Protein 4B0N (pdb70)

Structure (mmCIF, N/CA/C/O backbone):
data_4B0N
#
_entry.id   4B0N
#
_cell.length_a   61.320
_cell.length_b   83.395
_cell.length_c   152.729
_cell.angle_alpha   90.00
_cell.angle_beta   90.00
_cell.angle_gamma   90.00
#
_symmetry.space_group_name_H-M   'P 21 21 21'
#
loop_
_entity.id
_entity.type
_entity.pdbx_description
1 polymer 'POLYKETIDE SYNTHASE III'
2 non-polymer 'MALONIC ACID'
3 non-polymer 'ARACHIDONIC ACID'
4 water water
#
loop_
_atom_site.group_PDB
_atom_site.id
_atom_site.type_symbol
_atom_site.label_atom_id
_atom_site.label_alt_id
_atom_site.label_comp_id
_atom_site.label_asym_id
_atom_site.label_entity_id
_atom_site.label_seq_id
_atom_site.pdbx_PDB_ins_code
_atom_site.Cartn_x
_atom_site.Cartn_y
_atom_site.Cartn_z
_atom_site.occupancy
_atom_site.B_iso_or_equiv
_atom_site.auth_seq_id
_atom_site.auth_comp_id
_atom_site.auth_asym_id
_atom_site.auth_atom_id
_atom_site.pdbx_PDB_model_num
ATOM 1 N N . LYS A 1 36 ? -4.989 13.964 46.236 0.50 84.65 36 LYS A N 1
ATOM 2 C CA . LYS A 1 36 ? -5.258 13.359 44.900 0.50 82.96 36 LYS A CA 1
ATOM 3 C C . LYS A 1 36 ? -6.683 13.678 44.447 0.50 81.69 36 LYS A C 1
ATOM 4 O O . LYS A 1 36 ? -7.560 13.937 45.274 0.50 81.71 36 LYS A O 1
ATOM 10 N N . ASP A 1 37 ? -6.898 13.668 43.132 1.00 80.93 37 ASP A N 1
ATOM 11 C CA . ASP A 1 37 ? -8.204 13.971 42.541 1.00 79.59 37 ASP A CA 1
ATOM 12 C C . ASP A 1 37 ? -9.230 12.851 42.774 1.00 77.54 37 ASP A C 1
ATOM 13 O O . ASP A 1 37 ? -9.345 11.911 41.977 1.00 75.72 37 ASP A O 1
ATOM 18 N N . GLU A 1 38 ? -9.967 12.959 43.878 1.00 77.45 38 GLU A N 1
ATOM 19 C CA . GLU A 1 38 ? -11.003 11.980 44.217 1.00 75.44 38 GLU A CA 1
ATOM 20 C C . GLU A 1 38 ? -12.375 12.369 43.666 1.00 72.94 38 GLU A C 1
ATOM 21 O O . GLU A 1 38 ? -13.323 12.619 44.414 1.00 72.69 38 GLU A O 1
ATOM 27 N N . GLN A 1 39 ? -12.447 12.431 42.339 1.00 70.69 39 GLN A N 1
ATOM 28 C CA . GLN A 1 39 ? -13.702 12.573 41.611 1.00 67.65 39 GLN A CA 1
ATOM 29 C C . GLN A 1 39 ? -13.722 11.552 40.474 1.00 64.92 39 GLN A C 1
ATOM 30 O O . GLN A 1 39 ? -14.361 11.763 39.439 1.00 63.90 39 GLN A O 1
ATOM 36 N N . THR A 1 40 ? -13.009 10.446 40.688 1.00 63.35 40 THR A N 1
ATOM 37 C CA . THR A 1 40 ? -12.925 9.346 39.732 1.00 60.80 40 THR A CA 1
ATOM 38 C C . THR A 1 40 ? -14.245 8.581 39.694 1.00 58.44 40 THR A C 1
ATOM 39 O O . THR A 1 40 ? -14.786 8.207 40.738 1.00 58.30 40 THR A O 1
ATOM 43 N N . VAL A 1 41 ? -14.756 8.365 38.485 1.00 56.12 41 VAL A N 1
ATOM 44 C CA . VAL A 1 41 ? -16.013 7.646 38.284 1.00 53.88 41 VAL A CA 1
ATOM 45 C C . VAL A 1 41 ? -15.775 6.286 37.615 1.00 52.51 41 VAL A C 1
ATOM 46 O O . VAL A 1 41 ? -15.300 6.203 36.480 1.00 51.83 41 VAL A O 1
ATOM 50 N N . TYR A 1 42 ? -16.103 5.225 38.347 1.00 42.37 42 TYR A N 1
ATOM 51 C CA . TYR A 1 42 ? -15.896 3.852 37.893 1.00 41.88 42 TYR A CA 1
ATOM 52 C C . TYR A 1 42 ? -17.197 3.209 37.416 1.00 40.66 42 TYR A C 1
ATOM 53 O O . TYR A 1 42 ? -18.251 3.441 38.008 1.00 40.80 42 TYR A O 1
ATOM 62 N N . PRO A 1 43 ? -17.129 2.399 36.342 1.00 39.56 43 PRO A N 1
ATOM 63 C CA . PRO A 1 43 ? -18.306 1.634 35.932 1.00 38.98 43 PRO A CA 1
ATOM 64 C C . PRO A 1 43 ? -18.518 0.395 36.799 1.00 38.64 43 PRO A C 1
ATOM 65 O O . PRO A 1 43 ? -17.574 -0.359 37.052 1.00 38.78 43 PRO A O 1
ATOM 69 N N . VAL A 1 44 ? -19.753 0.210 37.263 1.00 38.39 44 VAL A N 1
ATOM 70 C CA . VAL A 1 44 ? -20.114 -0.929 38.109 1.00 38.18 44 VAL A CA 1
ATOM 71 C C . VAL A 1 44 ? -21.353 -1.628 37.560 1.00 37.55 44 VAL A C 1
ATOM 72 O O . VAL A 1 44 ? -22.308 -0.973 37.132 1.00 37.41 44 VAL A O 1
ATOM 76 N N . ILE A 1 45 ? -21.330 -2.958 37.581 1.00 37.01 45 ILE A N 1
ATOM 77 C CA . ILE A 1 45 ? -22.511 -3.760 37.272 1.00 36.26 45 ILE A CA 1
ATOM 78 C C . ILE A 1 45 ? -23.473 -3.699 38.462 1.00 36.25 45 ILE A C 1
ATOM 79 O O . ILE A 1 45 ? -23.212 -4.282 39.519 1.00 36.36 45 ILE A O 1
ATOM 84 N N . ALA A 1 46 ? -24.572 -2.969 38.283 1.00 36.04 46 ALA A N 1
ATOM 85 C CA . ALA A 1 46 ? -25.570 -2.767 39.337 1.00 36.36 46 ALA A CA 1
ATOM 86 C C . ALA A 1 46 ? -26.597 -3.902 39.412 1.00 36.32 46 ALA A C 1
ATOM 87 O O . ALA A 1 46 ? -27.125 -4.205 40.484 1.00 36.65 46 ALA A O 1
ATOM 89 N N . GLY A 1 47 ? -26.875 -4.522 38.270 1.00 35.92 47 GLY A N 1
ATOM 90 C CA . GLY A 1 47 ? -27.790 -5.652 38.200 1.00 36.00 47 GLY A CA 1
ATOM 91 C C . GLY A 1 47 ? -27.417 -6.581 37.067 1.00 35.81 47 GLY A C 1
ATOM 92 O O . GLY A 1 47 ? -26.970 -6.137 36.009 1.00 35.44 47 GLY A O 1
ATOM 93 N N . MET A 1 48 ? -27.598 -7.876 37.295 1.00 36.25 48 MET A N 1
ATOM 94 C CA . MET A 1 48 ? -27.286 -8.887 36.293 1.00 36.40 48 MET A CA 1
ATOM 95 C C . MET A 1 48 ? -28.331 -9.999 36.315 1.00 36.68 48 MET A C 1
ATOM 96 O O . MET A 1 48 ? -28.783 -10.419 37.382 1.00 37.31 48 MET A O 1
ATOM 101 N N . ALA A 1 49 ? -28.719 -10.459 35.130 1.00 36.46 49 ALA A N 1
ATOM 102 C CA . ALA A 1 49 ? -29.636 -11.588 35.005 1.00 36.55 49 ALA A CA 1
ATOM 103 C C . ALA A 1 49 ? -29.223 -12.510 33.867 1.00 36.31 49 ALA A C 1
ATOM 104 O O . ALA A 1 49 ? -28.807 -12.051 32.800 1.00 35.91 49 ALA A O 1
ATOM 106 N N . ILE A 1 50 ? -29.325 -13.811 34.116 1.00 36.53 50 ILE A N 1
ATOM 107 C CA . ILE A 1 50 ? -29.122 -14.824 33.079 1.00 36.41 50 ILE A CA 1
ATOM 108 C C . ILE A 1 50 ? -30.469 -15.391 32.630 1.00 36.22 50 ILE A C 1
ATOM 109 O O . ILE A 1 50 ? -31.457 -15.328 33.365 1.00 36.11 50 ILE A O 1
ATOM 114 N N . GLY A 1 51 ? -30.498 -15.936 31.419 1.00 36.03 51 GLY A N 1
ATOM 115 C CA . GLY A 1 51 ? -31.726 -16.474 30.849 1.00 36.16 51 GLY A CA 1
ATOM 116 C C . GLY A 1 51 ? -31.472 -17.511 29.778 1.00 36.17 51 GLY A C 1
ATOM 117 O O . GLY A 1 51 ? -30.414 -17.529 29.145 1.00 35.92 51 GLY A O 1
ATOM 118 N N . ASN A 1 52 ? -32.455 -18.379 29.577 1.00 36.57 52 ASN A N 1
ATOM 119 C CA . ASN A 1 52 ? -32.352 -19.452 28.598 1.00 36.67 52 ASN A CA 1
ATOM 120 C C . ASN A 1 52 ? -33.659 -19.700 27.856 1.00 36.99 52 ASN A C 1
ATOM 121 O O . ASN A 1 52 ? -34.738 -19.413 28.385 1.00 37.39 52 ASN A O 1
ATOM 126 N N . PRO A 1 53 ? -33.570 -20.224 26.618 1.00 37.04 53 PRO A N 1
ATOM 127 C CA . PRO A 1 53 ? -34.780 -20.626 25.908 1.00 37.21 53 PRO A CA 1
ATOM 128 C C . PRO A 1 53 ? -35.459 -21.838 26.556 1.00 37.70 53 PRO A C 1
ATOM 129 O O . PRO A 1 53 ? -34.961 -22.384 27.547 1.00 37.66 53 PRO A O 1
ATOM 133 N N . GLN A 1 54 ? -36.581 -22.248 25.974 1.00 38.08 54 GLN A N 1
ATOM 134 C CA . GLN A 1 54 ? -37.496 -23.209 26.581 1.00 38.44 54 GLN A CA 1
ATOM 135 C C . GLN A 1 54 ? -36.928 -24.619 26.784 1.00 38.53 54 GLN A C 1
ATOM 136 O O . GLN A 1 54 ? -37.110 -25.217 27.846 1.00 38.57 54 GLN A O 1
ATOM 142 N N . TYR A 1 55 ? -36.235 -25.134 25.772 1.00 38.34 55 TYR A N 1
ATOM 143 C CA . TYR A 1 55 ? -35.912 -26.559 25.704 1.00 38.52 55 TYR A CA 1
ATOM 144 C C . TYR A 1 55 ? -34.506 -26.910 26.176 1.00 38.49 55 TYR A C 1
ATOM 145 O O . TYR A 1 55 ? -33.519 -26.565 25.533 1.00 38.24 55 TYR A O 1
ATOM 154 N N . ARG A 1 56 ? -34.432 -27.602 27.308 1.00 39.18 56 ARG A N 1
ATOM 155 C CA . ARG A 1 56 ? -33.177 -28.142 27.815 1.00 39.60 56 ARG A CA 1
ATOM 156 C C . ARG A 1 56 ? -32.941 -29.524 27.194 1.00 40.02 56 ARG A C 1
ATOM 157 O O . ARG A 1 56 ? -33.651 -30.486 27.499 1.00 40.56 56 ARG A O 1
ATOM 165 N N . CYS A 1 57 ? -31.951 -29.607 26.310 1.00 39.96 57 CYS A N 1
ATOM 166 C CA . CYS A 1 57 ? -31.644 -30.842 25.589 1.00 40.35 57 CYS A CA 1
ATOM 167 C C . CYS A 1 57 ? -30.318 -31.437 26.046 1.00 40.77 57 CYS A C 1
ATOM 168 O O . CYS A 1 57 ? -29.272 -30.795 25.928 1.00 40.62 57 CYS A O 1
ATOM 171 N N . THR A 1 58 ? -30.372 -32.665 26.563 1.00 41.70 58 THR A N 1
ATOM 172 C CA . THR A 1 58 ? -29.172 -33.389 26.993 1.00 42.43 58 THR A CA 1
ATOM 173 C C . THR A 1 58 ? -28.323 -33.803 25.790 1.00 42.69 58 THR A C 1
ATOM 174 O O . THR A 1 58 ? -28.804 -33.808 24.654 1.00 42.37 58 THR A O 1
ATOM 178 N N . GLN A 1 59 ? -27.064 -34.152 26.045 1.00 43.53 59 GLN A N 1
ATOM 179 C CA . GLN A 1 59 ? -26.127 -34.478 24.971 1.00 44.00 59 GLN A CA 1
ATOM 180 C C . GLN A 1 59 ? -26.347 -35.868 24.373 1.00 44.93 59 GLN A C 1
ATOM 181 O O . GLN A 1 59 ? -26.005 -36.107 23.212 1.00 45.10 59 GLN A O 1
ATOM 187 N N . ASN A 1 60 ? -26.918 -36.775 25.160 1.00 45.86 60 ASN A N 1
ATOM 188 C CA . ASN A 1 60 ? -27.343 -38.073 24.641 1.00 47.18 60 ASN A CA 1
ATOM 189 C C . ASN A 1 60 ? -28.531 -37.928 23.685 1.00 47.28 60 ASN A C 1
ATOM 190 O O . ASN A 1 60 ? -28.612 -38.633 22.676 1.00 47.60 60 ASN A O 1
ATOM 195 N N . GLU A 1 61 ? -29.439 -37.007 24.015 1.00 47.40 61 GLU A N 1
ATOM 196 C CA . GLU A 1 61 ? -30.575 -36.661 23.157 1.00 47.60 61 GLU A CA 1
ATOM 197 C C . GLU A 1 61 ? -30.104 -36.042 21.841 1.00 47.27 61 GLU A C 1
ATOM 198 O O . GLU A 1 61 ? -30.517 -36.475 20.762 1.00 47.31 61 GLU A O 1
ATOM 204 N N . ALA A 1 62 ? -29.231 -35.039 21.947 1.00 46.89 62 ALA A N 1
ATOM 205 C CA . ALA A 1 62 ? -28.676 -34.336 20.788 1.00 46.54 62 ALA A CA 1
ATOM 206 C C . ALA A 1 62 ? -27.933 -35.273 19.834 1.00 47.16 62 ALA A C 1
ATOM 207 O O . ALA A 1 62 ? -28.057 -35.143 18.613 1.00 47.24 62 ALA A O 1
ATOM 209 N N . LEU A 1 63 ? -27.175 -36.213 20.400 1.00 47.83 63 LEU A N 1
ATOM 210 C CA . LEU A 1 63 ? -26.431 -37.207 19.625 1.00 48.64 63 LEU A CA 1
ATOM 211 C C . LEU A 1 63 ? -27.360 -38.110 18.816 1.00 49.55 63 LEU A C 1
ATOM 212 O O . LEU A 1 63 ? -27.033 -38.500 17.689 1.00 49.78 63 LEU A O 1
ATOM 217 N N . ALA A 1 64 ? -28.511 -38.436 19.401 1.00 50.09 64 ALA A N 1
ATOM 218 C CA . ALA A 1 64 ? -29.491 -39.307 18.762 1.00 51.14 64 ALA A CA 1
ATOM 219 C C . ALA A 1 64 ? -30.146 -38.622 17.564 1.00 51.50 64 ALA A C 1
ATOM 220 O O . ALA A 1 64 ? -30.425 -39.267 16.551 1.00 51.76 64 ALA A O 1
ATOM 222 N N . VAL A 1 65 ? -30.376 -37.315 17.687 1.00 51.96 65 VAL A N 1
ATOM 223 C CA . VAL A 1 65 ? -30.972 -36.514 16.615 1.00 52.59 65 VAL A CA 1
ATOM 224 C C . VAL A 1 65 ? -29.957 -36.293 15.489 1.00 53.55 65 VAL A C 1
ATOM 225 O O . VAL A 1 65 ? -30.328 -36.205 14.315 1.00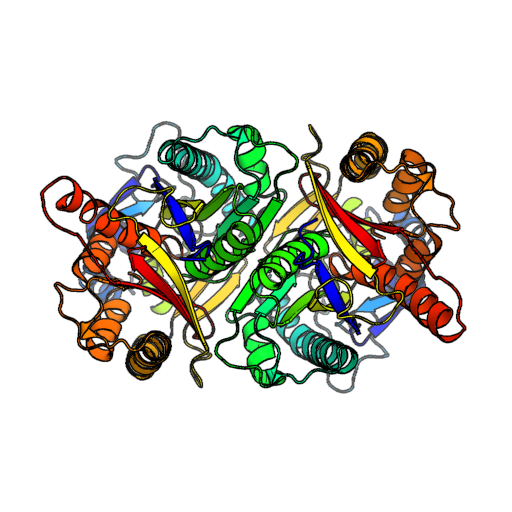 54.23 65 VAL A O 1
ATOM 229 N N . ALA A 1 66 ? -28.680 -36.221 15.857 1.00 54.24 66 ALA A N 1
ATOM 230 C CA . ALA A 1 66 ? -27.597 -36.028 14.896 1.00 55.28 66 ALA A CA 1
ATOM 231 C C . ALA A 1 66 ? -27.331 -37.282 14.063 1.00 56.63 66 ALA A C 1
ATOM 232 O O . ALA A 1 66 ? -27.092 -37.194 12.857 1.00 57.04 66 ALA A O 1
ATOM 234 N N . SER A 1 67 ? -27.381 -38.442 14.714 1.00 57.87 67 SER A N 1
ATOM 235 C CA . SER A 1 67 ? -27.071 -39.717 14.065 1.00 59.24 67 SER A CA 1
ATOM 236 C C . SER A 1 67 ? -28.193 -40.254 13.167 1.00 60.04 67 SER A C 1
ATOM 237 O O . SER A 1 67 ? -27.933 -41.053 12.265 1.00 60.64 67 SER A O 1
ATOM 240 N N . LYS A 1 68 ? -29.428 -39.817 13.412 1.00 74.18 68 LYS A N 1
ATOM 241 C CA . LYS A 1 68 ? -30.577 -40.254 12.612 1.00 75.60 68 LYS A CA 1
ATOM 242 C C . LYS A 1 68 ? -30.648 -39.526 11.265 1.00 76.47 68 LYS A C 1
ATOM 243 O O . LYS A 1 68 ? -31.175 -40.069 10.290 1.00 77.71 68 LYS A O 1
ATOM 249 N N . CYS A 1 69 ? -30.106 -38.306 11.224 1.00 76.04 69 CYS A N 1
ATOM 250 C CA . CYS A 1 69 ? -30.063 -37.472 10.013 1.00 76.80 69 CYS A CA 1
ATOM 251 C C . CYS A 1 69 ? -29.462 -38.210 8.803 1.00 79.06 69 CYS A C 1
ATOM 252 O O . CYS A 1 69 ? -28.403 -38.832 8.921 1.00 80.01 69 CYS A O 1
ATOM 255 N N . PRO A 1 70 ? -30.143 -38.146 7.638 1.00 79.97 70 PRO A N 1
ATOM 256 C CA . PRO A 1 70 ? -29.720 -38.884 6.442 1.00 81.74 70 PRO A CA 1
ATOM 257 C C . PRO A 1 70 ? -28.388 -38.431 5.838 1.00 81.90 70 PRO A C 1
ATOM 258 O O . PRO A 1 70 ? -27.465 -39.240 5.712 1.00 82.72 70 PRO A O 1
ATOM 262 N N . GLY A 1 71 ? -28.295 -37.151 5.481 1.00 80.71 71 GLY A N 1
ATOM 263 C CA . GLY A 1 71 ? -27.152 -36.626 4.735 1.00 80.45 71 GLY A CA 1
ATOM 264 C C . GLY A 1 71 ? -25.912 -36.302 5.547 1.00 79.27 71 GLY A C 1
ATOM 265 O O . GLY A 1 71 ? -25.293 -35.255 5.342 1.00 78.86 71 GLY A O 1
ATOM 266 N N . LEU A 1 72 ? -25.547 -37.199 6.463 1.00 78.87 72 LEU A N 1
ATOM 267 C CA . LEU A 1 72 ? -24.320 -37.068 7.255 1.00 77.56 72 LEU A CA 1
ATOM 268 C C . LEU A 1 72 ? -23.465 -38.334 7.183 1.00 78.69 72 LEU A C 1
ATOM 269 O O . LEU A 1 72 ? -22.583 -38.551 8.022 1.00 78.44 72 LEU A O 1
ATOM 274 N N . GLU A 1 73 ? -23.720 -39.159 6.170 1.00 80.19 73 GLU A N 1
ATOM 275 C CA . GLU A 1 73 ? -23.096 -40.480 6.077 1.00 82.09 73 GLU A CA 1
ATOM 276 C C . GLU A 1 73 ? -21.698 -40.454 5.441 1.00 82.67 73 GLU A C 1
ATOM 277 O O . GLU A 1 73 ? -21.449 -41.059 4.392 1.00 84.49 73 GLU A O 1
ATOM 283 N N . SER A 1 74 ? -20.801 -39.730 6.107 1.00 80.76 74 SER A N 1
ATOM 284 C CA . SER A 1 74 ? -19.375 -39.680 5.788 1.00 80.71 74 SER A CA 1
ATOM 285 C C . SER A 1 74 ? -18.618 -39.345 7.070 1.00 78.96 74 SER A C 1
ATOM 286 O O . SER A 1 74 ? -17.403 -39.539 7.162 1.00 79.69 74 SER A O 1
ATOM 289 N N . ILE A 1 75 ? -19.364 -38.844 8.054 1.00 76.54 75 ILE A N 1
ATOM 290 C CA . ILE A 1 75 ? -18.836 -38.454 9.362 1.00 74.39 75 ILE A CA 1
ATOM 291 C C . ILE A 1 75 ? -19.635 -39.107 10.498 1.00 73.37 75 ILE A C 1
ATOM 292 O O . ILE A 1 75 ? -19.496 -38.733 11.665 1.00 71.90 75 ILE A O 1
ATOM 297 N N . LYS A 1 76 ? -20.467 -40.083 10.138 1.00 74.10 76 LYS A N 1
ATOM 298 C CA . LYS A 1 76 ? -21.337 -40.793 11.081 1.00 73.49 76 LYS A CA 1
ATOM 299 C C . LYS A 1 76 ? -20.591 -41.532 12.212 1.00 73.35 76 LYS A C 1
ATOM 300 O O . LYS A 1 76 ? -20.997 -41.429 13.373 1.00 71.80 76 LYS A O 1
ATOM 306 N N . PRO A 1 77 ? -19.506 -42.273 11.884 1.00 74.58 77 PRO A N 1
ATOM 307 C CA . PRO A 1 77 ? -18.791 -43.014 12.934 1.00 74.86 77 PRO A CA 1
ATOM 308 C C . PRO A 1 77 ? -18.044 -42.121 13.929 1.00 73.39 77 PRO A C 1
ATOM 309 O O . PRO A 1 77 ? -17.636 -42.589 14.995 1.00 73.49 77 PRO A O 1
ATOM 313 N N . VAL A 1 78 ? -17.876 -40.851 13.573 1.00 72.14 78 VAL A N 1
ATOM 314 C CA . VAL A 1 78 ? -17.156 -39.883 14.396 1.00 70.62 78 VAL A CA 1
ATOM 315 C C . VAL A 1 78 ? -18.063 -39.274 15.472 1.00 68.62 78 VAL A C 1
ATOM 316 O O . VAL A 1 78 ? -17.601 -38.948 16.568 1.00 67.84 78 VAL A O 1
ATOM 320 N N . LEU A 1 79 ? -19.353 -39.151 15.155 1.00 54.70 79 LEU A N 1
ATOM 321 C CA . LEU A 1 79 ? -20.314 -38.385 15.962 1.00 53.96 79 LEU A CA 1
ATOM 322 C C . LEU A 1 79 ? -20.369 -38.728 17.451 1.00 54.05 79 LEU A C 1
ATOM 323 O O . LEU A 1 79 ? -20.478 -37.832 18.288 1.00 53.09 79 LEU A O 1
ATOM 328 N N . GLU A 1 80 ? -20.295 -40.019 17.771 1.00 55.32 80 GLU A N 1
ATOM 329 C CA . GLU A 1 80 ? -20.420 -40.487 19.154 1.00 55.96 80 GLU A CA 1
ATOM 330 C C . GLU A 1 80 ? -19.262 -40.045 20.047 1.00 55.77 80 GLU A C 1
ATOM 331 O O . GLU A 1 80 ? -19.440 -39.843 21.251 1.00 55.77 80 GLU A O 1
ATOM 337 N N . ARG A 1 81 ? -18.084 -39.892 19.451 1.00 55.51 81 ARG A N 1
ATOM 338 C CA . ARG A 1 81 ? -16.921 -39.397 20.173 1.00 55.24 81 ARG A CA 1
ATOM 339 C C . ARG A 1 81 ? -16.964 -37.874 20.359 1.00 53.56 81 ARG A C 1
ATOM 340 O O . ARG A 1 81 ? -16.574 -37.367 21.412 1.00 52.73 81 ARG A O 1
ATOM 348 N N . ILE A 1 82 ? -17.446 -37.156 19.344 1.00 52.41 82 ILE A N 1
ATOM 349 C CA . ILE A 1 82 ? -17.540 -35.690 19.399 1.00 51.22 82 ILE A CA 1
ATOM 350 C C . ILE A 1 82 ? -18.433 -35.225 20.553 1.00 50.53 82 ILE A C 1
ATOM 351 O O . ILE A 1 82 ? -18.067 -34.312 21.300 1.00 49.91 82 ILE A O 1
ATOM 356 N N . TYR A 1 83 ? -19.589 -35.874 20.694 1.00 50.34 83 TYR A N 1
ATOM 357 C CA . TYR A 1 83 ? -20.588 -35.522 21.707 1.00 49.42 83 TYR A CA 1
ATOM 358 C C . TYR A 1 83 ? -20.215 -35.995 23.115 1.00 50.03 83 TYR A C 1
ATOM 359 O O . TYR A 1 83 ? -20.550 -35.339 24.103 1.00 49.94 83 TYR A O 1
ATOM 368 N N . GLY A 1 84 ? -19.526 -37.132 23.199 1.00 50.91 84 GLY A N 1
ATOM 369 C CA . GLY A 1 84 ? -19.057 -37.666 24.478 1.00 51.51 84 GLY A CA 1
ATOM 370 C C . GLY A 1 84 ? -17.805 -36.975 24.995 1.00 51.57 84 GLY A C 1
ATOM 371 O O . GLY A 1 84 ? -17.626 -36.825 26.205 1.00 51.95 84 GLY A O 1
ATOM 372 N N . ASN A 1 85 ? -16.939 -36.561 24.072 1.00 51.32 85 ASN A N 1
ATOM 373 C CA . ASN A 1 85 ? -15.696 -35.870 24.406 1.00 51.12 85 ASN A CA 1
ATOM 374 C C . ASN A 1 85 ? -15.842 -34.349 24.257 1.00 49.51 85 ASN A C 1
ATOM 375 O O . ASN A 1 85 ? -14.978 -33.675 23.685 1.00 49.41 85 ASN A O 1
ATOM 380 N N . SER A 1 86 ? -16.945 -33.818 24.781 1.00 48.02 86 SER A N 1
ATOM 381 C CA . SER A 1 86 ? -17.274 -32.401 24.627 1.00 46.64 86 SER A CA 1
ATOM 382 C C . SER A 1 86 ? -17.321 -31.649 25.955 1.00 46.01 86 SER A C 1
ATOM 383 O O . SER A 1 86 ? -17.273 -30.414 25.971 1.00 45.13 86 SER A O 1
ATOM 386 N N . ARG A 1 87 ? -17.416 -32.401 27.054 1.00 46.23 87 ARG A N 1
ATOM 387 C CA . ARG A 1 87 ? -17.589 -31.853 28.409 1.00 45.90 87 ARG A CA 1
ATOM 388 C C . ARG A 1 87 ? -18.919 -31.106 28.569 1.00 44.30 87 ARG A C 1
ATOM 389 O O . ARG A 1 87 ? -19.118 -30.366 29.532 1.00 43.64 87 ARG A O 1
ATOM 397 N N . ILE A 1 88 ? -19.819 -31.315 27.614 1.00 43.43 88 ILE A N 1
ATOM 398 C CA . ILE A 1 88 ? -21.155 -30.728 27.644 1.00 42.59 88 ILE A CA 1
ATOM 399 C C . ILE A 1 88 ? -22.168 -31.819 27.989 1.00 42.84 88 ILE A C 1
ATOM 400 O O . ILE A 1 88 ? -22.244 -32.848 27.309 1.00 43.15 88 ILE A O 1
ATOM 405 N N . GLY A 1 89 ? -22.928 -31.591 29.058 1.00 42.36 89 GLY A N 1
ATOM 406 C CA . GLY A 1 89 ? -23.942 -32.540 29.503 1.00 42.28 89 GLY A CA 1
ATOM 407 C C . GLY A 1 89 ? -25.307 -32.204 28.943 1.00 41.73 89 GLY A C 1
ATOM 408 O O . GLY A 1 89 ? -26.126 -33.095 28.703 1.00 42.09 89 GLY A O 1
ATOM 409 N N . SER A 1 90 ? -25.540 -30.910 28.733 1.00 40.76 90 SER A N 1
ATOM 410 C CA . SER A 1 90 ? -26.820 -30.396 28.258 1.00 39.86 90 SER A CA 1
ATOM 411 C C . SER A 1 90 ? -26.659 -28.994 27.681 1.00 39.03 90 SER A C 1
ATOM 412 O O . SER A 1 90 ? -25.650 -28.327 27.924 1.00 39.00 90 SER A O 1
ATOM 415 N N . ARG A 1 91 ? -27.655 -28.561 26.909 1.00 38.36 91 ARG A N 1
ATOM 416 C CA . ARG A 1 91 ? -27.734 -27.183 26.411 1.00 37.50 91 ARG A CA 1
ATOM 417 C C . ARG A 1 91 ? -29.164 -26.815 26.007 1.00 37.19 91 ARG A C 1
ATOM 418 O O . ARG A 1 91 ? -29.996 -27.693 25.776 1.00 37.42 91 ARG A O 1
ATOM 426 N N . TYR A 1 92 ? -29.440 -25.515 25.937 1.00 36.76 92 TYR A N 1
ATOM 427 C CA . TYR A 1 92 ? -30.802 -25.011 25.745 1.00 36.40 92 TYR A CA 1
ATOM 428 C C . TYR A 1 92 ? -31.063 -24.539 24.315 1.00 35.93 92 TYR A C 1
ATOM 429 O O . TYR A 1 92 ? -30.214 -23.891 23.701 1.00 35.71 92 TYR A O 1
ATOM 438 N N . PHE A 1 93 ? -32.246 -24.867 23.799 1.00 35.80 93 PHE A N 1
ATOM 439 C CA . PHE A 1 93 ? -32.654 -24.472 22.451 1.00 35.41 93 PHE A CA 1
ATOM 440 C C . PHE A 1 93 ? -34.037 -23.816 22.434 1.00 35.36 93 PHE A C 1
ATOM 441 O O . PHE A 1 93 ? -34.910 -24.156 23.234 1.00 35.37 93 PHE A O 1
ATOM 449 N N . ALA A 1 94 ? -34.222 -22.876 21.510 1.00 35.23 94 ALA A N 1
ATOM 450 C CA . ALA A 1 94 ? -35.498 -22.171 21.342 1.00 35.13 94 ALA A CA 1
ATOM 451 C C . ALA A 1 94 ? -36.485 -22.947 20.469 1.00 35.26 94 ALA A C 1
ATOM 452 O O . ALA A 1 94 ? -37.683 -22.658 20.464 1.00 35.17 94 ALA A O 1
ATOM 454 N N . VAL A 1 95 ? -35.973 -23.931 19.737 1.00 35.44 95 VAL A N 1
ATOM 455 C CA . VAL A 1 95 ? -36.783 -24.715 18.812 1.00 35.94 95 VAL A CA 1
ATOM 456 C C . VAL A 1 95 ? -36.956 -26.143 19.339 1.00 36.43 95 VAL A C 1
ATOM 457 O O . VAL A 1 95 ? -36.001 -26.730 19.859 1.00 36.48 95 VAL A O 1
ATOM 461 N N . PRO A 1 96 ? -38.176 -26.706 19.214 1.00 36.94 96 PRO A N 1
ATOM 462 C CA . PRO A 1 96 ? -38.430 -28.068 19.702 1.00 37.58 96 PRO A CA 1
ATOM 463 C C . PRO A 1 96 ? -37.832 -29.189 18.843 1.00 38.10 96 PRO A C 1
ATOM 464 O O . PRO A 1 96 ? -37.876 -30.349 19.249 1.00 38.76 96 PRO A O 1
ATOM 468 N N . ASP A 1 97 ? -37.268 -28.844 17.686 1.00 38.18 97 ASP A N 1
ATOM 469 C CA . ASP A 1 97 ? -36.746 -29.831 16.729 1.00 38.74 97 ASP A CA 1
ATOM 470 C C . ASP A 1 97 ? -35.718 -30.820 17.296 1.00 39.66 97 ASP A C 1
ATOM 471 O O . ASP A 1 97 ? -35.394 -31.819 16.646 1.00 40.49 97 ASP A O 1
ATOM 476 N N . PHE A 1 98 ? -35.213 -30.546 18.496 1.00 40.02 98 PHE A N 1
ATOM 477 C CA . PHE A 1 98 ? -34.222 -31.417 19.129 1.00 40.71 98 PHE A CA 1
ATOM 478 C C . PHE A 1 98 ? -34.791 -32.176 20.327 1.00 41.11 98 PHE A C 1
ATOM 479 O O . PHE A 1 98 ? -34.164 -33.106 20.844 1.00 41.44 98 PHE A O 1
ATOM 487 N N . THR A 1 99 ? -35.982 -31.768 20.757 1.00 47.64 99 THR A N 1
ATOM 488 C CA . THR A 1 99 ? -36.732 -32.468 21.794 1.00 48.01 99 THR A CA 1
ATOM 489 C C . THR A 1 99 ? -38.202 -32.547 21.370 1.00 48.70 99 THR A C 1
ATOM 490 O O . THR A 1 99 ? -39.050 -31.849 21.935 1.00 48.33 99 THR A O 1
ATOM 494 N N . PRO A 1 100 ? -38.509 -33.397 20.366 1.00 49.85 100 PRO A N 1
ATOM 495 C CA . PRO A 1 100 ? -39.842 -33.428 19.749 1.00 50.62 100 PRO A CA 1
ATOM 496 C C . PRO A 1 100 ? -40.980 -33.710 20.734 1.00 51.14 100 PRO A C 1
ATOM 497 O O . PRO A 1 100 ? -42.025 -33.059 20.660 1.00 51.18 100 PRO A O 1
ATOM 501 N N . GLY A 1 101 ? -40.770 -34.660 21.644 1.00 51.54 101 GLY A N 1
ATOM 502 C CA . GLY A 1 101 ? -41.791 -35.055 22.614 1.00 52.16 101 GLY A CA 1
ATOM 503 C C . GLY A 1 101 ? -42.214 -33.937 23.550 1.00 51.14 101 GLY A C 1
ATOM 504 O O . GLY A 1 101 ? -43.402 -33.784 23.844 1.00 51.86 101 GLY A O 1
ATOM 505 N N . ARG A 1 102 ? -41.241 -33.144 23.996 1.00 49.60 102 ARG A N 1
ATOM 506 C CA . ARG A 1 102 ? -41.475 -32.087 24.985 1.00 48.23 102 ARG A CA 1
ATOM 507 C C . ARG A 1 102 ? -41.913 -30.750 24.380 1.00 47.11 102 ARG A C 1
ATOM 508 O O . ARG A 1 102 ? -41.945 -29.731 25.077 1.00 46.12 102 ARG A O 1
ATOM 516 N N . ALA A 1 103 ? -42.257 -30.758 23.093 1.00 47.13 103 ALA A N 1
ATOM 517 C CA . ALA A 1 103 ? -42.701 -29.550 22.400 1.00 46.39 103 ALA A CA 1
ATOM 518 C C . ALA A 1 103 ? -43.840 -28.858 23.144 1.00 46.35 103 ALA A C 1
ATOM 519 O O . ALA A 1 103 ? -44.749 -29.513 23.660 1.00 47.29 103 ALA A O 1
ATOM 521 N N . ALA A 1 104 ? -43.770 -27.530 23.203 1.00 45.34 104 ALA A N 1
ATOM 522 C CA . ALA A 1 104 ? -44.802 -26.721 23.842 1.00 44.93 104 ALA A CA 1
ATOM 523 C C . ALA A 1 104 ? -46.122 -26.835 23.090 1.00 45.80 104 ALA A C 1
ATOM 524 O O . ALA A 1 104 ? -46.136 -27.044 21.876 1.00 45.93 104 ALA A O 1
ATOM 526 N N . LYS A 1 105 ? -47.221 -26.697 23.828 1.00 46.46 105 LYS A N 1
ATOM 527 C CA . LYS A 1 105 ? -48.566 -26.858 23.287 1.00 47.74 105 LYS A CA 1
ATOM 528 C C . LYS A 1 105 ? -48.892 -25.734 22.300 1.00 47.47 105 LYS A C 1
ATOM 529 O O . LYS A 1 105 ? -49.464 -24.708 22.671 1.00 47.35 105 LYS A O 1
ATOM 535 N N . GLY A 1 106 ? -48.511 -25.938 21.042 1.00 47.61 106 GLY A N 1
ATOM 536 C CA . GLY A 1 106 ? -48.728 -24.944 19.994 1.00 47.57 106 GLY A CA 1
ATOM 537 C C . GLY A 1 106 ? -47.453 -24.311 19.468 1.00 46.52 106 GLY A C 1
ATOM 538 O O . GLY A 1 106 ? -47.465 -23.162 19.024 1.00 46.13 106 GLY A O 1
ATOM 539 N N . ASP A 1 107 ? -46.354 -25.062 19.523 1.00 40.43 107 ASP A N 1
ATOM 540 C CA . ASP A 1 107 ? -45.065 -24.614 19.002 1.00 39.92 107 ASP A CA 1
ATOM 541 C C . ASP A 1 107 ? -44.545 -25.614 17.968 1.00 39.81 107 ASP A C 1
ATOM 542 O O . ASP A 1 107 ? -44.177 -26.736 18.319 1.00 40.09 107 ASP A O 1
ATOM 547 N N . PRO A 1 108 ? -44.511 -25.208 16.687 1.00 39.61 108 PRO A N 1
ATOM 548 C CA . PRO A 1 108 ? -44.214 -26.133 15.595 1.00 39.63 108 PRO A CA 1
ATOM 549 C C . PRO A 1 108 ? -42.735 -26.502 15.453 1.00 39.27 108 PRO A C 1
ATOM 550 O O . PRO A 1 108 ? -41.862 -25.832 16.004 1.00 38.70 108 PRO A O 1
ATOM 554 N N . LEU A 1 109 ? -42.476 -27.573 14.713 1.00 39.59 109 LEU A N 1
ATOM 555 C CA . LEU A 1 109 ? -41.124 -27.957 14.336 1.00 39.30 109 LEU A CA 1
ATOM 556 C C . LEU A 1 109 ? -40.652 -27.057 13.198 1.00 39.07 109 LEU A C 1
ATOM 557 O O . LEU A 1 109 ? -41.281 -26.998 12.141 1.00 39.50 109 LEU A O 1
ATOM 562 N N . PHE A 1 110 ? -39.545 -26.358 13.429 1.00 38.51 110 PHE A N 1
ATOM 563 C CA . PHE A 1 110 ? -39.037 -25.358 12.493 1.00 38.25 110 PHE A CA 1
ATOM 564 C C . PHE A 1 110 ? -38.455 -25.962 11.215 1.00 38.38 110 PHE A C 1
ATOM 565 O O . PHE A 1 110 ? -38.826 -25.556 10.112 1.00 38.25 110 PHE A O 1
ATOM 573 N N . TYR A 1 111 ? -37.554 -26.929 11.373 1.00 38.66 111 TYR A N 1
ATOM 574 C CA . TYR A 1 111 ? -36.838 -27.525 10.244 1.00 39.21 111 TYR A CA 1
ATOM 575 C C . TYR A 1 111 ? -37.715 -28.498 9.460 1.00 40.04 111 TYR A C 1
ATOM 576 O O . TYR A 1 111 ? -38.569 -29.163 10.049 1.00 40.57 111 TYR A O 1
ATOM 585 N N . PRO A 1 112 ? -37.514 -28.576 8.126 1.00 51.51 112 PRO A N 1
ATOM 586 C CA . PRO A 1 112 ? -38.369 -29.398 7.263 1.00 53.25 112 PRO A CA 1
ATOM 587 C C . PRO A 1 112 ? -38.344 -30.880 7.628 1.00 54.36 112 PRO A C 1
ATOM 588 O O . PRO A 1 112 ? -37.300 -31.404 8.033 1.00 54.12 112 PRO A O 1
ATOM 592 N N . ALA A 1 113 ? -39.496 -31.537 7.479 1.00 55.60 113 ALA A N 1
ATOM 593 C CA . ALA A 1 113 ? -39.643 -32.971 7.750 1.00 56.94 113 ALA A CA 1
ATOM 594 C C . ALA A 1 113 ? -38.744 -33.804 6.838 1.00 58.20 113 ALA A C 1
ATOM 595 O O . ALA A 1 113 ? -38.562 -35.004 7.044 1.00 58.95 113 ALA A O 1
ATOM 597 N N . ASP A 1 114 ? -38.188 -33.133 5.835 1.00 58.78 114 ASP A N 1
ATOM 598 C CA . ASP A 1 114 ? -37.201 -33.688 4.922 1.00 60.35 114 ASP A CA 1
ATOM 599 C C . ASP A 1 114 ? -36.004 -34.291 5.664 1.00 60.15 114 ASP A C 1
ATOM 600 O O . ASP A 1 114 ? -35.479 -35.331 5.265 1.00 61.25 114 ASP A O 1
ATOM 605 N N . GLY A 1 115 ? -35.593 -33.637 6.749 1.00 58.89 115 GLY A N 1
ATOM 606 C CA . GLY A 1 115 ? -34.390 -34.021 7.486 1.00 58.89 115 GLY A CA 1
ATOM 607 C C . GLY A 1 115 ? -33.157 -33.495 6.779 1.00 59.21 115 GLY A C 1
ATOM 608 O O . GLY A 1 115 ? -32.056 -34.028 6.939 1.00 59.61 115 GLY A O 1
ATOM 609 N N . SER A 1 116 ? -33.358 -32.435 5.999 1.00 44.78 116 SER A N 1
ATOM 610 C CA . SER A 1 116 ? -32.325 -31.863 5.142 1.00 44.76 116 SER A CA 1
ATOM 611 C C . SER A 1 116 ? -31.745 -30.582 5.726 1.00 43.95 116 SER A C 1
ATOM 612 O O . SER A 1 116 ? -30.647 -30.163 5.348 1.00 43.44 116 SER A O 1
ATOM 615 N N . TYR A 1 117 ? -32.505 -29.963 6.630 1.00 43.66 117 TYR A N 1
ATOM 616 C CA . TYR A 1 117 ? -32.131 -28.698 7.276 1.00 42.99 117 TYR A CA 1
ATOM 617 C C . TYR A 1 117 ? -31.849 -27.583 6.257 1.00 42.19 117 TYR A C 1
ATOM 618 O O . TYR A 1 117 ? -30.798 -26.936 6.282 1.00 41.84 117 TYR A O 1
ATOM 627 N N . GLN A 1 118 ? -32.812 -27.383 5.359 1.00 41.68 118 GLN A N 1
ATOM 628 C CA . GLN A 1 118 ? -32.740 -26.354 4.326 1.00 40.80 118 GLN A CA 1
ATOM 629 C C . GLN A 1 118 ? -33.767 -25.274 4.638 1.00 39.67 118 GLN A C 1
ATOM 630 O O . GLN A 1 118 ? -34.958 -25.431 4.351 1.00 39.78 118 GLN A O 1
ATOM 636 N N . VAL A 1 119 ? -33.302 -24.191 5.255 1.00 38.17 119 VAL A N 1
ATOM 637 C CA . VAL A 1 119 ? -34.148 -23.041 5.566 1.00 37.07 119 VAL A CA 1
ATOM 638 C C . VAL A 1 119 ? -33.442 -21.757 5.123 1.00 36.36 119 VAL A C 1
ATOM 639 O O . VAL A 1 119 ? -32.274 -21.545 5.461 1.00 36.08 119 VAL A O 1
ATOM 643 N N . PRO A 1 120 ? -34.141 -20.905 4.349 1.00 35.96 120 PRO A N 1
ATOM 644 C CA . PRO A 1 120 ? -33.580 -19.625 3.915 1.00 35.60 120 PRO A CA 1
ATOM 645 C C . PRO A 1 120 ? -33.251 -18.711 5.098 1.00 34.93 120 PRO A C 1
ATOM 646 O O . PRO A 1 120 ? -33.953 -18.758 6.116 1.00 34.78 120 PRO A O 1
ATOM 650 N N . VAL A 1 121 ? -32.198 -17.898 4.956 1.00 34.12 121 VAL A N 1
ATOM 651 C CA . VAL A 1 121 ? -31.740 -16.995 6.024 1.00 33.36 121 VAL A CA 1
ATOM 652 C C . VAL A 1 121 ? -32.831 -16.103 6.591 1.00 33.07 121 VAL A C 1
ATOM 653 O O . VAL A 1 121 ? -32.901 -15.914 7.804 1.00 32.74 121 VAL A O 1
ATOM 657 N N . ASP A 1 122 ? -33.667 -15.548 5.719 1.00 33.27 122 ASP A N 1
ATOM 658 C CA . ASP A 1 122 ? -34.719 -14.637 6.163 1.00 33.45 122 ASP A CA 1
ATOM 659 C C . ASP A 1 122 ? -35.727 -15.324 7.083 1.00 33.50 122 ASP A C 1
ATOM 660 O O . ASP A 1 122 ? -36.140 -14.741 8.087 1.00 33.42 122 ASP A O 1
ATOM 665 N N . VAL A 1 123 ? -36.092 -16.564 6.754 1.00 33.66 123 VAL A N 1
ATOM 666 C CA . VAL A 1 123 ? -36.993 -17.367 7.592 1.00 33.71 123 VAL A CA 1
ATOM 667 C C . VAL A 1 123 ? -36.316 -17.730 8.920 1.00 33.31 123 VAL A C 1
ATOM 668 O O . VAL A 1 123 ? -36.955 -17.707 9.977 1.00 33.27 123 VAL A O 1
ATOM 672 N N . ARG A 1 124 ? -35.023 -18.050 8.856 1.00 33.04 124 ARG A N 1
ATOM 673 C CA . ARG A 1 124 ? -34.216 -18.316 10.051 1.00 32.65 124 ARG A CA 1
ATOM 674 C C . ARG A 1 124 ? -34.138 -17.096 10.972 1.00 32.23 124 ARG A C 1
ATOM 675 O O . ARG A 1 124 ? -34.235 -17.227 12.194 1.00 32.07 124 ARG A O 1
ATOM 683 N N . LEU A 1 125 ? -33.974 -15.914 10.380 1.00 32.01 125 LEU A N 1
ATOM 684 C CA . LEU A 1 125 ? -33.908 -14.669 11.149 1.00 31.61 125 LEU A CA 1
ATOM 685 C C . LEU A 1 125 ? -35.281 -14.235 11.672 1.00 31.73 125 LEU A C 1
ATOM 686 O O . LEU A 1 125 ? -35.376 -13.629 12.739 1.00 31.53 125 LEU A O 1
ATOM 691 N N . ASP A 1 126 ? -36.336 -14.559 10.925 1.00 32.12 126 ASP A N 1
ATOM 692 C CA . ASP A 1 126 ? -37.713 -14.344 11.382 1.00 32.36 126 ASP A CA 1
ATOM 693 C C . ASP A 1 126 ? -38.010 -15.143 12.650 1.00 32.05 126 ASP A C 1
ATOM 694 O O . ASP A 1 126 ? -38.727 -14.672 13.536 1.00 31.96 126 ASP A O 1
ATOM 699 N N . LYS A 1 127 ? -37.454 -16.353 12.719 1.00 31.81 127 LYS A N 1
ATOM 700 C CA . LYS A 1 127 ? -37.539 -17.197 13.908 1.00 31.59 127 LYS A CA 1
ATOM 701 C C . LYS A 1 127 ? -36.718 -16.674 15.082 1.00 31.21 127 LYS A C 1
ATOM 702 O O . LYS A 1 127 ? -37.112 -16.841 16.241 1.00 31.10 127 LYS A O 1
ATOM 708 N N . PHE A 1 128 ? -35.574 -16.056 14.781 1.00 30.78 128 PHE A N 1
ATOM 709 C CA . PHE A 1 128 ? -34.753 -15.421 15.805 1.00 30.28 128 PHE A CA 1
ATOM 710 C C . PHE A 1 128 ? -35.572 -14.378 16.557 1.00 30.41 128 PHE A C 1
ATOM 711 O O . PHE A 1 128 ? -35.597 -14.377 17.788 1.00 30.35 128 PHE A O 1
ATOM 719 N N . LYS A 1 129 ? -36.241 -13.502 15.808 1.00 30.66 129 LYS A N 1
ATOM 720 C CA . LYS A 1 129 ? -37.102 -12.472 16.383 1.00 30.99 129 LYS A CA 1
ATOM 721 C C . LYS A 1 129 ? -38.201 -13.091 17.235 1.00 31.23 129 LYS A C 1
ATOM 722 O O . LYS A 1 129 ? -38.427 -12.666 18.364 1.00 31.00 129 LYS A O 1
ATOM 728 N N . GLU A 1 130 ? -38.857 -14.110 16.684 1.00 31.82 130 GLU A N 1
ATOM 729 C CA . GLU A 1 130 ? -39.991 -14.777 17.323 1.00 32.47 130 GLU A CA 1
ATOM 730 C C . GLU A 1 130 ? -39.666 -15.317 18.717 1.00 32.58 130 GLU A C 1
ATOM 731 O O . GLU A 1 130 ? -40.530 -15.337 19.596 1.00 33.23 130 GLU A O 1
ATOM 737 N N . LYS A 1 131 ? -38.423 -15.742 18.915 1.00 32.28 131 LYS A N 1
ATOM 738 C CA . LYS A 1 131 ? -38.030 -16.404 20.154 1.00 32.28 131 LYS A CA 1
ATOM 739 C C . LYS A 1 131 ? -37.174 -15.533 21.069 1.00 31.88 131 LYS A C 1
ATOM 740 O O . LYS A 1 131 ? -37.191 -15.716 22.288 1.00 32.04 131 LYS A O 1
ATOM 746 N N . ALA A 1 132 ? -36.431 -14.594 20.485 1.00 31.34 132 ALA A N 1
ATOM 747 C CA . ALA A 1 132 ? -35.567 -13.699 21.261 1.00 30.83 132 ALA A CA 1
ATOM 748 C C . ALA A 1 132 ? -36.359 -12.647 22.042 1.00 30.77 132 ALA A C 1
ATOM 749 O O . ALA A 1 132 ? -36.082 -12.415 23.216 1.00 30.57 132 ALA A O 1
ATOM 751 N N . VAL A 1 133 ? -37.344 -12.028 21.387 1.00 30.89 133 VAL A N 1
ATOM 752 C CA . VAL A 1 133 ? -38.169 -10.972 21.996 1.00 31.04 133 VAL A CA 1
ATOM 753 C C . VAL A 1 133 ? -38.662 -11.328 23.410 1.00 31.35 133 VAL A C 1
ATOM 754 O O . VAL A 1 133 ? -38.463 -10.539 24.335 1.00 31.32 133 VAL A O 1
ATOM 758 N N . PRO A 1 134 ? -39.290 -12.514 23.589 1.00 31.70 134 PRO A N 1
ATOM 759 C CA . PRO A 1 134 ? -39.685 -12.905 24.946 1.00 31.94 134 PRO A CA 1
ATOM 760 C C . PRO A 1 134 ? -38.483 -13.137 25.867 1.00 31.88 134 PRO A C 1
ATOM 761 O O . PRO A 1 134 ? -38.492 -12.693 27.017 1.00 31.85 134 PRO A O 1
ATOM 765 N N . LEU A 1 135 ? -37.462 -13.820 25.355 1.00 31.89 135 LEU A N 1
ATOM 766 C CA . LEU A 1 135 ? -36.269 -14.139 26.131 1.00 32.02 135 LEU A CA 1
ATOM 767 C C . LEU A 1 135 ? -35.557 -12.885 26.632 1.00 32.29 135 LEU A C 1
ATOM 768 O O . LEU A 1 135 ? -35.295 -12.759 27.827 1.00 32.65 135 LEU A O 1
ATOM 773 N N . VAL A 1 136 ? -35.258 -11.963 25.720 1.00 32.51 136 VAL A N 1
ATOM 774 C CA . VAL A 1 136 ? -34.588 -10.710 26.068 1.00 32.75 136 VAL A CA 1
ATOM 775 C C . VAL A 1 136 ? -35.428 -9.884 27.044 1.00 33.14 136 VAL A C 1
ATOM 776 O O . VAL A 1 136 ? -34.887 -9.269 27.962 1.00 33.32 136 VAL A O 1
ATOM 780 N N . SER A 1 137 ? -36.747 -9.898 26.846 1.00 33.55 137 SER A N 1
ATOM 781 C CA . SER A 1 137 ? -37.682 -9.121 27.665 1.00 33.98 137 SER A CA 1
ATOM 782 C C . SER A 1 137 ? -37.591 -9.398 29.167 1.00 34.29 137 SER A C 1
ATOM 783 O O . SER A 1 137 ? -37.444 -8.464 29.955 1.00 34.68 137 SER A O 1
ATOM 786 N N . ASP A 1 138 ? -37.666 -10.668 29.563 1.00 34.50 138 ASP A N 1
ATOM 787 C CA . ASP A 1 138 ? -37.676 -11.007 30.989 1.00 35.01 138 ASP A CA 1
ATOM 788 C C . ASP A 1 138 ? -36.275 -11.019 31.611 1.00 34.69 138 ASP A C 1
ATOM 789 O O . ASP A 1 138 ? -36.129 -10.849 32.825 1.00 34.92 138 ASP A O 1
ATOM 794 N N . VAL A 1 139 ? -35.255 -11.212 30.778 1.00 34.32 139 VAL A N 1
ATOM 795 C CA . VAL A 1 139 ? -33.867 -11.107 31.234 1.00 34.21 139 VAL A CA 1
ATOM 796 C C . VAL A 1 139 ? -33.565 -9.643 31.566 1.00 34.20 139 VAL A C 1
ATOM 797 O O . VAL A 1 139 ? -32.981 -9.345 32.609 1.00 34.31 139 VAL A O 1
ATOM 801 N N . ALA A 1 140 ? -33.992 -8.738 30.686 1.00 34.22 140 ALA A N 1
ATOM 802 C CA . ALA A 1 140 ? -33.864 -7.301 30.918 1.00 34.44 140 ALA A CA 1
ATOM 803 C C . ALA A 1 140 ? -34.698 -6.844 32.116 1.00 35.08 140 ALA A C 1
ATOM 804 O O . ALA A 1 140 ? -34.242 -6.020 32.911 1.00 35.19 140 ALA A O 1
ATOM 806 N N . ARG A 1 141 ? -35.911 -7.385 32.242 1.00 35.57 141 ARG A N 1
ATOM 807 C CA . ARG A 1 141 ? -36.794 -7.060 33.363 1.00 36.27 141 ARG A CA 1
ATOM 808 C C . ARG A 1 141 ? -36.179 -7.447 34.697 1.00 36.47 141 ARG A C 1
ATOM 809 O O . ARG A 1 141 ? -36.215 -6.667 35.648 1.00 36.76 141 ARG A O 1
ATOM 817 N N . ARG A 1 142 ? -35.612 -8.649 34.755 1.00 36.62 142 ARG A N 1
ATOM 818 C CA . ARG A 1 142 ? -34.970 -9.145 35.971 1.00 37.15 142 ARG A CA 1
ATOM 819 C C . ARG A 1 142 ? -33.671 -8.410 36.313 1.00 36.99 142 ARG A C 1
ATOM 820 O O . ARG A 1 142 ? -33.411 -8.120 37.482 1.00 37.21 142 ARG A O 1
ATOM 828 N N . ALA A 1 143 ? -32.874 -8.098 35.292 1.00 36.74 143 ALA A N 1
ATOM 829 C CA . ALA A 1 143 ? -31.615 -7.371 35.474 1.00 36.88 143 ALA A CA 1
ATOM 830 C C . ALA A 1 143 ? -31.824 -6.015 36.148 1.00 37.23 143 ALA A C 1
ATOM 831 O O . ALA A 1 143 ? -31.132 -5.681 37.114 1.00 37.44 143 ALA A O 1
ATOM 833 N N . ILE A 1 144 ? -32.785 -5.250 35.629 1.00 37.34 144 ILE A N 1
ATOM 834 C CA . ILE A 1 144 ? -33.154 -3.944 36.175 1.00 37.53 144 ILE A CA 1
ATOM 835 C C . ILE A 1 144 ? -33.665 -4.079 37.614 1.00 38.22 144 ILE A C 1
ATOM 836 O O . ILE A 1 144 ? -33.317 -3.269 38.476 1.00 38.36 144 ILE A O 1
ATOM 841 N N . LYS A 1 145 ? -34.473 -5.112 37.864 1.00 38.81 145 LYS A N 1
ATOM 842 C CA . LYS A 1 145 ? -35.016 -5.392 39.198 1.00 39.64 145 LYS A CA 1
ATOM 843 C C . LYS A 1 145 ? -33.912 -5.625 40.228 1.00 39.92 145 LYS A C 1
ATOM 844 O O . LYS A 1 145 ? -34.016 -5.172 41.369 1.00 40.36 145 LYS A O 1
ATOM 850 N N . GLU A 1 146 ? -32.859 -6.327 39.817 1.00 40.05 146 GLU A N 1
ATOM 851 C CA . GLU A 1 146 ? -31.739 -6.628 40.706 1.00 40.49 146 GLU A CA 1
ATOM 852 C C . GLU A 1 146 ? -30.818 -5.427 40.889 1.00 39.83 146 GLU A C 1
ATOM 853 O O . GLU A 1 146 ? -30.041 -5.376 41.846 1.00 39.93 146 GLU A O 1
ATOM 859 N N . ALA A 1 147 ? -30.919 -4.466 39.972 1.00 38.99 147 ALA A N 1
ATOM 860 C CA . ALA A 1 147 ? -30.214 -3.190 40.092 1.00 38.55 147 ALA A CA 1
ATOM 861 C C . ALA A 1 147 ? -31.017 -2.198 40.933 1.00 38.71 147 ALA A C 1
ATOM 862 O O . ALA A 1 147 ? -30.563 -1.079 41.192 1.00 38.81 147 ALA A O 1
ATOM 864 N N . GLY A 1 148 ? -32.211 -2.621 41.350 1.00 38.58 148 GLY A N 1
ATOM 865 C CA . GLY A 1 148 ? -33.090 -1.814 42.189 1.00 38.68 148 GLY A CA 1
ATOM 866 C C . GLY A 1 148 ? -33.635 -0.588 41.482 1.00 38.56 148 GLY A C 1
ATOM 867 O O . GLY A 1 148 ? -34.015 0.393 42.127 1.00 38.91 148 GLY A O 1
ATOM 868 N N . LEU A 1 149 ? -33.675 -0.651 40.154 1.00 37.88 149 LEU A N 1
ATOM 869 C CA . LEU A 1 149 ? -34.111 0.473 39.334 1.00 37.85 149 LEU A CA 1
ATOM 870 C C . LEU A 1 149 ? -35.495 0.253 38.738 1.00 38.03 149 LEU A C 1
ATOM 871 O O . LEU A 1 149 ? -36.103 -0.806 38.907 1.00 38.16 149 LEU A O 1
ATOM 876 N N . ASN A 1 150 ? -35.985 1.271 38.042 1.00 38.28 150 ASN A N 1
ATOM 877 C CA . ASN A 1 150 ? -37.209 1.169 37.265 1.00 38.84 150 ASN A CA 1
ATOM 878 C C . ASN A 1 150 ? -36.898 1.292 35.777 1.00 38.63 150 ASN A C 1
ATOM 879 O O . ASN A 1 150 ? -35.902 1.911 35.397 1.00 38.49 150 ASN A O 1
ATOM 884 N N . VAL A 1 151 ? -37.749 0.705 34.939 1.00 38.74 151 VAL A N 1
ATOM 885 C CA . VAL A 1 151 ? -37.560 0.752 33.483 1.00 38.70 151 VAL A CA 1
ATOM 886 C C . VAL A 1 151 ? -37.345 2.181 32.965 1.00 39.17 151 VAL A C 1
ATOM 887 O O . VAL A 1 151 ? -36.773 2.378 31.890 1.00 39.58 151 VAL A O 1
ATOM 891 N N . GLU A 1 152 ? -37.795 3.164 33.744 1.00 39.53 152 GLU A N 1
ATOM 892 C CA . GLU A 1 152 ? -37.624 4.580 33.420 1.00 39.78 152 GLU A CA 1
ATOM 893 C C . GLU A 1 152 ? -36.163 5.020 33.480 1.00 38.95 152 GLU A C 1
ATOM 894 O O . GLU A 1 152 ? -35.732 5.869 32.698 1.00 39.01 152 GLU A O 1
ATOM 900 N N . ASP A 1 153 ? -35.409 4.433 34.407 1.00 38.05 153 ASP A N 1
ATOM 901 C CA . ASP A 1 153 ? -34.052 4.886 34.728 1.00 37.11 153 ASP A CA 1
ATOM 902 C C . ASP A 1 153 ? -32.994 4.488 33.694 1.00 36.11 153 ASP A C 1
ATOM 903 O O . ASP A 1 153 ? -31.851 4.943 33.762 1.00 35.84 153 ASP A O 1
ATOM 908 N N . ILE A 1 154 ? -33.372 3.638 32.744 1.00 35.33 154 ILE A N 1
ATOM 909 C CA . ILE A 1 154 ? -32.462 3.228 31.678 1.00 34.39 154 ILE A CA 1
ATOM 910 C C . ILE A 1 154 ? -32.389 4.323 30.615 1.00 34.29 154 ILE A C 1
ATOM 911 O O . ILE A 1 154 ? -33.414 4.739 30.070 1.00 34.57 154 ILE A O 1
ATOM 916 N N . SER A 1 155 ? -31.173 4.791 30.343 1.00 33.83 155 SER A N 1
ATOM 917 C CA . SER A 1 155 ? -30.930 5.856 29.368 1.00 33.66 155 SER A CA 1
ATOM 918 C C . SER A 1 155 ? -30.309 5.323 28.080 1.00 33.20 155 SER A C 1
ATOM 919 O O . SER A 1 155 ? -30.498 5.897 27.003 1.00 33.31 155 SER A O 1
ATOM 922 N N . LYS A 1 156 ? -29.561 4.228 28.206 1.00 32.51 156 LYS A N 1
ATOM 923 C CA . LYS A 1 156 ? -28.846 3.634 27.084 1.00 31.85 156 LYS A CA 1
ATOM 924 C C . LYS A 1 156 ? -29.136 2.141 26.986 1.00 31.37 156 LYS A C 1
ATOM 925 O O . LYS A 1 156 ? -29.144 1.429 27.993 1.00 31.31 156 LYS A O 1
ATOM 931 N N . LEU A 1 157 ? -29.375 1.677 25.764 1.00 31.05 157 LEU A N 1
ATOM 932 C CA . LEU A 1 157 ? -29.634 0.266 25.500 1.00 30.49 157 LEU A CA 1
ATOM 933 C C . LEU A 1 157 ? -28.671 -0.261 24.444 1.00 30.11 157 LEU A C 1
ATOM 934 O O . LEU A 1 157 ? -28.557 0.301 23.353 1.00 30.14 157 LEU A O 1
ATOM 939 N N . VAL A 1 158 ? -27.968 -1.333 24.786 1.00 29.65 158 VAL A N 1
ATOM 940 C CA . VAL A 1 158 ? -27.034 -1.957 23.867 1.00 29.46 158 VAL A CA 1
ATOM 941 C C . VAL A 1 158 ? -27.385 -3.430 23.717 1.00 29.40 158 VAL A C 1
ATOM 942 O O . VAL A 1 158 ? -27.340 -4.187 24.692 1.00 29.63 158 VAL A O 1
ATOM 946 N N . VAL A 1 159 ? -27.753 -3.822 22.498 1.00 29.16 159 VAL A N 1
ATOM 947 C CA . VAL A 1 159 ? -28.037 -5.220 22.177 1.00 28.82 159 VAL A CA 1
ATOM 948 C C . VAL A 1 159 ? -26.864 -5.802 21.394 1.00 28.53 159 VAL A C 1
ATOM 949 O O . VAL A 1 159 ? -26.309 -5.148 20.511 1.00 28.60 159 VAL A O 1
ATOM 953 N N . VAL A 1 160 ? -26.492 -7.032 21.736 1.00 28.25 160 VAL A N 1
ATOM 954 C CA . VAL A 1 160 ? -25.358 -7.716 21.123 1.00 27.94 160 VAL A CA 1
ATOM 955 C C . VAL A 1 160 ? -25.787 -9.088 20.601 1.00 27.95 160 VAL A C 1
ATOM 956 O O . VAL A 1 160 ? -26.355 -9.892 21.347 1.00 28.01 160 VAL A O 1
ATOM 960 N N . SER A 1 161 ? -25.520 -9.347 19.320 1.00 27.95 161 SER A N 1
ATOM 961 C CA . SER A 1 161 ? -25.798 -10.651 18.715 1.00 28.02 161 SER A CA 1
ATOM 962 C C . SER A 1 161 ? -25.036 -10.872 17.413 1.00 28.23 161 SER A C 1
ATOM 963 O O . SER A 1 161 ? -24.873 -9.952 16.615 1.00 28.30 161 SER A O 1
ATOM 966 N N . SER A 1 162 ? -24.571 -12.105 17.220 1.00 28.57 162 SER A N 1
ATOM 967 C CA . SER A 1 162 ? -23.971 -12.547 15.964 1.00 28.81 162 SER A CA 1
ATOM 968 C C . SER A 1 162 ? -24.871 -13.586 15.285 1.00 29.12 162 SER A C 1
ATOM 969 O O . SER A 1 162 ? -24.548 -14.097 14.210 1.00 29.33 162 SER A O 1
ATOM 972 N N . THR A 1 163 ? -25.998 -13.893 15.920 1.00 29.39 163 THR A N 1
ATOM 973 C CA . THR A 1 163 ? -26.937 -14.892 15.401 1.00 29.98 163 THR A CA 1
ATOM 974 C C . THR A 1 163 ? -28.280 -14.284 14.974 1.00 30.11 163 THR A C 1
ATOM 975 O O . THR A 1 163 ? -29.187 -15.005 14.544 1.00 30.26 163 THR A O 1
ATOM 979 N N . GLY A 1 164 ? -28.396 -12.963 15.088 1.00 30.00 164 GLY A N 1
ATOM 980 C CA . GLY A 1 164 ? -29.628 -12.266 14.732 1.00 30.26 164 GLY A CA 1
ATOM 981 C C . GLY A 1 164 ? -29.417 -10.867 14.190 1.00 30.48 164 GLY A C 1
ATOM 982 O O . GLY A 1 164 ? -28.664 -10.076 14.760 1.00 30.47 164 GLY A O 1
ATOM 983 N N . PHE A 1 165 ? -30.078 -10.577 13.072 1.00 30.75 165 PHE A N 1
ATOM 984 C CA . PHE A 1 165 ? -30.073 -9.248 12.469 1.00 30.90 165 PHE A CA 1
ATOM 985 C C . PHE A 1 165 ? -31.490 -8.970 12.006 1.00 31.23 165 PHE A C 1
ATOM 986 O O . PHE A 1 165 ? -32.036 -9.708 11.182 1.00 31.47 165 PHE A O 1
ATOM 994 N N . LEU A 1 166 ? -32.088 -7.915 12.552 1.00 31.40 166 LEU A N 1
ATOM 995 C CA . LEU A 1 166 ? -33.521 -7.681 12.384 1.00 31.85 166 LEU A CA 1
ATOM 996 C C . LEU A 1 166 ? -33.835 -6.266 11.930 1.00 32.31 166 LEU A C 1
ATOM 997 O O . LEU A 1 166 ? -33.167 -5.316 12.345 1.00 32.10 166 LEU A O 1
ATOM 1002 N N . GLY A 1 167 ? -34.859 -6.153 11.080 1.00 33.02 167 GLY A N 1
ATOM 1003 C CA . GLY A 1 167 ? -35.318 -4.883 10.504 1.00 33.57 167 GLY A CA 1
ATOM 1004 C C . GLY A 1 167 ? -35.429 -3.788 11.541 1.00 33.63 167 GLY A C 1
ATOM 1005 O O . GLY A 1 167 ? -34.457 -3.072 11.783 1.00 33.79 167 GLY A O 1
ATOM 1006 N N . PRO A 1 168 ? -36.620 -3.626 12.138 1.00 33.72 168 PRO A N 1
ATOM 1007 C CA . PRO A 1 168 ? -36.630 -2.969 13.439 1.00 33.51 168 PRO A CA 1
ATOM 1008 C C . PRO A 1 168 ? -36.115 -3.995 14.454 1.00 32.94 168 PRO A C 1
ATOM 1009 O O . PRO A 1 168 ? -36.771 -5.008 14.697 1.00 33.07 168 PRO A O 1
ATOM 1013 N N . GLY A 1 169 ? -34.934 -3.743 15.013 1.00 32.44 169 GLY A N 1
ATOM 1014 C CA . GLY A 1 169 ? -34.238 -4.722 15.851 1.00 31.88 169 GLY A CA 1
ATOM 1015 C C . GLY A 1 169 ? -34.860 -4.972 17.211 1.00 31.62 169 GLY A C 1
ATOM 1016 O O . GLY A 1 169 ? -35.920 -4.430 17.525 1.00 31.93 169 GLY A O 1
ATOM 1017 N N . LEU A 1 170 ? -34.186 -5.789 18.021 1.00 31.11 170 LEU A N 1
ATOM 1018 C CA . LEU A 1 170 ? -34.660 -6.143 19.364 1.00 30.93 170 LEU A CA 1
ATOM 1019 C C . LEU A 1 170 ? -34.706 -4.945 20.308 1.00 31.18 170 LEU A C 1
ATOM 1020 O O . LEU A 1 170 ? -35.530 -4.901 21.224 1.00 31.34 170 LEU A O 1
ATOM 1025 N N . ASP A 1 171 ? -33.808 -3.988 20.083 1.00 31.33 171 ASP A N 1
ATOM 1026 C CA . ASP A 1 171 ? -33.811 -2.721 20.806 1.00 31.71 171 ASP A CA 1
ATOM 1027 C C . ASP A 1 171 ? -35.177 -2.037 20.722 1.00 32.37 171 ASP A C 1
ATOM 1028 O O . ASP A 1 171 ? -35.708 -1.580 21.732 1.00 32.72 171 ASP A O 1
ATOM 1033 N N . CYS A 1 172 ? -35.745 -1.998 19.518 1.00 32.76 172 CYS A N 1
ATOM 1034 C CA . CYS A 1 172 ? -37.070 -1.434 19.288 1.00 33.55 172 CYS A CA 1
ATOM 1035 C C . CYS A 1 172 ? -38.168 -2.226 19.990 1.00 33.94 172 CYS A C 1
ATOM 1036 O O . CYS A 1 172 ? -39.207 -1.670 20.355 1.00 34.47 172 CYS A O 1
ATOM 1039 N N . GLU A 1 173 ? -37.938 -3.524 20.166 1.00 33.85 173 GLU A N 1
ATOM 1040 C CA . GLU A 1 173 ? -38.909 -4.398 20.815 1.00 34.23 173 GLU A CA 1
ATOM 1041 C C . GLU A 1 173 ? -38.884 -4.228 22.332 1.00 34.28 173 GLU A C 1
ATOM 1042 O O . GLU A 1 173 ? -39.929 -4.262 22.983 1.00 34.79 173 GLU A O 1
ATOM 1048 N N . LEU A 1 174 ? -37.688 -4.028 22.880 1.00 34.07 174 LEU A N 1
ATOM 1049 C CA . LEU A 1 174 ? -37.499 -3.809 24.316 1.00 34.05 174 LEU A CA 1
ATOM 1050 C C . LEU A 1 174 ? -38.070 -2.486 24.813 1.00 34.58 174 LEU A C 1
ATOM 1051 O O . LEU A 1 174 ? -38.478 -2.382 25.971 1.00 34.79 174 LEU A O 1
ATOM 1056 N N . ILE A 1 175 ? -38.082 -1.475 23.947 1.00 35.00 175 ILE A N 1
ATOM 1057 C CA . ILE A 1 175 ? -38.705 -0.193 24.279 1.00 35.84 175 ILE A CA 1
ATOM 1058 C C . ILE A 1 175 ? -40.225 -0.359 24.301 1.00 36.54 175 ILE A C 1
ATOM 1059 O O . ILE A 1 175 ? -40.910 0.262 25.109 1.00 36.89 175 ILE A O 1
ATOM 1064 N N . LYS A 1 176 ? -40.739 -1.209 23.416 1.00 37.25 176 LYS A N 1
ATOM 1065 C CA . LYS A 1 176 ? -42.158 -1.553 23.407 1.00 38.49 176 LYS A CA 1
ATOM 1066 C C . LYS A 1 176 ? -42.539 -2.379 24.630 1.00 38.69 176 LYS A C 1
ATOM 1067 O O . LYS A 1 176 ? -43.425 -1.986 25.396 1.00 39.24 176 LYS A O 1
ATOM 1073 N N . ASN A 1 177 ? -41.852 -3.509 24.808 1.00 38.22 177 ASN A N 1
ATOM 1074 C CA . ASN A 1 177 ? -42.173 -4.479 25.856 1.00 38.30 177 ASN A CA 1
ATOM 1075 C C . ASN A 1 177 ? -42.005 -3.971 27.287 1.00 37.91 177 ASN A C 1
ATOM 1076 O O . ASN A 1 177 ? -42.919 -4.091 28.105 1.00 38.21 177 ASN A O 1
ATOM 1081 N N . LEU A 1 178 ? -40.842 -3.402 27.582 1.00 37.22 178 LEU A N 1
ATOM 1082 C CA . LEU A 1 178 ? -40.554 -2.920 28.928 1.00 37.18 178 LEU A CA 1
ATOM 1083 C C . LEU A 1 178 ? -41.110 -1.526 29.180 1.00 37.47 178 LEU A C 1
ATOM 1084 O O . LEU A 1 178 ? -41.151 -1.068 30.325 1.00 37.84 178 LEU A O 1
ATOM 1089 N N . GLY A 1 179 ? -41.551 -0.862 28.114 1.00 37.37 179 GLY A N 1
ATOM 1090 C CA . GLY A 1 179 ? -42.033 0.513 28.204 1.00 37.55 179 GLY A CA 1
ATOM 1091 C C . GLY A 1 179 ? -40.912 1.469 28.573 1.00 37.22 179 GLY A C 1
ATOM 1092 O O . GLY A 1 179 ? -41.087 2.334 29.431 1.00 37.84 179 GLY A O 1
ATOM 1093 N N . LEU A 1 180 ? -39.757 1.298 27.931 1.00 36.22 180 LEU A N 1
ATOM 1094 C CA . LEU A 1 180 ? -38.598 2.155 28.155 1.00 35.48 180 LEU A CA 1
ATOM 1095 C C . LEU A 1 180 ? -38.865 3.562 27.636 1.00 35.52 180 LEU A C 1
ATOM 1096 O O . LEU A 1 180 ? -39.737 3.754 26.788 1.00 35.80 180 LEU A O 1
ATOM 1101 N N . THR A 1 181 ? -38.123 4.540 28.153 1.00 35.19 181 THR A N 1
ATOM 1102 C CA . THR A 1 181 ? -38.219 5.921 27.672 1.00 35.44 181 THR A CA 1
ATOM 1103 C C . THR A 1 181 ? -37.849 5.987 26.192 1.00 35.18 181 THR A C 1
ATOM 1104 O O . THR A 1 181 ? -36.843 5.413 25.770 1.00 34.58 181 THR A O 1
ATOM 1108 N N . ARG A 1 182 ? -38.667 6.686 25.412 1.00 35.51 182 ARG A N 1
ATOM 1109 C CA . ARG A 1 182 ? -38.531 6.677 23.953 1.00 35.40 182 ARG A CA 1
ATOM 1110 C C . ARG A 1 182 ? -37.345 7.484 23.426 1.00 35.20 182 ARG A C 1
ATOM 1111 O O . ARG A 1 182 ? -37.096 7.515 22.219 1.00 35.10 182 ARG A O 1
ATOM 1119 N N . SER A 1 183 ? -36.617 8.125 24.339 1.00 35.04 183 SER A N 1
ATOM 1120 C CA . SER A 1 183 ? -35.416 8.880 23.994 1.00 34.85 183 SER A CA 1
ATOM 1121 C C . SER A 1 183 ? -34.137 8.081 24.273 1.00 34.08 183 SER A C 1
ATOM 1122 O O . SER A 1 183 ? -33.035 8.640 24.274 1.00 33.67 183 SER A O 1
ATOM 1125 N N . VAL A 1 184 ? -34.289 6.776 24.497 1.00 33.75 184 VAL A N 1
ATOM 1126 C CA . VAL A 1 184 ? -33.163 5.908 24.869 1.00 33.30 184 VAL A CA 1
ATOM 1127 C C . VAL A 1 184 ? -32.102 5.812 23.763 1.00 33.08 184 VAL A C 1
ATOM 1128 O O . VAL A 1 184 ? -32.421 5.631 22.585 1.00 33.33 184 VAL A O 1
ATOM 1132 N N . ASP A 1 185 ? -30.844 5.979 24.168 1.00 32.71 185 ASP A N 1
ATOM 1133 C CA . ASP A 1 185 ? -29.687 5.824 23.297 1.00 32.18 185 ASP A CA 1
ATOM 1134 C C . ASP A 1 185 ? -29.523 4.338 22.981 1.00 31.52 185 ASP A C 1
ATOM 1135 O O . ASP A 1 185 ? -29.182 3.549 23.859 1.00 31.23 185 ASP A O 1
ATOM 1140 N N . ARG A 1 186 ? -29.782 3.956 21.733 1.00 31.15 186 ARG A N 1
ATOM 1141 C CA . ARG A 1 186 ? -29.688 2.547 21.339 1.00 30.54 186 ARG A CA 1
ATOM 1142 C C . ARG A 1 186 ? -28.539 2.226 20.377 1.00 30.13 186 ARG A C 1
ATOM 1143 O O . ARG A 1 186 ? -28.195 3.027 19.508 1.00 30.14 186 ARG A O 1
ATOM 1151 N N . THR A 1 187 ? -27.941 1.053 20.566 1.00 29.66 187 THR A N 1
ATOM 1152 C CA . THR A 1 187 ? -26.843 0.586 19.724 1.00 29.49 187 THR A CA 1
ATOM 1153 C C . THR A 1 187 ? -26.935 -0.927 19.513 1.00 29.14 187 THR A C 1
ATOM 1154 O O . THR A 1 187 ? -27.165 -1.683 20.459 1.00 29.04 187 THR A O 1
ATOM 1158 N N . LEU A 1 188 ? -26.764 -1.353 18.264 1.00 28.97 188 LEU A N 1
ATOM 1159 C CA . LEU A 1 188 ? -26.738 -2.767 17.922 1.00 28.78 188 LEU A CA 1
ATOM 1160 C C . LEU A 1 188 ? -25.333 -3.206 17.494 1.00 28.79 188 LEU A C 1
ATOM 1161 O O . LEU A 1 188 ? -24.843 -2.817 16.426 1.00 28.87 188 LEU A O 1
ATOM 1166 N N . ILE A 1 189 ? -24.688 -3.999 18.351 1.00 28.65 189 ILE A N 1
ATOM 1167 C CA . ILE A 1 189 ? -23.371 -4.569 18.066 1.00 28.60 189 ILE A CA 1
ATOM 1168 C C . ILE A 1 189 ? -23.553 -5.959 17.466 1.00 28.66 189 ILE A C 1
ATOM 1169 O O . ILE A 1 189 ? -23.973 -6.892 18.152 1.00 28.41 189 ILE A O 1
ATOM 1174 N N . GLY A 1 190 ? -23.229 -6.086 16.183 1.00 29.16 190 GLY A N 1
ATOM 1175 C CA . GLY A 1 190 ? -23.464 -7.324 15.446 1.00 29.71 190 GLY A CA 1
ATOM 1176 C C . GLY A 1 190 ? -22.227 -7.984 14.865 1.00 30.24 190 GLY A C 1
ATOM 1177 O O . GLY A 1 190 ? -21.260 -7.308 14.494 1.00 30.44 190 GLY A O 1
ATOM 1178 N N . PHE A 1 191 ? -22.267 -9.316 14.810 1.00 30.37 191 PHE A N 1
ATOM 1179 C CA . PHE A 1 191 ? -21.263 -10.137 14.126 1.00 30.55 191 PHE A CA 1
ATOM 1180 C C . PHE A 1 191 ? -19.839 -9.950 14.673 1.00 30.65 191 PHE A C 1
ATOM 1181 O O . PHE A 1 191 ? -18.859 -10.012 13.919 1.00 31.02 191 PHE A O 1
ATOM 1189 N N . MET A 1 192 ? -19.732 -9.727 15.983 1.00 30.30 192 MET A N 1
ATOM 1190 C CA . MET A 1 192 ? -18.427 -9.614 16.645 1.00 30.24 192 MET A CA 1
ATOM 1191 C C . MET A 1 192 ? -18.062 -10.874 17.436 1.00 30.26 192 MET A C 1
ATOM 1192 O O . MET A 1 192 ? -17.187 -10.846 18.304 1.00 30.00 192 MET A O 1
ATOM 1197 N N . GLY A 1 193 ? -18.747 -11.974 17.126 1.00 30.49 193 GLY A N 1
ATOM 1198 C CA . GLY A 1 193 ? -18.400 -13.295 17.642 1.00 30.93 193 GLY A CA 1
ATOM 1199 C C . GLY A 1 193 ? -18.671 -13.554 19.112 1.00 31.32 193 GLY A C 1
ATOM 1200 O O . GLY A 1 193 ? -19.619 -13.018 19.690 1.00 31.15 193 GLY A O 1
ATOM 1201 N N . CYS A 1 194 ? -17.814 -14.381 19.709 1.00 32.07 194 CYS A N 1
ATOM 1202 C CA . CYS A 1 194 ? -17.990 -14.887 21.071 1.00 32.38 194 CYS A CA 1
ATOM 1203 C C . CYS A 1 194 ? -17.492 -13.942 22.163 1.00 32.37 194 CYS A C 1
ATOM 1204 O O . CYS A 1 194 ? -17.635 -14.241 23.352 1.00 32.52 194 CYS A O 1
ATOM 1207 N N . ALA A 1 195 ? -16.912 -12.813 21.757 1.00 32.26 195 ALA A N 1
ATOM 1208 C CA . ALA A 1 195 ? -16.309 -11.855 22.688 1.00 32.09 195 ALA A CA 1
ATOM 1209 C C . ALA A 1 195 ? -17.083 -10.543 22.799 1.00 31.65 195 ALA A C 1
ATOM 1210 O O . ALA A 1 195 ? -16.683 -9.644 23.537 1.00 31.62 195 ALA A O 1
ATOM 1212 N N . ALA A 1 196 ? -18.196 -10.446 22.077 1.00 31.64 196 ALA A N 1
ATOM 1213 C CA . ALA A 1 196 ? -18.948 -9.192 21.947 1.00 31.62 196 ALA A CA 1
ATOM 1214 C C . ALA A 1 196 ? -19.531 -8.635 23.257 1.00 31.61 196 ALA A C 1
ATOM 1215 O O . ALA A 1 196 ? -19.914 -7.465 23.315 1.00 31.39 196 ALA A O 1
ATOM 1217 N N . ALA A 1 197 ? -19.587 -9.465 24.299 1.00 31.85 197 ALA A N 1
ATOM 1218 C CA . ALA A 1 197 ? -19.958 -9.000 25.639 1.00 32.11 197 ALA A CA 1
ATOM 1219 C C . ALA A 1 197 ? -18.925 -8.015 26.191 1.00 32.32 197 ALA A C 1
ATOM 1220 O O . ALA A 1 197 ? -19.269 -7.089 26.926 1.00 32.59 197 ALA A O 1
ATOM 1222 N N . MET A 1 198 ? -17.663 -8.221 25.830 1.00 32.39 198 MET A N 1
ATOM 1223 C CA . MET A 1 198 ? -16.596 -7.311 26.223 1.00 32.70 198 MET A CA 1
ATOM 1224 C C . MET A 1 198 ? -16.746 -5.972 25.497 1.00 32.67 198 MET A C 1
ATOM 1225 O O . MET A 1 198 ? -16.531 -4.910 26.085 1.00 32.71 198 MET A O 1
ATOM 1230 N N . ASN A 1 199 ? -17.128 -6.034 24.224 1.00 32.67 199 ASN A N 1
ATOM 1231 C CA . ASN A 1 199 ? -17.343 -4.836 23.415 1.00 32.75 199 ASN A CA 1
ATOM 1232 C C . ASN A 1 199 ? -18.546 -4.058 23.922 1.00 32.89 199 ASN A C 1
ATOM 1233 O O . ASN A 1 199 ? -18.518 -2.829 23.990 1.00 33.01 199 ASN A O 1
ATOM 1238 N N . GLY A 1 200 ? -19.595 -4.792 24.285 1.00 33.20 200 GLY A N 1
ATOM 1239 C CA . GLY A 1 200 ? -20.791 -4.215 24.892 1.00 33.37 200 GLY A CA 1
ATOM 1240 C C . GLY A 1 200 ? -20.482 -3.556 26.222 1.00 33.76 200 GLY A C 1
ATOM 1241 O O . GLY A 1 200 ? -20.945 -2.445 26.491 1.00 33.97 200 GLY A O 1
ATOM 1242 N N . PHE A 1 201 ? -19.691 -4.240 27.050 1.00 33.92 201 PHE A N 1
ATOM 1243 C CA . PHE A 1 201 ? -19.242 -3.680 28.323 1.00 34.24 201 PHE A CA 1
ATOM 1244 C C . PHE A 1 201 ? -18.480 -2.368 28.134 1.00 34.67 201 PHE A C 1
ATOM 1245 O O . PHE A 1 201 ? -18.772 -1.382 28.808 1.00 34.93 201 PHE A O 1
ATOM 1253 N N . ARG A 1 202 ? -17.528 -2.356 27.203 1.00 34.87 202 ARG A N 1
ATOM 1254 C CA . ARG A 1 202 ? -16.748 -1.156 26.902 1.00 35.29 202 ARG A CA 1
ATOM 1255 C C . ARG A 1 202 ? -17.640 0.011 26.508 1.00 35.32 202 ARG A C 1
ATOM 1256 O O . ARG A 1 202 ? -17.493 1.116 27.029 1.00 35.54 202 ARG A O 1
ATOM 1264 N N . ASN A 1 203 ? -18.564 -0.248 25.587 1.00 35.33 203 ASN A N 1
ATOM 1265 C CA . ASN A 1 203 ? -19.490 0.770 25.107 1.00 35.39 203 ASN A CA 1
ATOM 1266 C C . ASN A 1 203 ? -20.379 1.335 26.209 1.00 35.45 203 ASN A C 1
ATOM 1267 O O . ASN A 1 203 ? -20.672 2.532 26.223 1.00 35.53 203 ASN A O 1
ATOM 1272 N N . ALA A 1 204 ? -20.796 0.470 27.130 1.00 35.20 204 ALA A N 1
ATOM 1273 C CA . ALA A 1 204 ? -21.594 0.887 28.275 1.00 35.19 204 ALA A CA 1
ATOM 1274 C C . ALA A 1 204 ? -20.752 1.654 29.299 1.00 35.47 204 ALA A C 1
ATOM 1275 O O . ALA A 1 204 ? -21.199 2.674 29.830 1.00 35.73 204 ALA A O 1
ATOM 1277 N N . ASN A 1 205 ? -19.540 1.163 29.564 1.00 35.43 205 ASN A N 1
ATOM 1278 C CA . ASN A 1 205 ? -18.607 1.826 30.478 1.00 35.76 205 ASN A CA 1
ATOM 1279 C C . ASN A 1 205 ? -18.278 3.247 30.020 1.00 36.13 205 ASN A C 1
ATOM 1280 O O . ASN A 1 205 ? -18.290 4.183 30.823 1.00 36.38 205 ASN A O 1
ATOM 1285 N N . ASP A 1 206 ? -17.999 3.388 28.724 1.00 36.24 206 ASP A N 1
ATOM 1286 C CA . ASP A 1 206 ? -17.701 4.676 28.102 1.00 36.66 206 ASP A CA 1
ATOM 1287 C C . ASP A 1 206 ? -18.806 5.694 28.365 1.00 36.77 206 ASP A C 1
ATOM 1288 O O . ASP A 1 206 ? -18.531 6.827 28.764 1.00 37.61 206 ASP A O 1
ATOM 1293 N N . TYR A 1 207 ? -20.050 5.277 28.140 1.00 36.16 207 TYR A N 1
ATOM 1294 C CA . TYR A 1 207 ? -21.214 6.141 28.301 1.00 36.03 207 TYR A CA 1
ATOM 1295 C C . TYR A 1 207 ? -21.440 6.518 29.756 1.00 36.46 207 TYR A C 1
ATOM 1296 O O . TYR A 1 207 ? -21.790 7.659 30.071 1.00 36.84 207 TYR A O 1
ATOM 1305 N N . VAL A 1 208 ? -21.230 5.548 30.637 1.00 36.54 208 VAL A N 1
ATOM 1306 C CA . VAL A 1 208 ? -21.640 5.671 32.025 1.00 36.90 208 VAL A CA 1
ATOM 1307 C C . VAL A 1 208 ? -20.645 6.472 32.879 1.00 37.16 208 VAL A C 1
ATOM 1308 O O . VAL A 1 208 ? -21.033 7.085 33.875 1.00 37.50 208 VAL A O 1
ATOM 1312 N N . THR A 1 209 ? -19.374 6.482 32.482 1.00 37.05 209 THR A N 1
ATOM 1313 C CA . THR A 1 209 ? -18.371 7.300 33.164 1.00 37.32 209 THR A CA 1
ATOM 1314 C C . THR A 1 209 ? -18.396 8.737 32.646 1.00 37.36 209 THR A C 1
ATOM 1315 O O . THR A 1 209 ? -17.988 9.665 33.350 1.00 37.79 209 THR A O 1
ATOM 1319 N N . ALA A 1 210 ? -18.870 8.909 31.413 1.00 36.91 210 ALA A N 1
ATOM 1320 C CA . ALA A 1 210 ? -19.109 10.236 30.847 1.00 36.84 210 ALA A CA 1
ATOM 1321 C C . ALA A 1 210 ? -20.320 10.893 31.516 1.00 36.86 210 ALA A C 1
ATOM 1322 O O . ALA A 1 210 ? -20.303 12.091 31.812 1.00 37.13 210 ALA A O 1
ATOM 1324 N N . ASN A 1 211 ? -21.359 10.096 31.759 1.00 36.53 211 ASN A N 1
ATOM 1325 C CA . ASN A 1 211 ? -22.567 10.561 32.435 1.00 36.81 211 ASN A CA 1
ATOM 1326 C C . ASN A 1 211 ? -22.800 9.765 33.724 1.00 36.76 211 ASN A C 1
ATOM 1327 O O . ASN A 1 211 ? -23.554 8.791 33.713 1.00 36.85 211 ASN A O 1
ATOM 1332 N N . PRO A 1 212 ? -22.156 10.177 34.838 1.00 36.87 212 PRO A N 1
ATOM 1333 C CA . PRO A 1 212 ? -22.192 9.437 36.111 1.00 36.86 212 PRO A CA 1
ATOM 1334 C C . PRO A 1 212 ? -23.593 9.030 36.600 1.00 36.95 212 PRO A C 1
ATOM 1335 O O . PRO A 1 212 ? -23.836 7.844 36.840 1.00 36.96 212 PRO A O 1
ATOM 1339 N N . GLY A 1 213 ? -24.502 9.993 36.732 1.00 36.89 213 GLY A N 1
ATOM 1340 C CA . GLY A 1 213 ? -25.828 9.724 37.292 1.00 36.90 213 GLY A CA 1
ATOM 1341 C C . GLY A 1 213 ? -26.707 8.788 36.480 1.00 36.56 213 GLY A C 1
ATOM 1342 O O . GLY A 1 213 ? -27.706 8.273 36.985 1.00 36.57 213 GLY A O 1
ATOM 1343 N N . LYS A 1 214 ? -26.326 8.555 35.227 1.00 36.32 214 LYS A N 1
ATOM 1344 C CA . LYS A 1 214 ? -27.163 7.815 34.280 1.00 36.16 214 LYS A CA 1
ATOM 1345 C C . LYS A 1 214 ? -26.917 6.297 34.277 1.00 35.55 214 LYS A C 1
ATOM 1346 O O . LYS A 1 214 ? -25.945 5.813 34.859 1.00 35.39 214 LYS A O 1
ATOM 1352 N N . TYR A 1 215 ? -27.817 5.556 33.632 1.00 35.29 215 TYR A N 1
ATOM 1353 C CA . TYR A 1 215 ? -27.801 4.094 33.666 1.00 34.90 215 TYR A CA 1
ATOM 1354 C C . TYR A 1 215 ? -27.915 3.466 32.275 1.00 34.57 215 TYR A C 1
ATOM 1355 O O . TYR A 1 215 ? -28.742 3.882 31.459 1.00 34.77 215 TYR A O 1
ATOM 1364 N N . ALA A 1 216 ? -27.089 2.452 32.022 1.00 33.95 216 ALA A N 1
ATOM 1365 C CA . ALA A 1 216 ? -27.048 1.776 30.729 1.00 33.33 216 ALA A CA 1
ATOM 1366 C C . ALA A 1 216 ? -27.300 0.278 30.874 1.00 33.08 216 ALA A C 1
ATOM 1367 O O . ALA A 1 216 ? -26.844 -0.345 31.836 1.00 33.07 216 ALA A O 1
ATOM 1369 N N . LEU A 1 217 ? -28.022 -0.288 29.908 1.00 32.83 217 LEU A N 1
ATOM 1370 C CA . LEU A 1 217 ? -28.365 -1.709 29.905 1.00 32.58 217 LEU A CA 1
ATOM 1371 C C . LEU A 1 217 ? -27.726 -2.432 28.719 1.00 32.19 217 LEU A C 1
ATOM 1372 O O . LEU A 1 217 ? -28.012 -2.126 27.563 1.00 32.07 217 LEU A O 1
ATOM 1377 N N . MET A 1 218 ? -26.852 -3.388 29.019 1.00 32.20 218 MET A N 1
ATOM 1378 C CA . MET A 1 218 ? -26.171 -4.169 27.991 1.00 32.16 218 MET A CA 1
ATOM 1379 C C . MET A 1 218 ? -26.718 -5.592 27.982 1.00 32.17 218 MET A C 1
ATOM 1380 O O . MET A 1 218 ? -26.702 -6.275 29.006 1.00 31.97 218 MET A O 1
ATOM 1385 N N . ILE A 1 219 ? -27.209 -6.026 26.824 1.00 32.39 219 ILE A N 1
ATOM 1386 C CA . ILE A 1 219 ? -27.842 -7.339 26.696 1.00 32.68 219 ILE A CA 1
ATOM 1387 C C . ILE A 1 219 ? -27.208 -8.163 25.585 1.00 32.76 219 ILE A C 1
ATOM 1388 O O . ILE A 1 219 ? -27.176 -7.744 24.427 1.00 32.86 219 ILE A O 1
ATOM 1393 N N . CYS A 1 220 ? -26.706 -9.336 25.954 1.00 33.04 220 CYS A N 1
ATOM 1394 C CA . CYS A 1 220 ? -26.237 -10.318 24.985 1.00 33.19 220 CYS A CA 1
ATOM 1395 C C . CYS A 1 220 ? -27.294 -11.389 24.771 1.00 33.36 220 CYS A C 1
ATOM 1396 O O . CYS A 1 220 ? -27.765 -12.018 25.721 1.00 33.69 220 CYS A O 1
ATOM 1399 N N . VAL A 1 221 ? -27.671 -11.574 23.514 1.00 33.03 221 VAL A N 1
ATOM 1400 C CA . VAL A 1 221 ? -28.652 -12.577 23.147 1.00 32.89 221 VAL A CA 1
ATOM 1401 C C . VAL A 1 221 ? -28.095 -13.386 21.996 1.00 32.77 221 VAL A C 1
ATOM 1402 O O . VAL A 1 221 ? -27.477 -12.838 21.081 1.00 32.48 221 VAL A O 1
ATOM 1406 N N . GLU A 1 222 ? -28.308 -14.694 22.054 1.00 33.20 222 GLU A N 1
ATOM 1407 C CA . GLU A 1 222 ? -27.795 -15.585 21.033 1.00 33.25 222 GLU A CA 1
ATOM 1408 C C . GLU A 1 222 ? -28.684 -16.802 20.854 1.00 33.47 222 GLU A C 1
ATOM 1409 O O . GLU A 1 222 ? -29.108 -17.423 21.830 1.00 33.59 222 GLU A O 1
ATOM 1415 N N . LEU A 1 223 ? -28.970 -17.123 19.595 1.00 33.74 223 LEU A N 1
ATOM 1416 C CA . LEU A 1 223 ? -29.758 -18.299 19.236 1.00 33.91 223 LEU A CA 1
ATOM 1417 C C . LEU A 1 223 ? -29.111 -19.025 18.064 1.00 34.09 223 LEU A C 1
ATOM 1418 O O . LEU A 1 223 ? -29.493 -18.817 16.910 1.00 34.24 223 LEU A O 1
ATOM 1423 N N . SER A 1 224 ? -28.127 -19.870 18.362 1.00 34.12 224 SER A N 1
ATOM 1424 C CA . SER A 1 224 ? -27.481 -20.684 17.331 1.00 34.33 224 SER A CA 1
ATOM 1425 C C . SER A 1 224 ? -28.325 -21.896 16.901 1.00 34.79 224 SER A C 1
ATOM 1426 O O . SER A 1 224 ? -27.971 -22.593 15.947 1.00 35.02 224 SER A O 1
ATOM 1429 N N . SER A 1 225 ? -29.446 -22.130 17.586 1.00 34.98 225 SER A N 1
ATOM 1430 C CA . SER A 1 225 ? -30.344 -23.243 17.251 1.00 35.65 225 SER A CA 1
ATOM 1431 C C . SER A 1 225 ? -31.249 -22.943 16.057 1.00 35.79 225 SER A C 1
ATOM 1432 O O . SER A 1 225 ? -32.067 -23.776 15.661 1.00 35.92 225 SER A O 1
ATOM 1435 N N . VAL A 1 226 ? -31.109 -21.751 15.493 1.00 35.92 226 VAL A N 1
ATOM 1436 C CA . VAL A 1 226 ? -31.903 -21.370 14.334 1.00 36.45 226 VAL A CA 1
ATOM 1437 C C . VAL A 1 226 ? -31.051 -21.432 13.066 1.00 36.71 226 VAL A C 1
ATOM 1438 O O . VAL A 1 226 ? -31.560 -21.254 11.962 1.00 36.60 226 VAL A O 1
ATOM 1442 N N . HIS A 1 227 ? -29.757 -21.704 13.238 1.00 37.15 227 HIS A N 1
ATOM 1443 C CA . HIS A 1 227 ? -28.804 -21.738 12.126 1.00 37.68 227 HIS A CA 1
ATOM 1444 C C . HIS A 1 227 ? -28.243 -23.107 11.838 1.00 38.24 227 HIS A C 1
ATOM 1445 O O . HIS A 1 227 ? -27.232 -23.233 11.141 1.00 38.78 227 HIS A O 1
ATOM 1452 N N . THR A 1 228 ? -28.896 -24.144 12.355 1.0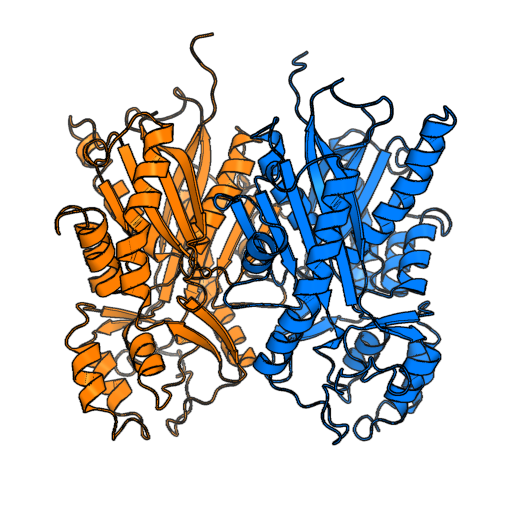0 38.57 228 THR A N 1
ATOM 1453 C CA . THR A 1 228 ? -28.414 -25.514 12.190 1.00 39.33 228 THR A CA 1
ATOM 1454 C C . THR A 1 228 ? -28.613 -26.000 10.752 1.00 40.38 228 THR A C 1
ATOM 1455 O O . THR A 1 228 ? -29.661 -25.757 10.146 1.00 40.42 228 THR A O 1
ATOM 1459 N N . THR A 1 229 ? -27.595 -26.672 10.215 1.00 41.36 229 THR A N 1
ATOM 1460 C CA . THR A 1 229 ? -27.598 -27.125 8.822 1.00 42.50 229 THR A CA 1
ATOM 1461 C C . THR A 1 229 ? -27.269 -28.609 8.686 1.00 43.78 229 THR A C 1
ATOM 1462 O O . THR A 1 229 ? -27.639 -29.245 7.693 1.00 44.07 229 THR A O 1
ATOM 1466 N N . PHE A 1 230 ? -26.575 -29.148 9.688 1.00 44.82 230 PHE A N 1
ATOM 1467 C CA . PHE A 1 230 ? -26.074 -30.526 9.668 1.00 46.31 230 PHE A CA 1
ATOM 1468 C C . PHE A 1 230 ? -25.436 -30.896 8.326 1.00 47.53 230 PHE A C 1
ATOM 1469 O O . PHE A 1 230 ? -25.913 -31.786 7.612 1.00 48.16 230 PHE A O 1
ATOM 1477 N N . ASP A 1 231 ? -24.362 -30.189 7.989 1.00 48.27 231 ASP A N 1
ATOM 1478 C CA . ASP A 1 231 ? -23.631 -30.446 6.756 1.00 49.33 231 ASP A CA 1
ATOM 1479 C C . ASP A 1 231 ? -22.606 -31.566 6.923 1.00 49.71 231 ASP A C 1
ATOM 1480 O O . ASP A 1 231 ? -22.027 -31.737 8.000 1.00 49.21 231 ASP A O 1
ATOM 1485 N N . ASP A 1 232 ? -22.398 -32.317 5.842 1.00 65.40 232 ASP A N 1
ATOM 1486 C CA . ASP A 1 232 ? -21.497 -33.467 5.820 1.00 66.69 232 ASP A CA 1
ATOM 1487 C C . ASP A 1 232 ? -20.045 -33.011 5.954 1.00 66.71 232 ASP A C 1
ATOM 1488 O O . ASP A 1 232 ? -19.218 -33.214 5.060 1.00 67.97 232 ASP A O 1
ATOM 1493 N N . ASN A 1 233 ? -19.756 -32.403 7.100 1.00 65.25 233 ASN A N 1
ATOM 1494 C CA . ASN A 1 233 ? -18.497 -31.728 7.354 1.00 65.04 233 ASN A CA 1
ATOM 1495 C C . ASN A 1 233 ? -18.063 -31.985 8.790 1.00 64.12 233 ASN A C 1
ATOM 1496 O O . ASN A 1 233 ? -18.881 -31.917 9.709 1.00 63.09 233 ASN A O 1
ATOM 1501 N N . ILE A 1 234 ? -16.780 -32.281 8.977 1.00 64.79 234 ILE A N 1
ATOM 1502 C CA . ILE A 1 234 ? -16.230 -32.550 10.309 1.00 64.05 234 ILE A CA 1
ATOM 1503 C C . ILE A 1 234 ? -16.303 -31.299 11.184 1.00 62.03 234 ILE A C 1
ATOM 1504 O O . ILE A 1 234 ? -16.676 -31.377 12.355 1.00 60.96 234 ILE A O 1
ATOM 1509 N N . ASN A 1 235 ? -15.964 -30.151 10.602 1.00 61.42 235 ASN A N 1
ATOM 1510 C CA . ASN A 1 235 ? -16.008 -28.873 11.308 1.00 59.69 235 ASN A CA 1
ATOM 1511 C C . ASN A 1 235 ? -17.409 -28.531 11.820 1.00 57.90 235 ASN A C 1
ATOM 1512 O O . ASN A 1 235 ? -17.579 -28.228 13.002 1.00 56.59 235 ASN A O 1
ATOM 1517 N N . ASP A 1 236 ? -18.402 -28.600 10.933 1.00 57.59 236 ASP A N 1
ATOM 1518 C CA . ASP A 1 236 ? -19.793 -28.301 11.288 1.00 56.03 236 ASP A CA 1
ATOM 1519 C C . ASP A 1 236 ? -20.362 -29.258 12.335 1.00 55.12 236 ASP A C 1
ATOM 1520 O O . ASP A 1 236 ? -21.085 -28.833 13.235 1.00 53.46 236 ASP A O 1
ATOM 1525 N N . ALA A 1 237 ? -20.024 -30.539 12.216 1.00 55.90 237 ALA A N 1
ATOM 1526 C CA . ALA A 1 237 ? -20.412 -31.543 13.208 1.00 55.78 237 ALA A CA 1
ATOM 1527 C C . ALA A 1 237 ? -19.937 -31.170 14.615 1.00 54.64 237 ALA A C 1
ATOM 1528 O O . ALA A 1 237 ? -20.699 -31.270 15.580 1.00 53.62 237 ALA A O 1
ATOM 1530 N N . ILE A 1 238 ? -18.680 -30.737 14.717 1.00 54.79 238 ILE A N 1
ATOM 1531 C CA . ILE A 1 238 ? -18.097 -30.285 15.982 1.00 53.84 238 ILE A CA 1
ATOM 1532 C C . ILE A 1 238 ? -18.869 -29.083 16.532 1.00 51.89 238 ILE A C 1
ATOM 1533 O O . ILE A 1 238 ? -19.236 -29.062 17.710 1.00 51.23 238 ILE A O 1
ATOM 1538 N N . LEU A 1 239 ? -19.124 -28.099 15.671 1.00 50.80 239 LEU A N 1
ATOM 1539 C CA . LEU A 1 239 ? -19.850 -26.888 16.059 1.00 48.94 239 LEU A CA 1
ATOM 1540 C C . LEU A 1 239 ? -21.258 -27.201 16.552 1.00 47.87 239 LEU A C 1
ATOM 1541 O O . LEU A 1 239 ? -21.694 -26.671 17.575 1.00 46.74 239 LEU A O 1
ATOM 1546 N N . HIS A 1 240 ? -21.953 -28.073 15.822 1.00 48.24 240 HIS A N 1
ATOM 1547 C CA . HIS A 1 240 ? -23.316 -28.485 16.161 1.00 47.65 240 HIS A CA 1
ATOM 1548 C C . HIS A 1 240 ? -23.406 -29.153 17.503 1.00 47.03 240 HIS A C 1
ATOM 1549 O O . HIS A 1 240 ? -24.434 -29.064 18.179 1.00 46.10 240 HIS A O 1
ATOM 1556 N N . ALA A 1 241 ? -22.325 -29.822 17.900 1.00 47.14 241 ALA A N 1
ATOM 1557 C CA . ALA A 1 241 ? -22.244 -30.471 19.203 1.00 46.74 241 ALA A CA 1
ATOM 1558 C C . ALA A 1 241 ? -22.038 -29.466 20.333 1.00 45.49 241 ALA A C 1
ATOM 1559 O O . ALA A 1 241 ? -22.377 -29.742 21.484 1.00 44.96 241 ALA A O 1
ATOM 1561 N N . ILE A 1 242 ? -21.497 -28.298 19.992 1.00 44.90 242 ILE A N 1
ATOM 1562 C CA . ILE A 1 242 ? -21.032 -27.329 20.986 1.00 43.95 242 ILE A CA 1
ATOM 1563 C C . ILE A 1 242 ? -21.952 -26.114 21.158 1.00 42.29 242 ILE A C 1
ATOM 1564 O O . ILE A 1 242 ? -22.369 -25.812 22.278 1.00 41.28 242 ILE A O 1
ATOM 1569 N N . PHE A 1 243 ? -22.268 -25.430 20.059 1.00 36.74 243 PHE A N 1
ATOM 1570 C CA . PHE A 1 243 ? -23.035 -24.181 20.114 1.00 36.27 243 PHE A CA 1
ATOM 1571 C C . PHE A 1 243 ? -24.458 -24.365 20.636 1.00 36.10 243 PHE A C 1
ATOM 1572 O O . PHE A 1 243 ? -25.100 -25.379 20.361 1.00 36.32 243 PHE A O 1
ATOM 1580 N N . ALA A 1 244 ? -24.937 -23.367 21.382 1.00 35.65 244 ALA A N 1
ATOM 1581 C CA . ALA A 1 244 ? -26.252 -23.413 22.032 1.00 35.14 244 ALA A CA 1
ATOM 1582 C C . ALA A 1 244 ? -26.915 -22.034 22.120 1.00 34.46 244 ALA A C 1
ATOM 1583 O O . ALA A 1 244 ? -26.372 -21.043 21.629 1.00 34.31 244 ALA A O 1
ATOM 1585 N N . ASP A 1 245 ? -28.087 -21.980 22.751 1.00 34.10 245 ASP A N 1
ATOM 1586 C CA . ASP A 1 245 ? -28.847 -20.737 22.894 1.00 33.62 245 ASP A CA 1
ATOM 1587 C C . ASP A 1 245 ? -28.810 -20.201 24.322 1.00 33.34 245 ASP A C 1
ATOM 1588 O O . ASP A 1 245 ? -28.870 -20.973 25.283 1.00 33.63 245 ASP A O 1
ATOM 1593 N N . GLY A 1 246 ? -28.724 -18.877 24.452 1.00 32.81 246 GLY A N 1
ATOM 1594 C CA . GLY A 1 246 ? -28.675 -18.221 25.762 1.00 32.32 246 GLY A CA 1
ATOM 1595 C C . GLY A 1 246 ? -28.770 -16.705 25.732 1.00 31.59 246 GLY A C 1
ATOM 1596 O O . GLY A 1 246 ? -28.566 -16.077 24.694 1.00 31.34 246 GLY A O 1
ATOM 1597 N N . CYS A 1 247 ? -29.083 -16.123 26.887 1.00 31.33 247 CYS A N 1
ATOM 1598 C CA . CYS A 1 247 ? -29.172 -14.673 27.035 1.00 30.97 247 CYS A CA 1
ATOM 1599 C C . CYS A 1 247 ? -28.738 -14.202 28.424 1.00 30.66 247 CYS A C 1
ATOM 1600 O O . CYS A 1 247 ? -29.033 -14.839 29.438 1.00 30.53 247 CYS A O 1
ATOM 1603 N N . ALA A 1 248 ? -28.034 -13.075 28.450 1.00 30.43 248 ALA A N 1
ATOM 1604 C CA . ALA A 1 248 ? -27.581 -12.463 29.693 1.00 30.53 248 ALA A CA 1
ATOM 1605 C C . ALA A 1 248 ? -27.573 -10.950 29.562 1.00 30.30 248 ALA A C 1
ATOM 1606 O O . ALA A 1 248 ? -27.222 -10.413 28.511 1.00 30.16 248 ALA A O 1
ATOM 1608 N N . ALA A 1 249 ? -27.965 -10.269 30.633 1.00 30.52 249 ALA A N 1
ATOM 1609 C CA . ALA A 1 249 ? -28.031 -8.811 30.637 1.00 30.63 249 ALA A CA 1
ATOM 1610 C C . ALA A 1 249 ? -27.314 -8.213 31.843 1.00 30.86 249 ALA A C 1
ATOM 1611 O O . ALA A 1 249 ? -27.154 -8.867 32.877 1.00 31.23 249 ALA A O 1
ATOM 1613 N N . ALA A 1 250 ? -26.881 -6.965 31.694 1.00 30.95 250 ALA A N 1
ATOM 1614 C CA . ALA A 1 250 ? -26.181 -6.252 32.756 1.00 31.27 250 ALA A CA 1
ATOM 1615 C C . ALA A 1 250 ? -26.549 -4.776 32.744 1.00 31.49 250 ALA A C 1
ATOM 1616 O O . ALA A 1 250 ? -26.545 -4.132 31.691 1.00 31.46 250 ALA A O 1
ATOM 1618 N N . VAL A 1 251 ? -26.883 -4.250 33.917 1.00 31.89 251 VAL A N 1
ATOM 1619 C CA . VAL A 1 251 ? -27.121 -2.823 34.077 1.00 32.15 251 VAL A CA 1
ATOM 1620 C C . VAL A 1 251 ? -25.848 -2.198 34.630 1.00 32.35 251 VAL A C 1
ATOM 1621 O O . VAL A 1 251 ? -25.204 -2.764 35.515 1.00 32.29 251 VAL A O 1
ATOM 1625 N N . LEU A 1 252 ? -25.485 -1.037 34.096 1.00 32.64 252 LEU A N 1
ATOM 1626 C CA . LEU A 1 252 ? -24.234 -0.397 34.463 1.00 33.06 252 LEU A CA 1
ATOM 1627 C C . LEU A 1 252 ? -24.422 1.015 34.981 1.00 33.67 252 LEU A C 1
ATOM 1628 O O . LEU A 1 252 ? -25.111 1.831 34.367 1.00 33.57 252 LEU A O 1
ATOM 1633 N N . LYS A 1 253 ? -23.804 1.276 36.131 1.00 34.54 253 LYS A N 1
ATOM 1634 C CA . LYS A 1 253 ? -23.797 2.595 36.757 1.00 35.37 253 LYS A CA 1
ATOM 1635 C C . LYS A 1 253 ? -22.378 3.162 36.820 1.00 35.80 253 LYS A C 1
ATOM 1636 O O . LYS A 1 253 ? -21.399 2.417 36.740 1.00 35.56 253 LYS A O 1
ATOM 1642 N N . GLY A 1 254 ? -22.283 4.484 36.951 1.00 36.53 254 GLY A N 1
ATOM 1643 C CA . GLY A 1 254 ? -21.008 5.169 37.157 1.00 37.09 254 GLY A CA 1
ATOM 1644 C C . GLY A 1 254 ? -20.946 5.754 38.556 1.00 37.89 254 GLY A C 1
ATOM 1645 O O . GLY A 1 254 ? -21.605 6.756 38.850 1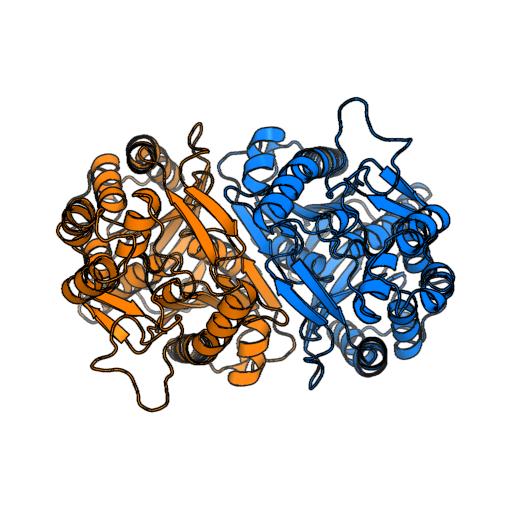.00 38.09 254 GLY A O 1
ATOM 1646 N N . ALA A 1 255 ? -20.147 5.132 39.419 1.00 38.26 255 ALA A N 1
ATOM 1647 C CA . ALA A 1 255 ? -20.109 5.490 40.835 1.00 39.04 255 ALA A CA 1
ATOM 1648 C C . ALA A 1 255 ? -18.753 6.017 41.290 1.00 39.53 255 ALA A C 1
ATOM 1649 O O . ALA A 1 255 ? -17.716 5.634 40.748 1.00 39.43 255 ALA A O 1
ATOM 1651 N N . ARG A 1 256 ? -18.778 6.886 42.300 1.00 51.10 256 ARG A N 1
ATOM 1652 C CA . ARG A 1 256 ? -17.566 7.488 42.864 1.00 52.95 256 ARG A CA 1
ATOM 1653 C C . ARG A 1 256 ? -16.952 6.562 43.924 1.00 53.96 256 ARG A C 1
ATOM 1654 O O . ARG A 1 256 ? -17.328 5.391 44.017 1.00 53.23 256 ARG A O 1
ATOM 1662 N N . LYS A 1 257 ? -16.018 7.089 44.719 1.00 56.02 257 LYS A N 1
ATOM 1663 C CA . LYS A 1 257 ? -15.273 6.289 45.703 1.00 57.35 257 LYS A CA 1
ATOM 1664 C C . LYS A 1 257 ? -16.173 5.525 46.684 1.00 57.26 257 LYS A C 1
ATOM 1665 O O . LYS A 1 257 ? -16.095 4.295 46.770 1.00 56.92 257 LYS A O 1
ATOM 1671 N N . SER A 1 258 ? -17.021 6.252 47.410 1.00 57.54 258 SER A N 1
ATOM 1672 C CA . SER A 1 258 ? -17.840 5.650 48.465 1.00 57.59 258 SER A CA 1
ATOM 1673 C C . SER A 1 258 ? -19.347 5.712 48.202 1.00 56.38 258 SER A C 1
ATOM 1674 O O . SER A 1 258 ? -20.152 5.671 49.135 1.00 56.94 258 SER A O 1
ATOM 1677 N N . GLU A 1 259 ? -19.720 5.784 46.929 1.00 54.78 259 GLU A N 1
ATOM 1678 C CA . GLU A 1 259 ? -21.126 5.779 46.537 1.00 53.62 259 GLU A CA 1
ATOM 1679 C C . GLU A 1 259 ? -21.692 4.356 46.456 1.00 52.39 259 GLU A C 1
ATOM 1680 O O . GLU A 1 259 ? -22.816 4.153 45.988 1.00 51.55 259 GLU A O 1
ATOM 1686 N N . CYS A 1 260 ? -20.914 3.378 46.919 1.00 52.27 260 CYS A N 1
ATOM 1687 C CA . CYS A 1 260 ? -21.297 1.972 46.823 1.00 51.06 260 CYS A CA 1
ATOM 1688 C C . CYS A 1 260 ? -20.973 1.168 48.084 1.00 51.77 260 CYS A C 1
ATOM 1689 O O . CYS A 1 260 ? -20.009 1.486 48.785 1.00 52.73 260 CYS A O 1
ATOM 1692 N N . PRO A 1 261 ? -21.781 0.122 48.373 1.00 51.06 261 PRO A N 1
ATOM 1693 C CA . PRO A 1 261 ? -21.594 -0.732 49.553 1.00 51.71 261 PRO A CA 1
ATOM 1694 C C . PRO A 1 261 ? -20.196 -1.337 49.614 1.00 51.92 261 PRO A C 1
ATOM 1695 O O . PRO A 1 261 ? -19.634 -1.700 48.580 1.00 50.93 261 PRO A O 1
ATOM 1699 N N . LYS A 1 262 ? -19.648 -1.445 50.821 1.00 53.13 262 LYS A N 1
ATOM 1700 C CA . LYS A 1 262 ? -18.290 -1.949 51.014 1.00 53.69 262 LYS A CA 1
ATOM 1701 C C . LYS A 1 262 ? -18.127 -3.378 50.499 1.00 52.78 262 LYS A C 1
ATOM 1702 O O . LYS A 1 262 ? -18.849 -4.286 50.914 1.00 52.69 262 LYS A O 1
ATOM 1708 N N . GLY A 1 263 ? -17.183 -3.554 49.576 1.00 40.97 263 GLY A N 1
ATOM 1709 C CA . GLY A 1 263 ? -16.950 -4.840 48.928 1.00 40.46 263 GLY A CA 1
ATOM 1710 C C . GLY A 1 263 ? -17.240 -4.827 47.437 1.00 39.67 263 GLY A C 1
ATOM 1711 O O . GLY A 1 263 ? -16.944 -5.796 46.736 1.00 39.40 263 GLY A O 1
ATOM 1712 N N . THR A 1 264 ? -17.812 -3.723 46.957 1.00 39.17 264 THR A N 1
ATOM 1713 C CA . THR A 1 264 ? -18.201 -3.569 45.550 1.00 38.38 264 THR A CA 1
ATOM 1714 C C . THR A 1 264 ? -17.022 -3.735 44.588 1.00 38.01 264 THR A C 1
ATOM 1715 O O . THR A 1 264 ? -15.966 -3.117 44.763 1.00 38.17 264 THR A O 1
ATOM 1719 N N . LEU A 1 265 ? -17.219 -4.586 43.583 1.00 37.49 265 LEU A N 1
ATOM 1720 C CA . LEU A 1 265 ? -16.278 -4.734 42.478 1.00 36.96 265 LEU A CA 1
ATOM 1721 C C . LEU A 1 265 ? -16.701 -3.826 41.333 1.00 36.58 265 LEU A C 1
ATOM 1722 O O . LEU A 1 265 ? -17.882 -3.770 40.979 1.00 36.58 265 LEU A O 1
ATOM 1727 N N . ALA A 1 266 ? -15.736 -3.111 40.764 1.00 36.51 266 ALA A N 1
ATOM 1728 C CA . ALA A 1 266 ? -15.993 -2.260 39.607 1.00 36.33 266 ALA A CA 1
ATOM 1729 C C . ALA A 1 266 ? -15.074 -2.628 38.448 1.00 36.19 266 ALA A C 1
ATOM 1730 O O . ALA A 1 266 ? -13.963 -3.112 38.663 1.00 36.42 266 ALA A O 1
ATOM 1732 N N . ILE A 1 267 ? -15.543 -2.403 37.223 1.00 35.81 267 ILE A N 1
ATOM 1733 C CA . ILE A 1 267 ? -14.721 -2.645 36.039 1.00 35.97 267 ILE A CA 1
ATOM 1734 C C . ILE A 1 26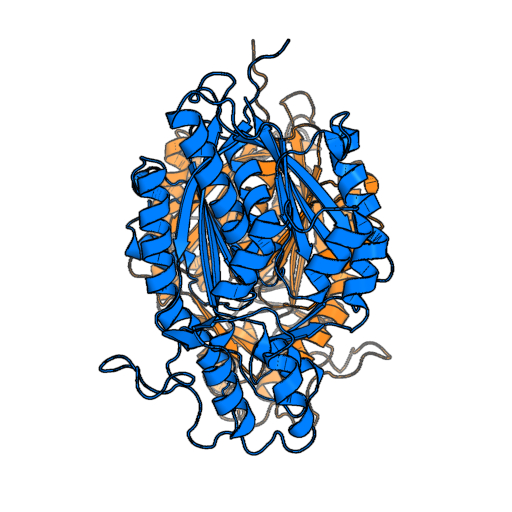7 ? -13.710 -1.498 35.880 1.00 36.49 267 ILE A C 1
ATOM 1735 O O . ILE A 1 267 ? -14.024 -0.437 35.327 1.00 36.40 267 ILE A O 1
ATOM 1740 N N . VAL A 1 268 ? -12.499 -1.733 36.385 1.00 36.73 268 VAL A N 1
ATOM 1741 C CA . VAL A 1 268 ? -11.450 -0.712 36.459 1.00 37.05 268 VAL A CA 1
ATOM 1742 C C . VAL A 1 268 ? -10.818 -0.401 35.098 1.00 36.92 268 VAL A C 1
ATOM 1743 O O . VAL A 1 268 ? -10.455 0.749 34.830 1.00 36.98 268 VAL A O 1
ATOM 1747 N N . ASP A 1 269 ? -10.682 -1.418 34.249 1.00 36.68 269 ASP A N 1
ATOM 1748 C CA . ASP A 1 269 ? -10.081 -1.232 32.927 1.00 36.81 269 ASP A CA 1
ATOM 1749 C C . ASP A 1 269 ? -10.567 -2.255 31.903 1.00 36.64 269 ASP A C 1
ATOM 1750 O O . ASP A 1 269 ? -11.120 -3.296 32.261 1.00 36.91 269 ASP A O 1
ATOM 1755 N N . ASN A 1 270 ? -10.366 -1.931 30.628 1.00 36.46 270 ASN A N 1
ATOM 1756 C CA . ASN A 1 270 ? -10.549 -2.875 29.532 1.00 36.34 270 ASN A CA 1
ATOM 1757 C C . ASN A 1 270 ? -9.297 -2.940 28.659 1.00 36.33 270 ASN A C 1
ATOM 1758 O O . ASN A 1 270 ? -8.590 -1.942 28.495 1.00 36.45 270 ASN A O 1
ATOM 1763 N N . HIS A 1 271 ? -9.025 -4.121 28.111 1.00 36.22 271 HIS A N 1
ATOM 1764 C CA . HIS A 1 271 ? -7.847 -4.330 27.279 1.00 36.34 271 HIS A CA 1
ATOM 1765 C C . HIS A 1 271 ? -8.171 -5.189 26.096 1.00 36.02 271 HIS A C 1
ATOM 1766 O O . HIS A 1 271 ? -9.004 -6.093 26.183 1.00 35.86 271 HIS A O 1
ATOM 1773 N N . ALA A 1 272 ? -7.518 -4.898 24.975 1.00 36.03 272 ALA A N 1
ATOM 1774 C CA . ALA A 1 272 ? -7.674 -5.667 23.747 1.00 36.09 272 ALA A CA 1
ATOM 1775 C C . ALA A 1 272 ? -6.311 -5.981 23.136 1.00 36.79 272 ALA A C 1
ATOM 1776 O O . ALA A 1 272 ? -5.313 -5.347 23.477 1.00 37.14 272 ALA A O 1
ATOM 1778 N N . TRP A 1 273 ? -6.273 -6.976 22.253 1.00 37.21 273 TRP A N 1
ATOM 1779 C CA . TRP A 1 273 ? -5.072 -7.298 21.486 1.00 37.85 273 TRP A CA 1
ATOM 1780 C C . TRP A 1 273 ? -5.367 -8.217 20.339 1.00 38.00 273 TRP A C 1
ATOM 1781 O O . TRP A 1 273 ? -5.881 -9.318 20.533 1.00 37.79 273 TRP A O 1
ATOM 1792 N N . LEU A 1 274 ? -5.036 -7.765 19.131 1.00 38.56 274 LEU A N 1
ATOM 1793 C CA . LEU A 1 274 ? -5.157 -8.579 17.925 1.00 39.07 274 LEU A CA 1
ATOM 1794 C C . LEU A 1 274 ? -3.865 -9.373 17.705 1.00 40.07 274 LEU A C 1
ATOM 1795 O O . LEU A 1 274 ? -2.767 -8.809 17.694 1.00 40.34 274 LEU A O 1
ATOM 1800 N N . MET A 1 275 ? -4.008 -10.684 17.532 1.00 40.66 275 MET A N 1
ATOM 1801 C CA . MET A 1 275 ? -2.863 -11.576 17.351 1.00 41.58 275 MET A CA 1
ATOM 1802 C C . MET A 1 275 ? -2.455 -11.666 15.882 1.00 42.17 275 MET A C 1
ATOM 1803 O O . MET A 1 275 ? -3.302 -11.856 15.002 1.00 42.14 275 MET A O 1
ATOM 1808 N N . GLU A 1 276 ? -1.153 -11.526 15.631 1.00 42.73 276 GLU A N 1
ATOM 1809 C CA . GLU A 1 276 ? -0.598 -11.595 14.280 1.00 43.07 276 GLU A CA 1
ATOM 1810 C C . GLU A 1 276 ? -0.698 -13.006 13.706 1.00 43.13 276 GLU A C 1
ATOM 1811 O O . GLU A 1 276 ? -0.432 -13.990 14.402 1.00 42.79 276 GLU A O 1
ATOM 1817 N N . GLY A 1 277 ? -1.097 -13.086 12.438 1.00 43.28 277 GLY A N 1
ATOM 1818 C CA . GLY A 1 277 ? -1.181 -14.352 11.709 1.00 44.08 277 GLY A CA 1
ATOM 1819 C C . GLY A 1 277 ? -2.165 -15.363 12.272 1.00 44.14 277 GLY A C 1
ATOM 1820 O O . GLY A 1 277 ? -1.898 -16.567 12.255 1.00 44.51 277 GLY A O 1
ATOM 1821 N N . THR A 1 278 ? -3.298 -14.874 12.774 1.00 43.81 278 THR A N 1
ATOM 1822 C CA . THR A 1 278 ? -4.352 -15.732 13.331 1.00 43.80 278 THR A CA 1
ATOM 1823 C C . THR A 1 278 ? -5.689 -15.468 12.626 1.00 43.77 278 THR A C 1
ATOM 1824 O O . THR A 1 278 ? -6.767 -15.631 13.207 1.00 43.12 278 THR A O 1
ATOM 1828 N N . GLU A 1 279 ? -5.594 -15.076 11.358 1.00 44.60 279 GLU A N 1
ATOM 1829 C CA . GLU A 1 279 ? -6.740 -14.646 10.556 1.00 44.66 279 GLU A CA 1
ATOM 1830 C C . GLU A 1 279 ? -7.770 -15.753 10.335 1.00 44.21 279 GLU A C 1
ATOM 1831 O O . GLU A 1 279 ? -8.973 -15.488 10.256 1.00 43.77 279 GLU A O 1
ATOM 1837 N N . ASP A 1 280 ? -7.284 -16.988 10.236 1.00 44.29 280 ASP A N 1
ATOM 1838 C CA . ASP A 1 280 ? -8.128 -18.151 9.981 1.00 43.63 280 ASP A CA 1
ATOM 1839 C C . ASP A 1 280 ? -8.770 -18.709 11.256 1.00 43.12 280 ASP A C 1
ATOM 1840 O O . ASP A 1 280 ? -9.681 -19.540 11.181 1.00 43.17 280 ASP A O 1
ATOM 1845 N N . GLY A 1 281 ? -8.300 -18.241 12.412 1.00 42.26 281 GLY A N 1
ATOM 1846 C CA . GLY A 1 281 ? -8.777 -18.713 13.714 1.00 41.70 281 GLY A CA 1
ATOM 1847 C C . GLY A 1 281 ? -10.288 -18.784 13.850 1.00 41.07 281 GLY A C 1
ATOM 1848 O O . GLY A 1 281 ? -10.844 -19.851 14.122 1.00 41.07 281 GLY A O 1
ATOM 1849 N N . ILE A 1 282 ? -10.946 -17.642 13.662 1.00 40.52 282 ILE A N 1
ATOM 1850 C CA . ILE A 1 282 ? -12.408 -17.554 13.695 1.00 39.94 282 ILE A CA 1
ATOM 1851 C C . ILE A 1 282 ? -12.903 -16.779 12.472 1.00 39.87 282 ILE A C 1
ATOM 1852 O O . ILE A 1 282 ? -12.690 -15.570 12.367 1.00 39.84 282 ILE A O 1
ATOM 1857 N N . THR A 1 283 ? -13.551 -17.480 11.543 1.00 40.03 283 THR A N 1
ATOM 1858 C CA . THR A 1 283 ? -14.150 -16.835 10.370 1.00 39.74 283 THR A CA 1
ATOM 1859 C C . THR A 1 283 ? -15.661 -17.049 10.367 1.00 39.52 283 THR A C 1
ATOM 1860 O O . THR A 1 283 ? -16.139 -18.167 10.574 1.00 39.82 283 THR A O 1
ATOM 1864 N N . LEU A 1 284 ? -16.403 -15.967 10.140 1.00 39.09 284 LEU A N 1
ATOM 1865 C CA . LEU A 1 284 ? -17.867 -15.990 10.175 1.00 38.29 284 LEU A CA 1
ATOM 1866 C C . LEU A 1 284 ? -18.447 -15.587 8.830 1.00 37.99 284 LEU A C 1
ATOM 1867 O O . LEU A 1 284 ? -17.930 -14.691 8.163 1.00 38.10 284 LEU A O 1
ATOM 1872 N N . ALA A 1 285 ? -19.534 -16.244 8.438 1.00 37.56 285 ALA A N 1
ATOM 1873 C CA . ALA A 1 285 ? -20.188 -15.943 7.170 1.00 37.11 285 ALA A CA 1
ATOM 1874 C C . ALA A 1 285 ? -21.703 -15.952 7.301 1.00 36.49 285 ALA A C 1
ATOM 1875 O O . ALA A 1 285 ? -22.256 -16.590 8.199 1.00 36.36 285 ALA A O 1
ATOM 1877 N N . ILE A 1 286 ? -22.364 -15.223 6.408 1.00 36.18 286 ILE A N 1
ATOM 1878 C CA . ILE A 1 286 ? -23.803 -15.346 6.240 1.00 35.79 286 ILE A CA 1
ATOM 1879 C C . ILE A 1 286 ? -24.070 -15.981 4.881 1.00 36.11 286 ILE A C 1
ATOM 1880 O O . ILE A 1 286 ? -23.978 -15.319 3.848 1.00 36.41 286 ILE A O 1
ATOM 1885 N N . LYS A 1 287 ? -24.379 -17.274 4.897 1.00 36.27 287 LYS A N 1
ATOM 1886 C CA . LYS A 1 287 ? -24.713 -18.020 3.689 1.00 36.80 287 LYS A CA 1
ATOM 1887 C C . LYS A 1 287 ? -26.236 -18.069 3.506 1.00 36.86 287 LYS A C 1
ATOM 1888 O O . LYS A 1 287 ? -26.973 -17.768 4.445 1.00 36.39 287 LYS A O 1
ATOM 1894 N N . PRO A 1 288 ? -26.715 -18.430 2.295 1.00 37.39 288 PRO A N 1
ATOM 1895 C CA . PRO A 1 288 ? -28.158 -18.553 2.051 1.00 37.60 288 PRO A CA 1
ATOM 1896 C C . PRO A 1 288 ? -28.897 -19.507 3.002 1.00 37.73 288 PRO A C 1
ATOM 1897 O O . PRO A 1 288 ? -30.076 -19.287 3.291 1.00 37.95 288 PRO A O 1
ATOM 1901 N N . ASN A 1 289 ? -28.217 -20.548 3.481 1.00 37.75 289 ASN A N 1
ATOM 1902 C CA . ASN A 1 289 ? -28.840 -21.511 4.392 1.00 37.94 289 ASN A CA 1
ATOM 1903 C C . ASN A 1 289 ? -28.598 -21.205 5.876 1.00 37.75 289 ASN A C 1
ATOM 1904 O O . ASN A 1 289 ? -28.732 -22.080 6.738 1.00 37.63 289 ASN A O 1
ATOM 1909 N N . GLY A 1 290 ? -28.252 -19.955 6.170 1.00 37.68 290 GLY A N 1
ATOM 1910 C CA . GLY A 1 290 ? -28.048 -19.519 7.545 1.00 37.73 290 GLY A CA 1
ATOM 1911 C C . GLY A 1 290 ? -26.677 -18.932 7.806 1.00 38.06 290 GLY A C 1
ATOM 1912 O O . GLY A 1 290 ? -25.775 -19.037 6.970 1.00 38.30 290 GLY A O 1
ATOM 1913 N N . ILE A 1 291 ? -26.532 -18.302 8.971 1.00 38.03 291 ILE A N 1
ATOM 1914 C CA . ILE A 1 291 ? -25.245 -17.797 9.439 1.00 38.18 291 ILE A CA 1
ATOM 1915 C C . ILE A 1 291 ? -24.409 -18.981 9.913 1.00 39.17 291 ILE A C 1
ATOM 1916 O O . ILE A 1 291 ? -24.876 -19.800 10.710 1.00 39.71 291 ILE A O 1
ATOM 1921 N N . THR A 1 292 ? -23.184 -19.082 9.407 1.00 39.89 292 THR A N 1
ATOM 1922 C CA . THR A 1 292 ? -22.290 -20.162 9.814 1.00 40.75 292 THR A CA 1
ATOM 1923 C C . THR A 1 292 ? -21.022 -19.677 10.489 1.00 41.07 292 THR A C 1
ATOM 1924 O O . THR A 1 292 ? -20.581 -18.535 10.315 1.00 40.67 292 THR A O 1
ATOM 1928 N N . CYS A 1 293 ? -20.449 -20.576 11.273 1.00 41.66 293 CYS A N 1
ATOM 1929 C CA . CYS A 1 293 ? -19.162 -20.364 11.884 1.00 42.12 293 CYS A CA 1
ATOM 1930 C C . CYS A 1 293 ? -18.222 -21.415 11.319 1.00 42.83 293 CYS A C 1
ATOM 1931 O O . CYS A 1 293 ? -18.669 -22.465 10.845 1.00 43.20 293 CYS A O 1
ATOM 1934 N N . THR A 1 294 ? -16.926 -21.117 11.338 1.00 43.01 294 THR A N 1
ATOM 1935 C CA . THR A 1 294 ? -15.897 -22.095 10.976 1.00 43.80 294 THR A CA 1
ATOM 1936 C C . THR A 1 294 ? -14.573 -21.782 11.668 1.00 44.17 294 THR A C 1
ATOM 1937 O O . THR A 1 294 ? -13.937 -20.759 11.399 1.00 43.95 294 THR A O 1
ATOM 1941 N N . LEU A 1 295 ? -14.182 -22.678 12.569 1.00 44.67 295 LEU A N 1
ATOM 1942 C CA . LEU A 1 295 ? -12.977 -22.521 13.373 1.00 44.86 295 LEU A CA 1
ATOM 1943 C C . LEU A 1 295 ? -11.916 -23.507 12.920 1.00 45.77 295 LEU A C 1
ATOM 1944 O O . LEU A 1 295 ? -12.221 -24.671 12.655 1.00 46.29 295 LEU A O 1
ATOM 1949 N N . SER A 1 296 ? -10.671 -23.043 12.833 1.00 46.28 296 SER A N 1
ATOM 1950 C CA . SER A 1 296 ? -9.559 -23.923 12.489 1.00 47.21 296 SER A CA 1
ATOM 1951 C C . SER A 1 296 ? -9.123 -24.740 13.703 1.00 47.70 296 SER A C 1
ATOM 1952 O O . SER A 1 296 ? -9.371 -24.353 14.851 1.00 47.43 296 SER A O 1
ATOM 1955 N N . LYS A 1 297 ? -8.472 -25.869 13.433 1.00 48.52 297 LYS A N 1
ATOM 1956 C CA . LYS A 1 297 ? -7.948 -26.750 14.472 1.00 48.86 297 LYS A CA 1
ATOM 1957 C C . LYS A 1 297 ? -6.841 -26.051 15.257 1.00 48.68 297 LYS A C 1
ATOM 1958 O O . LYS A 1 297 ? -6.495 -26.473 16.363 1.00 49.11 297 LYS A O 1
ATOM 1964 N N . PHE A 1 298 ? -6.300 -24.981 14.677 1.00 48.04 298 PHE A N 1
ATOM 1965 C CA . PHE A 1 298 ? -5.156 -24.265 15.241 1.00 48.06 298 PHE A CA 1
ATOM 1966 C C . PHE A 1 298 ? -5.558 -23.159 16.219 1.00 47.10 298 PHE A C 1
ATOM 1967 O O . PHE A 1 298 ? -4.697 -22.553 16.865 1.00 47.11 298 PHE A O 1
ATOM 1975 N N . LEU A 1 299 ? -6.862 -22.906 16.328 1.00 46.10 299 LEU A N 1
ATOM 1976 C CA . LEU A 1 299 ? -7.394 -21.885 17.236 1.00 45.11 299 LEU A CA 1
ATOM 1977 C C . LEU A 1 299 ? -6.913 -22.081 18.681 1.00 44.96 299 LEU A C 1
ATOM 1978 O O . LEU A 1 299 ? -6.449 -21.124 19.300 1.00 44.79 299 LEU A O 1
ATOM 1983 N N . PRO A 1 300 ? -7.020 -23.317 19.223 1.00 45.13 300 PRO A N 1
ATOM 1984 C CA . PRO A 1 300 ? -6.496 -23.551 20.568 1.00 45.01 300 PRO A CA 1
ATOM 1985 C C . PRO A 1 300 ? -5.009 -23.222 20.700 1.00 44.90 300 PRO A C 1
ATOM 1986 O O . PRO A 1 300 ? -4.603 -22.656 21.716 1.00 44.82 300 PRO A O 1
ATOM 1990 N N . GLN A 1 301 ? -4.219 -23.561 19.682 1.00 44.91 301 GLN A N 1
ATOM 1991 C CA . GLN A 1 301 ? -2.781 -23.259 19.672 1.00 45.47 301 GLN A CA 1
ATOM 1992 C C . GLN A 1 301 ? -2.504 -21.752 19.668 1.00 44.68 301 GLN A C 1
ATOM 1993 O O . GLN A 1 301 ? -1.574 -21.288 20.329 1.00 44.45 301 GLN A O 1
ATOM 1999 N N . TYR A 1 302 ? -3.320 -20.999 18.930 1.00 44.07 302 TYR A N 1
ATOM 2000 C CA . TYR A 1 302 ? -3.223 -19.538 18.892 1.00 43.44 302 TYR A CA 1
ATOM 2001 C C . TYR A 1 302 ? -3.406 -18.931 20.281 1.00 42.66 302 TYR A C 1
ATOM 2002 O O . TYR A 1 302 ? -2.713 -17.977 20.646 1.00 42.25 302 TYR A O 1
ATOM 2011 N N . ILE A 1 303 ? -4.348 -19.492 21.041 1.00 41.97 303 ILE A N 1
ATOM 2012 C CA . ILE A 1 303 ? -4.662 -19.021 22.388 1.00 41.29 303 ILE A CA 1
ATOM 2013 C C . ILE A 1 303 ? -3.479 -19.244 23.330 1.00 41.67 303 ILE A C 1
ATOM 2014 O O . ILE A 1 303 ? -2.966 -18.294 23.910 1.00 41.36 303 ILE A O 1
ATOM 2019 N N . ALA A 1 304 ? -3.034 -20.494 23.449 1.00 42.27 304 ALA A N 1
ATOM 2020 C CA . ALA A 1 304 ? -1.907 -20.849 24.316 1.00 42.88 304 ALA A CA 1
ATOM 2021 C C . ALA A 1 304 ? -0.624 -20.109 23.938 1.00 43.20 304 ALA A C 1
ATOM 2022 O O . ALA A 1 304 ? 0.228 -19.860 24.793 1.00 43.39 304 ALA A O 1
ATOM 2024 N N . LYS A 1 305 ? -0.502 -19.760 22.659 1.00 43.14 305 LYS A N 1
ATOM 2025 C CA . LYS A 1 305 ? 0.673 -19.062 22.149 1.00 43.73 305 LYS A CA 1
ATOM 2026 C C . LYS A 1 305 ? 0.642 -17.566 22.456 1.00 43.41 305 LYS A C 1
ATOM 2027 O O . LYS A 1 305 ? 1.694 -16.931 22.545 1.00 43.99 305 LYS A O 1
ATOM 2033 N N . ASN A 1 306 ? -0.557 -17.011 22.633 1.00 42.73 306 ASN A N 1
ATOM 2034 C CA . ASN A 1 306 ? -0.719 -15.560 22.768 1.00 42.29 306 ASN A CA 1
ATOM 2035 C C . ASN A 1 306 ? -1.411 -15.053 24.037 1.00 42.05 306 ASN A C 1
ATOM 2036 O O . ASN A 1 306 ? -1.335 -13.858 24.340 1.00 41.90 306 ASN A O 1
ATOM 2041 N N . ILE A 1 307 ? -2.076 -15.947 24.769 1.00 42.23 307 ILE A N 1
ATOM 2042 C CA . ILE A 1 307 ? -2.869 -15.560 25.948 1.00 42.05 307 ILE A CA 1
ATOM 2043 C C . ILE A 1 307 ? -2.022 -14.970 27.082 1.00 42.62 307 ILE A C 1
ATOM 2044 O O . ILE A 1 307 ? -2.512 -14.142 27.857 1.00 42.47 307 ILE A O 1
ATOM 2049 N N . ALA A 1 308 ? -0.758 -15.386 27.162 1.00 43.42 308 ALA A N 1
ATOM 2050 C CA . ALA A 1 308 ? 0.182 -14.829 28.132 1.00 43.83 308 ALA A CA 1
ATOM 2051 C C . ALA A 1 308 ? 0.423 -13.345 27.865 1.00 43.59 308 ALA A C 1
ATOM 2052 O O . ALA A 1 308 ? 0.283 -12.523 28.770 1.00 43.45 308 ALA A O 1
ATOM 2054 N N . PHE A 1 309 ? 0.757 -13.013 26.616 1.00 43.78 309 PHE A N 1
ATOM 2055 C CA . PHE A 1 309 ? 1.060 -11.636 26.216 1.00 43.91 309 PHE A CA 1
ATOM 2056 C C . PHE A 1 309 ? -0.103 -10.675 26.464 1.00 43.32 309 PHE A C 1
ATOM 2057 O O . PHE A 1 309 ? 0.113 -9.510 26.803 1.00 43.48 309 PHE A O 1
ATOM 2065 N N . PHE A 1 310 ? -1.327 -11.172 26.295 1.00 42.71 310 PHE A N 1
ATOM 2066 C CA . PHE A 1 310 ? -2.534 -10.383 26.535 1.00 42.02 310 PHE A CA 1
ATOM 2067 C C . PHE A 1 310 ? -2.783 -10.134 28.025 1.00 42.26 310 PHE A C 1
ATOM 2068 O O . PHE A 1 310 ? -3.023 -8.995 28.437 1.00 42.02 310 PHE A O 1
ATOM 2076 N N . ALA A 1 311 ? -2.727 -11.201 28.820 1.00 42.85 311 ALA A N 1
ATOM 2077 C CA . ALA A 1 311 ? -3.041 -11.128 30.248 1.00 43.15 311 ALA A CA 1
ATOM 2078 C C . ALA A 1 311 ? -1.936 -10.465 31.066 1.00 43.91 311 ALA A C 1
ATOM 2079 O O . ALA A 1 311 ? -2.222 -9.696 31.987 1.00 43.83 311 ALA A O 1
ATOM 2081 N N . ASP A 1 312 ? -0.682 -10.768 30.733 1.00 44.97 312 ASP A N 1
ATOM 2082 C CA . ASP A 1 312 ? 0.462 -10.101 31.355 1.00 46.04 312 ASP A CA 1
ATOM 2083 C C . ASP A 1 312 ? 0.552 -8.641 30.918 1.00 45.67 312 ASP A C 1
ATOM 2084 O O . ASP A 1 312 ? 1.073 -7.801 31.651 1.00 45.97 312 ASP A O 1
ATOM 2089 N N . GLY A 1 313 ? 0.043 -8.349 29.722 1.00 45.05 313 GLY A N 1
ATOM 2090 C CA . GLY A 1 313 ? -0.089 -6.974 29.252 1.00 44.97 313 GLY A CA 1
ATOM 2091 C C . GLY A 1 313 ? -1.084 -6.197 30.099 1.00 44.69 313 GLY A C 1
ATOM 2092 O O . GLY A 1 313 ? -0.767 -5.117 30.603 1.00 44.94 313 GLY A O 1
ATOM 2093 N N . PHE A 1 314 ? -2.280 -6.768 30.258 1.00 43.95 314 PHE A N 1
ATOM 2094 C CA . PHE A 1 314 ? -3.373 -6.174 31.033 1.00 43.36 314 PHE A CA 1
ATOM 2095 C C . PHE A 1 314 ? -2.935 -5.786 32.446 1.00 44.00 314 PHE A C 1
ATOM 2096 O O . PHE A 1 314 ? -3.213 -4.678 32.913 1.00 43.44 314 PHE A O 1
ATOM 2104 N N . LEU A 1 315 ? -2.242 -6.708 33.111 1.00 45.26 315 LEU A N 1
ATOM 2105 C CA . LEU A 1 315 ? -1.908 -6.571 34.526 1.00 46.32 315 LEU A CA 1
ATOM 2106 C C . LEU A 1 315 ? -0.712 -5.663 34.801 1.00 47.54 315 LEU A C 1
ATOM 2107 O O . LEU A 1 315 ? -0.628 -5.067 35.876 1.00 48.50 315 LEU A O 1
ATOM 2112 N N . LYS A 1 316 ? 0.203 -5.552 33.840 1.00 48.37 316 LYS A N 1
ATOM 2113 C CA . LYS A 1 316 ? 1.369 -4.674 33.988 1.00 49.28 316 LYS A CA 1
ATOM 2114 C C . LYS A 1 316 ? 0.997 -3.192 33.921 1.00 48.94 316 LYS A C 1
ATOM 2115 O O . LYS A 1 316 ? 1.713 -2.345 34.456 1.00 49.75 316 LYS A O 1
ATOM 2121 N N . LYS A 1 317 ? -0.126 -2.891 33.272 1.00 48.15 317 LYS A N 1
ATOM 2122 C CA . LYS A 1 317 ? -0.670 -1.532 33.217 1.00 47.99 317 LYS A CA 1
ATOM 2123 C C . LYS A 1 317 ? -1.124 -1.056 34.599 1.00 48.08 317 LYS A C 1
ATOM 2124 O O . LYS A 1 317 ? -1.217 0.149 34.854 1.00 47.68 317 LYS A O 1
ATOM 2130 N N . HIS A 1 318 ? -1.400 -2.016 35.481 1.00 48.46 318 HIS A N 1
ATOM 2131 C CA . HIS A 1 318 ? -1.882 -1.742 36.834 1.00 48.68 318 HIS A CA 1
ATOM 2132 C C . HIS A 1 318 ? -0.940 -2.248 37.895 1.00 49.56 318 HIS A C 1
ATOM 2133 O O . HIS A 1 318 ? -1.316 -2.346 39.069 1.00 49.86 318 HIS A O 1
ATOM 2140 N N . LYS A 1 319 ? 0.291 -2.569 37.487 1.00 49.85 319 LYS A N 1
ATOM 2141 C CA . LYS A 1 319 ? 1.355 -3.023 38.398 1.00 50.29 319 LYS A CA 1
ATOM 2142 C C . LYS A 1 319 ? 0.994 -4.311 39.154 1.00 50.11 319 LYS A C 1
ATOM 2143 O O . LYS A 1 319 ? 1.278 -4.449 40.348 1.00 50.41 319 LYS A O 1
ATOM 2149 N N . LEU A 1 320 ? 0.377 -5.250 38.436 1.00 49.22 320 LEU A N 1
ATOM 2150 C CA . LEU A 1 320 ? -0.088 -6.512 39.015 1.00 48.88 320 LEU A CA 1
ATOM 2151 C C . LEU A 1 320 ? 0.404 -7.725 38.221 1.00 48.68 320 LEU A C 1
ATOM 2152 O O . LEU A 1 320 ? 0.732 -7.615 37.038 1.00 48.36 320 LEU A O 1
ATOM 2157 N N . GLY A 1 321 ? 0.458 -8.876 38.891 1.00 48.71 321 GLY A N 1
ATOM 2158 C CA . GLY A 1 321 ? 0.861 -10.139 38.271 1.00 48.65 321 GLY A CA 1
ATOM 2159 C C . GLY A 1 321 ? -0.207 -11.200 38.450 1.00 48.39 321 GLY A C 1
ATOM 2160 O O . GLY A 1 321 ? -1.170 -10.991 39.189 1.00 48.69 321 GLY A O 1
ATOM 2161 N N . ARG A 1 322 ? -0.036 -12.340 37.784 1.00 48.36 322 ARG A N 1
ATOM 2162 C CA . ARG A 1 322 ? -1.042 -13.415 37.785 1.00 48.22 322 ARG A CA 1
ATOM 2163 C C . ARG A 1 322 ? -1.483 -13.844 39.190 1.00 48.65 322 ARG A C 1
ATOM 2164 O O . ARG A 1 322 ? -2.640 -14.224 39.391 1.00 48.28 322 ARG A O 1
ATOM 2172 N N . ASP A 1 323 ? -0.554 -13.777 40.145 1.00 49.46 323 ASP A N 1
ATOM 2173 C CA . ASP A 1 323 ? -0.821 -14.106 41.549 1.00 49.96 323 ASP A CA 1
ATOM 2174 C C . ASP A 1 323 ? -1.928 -13.236 42.143 1.00 49.25 323 ASP A C 1
ATOM 2175 O O . ASP A 1 323 ? -2.791 -13.731 42.871 1.00 49.60 323 ASP A O 1
ATOM 2180 N N . ASP A 1 324 ? -1.901 -11.945 41.816 1.00 48.33 324 ASP A N 1
ATOM 2181 C CA . ASP A 1 324 ? -2.829 -10.964 42.381 1.00 47.55 324 ASP A CA 1
ATOM 2182 C C . ASP A 1 324 ? -4.293 -11.145 41.958 1.00 46.82 324 ASP A C 1
ATOM 2183 O O . ASP A 1 324 ? -5.171 -10.433 42.449 1.00 46.56 324 ASP A O 1
ATOM 2188 N N . VAL A 1 325 ? -4.553 -12.099 41.065 1.00 46.63 325 VAL A N 1
ATOM 2189 C CA . VAL A 1 325 ? -5.908 -12.333 40.550 1.00 46.23 325 VAL A CA 1
ATOM 2190 C C . VAL A 1 325 ? -6.634 -13.450 41.310 1.00 46.37 325 VAL A C 1
ATOM 2191 O O . VAL A 1 325 ? -6.163 -14.589 41.366 1.00 46.73 325 VAL A O 1
ATOM 2195 N N . ASP A 1 326 ? -7.786 -13.103 41.883 1.00 45.96 326 ASP A N 1
ATOM 2196 C CA . ASP A 1 326 ? -8.598 -14.026 42.683 1.00 45.96 326 ASP A CA 1
ATOM 2197 C C . ASP A 1 326 ? -9.491 -14.912 41.824 1.00 45.62 326 ASP A C 1
ATOM 2198 O O . ASP A 1 326 ? -9.602 -16.113 42.076 1.00 46.30 326 ASP A O 1
ATOM 2203 N N . PHE A 1 327 ? -10.142 -14.313 40.826 1.00 44.65 327 PHE A N 1
ATOM 2204 C CA . PHE A 1 327 ? -11.008 -15.066 39.919 1.00 44.04 327 PHE A CA 1
ATOM 2205 C C . PHE A 1 327 ? -10.701 -14.842 38.440 1.00 43.46 327 PHE A C 1
ATOM 2206 O O . PHE A 1 327 ? -10.462 -13.715 38.006 1.00 43.03 327 PHE A O 1
ATOM 2214 N N . TRP A 1 328 ? -10.698 -15.931 37.680 1.00 43.36 328 TRP A N 1
ATOM 2215 C CA . TRP A 1 328 ? -10.506 -15.867 36.239 1.00 42.98 328 TRP A CA 1
ATOM 2216 C C . TRP A 1 328 ? -11.758 -16.331 35.560 1.00 42.56 328 TRP A C 1
ATOM 2217 O O . TRP A 1 328 ? -12.235 -17.441 35.812 1.00 42.72 328 TRP A O 1
ATOM 2228 N N . CYS A 1 329 ? -12.310 -15.478 34.703 1.00 42.11 329 CYS A N 1
ATOM 2229 C CA . CYS A 1 329 ? -13.503 -15.822 33.939 1.00 41.83 329 CYS A CA 1
ATOM 2230 C C . CYS A 1 329 ? -13.164 -16.074 32.473 1.00 41.71 329 CYS A C 1
ATOM 2231 O O . CYS A 1 329 ? -13.241 -15.175 31.636 1.00 41.41 329 CYS A O 1
ATOM 2234 N N . VAL A 1 330 ? -12.775 -17.309 32.178 1.00 42.51 330 VAL A N 1
ATOM 2235 C CA . VAL A 1 330 ? -12.419 -17.708 30.821 1.00 43.10 330 VAL A CA 1
ATOM 2236 C C . VAL A 1 330 ? -13.680 -18.083 30.048 1.00 43.05 330 VAL A C 1
ATOM 2237 O O . VAL A 1 330 ? -14.583 -18.723 30.593 1.00 43.33 330 VAL A O 1
ATOM 2241 N N . HIS A 1 331 ? -13.728 -17.672 28.782 1.00 42.89 331 HIS A N 1
ATOM 2242 C CA . HIS A 1 331 ? -14.839 -17.980 27.888 1.00 42.82 331 HIS A CA 1
ATOM 2243 C C . HIS A 1 331 ? -14.924 -19.463 27.608 1.00 43.24 331 HIS A C 1
ATOM 2244 O O . HIS A 1 331 ? -14.005 -20.038 27.014 1.00 43.69 331 HIS A O 1
ATOM 2251 N N . PRO A 1 332 ? -16.028 -20.107 28.041 1.00 43.10 332 PRO A N 1
ATOM 2252 C CA . PRO A 1 332 ? -16.218 -21.546 27.841 1.00 43.70 332 PRO A CA 1
ATOM 2253 C C . PRO A 1 332 ? -16.639 -21.872 26.407 1.00 43.82 332 PRO A C 1
ATOM 2254 O O . PRO A 1 332 ? -17.784 -22.261 26.163 1.00 43.35 332 PRO A O 1
ATOM 2258 N N . GLY A 1 333 ? -15.705 -21.710 25.473 1.00 44.73 333 GLY A N 1
ATOM 2259 C CA . GLY A 1 333 ? -15.978 -21.899 24.048 1.00 45.12 333 GLY A CA 1
ATOM 2260 C C . GLY A 1 333 ? -15.848 -23.335 23.583 1.00 45.99 333 GLY A C 1
ATOM 2261 O O . GLY A 1 333 ? -16.204 -23.662 22.450 1.00 46.12 333 GLY A O 1
ATOM 2262 N N . GLY A 1 334 ? -15.331 -24.188 24.462 1.00 46.77 334 GLY A N 1
ATOM 2263 C CA . GLY A 1 334 ? -15.120 -25.596 24.152 1.00 48.22 334 GLY A CA 1
ATOM 2264 C C . GLY A 1 334 ? -14.061 -26.229 25.032 1.00 49.22 334 GLY A C 1
ATOM 2265 O O . GLY A 1 334 ? -13.351 -25.535 25.766 1.00 49.29 334 GLY A O 1
ATOM 2266 N N . ARG A 1 335 ? -13.958 -27.553 24.949 1.00 50.25 335 ARG A N 1
ATOM 2267 C CA . ARG A 1 335 ? -13.004 -28.326 25.737 1.00 51.58 335 ARG A CA 1
ATOM 2268 C C . ARG A 1 335 ? -11.595 -27.753 25.594 1.00 51.77 335 ARG A C 1
ATOM 2269 O O . ARG A 1 335 ? -10.987 -27.325 26.578 1.00 51.51 335 ARG A O 1
ATOM 2277 N N . ARG A 1 336 ? -11.104 -27.721 24.356 1.00 51.83 336 ARG A N 1
ATOM 2278 C CA . ARG A 1 336 ? -9.741 -27.291 24.060 1.00 51.96 336 ARG A CA 1
ATOM 2279 C C . ARG A 1 336 ? -9.506 -25.800 24.298 1.00 51.16 336 ARG A C 1
ATOM 2280 O O . ARG A 1 336 ? -8.384 -25.389 24.605 1.00 51.41 336 ARG A O 1
ATOM 2288 N N . ILE A 1 337 ? -10.560 -24.997 24.157 1.00 50.18 337 ILE A N 1
ATOM 2289 C CA . ILE A 1 337 ? -10.455 -23.544 24.337 1.00 49.28 337 ILE A CA 1
ATOM 2290 C C . ILE A 1 337 ? -10.122 -23.175 25.792 1.00 49.11 337 ILE A C 1
ATOM 2291 O O . ILE A 1 337 ? -9.274 -22.313 26.041 1.00 49.12 337 ILE A O 1
ATOM 2296 N N . ILE A 1 338 ? -10.766 -23.850 26.742 1.00 48.61 338 ILE A N 1
ATOM 2297 C CA . ILE A 1 338 ? -10.477 -23.649 28.164 1.00 48.15 338 ILE A CA 1
ATOM 2298 C C . ILE A 1 338 ? -9.109 -24.231 28.539 1.00 48.67 338 ILE A C 1
ATOM 2299 O O . ILE A 1 338 ? -8.338 -23.597 29.265 1.00 48.72 338 ILE A O 1
ATOM 2304 N N . GLU A 1 339 ? -8.817 -25.428 28.030 1.00 48.79 339 GLU A N 1
ATOM 2305 C CA . GLU A 1 339 ? -7.579 -26.151 28.345 1.00 49.59 339 GLU A CA 1
ATOM 2306 C C . GLU A 1 339 ? -6.303 -25.379 28.000 1.00 49.88 339 GLU A C 1
ATOM 2307 O O . GLU A 1 339 ? -5.340 -25.388 28.770 1.00 50.22 339 GLU A O 1
ATOM 2313 N N . GLU A 1 340 ? -6.303 -24.723 26.842 1.00 49.63 340 GLU A N 1
ATOM 2314 C CA . GLU A 1 340 ? -5.139 -23.968 26.382 1.00 50.26 340 GLU A CA 1
ATOM 2315 C C . GLU A 1 340 ? -5.010 -22.617 27.089 1.00 50.37 340 GLU A C 1
ATOM 2316 O O . GLU A 1 340 ? -3.910 -22.064 27.193 1.00 50.51 340 GLU A O 1
ATOM 2322 N N . ALA A 1 341 ? -6.137 -22.095 27.571 1.00 50.17 341 ALA A N 1
ATOM 2323 C CA . ALA A 1 341 ? -6.138 -20.930 28.448 1.00 50.07 341 ALA A CA 1
ATOM 2324 C C . ALA A 1 341 ? -5.506 -21.299 29.789 1.00 51.09 341 ALA A C 1
ATOM 2325 O O . ALA A 1 341 ? -4.777 -20.499 30.377 1.00 51.84 341 ALA A O 1
ATOM 2327 N N . GLN A 1 342 ? -5.788 -22.515 30.256 1.00 51.44 342 GLN A N 1
ATOM 2328 C CA . GLN A 1 342 ? -5.174 -23.060 31.466 1.00 51.93 342 GLN A CA 1
ATOM 2329 C C . GLN A 1 342 ? -3.684 -23.308 31.273 1.00 52.43 342 GLN A C 1
ATOM 2330 O O . GLN A 1 342 ? -2.887 -23.049 32.173 1.00 52.87 342 GLN A O 1
ATOM 2336 N N . ASN A 1 343 ? -3.320 -23.818 30.098 1.00 52.31 343 ASN A N 1
ATOM 2337 C CA . ASN A 1 343 ? -1.932 -24.135 29.781 1.00 52.75 343 ASN A CA 1
ATOM 2338 C C . ASN A 1 343 ? -1.060 -22.894 29.632 1.00 52.79 343 ASN A C 1
ATOM 2339 O O . ASN A 1 343 ? 0.032 -22.827 30.200 1.00 53.61 343 ASN A O 1
ATOM 2344 N N . GLY A 1 344 ? -1.556 -21.915 28.878 1.00 51.94 344 GLY A N 1
ATOM 2345 C CA . GLY A 1 344 ? -0.825 -20.677 28.614 1.00 51.38 344 GLY A CA 1
ATOM 2346 C C . GLY A 1 344 ? -0.696 -19.755 29.812 1.00 51.28 344 GLY A C 1
ATOM 2347 O O . GLY A 1 344 ? 0.227 -18.941 29.871 1.00 52.06 344 GLY A O 1
ATOM 2348 N N . LEU A 1 345 ? -1.619 -19.879 30.764 1.00 50.89 345 LEU A N 1
ATOM 2349 C CA . LEU A 1 345 ? -1.618 -19.037 31.964 1.00 50.78 345 LEU A CA 1
ATOM 2350 C C . LEU A 1 345 ? -1.239 -19.801 33.230 1.00 51.83 345 LEU A C 1
ATOM 2351 O O . LEU A 1 345 ? -1.062 -19.201 34.294 1.00 51.79 345 LEU A O 1
ATOM 2356 N N . GLY A 1 346 ? -1.113 -21.121 33.106 1.00 52.73 346 GLY A N 1
ATOM 2357 C CA . GLY A 1 346 ? -0.805 -21.983 34.241 1.00 53.79 346 GLY A CA 1
ATOM 2358 C C . GLY A 1 346 ? -1.901 -21.942 35.288 1.00 53.84 346 GLY A C 1
ATOM 2359 O O . GLY A 1 346 ? -1.621 -21.886 36.488 1.00 54.94 346 GLY A O 1
ATOM 2360 N N . LEU A 1 347 ? -3.151 -21.961 34.828 1.00 53.17 347 LEU A N 1
ATOM 2361 C CA . LEU A 1 347 ? -4.311 -21.912 35.716 1.00 52.86 347 LEU A CA 1
ATOM 2362 C C . LEU A 1 347 ? -4.759 -23.301 36.145 1.00 53.67 347 LEU A C 1
ATOM 2363 O O . LEU A 1 347 ? -4.751 -24.245 35.350 1.00 53.84 347 LEU A O 1
ATOM 2368 N N . SER A 1 348 ? -5.159 -23.409 37.408 1.00 54.19 348 SER A N 1
ATOM 2369 C CA . SER A 1 348 ? -5.658 -24.661 37.958 1.00 55.06 348 SER A CA 1
ATOM 2370 C C . SER A 1 348 ? -7.063 -24.952 37.450 1.00 54.67 348 SER A C 1
ATOM 2371 O O . SER A 1 348 ? -7.781 -24.043 37.026 1.00 53.82 348 SER A O 1
ATOM 2374 N N . GLU A 1 349 ? -7.448 -26.225 37.505 1.00 55.45 349 GLU A N 1
ATOM 2375 C CA . GLU A 1 349 ? -8.782 -26.659 37.109 1.00 55.08 349 GLU A CA 1
ATOM 2376 C C . GLU A 1 349 ? -9.824 -26.205 38.135 1.00 54.40 349 GLU A C 1
ATOM 2377 O O . GLU A 1 349 ? -11.028 -26.277 37.887 1.00 54.00 349 GLU A O 1
ATOM 2383 N N . GLU A 1 350 ? -9.342 -25.722 39.278 1.00 54.77 350 GLU A N 1
ATOM 2384 C CA . GLU A 1 350 ? -10.194 -25.254 40.371 1.00 54.68 350 GLU A CA 1
ATOM 2385 C C . GLU A 1 350 ? -10.530 -23.773 40.198 1.00 53.33 350 GLU A C 1
ATOM 2386 O O . GLU A 1 350 ? -11.600 -23.323 40.607 1.00 52.66 350 GLU A O 1
ATOM 2392 N N . GLN A 1 351 ? -9.605 -23.022 39.603 1.00 52.67 351 GLN A N 1
ATOM 2393 C CA . GLN A 1 351 ? -9.820 -21.607 39.295 1.00 51.67 351 GLN A CA 1
ATOM 2394 C C . GLN A 1 351 ? -10.768 -21.455 38.112 1.00 50.93 351 GLN A C 1
ATOM 2395 O O . GLN A 1 351 ? -11.584 -20.532 38.070 1.00 50.15 351 GLN A O 1
ATOM 2401 N N . THR A 1 352 ? -10.644 -22.372 37.154 1.00 51.26 352 THR A N 1
ATOM 2402 C CA . THR A 1 352 ? -11.476 -22.383 35.952 1.00 50.79 352 THR A CA 1
ATOM 2403 C C . THR A 1 352 ? -12.752 -23.211 36.135 1.00 50.75 352 THR A C 1
ATOM 2404 O O . THR A 1 352 ? -13.494 -23.434 35.173 1.00 50.66 352 THR A O 1
ATOM 2408 N N . ALA A 1 353 ? -13.005 -23.647 37.371 1.00 50.92 353 ALA A N 1
ATOM 2409 C CA . ALA A 1 353 ? -14.153 -24.504 37.705 1.00 50.63 353 ALA A CA 1
ATOM 2410 C C . ALA A 1 353 ? -15.505 -23.911 37.302 1.00 49.64 353 ALA A C 1
ATOM 2411 O O . ALA A 1 353 ? -16.446 -24.651 37.003 1.00 49.45 353 ALA A O 1
ATOM 2413 N N . ASP A 1 354 ? -15.592 -22.581 37.298 1.00 48.90 354 ASP A N 1
ATOM 2414 C CA . ASP A 1 354 ? -16.789 -21.874 36.846 1.00 47.92 354 ASP A CA 1
ATOM 2415 C C . ASP A 1 354 ? -16.997 -22.049 35.345 1.00 47.27 354 ASP A C 1
ATOM 2416 O O . ASP A 1 354 ? -18.126 -22.227 34.885 1.00 47.23 354 ASP A O 1
ATOM 2421 N N . SER A 1 355 ? -15.897 -21.999 34.593 1.00 46.92 355 SER A N 1
ATOM 2422 C CA . SER A 1 355 ? -15.933 -22.095 33.133 1.00 46.22 355 SER A CA 1
ATOM 2423 C C . SER A 1 355 ? -16.374 -23.478 32.649 1.00 45.95 355 SER A C 1
ATOM 2424 O O . SER A 1 355 ? -17.091 -23.588 31.651 1.00 45.31 355 SER A O 1
ATOM 2427 N N . TRP A 1 356 ? -15.946 -24.524 33.357 1.00 45.48 356 TRP A N 1
ATOM 2428 C CA . TRP A 1 356 ? -16.373 -25.890 33.055 1.00 44.93 356 TRP A CA 1
ATOM 2429 C C . TRP A 1 356 ? -17.826 -26.087 33.375 1.00 44.31 356 TRP A C 1
ATOM 2430 O O . TRP A 1 356 ? -18.544 -26.768 32.641 1.00 43.96 356 TRP A O 1
ATOM 2441 N N . ALA A 1 357 ? -18.265 -25.481 34.477 1.00 43.85 357 ALA A N 1
ATOM 2442 C CA . ALA A 1 357 ? -19.643 -25.592 34.950 1.00 43.28 357 ALA A CA 1
ATOM 2443 C C . ALA A 1 357 ? -20.651 -24.997 33.962 1.00 42.43 357 ALA A C 1
ATOM 2444 O O . ALA A 1 357 ? -21.698 -25.597 33.700 1.00 42.98 357 ALA A O 1
ATOM 2446 N N . VAL A 1 358 ? -20.330 -23.823 33.420 1.00 40.97 358 VAL A N 1
ATOM 2447 C CA . VAL A 1 358 ? -21.180 -23.173 32.428 1.00 39.69 358 VAL A CA 1
ATOM 2448 C C . VAL A 1 358 ? -21.232 -24.027 31.167 1.00 39.51 358 VAL A C 1
ATOM 2449 O O . VAL A 1 358 ? -22.313 -24.351 30.678 1.00 39.31 358 VAL A O 1
ATOM 2453 N N . LEU A 1 359 ? -20.054 -24.407 30.674 1.00 39.67 359 LEU A N 1
ATOM 2454 C CA . LEU A 1 359 ? -19.908 -25.252 29.486 1.00 39.50 359 LEU A CA 1
ATOM 2455 C C . LEU A 1 359 ? -20.698 -26.557 29.600 1.00 39.78 359 LEU A C 1
ATOM 2456 O O . LEU A 1 359 ? -21.400 -26.943 28.668 1.00 39.62 359 LEU A O 1
ATOM 2461 N N . GLY A 1 360 ? -20.587 -27.218 30.750 1.00 40.31 360 GLY A N 1
ATOM 2462 C CA . GLY A 1 360 ? -21.273 -28.486 30.995 1.00 40.68 360 GLY A CA 1
ATOM 2463 C C . GLY A 1 360 ? -22.788 -28.383 31.024 1.00 40.52 360 GLY A C 1
ATOM 2464 O O . GLY A 1 360 ? -23.490 -29.297 30.573 1.00 40.76 360 GLY A O 1
ATOM 2465 N N . GLU A 1 361 ? -23.288 -27.267 31.547 1.00 39.88 361 GLU A N 1
ATOM 2466 C CA . GLU A 1 361 ? -24.724 -27.068 31.729 1.00 39.66 361 GLU A CA 1
ATOM 2467 C C . GLU A 1 361 ? -25.392 -26.390 30.532 1.00 39.13 361 GLU A C 1
ATOM 2468 O O . GLU A 1 361 ? -26.537 -26.707 30.197 1.00 39.14 361 GLU A O 1
ATOM 2474 N N . TYR A 1 362 ? -24.668 -25.477 29.885 1.00 38.70 362 TYR A N 1
ATOM 2475 C CA . TYR A 1 362 ? -25.247 -24.616 28.848 1.00 37.91 362 TYR A CA 1
ATOM 2476 C C . TYR A 1 362 ? -24.614 -24.757 27.463 1.00 37.60 362 TYR A C 1
ATOM 2477 O O . TYR A 1 362 ? -25.218 -24.359 26.466 1.00 37.45 362 TYR A O 1
ATOM 2486 N N . GLY A 1 363 ? -23.400 -25.301 27.403 1.00 37.65 363 GLY A N 1
ATOM 2487 C CA . GLY A 1 363 ? -22.610 -25.300 26.169 1.00 37.34 363 GLY A CA 1
ATOM 2488 C C . GLY A 1 363 ? -22.036 -23.923 25.879 1.00 36.79 363 GLY A C 1
ATOM 2489 O O . GLY A 1 363 ? -21.948 -23.077 26.772 1.00 36.34 363 GLY A O 1
ATOM 2490 N N . ASN A 1 364 ? -21.641 -23.698 24.629 1.00 36.98 364 ASN A N 1
ATOM 2491 C CA . ASN A 1 364 ? -21.145 -22.390 24.201 1.00 36.95 364 ASN A CA 1
ATOM 2492 C C . ASN A 1 364 ? -22.253 -21.535 23.577 1.00 36.53 364 ASN A C 1
ATOM 2493 O O . ASN A 1 364 ? -22.673 -21.760 22.436 1.00 36.24 364 ASN A O 1
ATOM 2498 N N . MET A 1 365 ? -22.716 -20.550 24.340 1.00 36.16 365 MET A N 1
ATOM 2499 C CA . MET A 1 365 ? -23.809 -19.679 23.915 1.00 35.92 365 MET A CA 1
ATOM 2500 C C . MET A 1 365 ? -23.305 -18.439 23.185 1.00 35.63 365 MET A C 1
ATOM 2501 O O . MET A 1 365 ? -24.080 -17.518 22.920 1.00 35.34 365 MET A O 1
ATOM 2506 N N . LEU A 1 366 ? -22.014 -18.423 22.857 1.00 35.56 366 LEU A N 1
ATOM 2507 C CA . LEU A 1 366 ? -21.368 -17.264 22.234 1.00 35.23 366 LEU A CA 1
ATOM 2508 C C . LEU A 1 366 ? -21.207 -16.103 23.230 1.00 34.97 366 LEU A C 1
ATOM 2509 O O . LEU A 1 366 ? -20.547 -16.261 24.264 1.00 35.26 366 LEU A O 1
ATOM 2514 N N . SER A 1 367 ? -21.821 -14.959 22.922 1.00 34.22 367 SER A N 1
ATOM 2515 C CA . SER A 1 367 ? -21.627 -13.716 23.684 1.00 33.78 367 SER A CA 1
ATOM 2516 C C . SER A 1 367 ? -21.935 -13.800 25.186 1.00 33.38 367 SER A C 1
ATOM 2517 O O . SER A 1 367 ? -21.097 -13.408 26.001 1.00 33.28 367 SER A O 1
ATOM 2520 N N . PRO A 1 368 ? -23.129 -14.309 25.562 1.00 33.02 368 PRO A N 1
ATOM 2521 C CA . PRO A 1 368 ? -23.476 -14.313 26.987 1.00 32.89 368 PRO A CA 1
ATOM 2522 C C . PRO A 1 368 ? -22.660 -15.283 27.852 1.00 33.06 368 PRO A C 1
ATOM 2523 O O . PRO A 1 368 ? -22.649 -15.142 29.075 1.00 32.98 368 PRO A O 1
ATOM 2527 N N . SER A 1 369 ? -21.981 -16.245 27.228 1.00 33.15 369 SER A N 1
ATOM 2528 C CA . SER A 1 369 ? -21.268 -17.297 27.959 1.00 33.34 369 SER A CA 1
ATOM 2529 C C . SER A 1 369 ? -20.351 -16.745 29.046 1.00 33.33 369 SER A C 1
ATOM 2530 O O . SER A 1 369 ? -20.339 -17.254 30.165 1.00 33.47 369 SER A O 1
ATOM 2533 N N . VAL A 1 370 ? -19.606 -15.694 28.704 1.00 33.25 370 VAL A N 1
ATOM 2534 C CA . VAL A 1 370 ? -18.717 -14.991 29.633 1.00 33.38 370 VAL A CA 1
ATOM 2535 C C . VAL A 1 370 ? -19.496 -14.428 30.825 1.00 33.24 370 VAL A C 1
ATOM 2536 O O . VAL A 1 370 ? -19.024 -14.490 31.960 1.00 33.32 370 VAL A O 1
ATOM 2540 N N . MET A 1 371 ? -20.686 -13.890 30.551 1.00 33.10 371 MET A N 1
ATOM 2541 C CA . MET A 1 371 ? -21.572 -13.332 31.580 1.00 33.28 371 MET A CA 1
ATOM 2542 C C . MET A 1 371 ? -22.111 -14.424 32.506 1.00 33.57 371 MET A C 1
ATOM 2543 O O . MET A 1 371 ? -22.374 -14.173 33.680 1.00 33.68 371 MET A O 1
ATOM 2548 N N . PHE A 1 372 ? -22.301 -15.625 31.969 1.00 33.77 372 PHE A N 1
ATOM 2549 C CA . PHE A 1 372 ? -22.753 -16.758 32.770 1.00 34.45 372 PHE A CA 1
ATOM 2550 C C . PHE A 1 372 ? -21.683 -17.167 33.787 1.00 35.07 372 PHE A C 1
ATOM 2551 O O . PHE A 1 372 ? -21.988 -17.356 34.966 1.00 35.62 372 PHE A O 1
ATOM 2559 N N . VAL A 1 373 ? -20.438 -17.296 33.325 1.00 35.20 373 VAL A N 1
ATOM 2560 C CA . VAL A 1 373 ? -19.297 -17.592 34.196 1.00 35.79 373 VAL A CA 1
ATOM 2561 C C . VAL A 1 373 ? -19.143 -16.478 35.227 1.00 35.83 373 VAL A C 1
ATOM 2562 O O . VAL A 1 373 ? -19.033 -16.737 36.426 1.00 36.35 373 VAL A O 1
ATOM 2566 N N . LEU A 1 374 ? -19.148 -15.240 34.740 1.00 35.42 374 LEU A N 1
ATOM 2567 C CA . LEU A 1 374 ? -19.060 -14.055 35.580 1.00 35.36 374 LEU A CA 1
ATOM 2568 C C . LEU A 1 374 ? -20.160 -14.056 36.642 1.00 35.47 374 LEU A C 1
ATOM 2569 O O . LEU A 1 374 ? -19.897 -13.784 37.813 1.00 35.70 374 LEU A O 1
ATOM 2574 N N . SER A 1 375 ? -21.382 -14.392 36.230 1.00 35.64 375 SER A N 1
ATOM 2575 C CA . SER A 1 375 ? -22.524 -14.470 37.144 1.00 36.06 375 SER A CA 1
ATOM 2576 C C . SER A 1 375 ? -22.568 -15.803 37.892 1.00 36.85 375 SER A C 1
ATOM 2577 O O . SER A 1 375 ? -23.647 -16.315 38.211 1.00 37.35 375 SER A O 1
ATOM 2580 N N . ARG A 1 376 ? -21.389 -16.361 38.155 1.00 37.18 376 ARG A N 1
ATOM 2581 C CA . ARG A 1 376 ? -21.230 -17.490 39.063 1.00 37.65 376 ARG A CA 1
ATOM 2582 C C . ARG A 1 376 ? -20.307 -17.038 40.179 1.00 37.99 376 ARG A C 1
ATOM 2583 O O . ARG A 1 376 ? -20.510 -17.386 41.344 1.00 38.57 376 ARG A O 1
ATOM 2591 N N . VAL A 1 377 ? -19.297 -16.255 39.797 1.00 37.69 377 VAL A N 1
ATOM 2592 C CA . VAL A 1 377 ? -18.350 -15.640 40.722 1.00 37.81 377 VAL A CA 1
ATOM 2593 C C . VAL A 1 377 ? -19.071 -14.647 41.631 1.00 37.81 377 VAL A C 1
ATOM 2594 O O . VAL A 1 377 ? -18.814 -14.594 42.835 1.00 37.98 377 VAL A O 1
ATOM 2598 N N . PHE A 1 378 ? -19.987 -13.883 41.039 1.00 37.78 378 PHE A N 1
ATOM 2599 C CA . PHE A 1 378 ? -20.756 -12.851 41.736 1.00 37.88 378 PHE A CA 1
ATOM 2600 C C . PHE A 1 378 ? -21.649 -13.402 42.848 1.00 38.37 378 PHE A C 1
ATOM 2601 O O . PHE A 1 378 ? -21.912 -12.705 43.830 1.00 38.69 378 PHE A O 1
ATOM 2609 N N . LYS A 1 379 ? -22.114 -14.642 42.682 1.00 38.75 379 LYS A N 1
ATOM 2610 C CA . LYS A 1 379 ? -22.905 -15.332 43.706 1.00 39.34 379 LYS A CA 1
ATOM 2611 C C . LYS A 1 379 ? -22.055 -15.624 44.933 1.00 39.42 379 LYS A C 1
ATOM 2612 O O . LYS A 1 379 ? -22.428 -15.251 46.044 1.00 39.63 379 LYS A O 1
ATOM 2618 N N . ARG A 1 380 ? -20.915 -16.282 44.722 1.00 39.25 380 ARG A N 1
ATOM 2619 C CA . ARG A 1 380 ? -19.955 -16.542 45.794 1.00 39.70 380 ARG A CA 1
ATOM 2620 C C . ARG A 1 380 ? -19.500 -15.252 46.465 1.00 39.48 380 ARG A C 1
ATOM 2621 O O . ARG A 1 380 ? -19.376 -15.201 47.689 1.00 40.13 380 ARG A O 1
ATOM 2629 N N . HIS A 1 381 ? -19.254 -14.222 45.654 1.00 38.51 381 HIS A N 1
ATOM 2630 C CA . HIS A 1 381 ? -18.753 -12.942 46.145 1.00 38.04 381 HIS A CA 1
ATOM 2631 C C . HIS A 1 381 ? -19.752 -12.273 47.040 1.00 37.91 381 HIS A C 1
ATOM 2632 O O . HIS A 1 381 ? -19.432 -11.924 48.177 1.00 38.19 381 HIS A O 1
ATOM 2639 N N . ASN A 1 382 ? -20.973 -12.104 46.537 1.00 37.31 382 ASN A N 1
ATOM 2640 C CA . ASN A 1 382 ? -22.048 -11.467 47.294 1.00 37.33 382 ASN A CA 1
ATOM 2641 C C . ASN A 1 382 ? -22.442 -12.209 48.567 1.00 37.94 382 ASN A C 1
ATOM 2642 O O . ASN A 1 382 ? -22.818 -11.583 49.558 1.00 38.42 382 ASN A O 1
ATOM 2647 N N . ALA A 1 383 ? -22.357 -13.538 48.532 1.00 38.23 383 ALA A N 1
ATOM 2648 C CA . ALA A 1 383 ? -22.666 -14.369 49.698 1.00 38.94 383 ALA A CA 1
ATOM 2649 C C . ALA A 1 383 ? -21.573 -14.281 50.772 1.00 39.48 383 ALA A C 1
ATOM 2650 O O . ALA A 1 383 ? -21.853 -14.425 51.965 1.00 40.23 383 ALA A O 1
ATOM 2652 N N . ALA A 1 384 ? -20.336 -14.038 50.343 1.00 39.13 384 ALA A N 1
ATOM 2653 C CA . ALA A 1 384 ? -19.215 -13.858 51.262 1.00 39.43 384 ALA A CA 1
ATOM 2654 C C . ALA A 1 384 ? -19.318 -12.531 52.019 1.00 39.39 384 ALA A C 1
ATOM 2655 O O . ALA A 1 384 ? -18.934 -12.443 53.184 1.00 39.99 384 ALA A O 1
ATOM 2657 N N . LEU A 1 385 ? -19.850 -11.508 51.352 1.00 38.74 385 LEU A N 1
ATOM 2658 C CA . LEU A 1 385 ? -20.051 -10.191 51.959 1.00 38.65 385 LEU A CA 1
ATOM 2659 C C . LEU A 1 385 ? -21.223 -10.184 52.936 1.00 38.94 385 LEU A C 1
ATOM 2660 O O . LEU A 1 385 ? -21.256 -9.384 53.870 1.00 39.27 385 LEU A O 1
ATOM 2665 N N . ALA A 1 386 ? -22.180 -11.080 52.713 1.00 38.97 386 ALA A N 1
ATOM 2666 C CA . ALA A 1 386 ? -23.319 -11.247 53.610 1.00 39.48 386 ALA A CA 1
ATOM 2667 C C . ALA A 1 386 ? -22.905 -11.900 54.930 1.00 40.42 386 ALA A C 1
ATOM 2668 O O . ALA A 1 386 ? -23.641 -11.842 55.918 1.00 40.80 386 ALA A O 1
ATOM 2670 N N . GLN A 1 387 ? -21.724 -12.517 54.934 1.00 40.95 387 GLN A N 1
ATOM 2671 C CA . GLN A 1 387 ? -21.184 -13.186 56.120 1.00 41.99 387 GLN A CA 1
ATOM 2672 C C . GLN A 1 387 ? -19.915 -12.494 56.634 1.00 42.45 387 GLN A C 1
ATOM 2673 O O . GLN A 1 387 ? -19.116 -13.094 57.361 1.00 42.85 387 GLN A O 1
ATOM 2679 N N . GLY A 1 388 ? -19.741 -11.231 56.243 1.00 42.33 388 GLY A N 1
ATOM 2680 C CA . GLY A 1 388 ? -18.638 -10.394 56.721 1.00 42.96 388 GLY A CA 1
ATOM 2681 C C . GLY A 1 388 ? -17.258 -10.687 56.155 1.00 43.25 388 GLY A C 1
ATOM 2682 O O . GLY A 1 388 ? -16.286 -10.041 56.539 1.00 43.48 388 GLY A O 1
ATOM 2683 N N . LYS A 1 389 ? -17.166 -11.657 55.248 1.00 43.58 389 LYS A N 1
ATOM 2684 C CA . LYS A 1 389 ? -15.891 -12.046 54.636 1.00 44.19 389 LYS A CA 1
ATOM 2685 C C . LYS A 1 389 ? -15.481 -11.049 53.543 1.00 44.25 389 LYS A C 1
ATOM 2686 O O . LYS A 1 389 ? -16.352 -10.421 52.931 1.00 44.17 389 LYS A O 1
ATOM 2692 N N . PRO A 1 390 ? -14.157 -10.893 53.299 1.00 44.87 390 PRO A N 1
ATOM 2693 C CA . PRO A 1 390 ? -13.664 -9.837 52.396 1.00 44.52 390 PRO A CA 1
ATOM 2694 C C . PRO A 1 390 ? -14.101 -9.985 50.934 1.00 44.00 390 PRO A C 1
ATOM 2695 O O . PRO A 1 390 ? -14.339 -8.979 50.261 1.00 43.40 390 PRO A O 1
ATOM 2699 N N . GLY A 1 391 ? -14.210 -11.224 50.459 1.00 44.30 391 GLY A N 1
ATOM 2700 C CA . GLY A 1 391 ? -14.608 -11.498 49.078 1.00 43.70 391 GLY A CA 1
ATOM 2701 C C . GLY A 1 391 ? -13.447 -11.419 48.103 1.00 43.67 391 GLY A C 1
ATOM 2702 O O . GLY A 1 391 ? -12.301 -11.184 48.504 1.00 44.22 391 GLY A O 1
ATOM 2703 N N . TYR A 1 392 ? -13.748 -11.626 46.822 1.00 43.00 392 TYR A N 1
ATOM 2704 C CA . TYR A 1 392 ? -12.761 -11.519 45.751 1.00 42.64 392 TYR A CA 1
ATOM 2705 C C . TYR A 1 392 ? -12.298 -10.074 45.593 1.00 42.58 392 TYR A C 1
ATOM 2706 O O . TYR A 1 392 ? -13.120 -9.161 45.518 1.00 42.36 392 TYR A O 1
ATOM 2715 N N . GLN A 1 393 ? -10.983 -9.877 45.544 1.00 42.99 393 GLN A N 1
ATOM 2716 C CA . GLN A 1 393 ? -10.391 -8.539 45.458 1.00 42.97 393 GLN A CA 1
ATOM 2717 C C . GLN A 1 393 ? -10.090 -8.105 44.023 1.00 42.17 393 GLN A C 1
ATOM 2718 O O . GLN A 1 393 ? -10.253 -6.932 43.682 1.00 42.15 393 GLN A O 1
ATOM 2724 N N . THR A 1 394 ? -9.643 -9.049 43.196 1.00 41.73 394 THR A N 1
ATOM 2725 C CA . THR A 1 394 ? -9.221 -8.757 41.824 1.00 40.85 394 THR A CA 1
ATOM 2726 C C . THR A 1 394 ? -9.484 -9.944 40.900 1.00 40.60 394 THR A C 1
ATOM 2727 O O . THR A 1 394 ? -9.041 -11.058 41.177 1.00 41.13 394 THR A O 1
ATOM 2731 N N . GLY A 1 395 ? -10.196 -9.694 39.801 1.00 39.75 395 GLY A N 1
ATOM 2732 C CA . GLY A 1 395 ? -10.460 -10.724 38.796 1.00 39.15 395 GLY A CA 1
ATOM 2733 C C . GLY A 1 395 ? -10.401 -10.244 37.358 1.00 38.27 395 GLY A C 1
ATOM 2734 O O . GLY A 1 395 ? -10.550 -9.048 37.086 1.00 37.79 395 GLY A O 1
ATOM 2735 N N . MET A 1 396 ? -10.182 -11.183 36.436 1.00 38.10 396 MET A N 1
ATOM 2736 C CA . MET A 1 396 ? -10.159 -10.875 35.003 1.00 37.76 396 MET A CA 1
ATOM 2737 C C . MET A 1 396 ? -11.061 -11.775 34.161 1.00 37.23 396 MET A C 1
ATOM 2738 O O . MET A 1 396 ? -10.950 -13.001 34.197 1.00 37.28 396 MET A O 1
ATOM 2743 N N . ALA A 1 397 ? -11.944 -11.145 33.392 1.00 36.74 397 ALA A N 1
ATOM 2744 C CA . ALA A 1 397 ? -12.800 -11.850 32.449 1.00 36.37 397 ALA A CA 1
ATOM 2745 C C . ALA A 1 397 ? -12.345 -11.539 31.031 1.00 36.02 397 ALA A C 1
ATOM 2746 O O . ALA A 1 397 ? -12.210 -10.371 30.662 1.00 36.12 397 ALA A O 1
ATOM 2748 N N . PHE A 1 398 ? -12.090 -12.583 30.246 1.00 35.56 398 PHE A N 1
ATOM 2749 C CA . PHE A 1 398 ? -11.712 -12.405 28.849 1.00 34.88 398 PHE A CA 1
ATOM 2750 C C . PHE A 1 398 ? -12.425 -13.368 27.901 1.00 34.42 398 PHE A C 1
ATOM 2751 O O . PHE A 1 398 ? -13.049 -14.338 28.331 1.00 34.08 398 PHE A O 1
ATOM 2759 N N . SER A 1 399 ? -12.327 -13.070 26.608 1.00 34.18 399 SER A N 1
ATOM 2760 C CA . SER A 1 399 ? -12.897 -13.888 25.546 1.00 33.93 399 SER A CA 1
ATOM 2761 C C . SER A 1 399 ? -12.139 -13.617 24.247 1.00 34.02 399 SER A C 1
ATOM 2762 O O . SER A 1 399 ? -11.198 -12.815 24.229 1.00 33.83 399 SER A O 1
ATOM 2765 N N . PHE A 1 400 ? -12.546 -14.285 23.167 1.00 34.14 400 PHE A N 1
ATOM 2766 C CA . PHE A 1 400 ? -11.841 -14.181 21.889 1.00 34.34 400 PHE A CA 1
ATOM 2767 C C . PHE A 1 400 ? -12.743 -13.809 20.719 1.00 34.15 400 PHE A C 1
ATOM 2768 O O . PHE A 1 400 ? -13.801 -14.412 20.515 1.00 34.41 400 PHE A O 1
ATOM 2776 N N . SER A 1 401 ? -12.307 -12.805 19.965 1.00 33.95 401 SER A N 1
ATOM 2777 C CA . SER A 1 401 ? -13.052 -12.278 18.828 1.00 33.51 401 SER A CA 1
ATOM 2778 C C . SER A 1 401 ? -12.362 -12.635 17.516 1.00 33.63 401 SER A C 1
ATOM 2779 O O . SER A 1 401 ? -11.148 -12.843 17.500 1.00 33.86 401 SER A O 1
ATOM 2782 N N . PRO A 1 402 ? -13.131 -12.705 16.408 1.00 33.43 402 PRO A N 1
ATOM 2783 C CA . PRO A 1 402 ? -12.536 -12.906 15.084 1.00 33.72 402 PRO A CA 1
ATOM 2784 C C . PRO A 1 402 ? -11.378 -11.938 14.846 1.00 33.91 402 PRO A C 1
ATOM 2785 O O . PRO A 1 402 ? -11.533 -10.728 15.025 1.00 33.82 402 PRO A O 1
ATOM 2789 N N . GLY A 1 403 ? -10.227 -12.480 14.465 1.00 34.35 403 GLY A N 1
ATOM 2790 C CA . GLY A 1 403 ? -9.002 -11.698 14.346 1.00 34.69 403 GLY A CA 1
ATOM 2791 C C . GLY A 1 403 ? -7.758 -12.549 14.147 1.00 35.41 403 GLY A C 1
ATOM 2792 O O . GLY A 1 403 ? -7.097 -12.428 13.113 1.00 36.32 403 GLY A O 1
ATOM 2793 N N . VAL A 1 404 ? -7.409 -13.397 15.120 1.00 35.21 404 VAL A N 1
ATOM 2794 C CA . VAL A 1 404 ? -8.121 -13.523 16.394 1.00 34.64 404 VAL A CA 1
ATOM 2795 C C . VAL A 1 404 ? -7.669 -12.459 17.387 1.00 34.65 404 VAL A C 1
ATOM 2796 O O . VAL A 1 404 ? -6.473 -12.255 17.607 1.00 35.04 404 VAL A O 1
ATOM 2800 N N . GLY A 1 405 ? -8.644 -11.771 17.968 1.00 34.28 405 GLY A N 1
ATOM 2801 C CA . GLY A 1 405 ? -8.374 -10.797 19.010 1.00 34.42 405 GLY A CA 1
ATOM 2802 C C . GLY A 1 405 ? -8.717 -11.337 20.383 1.00 34.38 405 GLY A C 1
ATOM 2803 O O . GLY A 1 405 ? -9.580 -12.206 20.523 1.00 34.06 405 GLY A O 1
ATOM 2804 N N . ALA A 1 406 ? -8.024 -10.826 21.395 1.00 34.72 406 ALA A N 1
ATOM 2805 C CA . ALA A 1 406 ? -8.352 -11.120 22.782 1.00 34.76 406 ALA A CA 1
ATOM 2806 C C . ALA A 1 406 ? -9.033 -9.903 23.403 1.00 34.45 406 ALA A C 1
ATOM 2807 O O . ALA A 1 406 ? -8.553 -8.777 23.275 1.00 34.33 406 ALA A O 1
ATOM 2809 N N . GLU A 1 407 ? -10.164 -10.143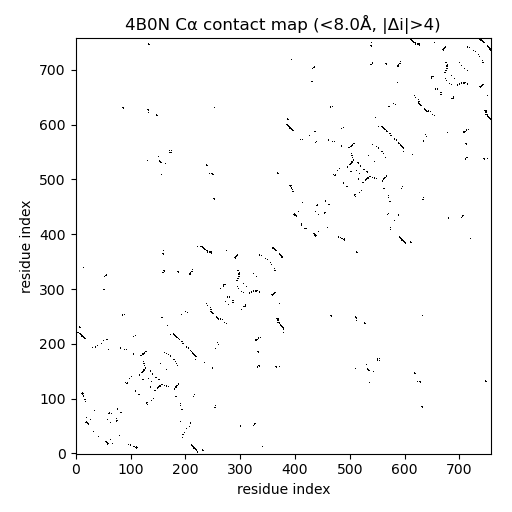 24.059 1.00 34.38 407 GLU A N 1
ATOM 2810 C CA . GLU A 1 407 ? -10.979 -9.082 24.639 1.00 34.23 407 GLU A CA 1
ATOM 2811 C C . GLU A 1 407 ? -11.228 -9.354 26.113 1.00 34.11 407 GLU A C 1
ATOM 2812 O O . GLU A 1 407 ? -11.805 -10.384 26.466 1.00 34.21 407 GLU A O 1
ATOM 2818 N N . GLY A 1 408 ? -10.807 -8.428 26.971 1.00 33.73 408 GLY A N 1
ATOM 2819 C CA . GLY A 1 408 ? -10.919 -8.634 28.412 1.00 33.68 408 GLY A CA 1
ATOM 2820 C C . GLY A 1 408 ? -11.279 -7.415 29.234 1.00 33.31 408 GLY A C 1
ATOM 2821 O O . GLY A 1 408 ? -11.194 -6.283 28.757 1.00 33.32 408 GLY A O 1
ATOM 2822 N N . ILE A 1 409 ? -11.689 -7.663 30.477 1.00 33.27 409 ILE A N 1
ATOM 2823 C CA . ILE A 1 409 ? -12.012 -6.609 31.447 1.00 33.26 409 ILE A CA 1
ATOM 2824 C C . ILE A 1 409 ? -11.410 -6.936 32.816 1.00 33.73 409 ILE A C 1
ATOM 2825 O O . ILE A 1 409 ? -11.209 -8.109 33.153 1.00 33.90 409 ILE A O 1
ATOM 2830 N N . LEU A 1 410 ? -11.121 -5.895 33.593 1.00 34.04 410 LEU A N 1
ATOM 2831 C CA . LEU A 1 410 ? -10.518 -6.056 34.915 1.00 34.82 410 LEU A CA 1
ATOM 2832 C C . LEU A 1 410 ? -11.438 -5.542 36.011 1.00 35.15 410 LEU A C 1
ATOM 2833 O O . LEU A 1 410 ? -11.861 -4.384 35.991 1.00 34.67 410 LEU A O 1
ATOM 2838 N N . LEU A 1 411 ? -11.740 -6.421 36.961 1.00 36.21 411 LEU A N 1
ATOM 2839 C CA . LEU A 1 411 ? -12.583 -6.079 38.102 1.00 36.91 411 LEU A CA 1
ATOM 2840 C C . LEU A 1 411 ? -11.758 -6.013 39.376 1.00 38.02 411 LEU A C 1
ATOM 2841 O O . LEU A 1 411 ? -11.145 -7.004 39.779 1.00 38.13 411 LEU A O 1
ATOM 2846 N N . ARG A 1 412 ? -11.734 -4.833 39.990 1.00 39.13 412 ARG A N 1
ATOM 2847 C CA . ARG A 1 412 ? -11.082 -4.643 41.281 1.00 41.02 412 ARG A CA 1
ATOM 2848 C C . ARG A 1 412 ? -12.048 -4.011 42.271 1.00 41.86 412 ARG A C 1
ATOM 2849 O O . ARG A 1 412 ? -12.991 -3.317 41.879 1.00 41.50 412 ARG A O 1
ATOM 2857 N N . GLN A 1 413 ? -11.798 -4.260 43.553 1.00 43.51 413 GLN A N 1
ATOM 2858 C CA . GLN A 1 413 ? -12.683 -3.828 44.629 1.00 44.73 413 GLN A CA 1
ATOM 2859 C C . GLN A 1 413 ? -12.446 -2.371 45.039 1.00 46.25 413 GLN A C 1
ATOM 2860 O O . GLN A 1 413 ? -11.303 -1.902 45.093 1.00 46.31 413 GLN A O 1
ATOM 2866 N N . ILE A 1 414 ? -13.541 -1.661 45.311 1.00 32.21 414 ILE A N 1
ATOM 2867 C CA . ILE A 1 414 ? -13.479 -0.320 45.893 1.00 33.10 414 ILE A CA 1
ATOM 2868 C C . ILE A 1 414 ? -13.970 -0.382 47.341 1.00 33.49 414 ILE A C 1
ATOM 2869 O O . ILE A 1 414 ? -13.627 0.467 48.169 1.00 33.95 414 ILE A O 1
ATOM 2874 N N . LYS B 1 36 ? -12.788 28.816 39.048 0.50 89.65 36 LYS B N 1
ATOM 2875 C CA . LYS B 1 36 ? -13.440 27.756 38.229 0.50 87.59 36 LYS B CA 1
ATOM 2876 C C . LYS B 1 36 ? -14.333 28.364 37.155 0.50 85.43 36 LYS B C 1
ATOM 2877 O O . LYS B 1 36 ? -15.557 28.388 37.300 0.50 85.31 36 LYS B O 1
ATOM 2883 N N . ASP B 1 37 ? -13.713 28.850 36.081 1.00 83.85 37 ASP B N 1
ATOM 2884 C CA . ASP B 1 37 ? -14.436 29.479 34.972 1.00 81.71 37 ASP B CA 1
ATOM 2885 C C . ASP B 1 37 ? -15.193 28.437 34.143 1.00 79.62 37 ASP B C 1
ATOM 2886 O O . ASP B 1 37 ? -16.347 28.660 33.771 1.00 79.04 37 ASP B O 1
ATOM 2891 N N . GLU B 1 38 ? -14.524 27.316 33.855 1.00 78.78 38 GLU B N 1
ATOM 2892 C CA . GLU B 1 38 ? -15.136 26.103 33.279 1.00 77.17 38 GLU B CA 1
ATOM 2893 C C . GLU B 1 38 ? -14.075 25.150 32.724 1.00 75.77 38 GLU B C 1
ATOM 2894 O O . GLU B 1 38 ? -13.120 25.579 32.071 1.00 74.93 38 GLU B O 1
ATOM 2900 N N . GLN B 1 39 ? -14.256 23.859 32.989 1.00 75.38 39 GLN B N 1
ATOM 2901 C CA . GLN B 1 39 ? -13.323 22.830 32.535 1.00 74.19 39 GLN B CA 1
ATOM 2902 C C . GLN B 1 39 ? -14.059 21.696 31.812 1.00 71.95 39 GLN B C 1
ATOM 2903 O O . GLN B 1 39 ? -13.543 20.579 31.691 1.00 71.84 39 GLN B O 1
ATOM 2909 N N . THR B 1 40 ? -15.261 22.003 31.324 1.00 69.84 40 THR B N 1
ATOM 2910 C CA . THR B 1 40 ? -16.128 21.018 30.679 1.00 67.51 40 THR B CA 1
ATOM 2911 C C . THR B 1 40 ? -15.562 20.577 29.331 1.00 64.75 40 THR B C 1
ATOM 2912 O O . THR B 1 40 ? -15.227 21.404 28.479 1.00 63.29 40 THR B O 1
ATOM 2916 N N . VAL B 1 41 ? -15.454 19.263 29.161 1.00 63.63 41 VAL B N 1
ATOM 2917 C CA . VAL B 1 41 ? -14.936 18.677 27.932 1.00 60.91 41 VAL B CA 1
ATOM 2918 C C . VAL B 1 41 ? -16.071 18.459 26.923 1.00 58.45 41 VAL B C 1
ATOM 2919 O O . VAL B 1 41 ? -17.105 17.872 27.247 1.00 58.54 41 VAL B O 1
ATOM 2923 N N . TYR B 1 42 ? -15.870 18.966 25.708 1.00 40.51 42 TYR B N 1
ATOM 2924 C CA . TYR B 1 42 ? -16.839 18.834 24.625 1.00 39.50 42 TYR B CA 1
ATOM 2925 C C . TYR B 1 42 ? -16.282 17.939 23.517 1.00 38.29 42 TYR B C 1
ATOM 2926 O O . TYR B 1 42 ? -15.097 18.030 23.188 1.00 38.45 42 TYR B O 1
ATOM 2935 N N . PRO B 1 43 ? -17.129 17.059 22.947 1.00 37.23 43 PRO B N 1
ATOM 2936 C CA . PRO B 1 43 ? -16.716 16.193 21.842 1.00 36.53 43 PRO B CA 1
ATOM 2937 C C . PRO B 1 43 ? -16.643 16.957 20.524 1.00 36.13 43 PRO B C 1
ATOM 2938 O O . PRO B 1 43 ? -17.643 17.534 20.087 1.00 36.04 43 PRO B O 1
ATOM 2942 N N . VAL B 1 44 ? -15.464 16.958 19.904 1.00 35.75 44 VAL B N 1
ATOM 2943 C CA . VAL B 1 44 ? -15.236 17.695 18.659 1.00 35.57 44 VAL B CA 1
ATOM 2944 C C . VAL B 1 44 ? -14.760 16.765 17.545 1.00 35.54 44 VAL B C 1
ATOM 2945 O O . VAL B 1 44 ? -13.924 15.889 17.773 1.00 35.72 44 VAL B O 1
ATOM 2949 N N . ILE B 1 45 ? -15.298 16.964 16.344 1.00 35.52 45 ILE B N 1
ATOM 2950 C CA . ILE B 1 45 ? -14.785 16.300 15.148 1.00 35.53 45 ILE B CA 1
ATOM 2951 C C . ILE B 1 45 ? -13.457 16.950 14.733 1.00 36.25 45 ILE B C 1
ATOM 2952 O O . ILE B 1 45 ? -13.429 18.054 14.169 1.00 36.30 45 ILE B O 1
ATOM 2957 N N . ALA B 1 46 ? -12.363 16.252 15.030 1.00 36.57 46 ALA B N 1
ATOM 2958 C CA . ALA B 1 46 ? -11.017 16.739 14.743 1.00 37.00 46 ALA B CA 1
ATOM 2959 C C . ALA B 1 46 ? -10.626 16.574 13.274 1.00 37.09 46 ALA B C 1
ATOM 2960 O O . ALA B 1 46 ? -9.635 17.151 12.827 1.00 37.95 46 ALA B O 1
ATOM 2962 N N . GLY B 1 47 ? -11.400 15.786 12.532 1.00 36.56 47 GLY B N 1
ATOM 2963 C CA . GLY B 1 47 ? -11.163 15.588 11.104 1.00 36.71 47 GLY B CA 1
ATOM 2964 C C . GLY B 1 47 ? -12.243 14.767 10.433 1.00 36.36 47 GLY B C 1
ATOM 2965 O O . GLY B 1 47 ? -12.874 13.929 11.071 1.00 36.62 47 GLY B O 1
ATOM 2966 N N . MET B 1 48 ? -12.453 15.009 9.142 1.00 36.43 48 MET B N 1
ATOM 2967 C CA . MET B 1 48 ? -13.453 14.288 8.353 1.00 36.13 48 MET B CA 1
ATOM 2968 C C . MET B 1 48 ? -12.976 14.017 6.933 1.00 36.47 48 MET B C 1
ATOM 2969 O O . MET B 1 48 ? -12.283 14.842 6.336 1.00 37.28 48 MET B O 1
ATOM 2974 N N . ALA B 1 49 ? -13.366 12.865 6.392 1.00 36.03 49 ALA B N 1
ATOM 2975 C CA . ALA B 1 49 ? -13.052 12.523 5.008 1.00 36.15 49 ALA B CA 1
ATOM 2976 C C . ALA B 1 49 ? -14.236 11.877 4.290 1.00 35.91 49 ALA B C 1
ATOM 2977 O O . ALA B 1 49 ? -15.088 11.245 4.918 1.00 35.53 49 ALA B O 1
ATOM 2979 N N . ILE B 1 50 ? -14.269 12.046 2.970 1.00 36.14 50 ILE B N 1
ATOM 2980 C CA . ILE B 1 50 ? -15.353 11.558 2.114 1.00 35.73 50 ILE B CA 1
ATOM 2981 C C . ILE B 1 50 ? -14.785 10.617 1.057 1.00 35.83 50 ILE B C 1
ATOM 2982 O O . ILE B 1 50 ? -13.716 10.877 0.500 1.00 36.24 50 ILE B O 1
ATOM 2987 N N . GLY B 1 51 ? -15.501 9.528 0.785 1.00 35.25 51 GLY B N 1
ATOM 2988 C CA . GLY B 1 51 ? -15.023 8.514 -0.149 1.00 35.59 51 GLY B CA 1
ATOM 2989 C C . GLY B 1 51 ? -16.064 7.936 -1.086 1.00 35.65 51 GLY B C 1
ATOM 2990 O O . GLY B 1 51 ? -17.241 7.822 -0.736 1.00 35.30 51 GLY B O 1
ATOM 2991 N N . ASN B 1 52 ? -15.610 7.560 -2.280 1.00 36.15 52 ASN B N 1
ATOM 2992 C CA . ASN B 1 52 ? -16.461 6.982 -3.315 1.00 36.19 52 ASN B CA 1
ATOM 2993 C C . ASN B 1 52 ? -15.694 6.074 -4.268 1.00 37.09 52 ASN B C 1
ATOM 2994 O O . ASN B 1 52 ? -14.576 6.405 -4.671 1.00 37.92 52 ASN B O 1
ATOM 2999 N N . PRO B 1 53 ? -16.295 4.925 -4.637 1.00 37.30 53 PRO B N 1
ATOM 3000 C CA . PRO B 1 53 ? -15.699 4.012 -5.618 1.00 37.98 53 PRO B CA 1
ATOM 3001 C C . PRO B 1 53 ? -15.670 4.583 -7.043 1.00 38.67 53 PRO B C 1
ATOM 3002 O O . PRO B 1 53 ? -16.201 5.670 -7.284 1.00 38.73 53 PRO B O 1
ATOM 3006 N N . GLN B 1 54 ? -15.066 3.831 -7.966 1.00 39.26 54 GLN B N 1
ATOM 3007 C CA . GLN B 1 54 ? -14.747 4.286 -9.329 1.00 39.69 54 GLN B CA 1
ATOM 3008 C C . GLN B 1 54 ? -15.885 4.873 -10.166 1.00 39.48 54 GLN B C 1
ATOM 3009 O O . GLN B 1 54 ? -15.678 5.832 -10.911 1.00 39.70 54 GLN B O 1
ATOM 3015 N N . TYR B 1 55 ? -17.070 4.281 -10.059 1.00 38.96 55 TYR B N 1
ATOM 3016 C CA . TYR B 1 55 ? -18.075 4.408 -11.114 1.00 39.30 55 TYR B CA 1
ATOM 3017 C C . TYR B 1 55 ? -19.216 5.404 -10.865 1.00 39.18 55 TYR B C 1
ATOM 3018 O O . TYR B 1 55 ? -20.217 5.077 -10.224 1.00 38.62 55 TYR B O 1
ATOM 3027 N N . ARG B 1 56 ? -19.055 6.614 -11.397 1.00 39.72 56 ARG B N 1
ATOM 3028 C CA . ARG B 1 56 ? -20.115 7.616 -11.383 1.00 40.10 56 ARG B CA 1
ATOM 3029 C C . ARG B 1 56 ? -21.138 7.309 -12.482 1.00 41.05 56 ARG B C 1
ATOM 3030 O O . ARG B 1 56 ? -20.843 7.443 -13.672 1.00 42.22 56 ARG B O 1
ATOM 3038 N N . CYS B 1 57 ? -22.338 6.903 -12.076 1.00 40.88 57 CYS B N 1
ATOM 3039 C CA . CYS B 1 57 ? -23.377 6.509 -13.019 1.00 41.57 57 CYS B CA 1
ATOM 3040 C C . CYS B 1 57 ? -24.549 7.485 -13.026 1.00 41.89 57 CYS B C 1
ATOM 3041 O O . CYS B 1 57 ? -25.317 7.561 -12.063 1.00 41.57 57 CYS B O 1
ATOM 3044 N N . THR B 1 58 ? -24.677 8.224 -14.125 1.00 42.81 58 THR B N 1
ATOM 3045 C CA . THR B 1 58 ? -25.773 9.172 -14.308 1.00 43.11 58 THR B CA 1
ATOM 3046 C C . THR B 1 58 ? -27.104 8.436 -14.348 1.00 43.17 58 THR B C 1
ATOM 3047 O O . THR B 1 58 ? -27.189 7.327 -14.878 1.00 43.15 58 THR B O 1
ATOM 3051 N N . GLN B 1 59 ? -28.136 9.064 -13.788 1.00 43.57 59 GLN B N 1
ATOM 3052 C CA . GLN B 1 59 ? -29.467 8.460 -13.668 1.00 43.99 59 GLN B CA 1
ATOM 3053 C C . GLN B 1 59 ? -30.068 8.036 -15.011 1.00 45.20 59 GLN B C 1
ATOM 3054 O O . GLN B 1 59 ? -30.926 7.149 -15.062 1.00 45.37 59 GLN B O 1
ATOM 3060 N N . ASN B 1 60 ? -29.613 8.672 -16.089 1.00 46.43 60 ASN B N 1
ATOM 3061 C CA . ASN B 1 60 ? -29.985 8.274 -17.445 1.00 47.56 60 ASN B CA 1
ATOM 3062 C C . ASN B 1 60 ? -29.427 6.897 -17.808 1.00 47.72 60 ASN B C 1
ATOM 3063 O O . ASN B 1 60 ? -30.133 6.072 -18.396 1.00 47.83 60 ASN B O 1
ATOM 3068 N N . GLU B 1 61 ? -28.167 6.659 -17.442 1.00 47.73 61 GLU B N 1
ATOM 3069 C CA . GLU B 1 61 ? -27.508 5.368 -17.663 1.00 48.01 61 GLU B CA 1
ATOM 3070 C C . GLU B 1 61 ? -28.081 4.280 -16.761 1.00 47.69 61 GLU B C 1
ATOM 3071 O O . GLU B 1 61 ? -28.207 3.124 -17.175 1.00 47.89 61 GLU B O 1
ATOM 3077 N N . ALA B 1 62 ? -28.422 4.661 -15.531 1.00 47.28 62 ALA B N 1
ATOM 3078 C CA . ALA B 1 62 ? -28.994 3.741 -14.553 1.00 47.11 62 ALA B CA 1
ATOM 3079 C C . ALA B 1 62 ? -30.367 3.246 -14.999 1.00 47.74 62 ALA B C 1
ATOM 3080 O O . ALA B 1 62 ? -30.691 2.065 -14.840 1.00 47.72 62 ALA B O 1
ATOM 3082 N N . LEU B 1 63 ? -31.158 4.156 -15.566 1.00 48.39 63 LEU B N 1
ATOM 3083 C CA . LEU B 1 63 ? -32.485 3.835 -16.081 1.00 48.76 63 LEU B CA 1
ATOM 3084 C C . LEU B 1 63 ? -32.407 2.872 -17.264 1.00 49.37 63 LEU B C 1
ATOM 3085 O O . LEU B 1 63 ? -33.184 1.918 -17.343 1.00 49.21 63 LEU B O 1
ATOM 3090 N N . ALA B 1 64 ? -31.461 3.128 -18.168 1.00 50.28 64 ALA B N 1
ATOM 3091 C CA . ALA B 1 64 ? -31.268 2.305 -19.363 1.00 51.06 64 ALA B CA 1
ATOM 3092 C C . ALA B 1 64 ? -30.858 0.876 -19.014 1.00 51.09 64 ALA B C 1
ATOM 3093 O O . ALA B 1 64 ? -31.334 -0.072 -19.635 1.00 51.27 64 ALA B O 1
ATOM 3095 N N . VAL B 1 65 ? -29.988 0.732 -18.016 1.00 51.37 65 VAL B N 1
ATOM 3096 C CA . VAL B 1 65 ? -29.550 -0.583 -17.535 1.00 51.59 65 VAL B CA 1
ATOM 3097 C C . VAL B 1 65 ? -30.728 -1.374 -16.957 1.00 51.91 65 VAL B C 1
ATOM 3098 O O . VAL B 1 65 ? -30.992 -2.500 -17.385 1.00 52.40 65 VAL B O 1
ATOM 3102 N N . ALA B 1 66 ? -31.435 -0.768 -16.005 1.00 52.11 66 ALA B N 1
ATOM 3103 C CA . ALA B 1 66 ? -32.561 -1.407 -15.324 1.00 52.55 66 ALA B CA 1
ATOM 3104 C C . ALA B 1 66 ? -33.663 -1.833 -16.289 1.00 53.88 66 ALA B C 1
ATOM 3105 O O . ALA B 1 66 ? -34.256 -2.903 -16.126 1.00 54.81 66 ALA B O 1
ATOM 3107 N N . SER B 1 67 ? -33.927 -0.997 -17.291 1.00 54.59 67 SER B N 1
ATOM 3108 C CA . SER B 1 67 ? -34.963 -1.276 -18.287 1.00 55.14 67 SER B CA 1
ATOM 3109 C C . SER B 1 67 ? -34.540 -2.334 -19.312 1.00 55.60 67 SER B C 1
ATOM 3110 O O . SER B 1 67 ? -35.391 -2.976 -19.931 1.00 55.98 67 SER B O 1
ATOM 3113 N N . LYS B 1 68 ? -33.229 -2.510 -19.478 1.00 66.87 68 LYS B N 1
ATOM 3114 C CA . LYS B 1 68 ? -32.677 -3.488 -20.418 1.00 67.93 68 LYS B CA 1
ATOM 3115 C C . LYS B 1 68 ? -32.666 -4.897 -19.821 1.00 67.34 68 LYS B C 1
ATOM 3116 O O . LYS B 1 68 ? -32.527 -5.886 -20.545 1.00 68.26 68 LYS B O 1
ATOM 3122 N N . CYS B 1 69 ? -32.810 -4.975 -18.499 1.00 66.32 69 CYS B N 1
ATOM 3123 C CA . CYS B 1 69 ? -32.921 -6.248 -17.791 1.00 66.10 69 CYS B CA 1
ATOM 3124 C C . CYS B 1 69 ? -34.246 -6.938 -18.129 1.00 67.56 69 CYS B C 1
ATOM 3125 O O . CYS B 1 69 ? -35.315 -6.338 -17.968 1.00 67.95 69 CYS B O 1
ATOM 3128 N N . PRO B 1 70 ? -34.178 -8.197 -18.613 1.00 68.45 70 PRO B N 1
ATOM 3129 C CA . PRO B 1 70 ? -35.385 -8.983 -18.889 1.00 69.58 70 PRO B CA 1
ATOM 3130 C C . PRO B 1 70 ? -36.171 -9.289 -17.613 1.00 68.66 70 PRO B C 1
ATOM 3131 O O . PRO B 1 70 ? -35.577 -9.483 -16.549 1.00 67.18 70 PRO B O 1
ATOM 3135 N N . GLY B 1 71 ? -37.495 -9.322 -17.729 1.00 69.81 71 GLY B N 1
ATOM 3136 C CA . GLY B 1 71 ? -38.367 -9.474 -16.568 1.00 69.87 71 GLY B CA 1
ATOM 3137 C C . GLY B 1 71 ? -38.947 -8.137 -16.146 1.00 70.69 71 GLY B C 1
ATOM 3138 O O . GLY B 1 71 ? -40.137 -8.033 -15.842 1.00 71.50 71 GLY B O 1
ATOM 3139 N N . LEU B 1 72 ? -38.098 -7.112 -16.130 1.00 70.35 72 LEU B N 1
ATOM 3140 C CA . LEU B 1 72 ? -38.530 -5.747 -15.846 1.00 70.96 72 LEU B CA 1
ATOM 3141 C C . LEU B 1 72 ? -38.980 -5.032 -17.123 1.00 74.00 72 LEU B C 1
ATOM 3142 O O . LEU B 1 72 ? -39.183 -3.814 -17.127 1.00 74.51 72 LEU B O 1
ATOM 3147 N N . GLU B 1 73 ? -39.145 -5.801 -18.197 1.00 76.62 73 GLU B N 1
ATOM 3148 C CA . GLU B 1 73 ? -39.485 -5.256 -19.510 1.00 79.84 73 GLU B CA 1
ATOM 3149 C C . GLU B 1 73 ? -40.942 -4.794 -19.591 1.00 81.63 73 GLU B C 1
ATOM 3150 O O . GLU B 1 73 ? -41.305 -3.989 -20.453 1.00 83.38 73 GLU B O 1
ATOM 3156 N N . SER B 1 74 ? -41.767 -5.317 -18.689 1.00 81.19 74 SER B N 1
ATOM 3157 C CA . SER B 1 74 ? -43.161 -4.908 -18.574 1.00 82.36 74 SER B CA 1
ATOM 3158 C C . SER B 1 74 ? -43.354 -3.910 -17.426 1.00 80.58 74 SER B C 1
ATOM 3159 O O . SER B 1 74 ? -44.484 -3.545 -17.093 1.00 82.22 74 SER B O 1
ATOM 3162 N N . ILE B 1 75 ? -42.241 -3.463 -16.844 1.00 77.25 75 ILE B N 1
ATOM 3163 C CA . ILE B 1 75 ? -42.241 -2.561 -15.685 1.00 74.66 75 ILE B CA 1
ATOM 3164 C C . ILE B 1 75 ? -41.565 -1.217 -16.031 1.00 73.38 75 ILE B C 1
ATOM 3165 O O . ILE B 1 75 ? -41.393 -0.350 -15.171 1.00 71.79 75 ILE B O 1
ATOM 3170 N N . LYS B 1 76 ? -41.223 -1.046 -17.308 1.00 73.78 76 LYS B N 1
ATOM 3171 C CA . LYS B 1 76 ? -40.527 0.151 -17.810 1.00 73.13 76 LYS B CA 1
ATOM 3172 C C . LYS B 1 76 ? -41.242 1.500 -17.593 1.00 73.26 76 LYS B C 1
ATOM 3173 O O . LYS B 1 76 ? -40.575 2.501 -17.313 1.00 72.28 76 LYS B O 1
ATOM 3179 N N . PRO B 1 77 ? -42.587 1.545 -17.739 1.00 74.40 77 PRO B N 1
ATOM 3180 C CA . PRO B 1 77 ? -43.281 2.820 -17.511 1.00 75.21 77 PRO B CA 1
ATOM 3181 C C . PRO B 1 77 ? -43.106 3.383 -16.098 1.00 72.67 77 PRO B C 1
ATOM 3182 O O . PRO B 1 77 ? -42.961 4.595 -15.941 1.00 72.65 77 PRO B O 1
ATOM 3186 N N . VAL B 1 78 ? -43.114 2.513 -15.089 1.00 70.31 78 VAL B N 1
ATOM 3187 C CA . VAL B 1 78 ? -42.938 2.958 -13.705 1.00 68.15 78 VAL B CA 1
ATOM 3188 C C . VAL B 1 78 ? -41.474 3.288 -13.420 1.00 65.65 78 VAL B C 1
ATOM 3189 O O . VAL B 1 78 ? -41.182 4.129 -12.570 1.00 64.67 78 VAL B O 1
ATOM 3193 N N . LEU B 1 79 ? -40.567 2.629 -14.143 1.00 50.79 79 LEU B N 1
ATOM 3194 C CA . LEU B 1 79 ? -39.134 2.903 -14.043 1.00 50.07 79 LEU B CA 1
ATOM 3195 C C . LEU B 1 79 ? -38.816 4.314 -14.521 1.00 50.27 79 LEU B C 1
ATOM 3196 O O . LEU B 1 79 ? -38.004 5.012 -13.915 1.00 49.96 79 LEU B O 1
ATOM 3201 N N . GLU B 1 80 ? -39.468 4.730 -15.603 1.00 50.79 80 GLU B N 1
ATOM 3202 C CA . GLU B 1 80 ? -39.276 6.071 -16.150 1.00 51.59 80 GLU B CA 1
ATOM 3203 C C . GLU B 1 80 ? -39.804 7.163 -15.218 1.00 51.14 80 GLU B C 1
ATOM 3204 O O . GLU B 1 80 ? -39.265 8.271 -15.191 1.00 51.01 80 GLU B O 1
ATOM 3210 N N . ARG B 1 81 ? -40.847 6.840 -14.456 1.00 50.34 81 ARG B N 1
ATOM 3211 C CA . ARG B 1 81 ? -41.426 7.774 -13.491 1.00 49.74 81 ARG B CA 1
ATOM 3212 C C . ARG B 1 81 ? -40.554 7.917 -12.247 1.00 48.58 81 ARG B C 1
ATOM 3213 O O . ARG B 1 81 ? -40.394 9.018 -11.716 1.00 48.73 81 ARG B O 1
ATOM 3221 N N . ILE B 1 82 ? -39.991 6.800 -11.793 1.00 47.27 82 ILE B N 1
ATOM 3222 C CA . ILE B 1 82 ? -39.153 6.776 -10.596 1.00 46.10 82 ILE B CA 1
ATOM 3223 C C . ILE B 1 82 ? -37.787 7.419 -10.853 1.00 45.95 82 ILE B C 1
ATOM 3224 O O . ILE B 1 82 ? -37.371 8.313 -10.110 1.00 45.60 82 ILE B O 1
ATOM 3229 N N . TYR B 1 83 ? -37.109 6.970 -11.910 1.00 46.00 83 TYR B N 1
ATOM 3230 C CA . TYR B 1 83 ? -35.799 7.501 -12.293 1.00 45.88 83 TYR B CA 1
ATOM 3231 C C . TYR B 1 83 ? -35.879 8.935 -12.818 1.00 46.78 83 TYR B C 1
ATOM 3232 O O . TYR B 1 83 ? -35.035 9.768 -12.488 1.00 47.07 83 TYR B O 1
ATOM 3241 N N . GLY B 1 84 ? -36.891 9.212 -13.639 1.00 47.68 84 GLY B N 1
ATOM 3242 C CA . GLY B 1 84 ? -37.076 10.535 -14.235 1.00 48.38 84 GLY B CA 1
ATOM 3243 C C . GLY B 1 84 ? -37.361 11.625 -13.219 1.00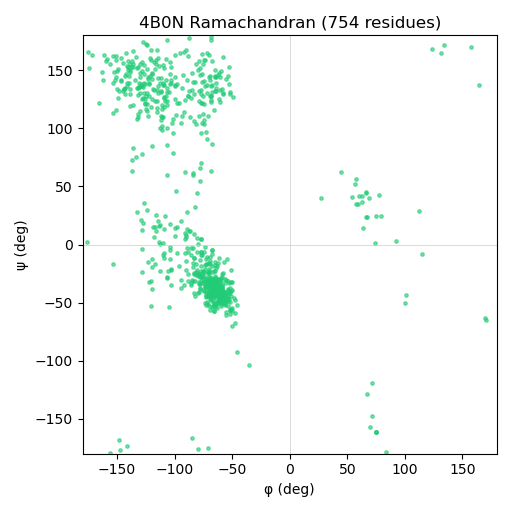 48.60 84 GLY B C 1
ATOM 3244 O O . GLY B 1 84 ? -36.855 12.743 -13.341 1.00 49.34 84 GLY B O 1
ATOM 3245 N N . ASN B 1 85 ? -38.173 11.297 -12.217 1.00 48.47 85 ASN B N 1
ATOM 3246 C CA . ASN B 1 85 ? -38.513 12.234 -11.151 1.00 48.80 85 ASN B CA 1
ATOM 3247 C C . ASN B 1 85 ? -37.814 11.864 -9.848 1.00 48.74 85 ASN B C 1
ATOM 3248 O O . ASN B 1 85 ? -38.469 11.600 -8.842 1.00 48.93 85 ASN B O 1
ATOM 3253 N N . SER B 1 86 ? -36.483 11.849 -9.876 1.00 49.02 86 SER B N 1
ATOM 3254 C CA . SER B 1 86 ? -35.687 11.476 -8.707 1.00 48.78 86 SER B CA 1
ATOM 3255 C C . SER B 1 86 ? -34.737 12.575 -8.217 1.00 49.20 86 SER B C 1
ATOM 3256 O O . SER B 1 86 ? -34.217 12.496 -7.098 1.00 48.52 86 SER B O 1
ATOM 3259 N N . ARG B 1 87 ? -34.562 13.615 -9.035 1.00 49.81 87 ARG B N 1
ATOM 3260 C CA . ARG B 1 87 ? -33.458 14.585 -8.899 1.00 49.47 87 ARG B CA 1
ATOM 3261 C C . ARG B 1 87 ? -32.213 13.988 -8.229 1.00 46.92 87 ARG B C 1
ATOM 3262 O O . ARG B 1 87 ? -31.559 14.613 -7.389 1.00 46.02 87 ARG B O 1
ATOM 3270 N N . ILE B 1 88 ? -31.932 12.745 -8.606 1.00 44.46 88 ILE B N 1
ATOM 3271 C CA . ILE B 1 88 ? -30.647 12.124 -8.392 1.00 42.45 88 ILE B CA 1
ATOM 3272 C C . ILE B 1 88 ? -29.980 12.197 -9.759 1.00 41.85 88 ILE B C 1
ATOM 3273 O O . ILE B 1 88 ? -30.350 11.464 -10.679 1.00 41.78 88 ILE B O 1
ATOM 3278 N N . GLY B 1 89 ? -29.032 13.118 -9.900 1.00 40.81 89 GLY B N 1
ATOM 3279 C CA . GLY B 1 89 ? -28.282 13.269 -11.140 1.00 40.24 89 GLY B CA 1
ATOM 3280 C C . GLY B 1 89 ? -27.372 12.083 -11.398 1.00 39.28 89 GLY B C 1
ATOM 3281 O O . GLY B 1 89 ? -27.355 11.536 -12.502 1.00 39.67 89 GLY B O 1
ATOM 3282 N N . SER B 1 90 ? -26.627 11.679 -10.372 1.00 37.78 90 SER B N 1
ATOM 3283 C CA . SER B 1 90 ? -25.642 10.609 -10.501 1.00 37.06 90 SER B CA 1
ATOM 3284 C C . SER B 1 90 ? -25.512 9.776 -9.229 1.00 35.65 90 SER B C 1
ATOM 3285 O O . SER B 1 90 ? -25.897 10.219 -8.152 1.00 35.38 90 SER B O 1
ATOM 3288 N N . ARG B 1 91 ? -24.972 8.569 -9.372 1.00 34.85 91 ARG B N 1
ATOM 3289 C CA . ARG B 1 91 ? -24.707 7.674 -8.246 1.00 33.90 91 ARG B CA 1
ATOM 3290 C C . ARG B 1 91 ? -23.381 6.944 -8.443 1.00 33.95 91 ARG B C 1
ATOM 3291 O O . ARG B 1 91 ? -22.970 6.691 -9.575 1.00 34.45 91 ARG B O 1
ATOM 3299 N N . TYR B 1 92 ? -22.720 6.602 -7.340 1.00 33.39 92 TYR B N 1
ATOM 3300 C CA . TYR B 1 92 ? -21.427 5.923 -7.391 1.00 33.57 92 TYR B CA 1
ATOM 3301 C C . TYR B 1 92 ? -21.548 4.450 -7.002 1.00 33.68 92 TYR B C 1
ATOM 3302 O O . TYR B 1 92 ? -22.216 4.120 -6.022 1.00 33.33 92 TYR B O 1
ATOM 3311 N N . PHE B 1 93 ? -20.907 3.578 -7.782 1.00 34.31 93 PHE B N 1
ATOM 3312 C CA . PHE B 1 93 ? -20.910 2.131 -7.531 1.00 34.59 93 PHE B CA 1
ATOM 3313 C C . PHE B 1 93 ? -19.498 1.543 -7.505 1.00 35.32 93 PHE B C 1
ATOM 3314 O O . PHE B 1 93 ? -18.598 2.033 -8.191 1.00 35.96 93 PHE B O 1
ATOM 3322 N N . ALA B 1 94 ? -19.318 0.485 -6.717 1.00 35.44 94 ALA B N 1
ATOM 3323 C CA . ALA B 1 94 ? -18.033 -0.210 -6.610 1.00 35.92 94 ALA B CA 1
ATOM 3324 C C . ALA B 1 94 ? -17.853 -1.238 -7.723 1.00 36.66 94 ALA B C 1
ATOM 3325 O O . ALA B 1 94 ? -16.733 -1.650 -8.029 1.00 37.22 94 ALA B O 1
ATOM 3327 N N . VAL B 1 95 ? -18.970 -1.627 -8.327 1.00 36.97 95 VAL B N 1
ATOM 3328 C CA . VAL B 1 95 ? -19.015 -2.683 -9.329 1.00 37.66 95 VAL B CA 1
ATOM 3329 C C . VAL B 1 95 ? -19.311 -2.089 -10.715 1.00 38.26 95 VAL B C 1
ATOM 3330 O O . VAL B 1 95 ? -20.161 -1.201 -10.843 1.00 38.02 95 VAL B O 1
ATOM 3334 N N . PRO B 1 96 ? -18.600 -2.568 -11.756 1.00 39.23 96 PRO B N 1
ATOM 3335 C CA . PRO B 1 96 ? -18.665 -1.947 -13.085 1.00 40.13 96 PRO B CA 1
ATOM 3336 C C . PRO B 1 96 ? -19.923 -2.253 -13.911 1.00 40.70 96 PRO B C 1
ATOM 3337 O O . PRO B 1 96 ? -20.105 -1.669 -14.981 1.00 41.19 96 PRO B O 1
ATOM 3341 N N . ASP B 1 97 ? -20.779 -3.143 -13.413 1.00 40.78 97 ASP B N 1
ATOM 3342 C CA . ASP B 1 97 ? -21.913 -3.660 -14.186 1.00 41.37 97 ASP B CA 1
ATOM 3343 C C . ASP B 1 97 ? -22.900 -2.605 -14.688 1.00 41.69 97 ASP B C 1
ATOM 3344 O O . ASP B 1 97 ? -23.587 -2.822 -15.686 1.00 42.62 97 ASP B O 1
ATOM 3349 N N . PHE B 1 98 ? -22.965 -1.468 -14.005 1.00 41.45 98 PHE B N 1
ATOM 3350 C CA . PHE B 1 98 ? -23.907 -0.412 -14.370 1.00 41.42 98 PHE B CA 1
ATOM 3351 C C . PHE B 1 98 ? -23.303 0.576 -15.362 1.00 41.99 98 PHE B C 1
ATOM 3352 O O . PHE B 1 98 ? -24.020 1.361 -15.988 1.00 42.22 98 PHE B O 1
ATOM 3360 N N . THR B 1 99 ? -21.982 0.519 -15.507 1.00 46.77 99 THR B N 1
ATOM 3361 C CA . THR B 1 99 ? -21.252 1.402 -16.408 1.00 47.85 99 THR B CA 1
ATOM 3362 C C . THR B 1 99 ? -20.184 0.622 -17.181 1.00 48.90 99 THR B C 1
ATOM 3363 O O . THR B 1 99 ? -18.988 0.894 -17.030 1.00 48.83 99 THR B O 1
ATOM 3367 N N . PRO B 1 100 ? -20.610 -0.347 -18.022 1.00 49.93 100 PRO B N 1
ATOM 3368 C CA . PRO B 1 100 ? -19.647 -1.244 -18.680 1.00 51.04 100 PRO B CA 1
ATOM 3369 C C . PRO B 1 100 ? -18.796 -0.568 -19.761 1.00 52.80 100 PRO B C 1
ATOM 3370 O O . PRO B 1 100 ? -17.697 -1.040 -20.057 1.00 53.52 100 PRO B O 1
ATOM 3374 N N . GLY B 1 101 ? -19.303 0.526 -20.328 1.00 53.66 101 GLY B N 1
ATOM 3375 C CA . GLY B 1 101 ? -18.603 1.272 -21.374 1.00 55.89 101 GLY B CA 1
ATOM 3376 C C . GLY B 1 101 ? -17.335 1.972 -20.913 1.00 55.98 101 GLY B C 1
ATOM 3377 O O . GLY B 1 101 ? -16.445 2.260 -21.721 1.00 57.86 101 GLY B O 1
ATOM 3378 N N . ARG B 1 102 ? -17.260 2.255 -19.614 1.00 53.93 102 ARG B N 1
ATOM 3379 C CA . ARG B 1 102 ? -16.070 2.855 -19.011 1.00 53.43 102 ARG B CA 1
ATOM 3380 C C . ARG B 1 102 ? -15.575 2.040 -17.808 1.00 51.59 102 ARG B C 1
ATOM 3381 O O . ARG B 1 102 ? -15.090 2.594 -16.814 1.00 50.51 102 ARG B O 1
ATOM 3389 N N . ALA B 1 103 ? -15.704 0.719 -17.919 1.00 51.13 103 ALA B N 1
ATOM 3390 C CA . ALA B 1 103 ? -15.243 -0.208 -16.891 1.00 49.75 103 ALA B CA 1
ATOM 3391 C C . ALA B 1 103 ? -13.721 -0.224 -16.837 1.00 50.60 103 ALA B C 1
ATOM 3392 O O . ALA B 1 103 ? -13.058 -0.150 -17.876 1.00 52.44 103 ALA B O 1
ATOM 3394 N N . ALA B 1 104 ? -13.176 -0.315 -15.626 1.00 49.44 104 ALA B N 1
ATOM 3395 C CA . ALA B 1 104 ? -11.728 -0.371 -15.432 1.00 50.41 104 ALA B CA 1
ATOM 3396 C C . ALA B 1 104 ? -11.156 -1.692 -15.924 1.00 52.04 104 ALA B C 1
ATOM 3397 O O . ALA B 1 104 ? -11.792 -2.744 -15.798 1.00 51.70 104 ALA B O 1
ATOM 3399 N N . LYS B 1 105 ? -9.952 -1.620 -16.482 1.00 53.96 105 LYS B N 1
ATOM 3400 C CA . LYS B 1 105 ? -9.265 -2.787 -17.019 1.00 55.85 105 LYS B CA 1
ATOM 3401 C C . LYS B 1 105 ? -8.852 -3.741 -15.901 1.00 55.00 105 LYS B C 1
ATOM 3402 O O . LYS B 1 105 ? -8.134 -3.361 -14.976 1.00 54.62 105 LYS B O 1
ATOM 3408 N N . GLY B 1 106 ? -9.323 -4.980 -15.991 1.00 54.80 106 GLY B N 1
ATOM 3409 C CA . GLY B 1 106 ? -9.050 -5.983 -14.970 1.00 54.45 106 GLY B CA 1
ATOM 3410 C C . GLY B 1 106 ? -10.124 -6.036 -13.903 1.00 52.25 106 GLY B C 1
ATOM 3411 O O . GLY B 1 106 ? -10.004 -6.785 -12.935 1.00 52.06 106 GLY B O 1
ATOM 3412 N N . ASP B 1 107 ? -11.171 -5.232 -14.078 1.00 44.25 107 ASP B N 1
ATOM 3413 C CA . ASP B 1 107 ? -12.311 -5.230 -13.166 1.00 43.33 107 ASP B CA 1
ATOM 3414 C C . ASP B 1 107 ? -13.461 -6.027 -13.795 1.00 43.15 107 ASP B C 1
ATOM 3415 O O . ASP B 1 107 ? -14.073 -5.575 -14.767 1.00 43.39 107 ASP B O 1
ATOM 3420 N N . PRO B 1 108 ? -13.745 -7.227 -13.255 1.00 42.73 108 PRO B N 1
ATOM 3421 C CA . PRO B 1 108 ? -14.759 -8.083 -13.864 1.00 42.57 108 PRO B CA 1
ATOM 3422 C C . PRO B 1 108 ? -16.187 -7.673 -13.508 1.00 41.65 108 PRO B C 1
ATOM 3423 O O . PRO B 1 108 ? -16.430 -7.119 -12.430 1.00 40.92 108 PRO B O 1
ATOM 3427 N N . LEU B 1 109 ? -17.112 -7.942 -14.426 1.00 41.45 109 LEU B N 1
ATOM 3428 C CA . LEU B 1 109 ? -18.537 -7.781 -14.170 1.00 40.62 109 LEU B CA 1
ATOM 3429 C C . LEU B 1 109 ? -18.960 -8.768 -13.087 1.00 40.20 109 LEU B C 1
ATOM 3430 O O . LEU B 1 109 ? -18.622 -9.955 -13.148 1.00 40.50 109 LEU B O 1
ATOM 3435 N N . PHE B 1 110 ? -19.689 -8.265 -12.094 1.00 39.30 110 PHE B N 1
ATOM 3436 C CA . PHE B 1 110 ? -20.063 -9.054 -10.925 1.00 38.78 110 PHE B CA 1
ATOM 3437 C C . PHE B 1 110 ? -21.330 -9.877 -11.135 1.00 38.79 110 PHE B C 1
ATOM 3438 O O . PHE B 1 110 ? -21.438 -10.990 -10.619 1.00 38.97 110 PHE B O 1
ATOM 3446 N N . TYR B 1 111 ? -22.277 -9.337 -11.897 1.00 38.70 111 TYR B N 1
ATOM 3447 C CA . TYR B 1 111 ? -23.571 -9.989 -12.102 1.00 38.49 111 TYR B CA 1
ATOM 3448 C C . TYR B 1 111 ? -23.602 -10.888 -13.343 1.00 39.06 111 TYR B C 1
ATOM 3449 O O . TYR B 1 111 ? -22.951 -10.576 -14.341 1.00 39.33 111 TYR B O 1
ATOM 3458 N N . PRO B 1 112 ? -24.360 -12.009 -13.278 1.00 44.67 112 PRO B N 1
ATOM 3459 C CA . PRO B 1 112 ? -24.404 -13.045 -14.326 1.00 46.12 112 PRO B CA 1
ATOM 3460 C C . PRO B 1 112 ? -24.694 -12.516 -15.730 1.00 46.86 112 PRO B C 1
ATOM 3461 O O . PRO B 1 112 ? -25.343 -11.479 -15.883 1.00 46.45 112 PRO B O 1
ATOM 3465 N N . ALA B 1 113 ? -24.217 -13.240 -16.740 1.00 48.22 113 ALA B N 1
ATOM 3466 C CA . ALA B 1 113 ? -24.377 -12.833 -18.135 1.00 49.48 113 ALA B CA 1
ATOM 3467 C C . ALA B 1 113 ? -25.818 -12.964 -18.634 1.00 49.95 113 ALA B C 1
ATOM 3468 O O . ALA B 1 113 ? -26.250 -12.204 -19.503 1.00 50.65 113 ALA B O 1
ATOM 3470 N N . ASP B 1 114 ? -26.559 -13.918 -18.072 1.00 49.88 114 ASP B N 1
ATOM 3471 C CA . ASP B 1 114 ? -27.939 -14.184 -18.486 1.00 50.49 114 ASP B CA 1
ATOM 3472 C C . ASP B 1 114 ? -28.955 -13.161 -17.949 1.00 49.52 114 ASP B C 1
ATOM 3473 O O . ASP B 1 114 ? -30.164 -13.321 -18.136 1.00 50.06 114 ASP B O 1
ATOM 3478 N N . GLY B 1 115 ? -28.457 -12.123 -17.279 1.00 48.25 115 GLY B N 1
ATOM 3479 C CA . GLY B 1 115 ? -29.297 -11.043 -16.760 1.00 47.59 115 GLY B CA 1
ATOM 3480 C C . GLY B 1 115 ? -30.249 -11.459 -15.651 1.00 47.16 115 GLY B C 1
ATOM 3481 O O . GLY B 1 115 ? -31.273 -10.808 -15.425 1.00 46.96 115 GLY B O 1
ATOM 3482 N N . SER B 1 116 ? -29.908 -12.541 -14.957 1.00 40.04 116 SER B N 1
ATOM 3483 C CA . SER B 1 116 ? -30.740 -13.077 -13.883 1.00 39.76 116 SER B CA 1
ATOM 3484 C C . SER B 1 116 ? -30.513 -12.360 -12.552 1.00 39.36 116 SER B C 1
ATOM 3485 O O . SER B 1 116 ? -31.402 -12.344 -11.694 1.00 39.29 116 SER B O 1
ATOM 3488 N N . TYR B 1 117 ? -29.325 -11.774 -12.391 1.00 39.20 117 TYR B N 1
ATOM 3489 C CA . TYR B 1 117 ? -28.912 -11.107 -11.149 1.00 38.54 117 TYR B CA 1
ATOM 3490 C C . TYR B 1 117 ? -29.038 -12.019 -9.927 1.00 38.29 117 TYR B C 1
ATOM 3491 O O . TYR B 1 117 ? -29.472 -11.599 -8.851 1.00 37.82 117 TYR B O 1
ATOM 3500 N N . GLN B 1 118 ? -28.649 -13.277 -10.121 1.00 38.52 118 GLN B N 1
ATOM 3501 C CA . GLN B 1 118 ? -28.700 -14.291 -9.079 1.00 38.40 118 GLN B CA 1
ATOM 3502 C C . GLN B 1 118 ? -27.296 -14.602 -8.566 1.00 38.08 118 GLN B C 1
ATOM 3503 O O . GLN B 1 118 ? -26.530 -15.339 -9.199 1.00 38.46 118 GLN B O 1
ATOM 3509 N N . VAL B 1 119 ? -26.964 -14.008 -7.423 1.00 36.94 119 VAL B N 1
ATOM 3510 C CA . VAL B 1 119 ? -25.697 -14.250 -6.742 1.00 36.40 119 VAL B CA 1
ATOM 3511 C C . VAL B 1 119 ? -26.014 -14.566 -5.278 1.00 35.83 119 VAL B C 1
ATOM 3512 O O . VAL B 1 119 ? -26.788 -13.841 -4.651 1.00 35.37 119 VAL B O 1
ATOM 3516 N N . PRO B 1 120 ? -25.445 -15.665 -4.737 1.00 36.02 120 PRO B N 1
ATOM 3517 C CA . PRO B 1 120 ? -25.669 -16.007 -3.325 1.00 35.81 120 PRO B CA 1
ATOM 3518 C C . PRO B 1 120 ? -25.141 -14.937 -2.363 1.00 35.36 120 PRO B C 1
ATOM 3519 O O . PRO B 1 120 ? -24.125 -14.293 -2.645 1.00 35.29 120 PRO B O 1
ATOM 3523 N N . VAL B 1 121 ? -25.834 -14.762 -1.239 1.00 34.97 121 VAL B N 1
ATOM 3524 C CA . VAL B 1 121 ? -25.581 -13.650 -0.314 1.00 34.49 121 VAL B CA 1
ATOM 3525 C C . VAL B 1 121 ? -24.151 -13.609 0.251 1.00 34.78 121 VAL B C 1
ATOM 3526 O O . VAL B 1 121 ? -23.585 -12.530 0.431 1.00 34.52 121 VAL B O 1
ATOM 3530 N N . ASP B 1 122 ? -23.570 -14.781 0.506 1.00 35.43 122 ASP B N 1
ATOM 3531 C CA . ASP B 1 122 ? -22.193 -14.881 1.007 1.00 35.72 122 ASP B CA 1
ATOM 3532 C C . ASP B 1 122 ? -21.160 -14.409 -0.020 1.00 35.87 122 ASP B C 1
ATOM 3533 O O . ASP B 1 122 ? -20.147 -13.808 0.343 1.00 35.98 122 ASP B O 1
ATOM 3538 N N . VAL B 1 123 ? -21.428 -14.681 -1.297 1.00 35.93 123 VAL B N 1
ATOM 3539 C CA . VAL B 1 123 ? -20.568 -14.236 -2.395 1.00 36.09 123 VAL B CA 1
ATOM 3540 C C . VAL B 1 123 ? -20.667 -12.717 -2.539 1.00 35.54 123 VAL B C 1
ATOM 3541 O O . VAL B 1 123 ? -19.684 -12.049 -2.878 1.00 35.68 123 VAL B O 1
ATOM 3545 N N . ARG B 1 124 ? -21.856 -12.184 -2.262 1.00 34.94 124 ARG B N 1
ATOM 3546 C CA . ARG B 1 124 ? -22.099 -10.744 -2.287 1.00 34.26 124 ARG B CA 1
ATOM 3547 C C . ARG B 1 124 ? -21.315 -10.051 -1.181 1.00 34.16 124 ARG B C 1
ATOM 3548 O O . ARG B 1 124 ? -20.743 -8.982 -1.396 1.00 34.08 124 ARG B O 1
ATOM 3556 N N . LEU B 1 125 ? -21.278 -10.672 -0.005 1.00 34.35 125 LEU B N 1
ATOM 3557 C CA . LEU B 1 125 ? -20.534 -10.124 1.125 1.00 34.39 125 LEU B CA 1
ATOM 3558 C C . LEU B 1 125 ? -19.030 -10.212 0.890 1.00 35.11 125 LEU B C 1
ATOM 3559 O O . LEU B 1 125 ? -18.285 -9.349 1.349 1.00 35.44 125 LEU B O 1
ATOM 3564 N N . ASP B 1 126 ? -18.597 -11.244 0.165 1.00 35.82 126 ASP B N 1
ATOM 3565 C CA . ASP B 1 126 ? -17.204 -11.369 -0.265 1.00 36.41 126 ASP B CA 1
ATOM 3566 C C . ASP B 1 126 ? -16.779 -10.205 -1.154 1.00 36.12 126 ASP B C 1
ATOM 3567 O O . ASP B 1 126 ? -15.672 -9.690 -1.010 1.00 36.33 126 ASP B O 1
ATOM 3572 N N . LYS B 1 127 ? -17.659 -9.794 -2.066 1.00 35.83 127 LYS B N 1
ATOM 3573 C CA . LYS B 1 127 ? -17.402 -8.623 -2.910 1.00 35.91 127 LYS B CA 1
ATOM 3574 C C . LYS B 1 127 ? -17.458 -7.303 -2.151 1.00 35.41 127 LYS B C 1
ATOM 3575 O O . LYS B 1 127 ? -16.743 -6.357 -2.504 1.00 35.34 127 LYS B O 1
ATOM 3581 N N . PHE B 1 128 ? -18.305 -7.236 -1.123 1.00 34.98 128 PHE B N 1
ATOM 3582 C CA . PHE B 1 128 ? -18.334 -6.074 -0.240 1.00 34.69 128 PHE B CA 1
ATOM 3583 C C . PHE B 1 128 ? -16.939 -5.846 0.331 1.00 34.93 128 PHE B C 1
ATOM 3584 O O . PHE B 1 128 ? -16.343 -4.798 0.100 1.00 35.00 128 PHE B O 1
ATOM 3592 N N . LYS B 1 129 ? -16.427 -6.840 1.057 1.00 35.21 129 LYS B N 1
ATOM 3593 C CA . LYS B 1 129 ? -15.085 -6.791 1.640 1.00 35.91 129 LYS B CA 1
ATOM 3594 C C . LYS B 1 129 ? -14.035 -6.443 0.589 1.00 36.21 129 LYS B C 1
ATOM 3595 O O . LYS B 1 129 ? -13.220 -5.542 0.791 1.00 36.04 129 LYS B O 1
ATOM 3601 N N . GLU B 1 130 ? -14.083 -7.162 -0.531 1.00 36.53 130 GLU B N 1
ATOM 3602 C CA . GLU B 1 130 ? -13.167 -6.983 -1.656 1.00 36.98 130 GLU B CA 1
ATOM 3603 C C . GLU B 1 130 ? -13.029 -5.513 -2.065 1.00 36.40 130 GLU B C 1
ATOM 3604 O O . GLU B 1 130 ? -11.914 -5.021 -2.257 1.00 36.85 130 GLU B O 1
ATOM 3610 N N . LYS B 1 131 ? -14.161 -4.821 -2.172 1.00 35.25 131 LYS B N 1
ATOM 3611 C CA . LYS B 1 131 ? -14.181 -3.433 -2.635 1.00 34.76 131 LYS B CA 1
ATOM 3612 C C . LYS B 1 131 ? -14.203 -2.402 -1.503 1.00 34.04 131 LYS B C 1
ATOM 3613 O O . LYS B 1 131 ? -13.888 -1.233 -1.724 1.00 33.85 131 LYS B O 1
ATOM 3619 N N . ALA B 1 132 ? -14.569 -2.832 -0.298 1.00 33.72 132 ALA B N 1
ATOM 3620 C CA . ALA B 1 132 ? -14.652 -1.926 0.851 1.00 33.27 132 ALA B CA 1
ATOM 3621 C C . ALA B 1 132 ? -13.287 -1.623 1.455 1.00 33.42 132 ALA B C 1
ATOM 3622 O O . ALA B 1 132 ? -13.016 -0.484 1.819 1.00 33.42 132 ALA B O 1
ATOM 3624 N N . VAL B 1 133 ? -12.436 -2.641 1.553 1.00 33.92 133 VAL B N 1
ATOM 3625 C CA . VAL B 1 133 ? -11.091 -2.491 2.125 1.00 34.44 133 VAL B CA 1
ATOM 3626 C C . VAL B 1 133 ? -10.293 -1.325 1.512 1.00 34.61 133 VAL B C 1
ATOM 3627 O O . VAL B 1 133 ? -9.848 -0.449 2.253 1.00 34.43 133 VAL B O 1
ATOM 3631 N N . PRO B 1 134 ? -10.129 -1.296 0.166 1.00 34.94 134 PRO B N 1
ATOM 3632 C CA . PRO B 1 134 ? -9.398 -0.176 -0.445 1.00 35.19 134 PRO B CA 1
ATOM 3633 C C . PRO B 1 134 ? -10.070 1.170 -0.171 1.00 34.91 134 PRO B C 1
ATOM 3634 O O . PRO B 1 134 ? -9.385 2.177 0.044 1.00 35.05 134 PRO B O 1
ATOM 3638 N N . LEU B 1 135 ? -11.401 1.169 -0.176 1.00 34.42 135 LEU B N 1
ATOM 3639 C CA . LEU B 1 135 ? -12.186 2.372 0.039 1.00 34.13 135 LEU B CA 1
ATOM 3640 C C . LEU B 1 135 ? -12.084 2.860 1.482 1.00 34.15 135 LEU B C 1
ATOM 3641 O O . LEU B 1 135 ? -11.745 4.018 1.725 1.00 34.08 135 LEU B O 1
ATOM 3646 N N . VAL B 1 136 ? -12.353 1.961 2.427 1.00 34.46 136 VAL B N 1
ATOM 3647 C CA . VAL B 1 136 ? -12.447 2.308 3.846 1.00 34.63 136 VAL B CA 1
ATOM 3648 C C . VAL B 1 136 ? -11.090 2.659 4.469 1.00 35.31 136 VAL B C 1
ATOM 3649 O O . VAL B 1 136 ? -11.027 3.433 5.423 1.00 35.38 136 VAL B O 1
ATOM 3653 N N . SER B 1 137 ? -10.013 2.102 3.923 1.00 36.15 137 SER B N 1
ATOM 3654 C CA . SER B 1 137 ? -8.674 2.386 4.430 1.00 37.03 137 SER B CA 1
ATOM 3655 C C . SER B 1 137 ? -8.173 3.745 3.941 1.00 37.42 137 SER B C 1
ATOM 3656 O O . SER B 1 137 ? -7.446 4.439 4.658 1.00 38.07 137 SER B O 1
ATOM 3659 N N . ASP B 1 138 ? -8.569 4.116 2.725 1.00 37.26 138 ASP B N 1
ATOM 3660 C CA . ASP B 1 138 ? -8.224 5.417 2.156 1.00 37.18 138 ASP B CA 1
ATOM 3661 C C . ASP B 1 138 ? -8.906 6.551 2.918 1.00 36.41 138 ASP B C 1
ATOM 3662 O O . ASP B 1 138 ? -8.253 7.520 3.312 1.00 36.47 138 ASP B O 1
ATOM 3667 N N . VAL B 1 139 ? -10.216 6.414 3.124 1.00 35.61 139 VAL B N 1
ATOM 3668 C CA . VAL B 1 139 ? -11.024 7.432 3.802 1.00 34.87 139 VAL B CA 1
ATOM 3669 C C . VAL B 1 139 ? -10.587 7.593 5.258 1.00 34.65 139 VAL B C 1
ATOM 3670 O O . VAL B 1 139 ? -10.535 8.711 5.773 1.00 34.34 139 VAL B O 1
ATOM 3674 N N . ALA B 1 140 ? -10.257 6.476 5.904 1.00 34.81 140 ALA B N 1
ATOM 3675 C CA . ALA B 1 140 ? -9.726 6.493 7.266 1.00 34.97 140 ALA B CA 1
ATOM 3676 C C . ALA B 1 140 ? -8.417 7.272 7.326 1.00 35.61 140 ALA B C 1
ATOM 3677 O O . ALA B 1 140 ? -8.239 8.125 8.195 1.00 35.52 140 ALA B O 1
ATOM 3679 N N . ARG B 1 141 ? -7.516 6.982 6.388 1.00 36.30 141 ARG B N 1
ATOM 3680 C CA . ARG B 1 141 ? -6.231 7.673 6.297 1.00 37.20 141 ARG B CA 1
ATOM 3681 C C . ARG B 1 141 ? -6.372 9.192 6.182 1.00 37.28 141 ARG B C 1
ATOM 3682 O O . ARG B 1 141 ? -5.725 9.935 6.923 1.00 37.59 141 ARG B O 1
ATOM 3690 N N . ARG B 1 142 ? -7.223 9.641 5.261 1.00 37.07 142 ARG B N 1
ATOM 3691 C CA . ARG B 1 142 ? -7.461 11.069 5.052 1.00 37.15 142 ARG B CA 1
ATOM 3692 C C . ARG B 1 142 ? -8.131 11.735 6.253 1.00 36.92 142 ARG B C 1
ATOM 3693 O O . ARG B 1 142 ? -7.930 12.925 6.493 1.00 37.27 142 ARG B O 1
ATOM 3701 N N . ALA B 1 143 ? -8.926 10.969 6.998 1.00 36.62 143 ALA B N 1
ATOM 3702 C CA . ALA B 1 143 ? -9.547 11.463 8.227 1.00 36.44 143 ALA B CA 1
ATOM 3703 C C . ALA B 1 143 ? -8.491 11.777 9.288 1.00 36.97 143 ALA B C 1
ATOM 3704 O O . ALA B 1 143 ? -8.467 12.878 9.842 1.00 36.78 143 ALA B O 1
ATOM 3706 N N . ILE B 1 144 ? -7.613 10.809 9.547 1.00 37.63 144 ILE B N 1
ATOM 3707 C CA . ILE B 1 144 ? -6.496 10.976 10.481 1.00 38.41 144 ILE B CA 1
ATOM 3708 C C . ILE B 1 144 ? -5.564 12.108 10.032 1.00 39.32 144 ILE B C 1
ATOM 3709 O O . ILE B 1 144 ? -4.977 12.799 10.864 1.00 39.45 144 ILE B O 1
ATOM 3714 N N . LYS B 1 145 ? -5.450 12.292 8.716 1.00 40.18 145 LYS B N 1
ATOM 3715 C CA . LYS B 1 145 ? -4.650 13.371 8.129 1.00 41.12 145 LYS B CA 1
ATOM 3716 C C . LYS B 1 145 ? -5.234 14.761 8.388 1.00 41.06 145 LYS B C 1
ATOM 3717 O O . LYS B 1 145 ? -4.484 15.721 8.553 1.00 41.58 145 LYS B O 1
ATOM 3723 N N . GLU B 1 146 ? -6.563 14.862 8.423 1.00 40.90 146 GLU B N 1
ATOM 3724 C CA . GLU B 1 146 ? -7.248 16.147 8.639 1.00 40.99 146 GLU B CA 1
ATOM 3725 C C . GLU B 1 146 ? -6.987 16.727 10.029 1.00 41.02 146 GLU B C 1
ATOM 3726 O O . GLU B 1 146 ? -6.736 17.922 10.170 1.00 41.38 146 GLU B O 1
ATOM 3732 N N . ALA B 1 147 ? -7.054 15.878 11.052 1.00 40.90 147 ALA B N 1
ATOM 3733 C CA . ALA B 1 147 ? -6.503 16.220 12.356 1.00 41.04 147 ALA B CA 1
ATOM 3734 C C . ALA B 1 147 ? -4.981 16.094 12.268 1.00 41.84 147 ALA B C 1
ATOM 3735 O O . ALA B 1 147 ? -4.461 15.364 11.422 1.00 41.93 147 ALA B O 1
ATOM 3737 N N . GLY B 1 148 ? -4.263 16.805 13.130 1.00 42.34 148 GLY B N 1
ATOM 3738 C CA . GLY B 1 148 ? -2.803 16.731 13.133 1.00 43.16 148 GLY B CA 1
ATOM 3739 C C . GLY B 1 148 ? -2.313 15.469 13.816 1.00 43.22 148 GLY B C 1
ATOM 3740 O O . GLY B 1 148 ? -1.500 15.538 14.743 1.00 43.86 148 GLY B O 1
ATOM 3741 N N . LEU B 1 149 ? -2.799 14.318 13.346 1.00 42.56 149 LEU B N 1
ATOM 3742 C CA . LEU B 1 149 ? -2.568 13.036 14.019 1.00 42.30 149 LEU B CA 1
ATOM 3743 C C . LEU B 1 149 ? -1.830 11.993 13.181 1.00 42.62 149 LEU B C 1
ATOM 3744 O O . LEU B 1 149 ? -1.979 11.940 11.957 1.00 42.52 149 LEU B O 1
ATOM 3749 N N . ASN B 1 150 ? -1.032 11.174 13.867 1.00 42.97 150 ASN B N 1
ATOM 3750 C CA . ASN B 1 150 ? -0.426 9.976 13.290 1.00 43.11 150 ASN B CA 1
ATOM 3751 C C . ASN B 1 150 ? -1.343 8.784 13.529 1.00 42.67 150 ASN B C 1
ATOM 3752 O O . ASN B 1 150 ? -2.262 8.858 14.352 1.00 42.25 150 ASN B O 1
ATOM 3757 N N . VAL B 1 151 ? -1.089 7.690 12.815 1.00 42.70 151 VAL B N 1
ATOM 3758 C CA . VAL B 1 151 ? -1.938 6.495 12.885 1.00 42.09 151 VAL B CA 1
ATOM 3759 C C . VAL B 1 151 ? -1.976 5.868 14.285 1.00 41.99 151 VAL B C 1
ATOM 3760 O O . VAL B 1 151 ? -3.010 5.344 14.710 1.00 41.40 151 VAL B O 1
ATOM 3764 N N . GLU B 1 152 ? -0.854 5.962 14.996 1.00 42.62 152 GLU B N 1
ATOM 3765 C CA . GLU B 1 152 ? -0.688 5.391 16.341 1.00 42.78 152 GLU B CA 1
ATOM 3766 C C . GLU B 1 152 ? -1.618 5.986 17.422 1.00 41.90 152 GLU B C 1
ATOM 3767 O O . GLU B 1 152 ? -1.822 5.374 18.477 1.00 41.88 152 GLU B O 1
ATOM 3773 N N . ASP B 1 153 ? -2.176 7.165 17.147 1.00 40.64 153 ASP B N 1
ATOM 3774 C CA . ASP B 1 153 ? -2.917 7.949 18.143 1.00 39.64 153 ASP B CA 1
ATOM 3775 C C . ASP B 1 153 ? -4.362 7.504 18.391 1.00 38.60 153 ASP B C 1
ATOM 3776 O O . ASP B 1 153 ? -5.034 8.028 19.287 1.00 38.16 153 ASP B O 1
ATOM 3781 N N . ILE B 1 154 ? -4.838 6.546 17.601 1.00 37.98 154 ILE B N 1
ATOM 3782 C CA . ILE B 1 154 ? -6.224 6.094 17.696 1.00 37.05 154 ILE B CA 1
ATOM 3783 C C . ILE B 1 154 ? -6.367 4.924 18.667 1.00 37.04 154 ILE B C 1
ATOM 3784 O O . ILE B 1 154 ? -5.698 3.895 18.530 1.00 37.67 154 ILE B O 1
ATOM 3789 N N . SER B 1 155 ? -7.245 5.105 19.651 1.00 36.32 155 SER B N 1
ATOM 3790 C CA . SER B 1 155 ? -7.458 4.121 20.705 1.00 36.32 155 SER B CA 1
ATOM 3791 C C . SER B 1 155 ? -8.771 3.364 20.527 1.00 35.68 155 SER B C 1
ATOM 3792 O O . SER B 1 155 ? -8.923 2.251 21.036 1.00 35.78 155 SER B O 1
ATOM 3795 N N . LYS B 1 156 ? -9.710 3.973 19.805 1.00 34.90 156 LYS B N 1
ATOM 3796 C CA . LYS B 1 156 ? -11.035 3.395 19.586 1.00 34.20 156 LYS B CA 1
ATOM 3797 C C . LYS B 1 156 ? -11.426 3.416 18.110 1.00 33.52 156 LYS B C 1
ATOM 3798 O O . LYS B 1 156 ? -11.234 4.421 17.424 1.00 33.43 156 LYS B O 1
ATOM 3804 N N . LEU B 1 157 ? -11.977 2.300 17.636 1.00 33.07 157 LEU B N 1
ATOM 3805 C CA . LEU B 1 157 ? -12.415 2.165 16.248 1.00 32.40 157 LEU B CA 1
ATOM 3806 C C . LEU B 1 157 ? -13.887 1.752 16.168 1.00 31.95 157 LEU B C 1
ATOM 3807 O O . LEU B 1 157 ? -14.308 0.774 16.793 1.00 32.13 157 LEU B O 1
ATOM 3812 N N . VAL B 1 158 ? -14.662 2.515 15.404 1.00 31.36 158 VAL B N 1
ATOM 3813 C CA . VAL B 1 158 ? -16.064 2.198 15.166 1.00 30.89 158 VAL B CA 1
ATOM 3814 C C . VAL B 1 158 ? -16.322 2.101 13.664 1.00 30.65 158 VAL B C 1
ATOM 3815 O O . VAL B 1 158 ? -16.196 3.086 12.938 1.00 30.58 158 VAL B O 1
ATOM 3819 N N . VAL B 1 159 ? -16.668 0.904 13.203 1.00 30.78 159 VAL B N 1
ATOM 3820 C CA . VAL B 1 159 ? -17.015 0.692 11.799 1.00 30.84 159 VAL B CA 1
ATOM 3821 C C . VAL B 1 159 ? -18.515 0.427 11.700 1.00 30.64 159 VAL B C 1
ATOM 3822 O O . VAL B 1 159 ? -19.048 -0.442 12.393 1.00 30.84 159 VAL B O 1
ATOM 3826 N N . VAL B 1 160 ? -19.189 1.193 10.846 1.00 30.48 160 VAL B N 1
ATOM 3827 C CA . VAL B 1 160 ? -20.648 1.174 10.763 1.00 30.33 160 VAL B CA 1
ATOM 3828 C C . VAL B 1 160 ? -21.129 0.788 9.363 1.00 30.60 160 VAL B C 1
ATOM 3829 O O . VAL B 1 160 ? -20.850 1.488 8.385 1.00 30.78 160 VAL B O 1
ATOM 3833 N N . SER B 1 161 ? -21.857 -0.323 9.274 1.00 30.91 161 SER B N 1
ATOM 3834 C CA . SER B 1 161 ? -22.434 -0.764 8.005 1.00 31.06 161 SER B CA 1
ATOM 3835 C C . SER B 1 161 ? -23.725 -1.552 8.186 1.00 30.99 161 SER B C 1
ATOM 3836 O O . SER B 1 161 ? -23.993 -2.103 9.253 1.00 30.92 161 SER B O 1
ATOM 3839 N N . SER B 1 162 ? -24.516 -1.597 7.122 1.00 30.94 162 SER B N 1
ATOM 3840 C CA . SER B 1 162 ? -25.724 -2.402 7.082 1.00 31.08 162 SER B CA 1
ATOM 3841 C C . SER B 1 162 ? -25.703 -3.276 5.829 1.00 31.47 162 SER B C 1
ATOM 3842 O O . SER B 1 162 ? -26.593 -4.104 5.619 1.00 31.72 162 SER B O 1
ATOM 3845 N N . THR B 1 163 ? -24.671 -3.095 5.008 1.00 31.85 163 THR B N 1
ATOM 3846 C CA . THR B 1 163 ? -24.541 -3.828 3.746 1.00 32.36 163 THR B CA 1
ATOM 3847 C C . THR B 1 163 ? -23.406 -4.853 3.747 1.00 32.90 163 THR B C 1
ATOM 3848 O O . THR B 1 163 ? -23.291 -5.653 2.818 1.00 33.06 163 THR B O 1
ATOM 3852 N N . GLY B 1 164 ? -22.577 -4.833 4.788 1.00 33.26 164 GLY B N 1
ATOM 3853 C CA . GLY B 1 164 ? -21.454 -5.760 4.882 1.00 34.28 164 GLY B CA 1
ATOM 3854 C C . GLY B 1 164 ? -21.265 -6.386 6.247 1.00 34.91 164 GLY B C 1
ATOM 3855 O O . GLY B 1 164 ? -21.049 -5.686 7.232 1.00 35.13 164 GLY B O 1
ATOM 3856 N N . PHE B 1 165 ? -21.346 -7.712 6.294 1.00 35.74 165 PHE B N 1
ATOM 3857 C CA . PHE B 1 165 ? -21.122 -8.475 7.518 1.00 36.77 165 PHE B CA 1
ATOM 3858 C C . PHE B 1 165 ? -20.175 -9.632 7.212 1.00 38.23 165 PHE B C 1
ATOM 3859 O O . PHE B 1 165 ? -20.557 -10.600 6.544 1.00 38.33 165 PHE B O 1
ATOM 3867 N N . LEU B 1 166 ? -18.939 -9.528 7.693 1.00 39.44 166 LEU B N 1
ATOM 3868 C CA . LEU B 1 166 ? -17.896 -10.485 7.322 1.00 40.97 166 LEU B CA 1
ATOM 3869 C C . LEU B 1 166 ? -17.106 -11.041 8.507 1.00 41.72 166 LEU B C 1
ATOM 3870 O O . LEU B 1 166 ? -16.976 -10.378 9.535 1.00 41.29 166 LEU B O 1
ATOM 3875 N N . GLY B 1 167 ? -16.580 -12.258 8.328 1.00 42.57 167 GLY B N 1
ATOM 3876 C CA . GLY B 1 167 ? -15.865 -13.026 9.359 1.00 43.10 167 GLY B CA 1
ATOM 3877 C C . GLY B 1 167 ? -15.022 -12.223 10.320 1.00 43.32 167 GLY B C 1
ATOM 3878 O O . GLY B 1 167 ? -15.558 -11.620 11.254 1.00 43.21 167 GLY B O 1
ATOM 3879 N N . PRO B 1 168 ? -13.690 -12.244 10.129 1.00 43.96 168 PRO B N 1
ATOM 3880 C CA . PRO B 1 168 ? -12.890 -11.162 10.699 1.00 43.85 168 PRO B CA 1
ATOM 3881 C C . PRO B 1 168 ? -13.314 -9.864 10.002 1.00 43.15 168 PRO B C 1
ATOM 3882 O O . PRO B 1 168 ? -13.489 -9.851 8.782 1.00 42.93 168 PRO B O 1
ATOM 3886 N N . GLY B 1 169 ? -13.519 -8.800 10.772 1.00 42.58 169 GLY B N 1
ATOM 3887 C CA . GLY B 1 169 ? -14.210 -7.614 10.261 1.00 41.70 169 GLY B CA 1
ATOM 3888 C C . GLY B 1 169 ? -13.351 -6.573 9.570 1.00 41.27 169 GLY B C 1
ATOM 3889 O O . GLY B 1 169 ? -12.132 -6.720 9.481 1.00 41.73 169 GLY B O 1
ATOM 3890 N N . LEU B 1 170 ? -14.001 -5.518 9.075 1.00 40.01 170 LEU B N 1
ATOM 3891 C CA . LEU B 1 170 ? -13.308 -4.370 8.499 1.00 39.50 170 LEU B CA 1
ATOM 3892 C C . LEU B 1 170 ? -12.499 -3.665 9.579 1.00 39.03 170 LEU B C 1
ATOM 3893 O O . LEU B 1 170 ? -11.484 -3.031 9.286 1.00 39.24 170 LEU B O 1
ATOM 3898 N N . ASP B 1 171 ? -12.955 -3.788 10.825 1.00 38.13 171 ASP B N 1
ATOM 3899 C CA . ASP B 1 171 ? -12.187 -3.340 11.978 1.00 37.90 171 ASP B CA 1
ATOM 3900 C C . ASP B 1 171 ? -10.817 -4.017 12.018 1.00 38.65 171 ASP B C 1
ATOM 3901 O O . ASP B 1 171 ? -9.808 -3.349 12.231 1.00 38.77 171 ASP B O 1
ATOM 3906 N N . CYS B 1 172 ? -10.790 -5.329 11.778 1.00 39.15 172 CYS B N 1
ATOM 3907 C CA . CYS B 1 172 ? -9.542 -6.090 11.686 1.00 40.13 172 CYS B CA 1
ATOM 3908 C C . CYS B 1 172 ? -8.695 -5.641 10.503 1.00 40.45 172 CYS B C 1
ATOM 3909 O O . CYS B 1 172 ? -7.466 -5.606 10.586 1.00 41.15 172 CYS B O 1
ATOM 3912 N N . GLU B 1 173 ? -9.364 -5.305 9.406 1.00 40.07 173 GLU B N 1
ATOM 3913 C CA . GLU B 1 173 ? -8.689 -4.973 8.164 1.00 40.51 173 GLU B CA 1
ATOM 3914 C C . GLU B 1 173 ? -8.031 -3.602 8.230 1.00 39.93 173 GLU B C 1
ATOM 3915 O O . GLU B 1 173 ? -6.971 -3.385 7.639 1.00 40.28 173 GLU B O 1
ATOM 3921 N N . LEU B 1 174 ? -8.662 -2.689 8.961 1.00 38.84 174 LEU B N 1
ATOM 3922 C CA . LEU B 1 174 ? -8.148 -1.334 9.127 1.00 38.28 174 LEU B CA 1
ATOM 3923 C C . LEU B 1 174 ? -6.954 -1.286 10.077 1.00 38.72 174 LEU B C 1
ATOM 3924 O O . LEU B 1 174 ? -6.137 -0.364 10.009 1.00 38.86 174 LEU B O 1
ATOM 3929 N N . ILE B 1 175 ? -6.857 -2.282 10.956 1.00 38.81 175 ILE B N 1
ATOM 3930 C CA . ILE B 1 175 ? -5.726 -2.392 11.877 1.00 39.35 175 ILE B CA 1
ATOM 3931 C C . ILE B 1 175 ? -4.456 -2.828 11.138 1.00 40.08 175 ILE B C 1
ATOM 3932 O O . ILE B 1 175 ? -3.357 -2.390 11.478 1.00 40.64 175 ILE B O 1
ATOM 3937 N N . LYS B 1 176 ? -4.618 -3.666 10.117 1.00 40.26 176 LYS B N 1
ATOM 3938 C CA . LYS B 1 176 ? -3.480 -4.205 9.368 1.00 41.27 176 LYS B CA 1
ATOM 3939 C C . LYS B 1 176 ? -2.982 -3.256 8.276 1.00 41.15 176 LYS B C 1
ATOM 3940 O O . LYS B 1 176 ? -1.775 -3.092 8.097 1.00 41.49 176 LYS B O 1
ATOM 3946 N N . ASN B 1 177 ? -3.917 -2.633 7.562 1.00 40.59 177 ASN B N 1
ATOM 3947 C CA . ASN B 1 177 ? -3.596 -1.770 6.423 1.00 40.57 177 ASN B CA 1
ATOM 3948 C C . ASN B 1 177 ? -3.084 -0.389 6.810 1.00 40.40 177 ASN B C 1
ATOM 3949 O O . ASN B 1 177 ? -2.322 0.231 6.062 1.00 40.94 177 ASN B O 1
ATOM 3954 N N . LEU B 1 178 ? -3.510 0.090 7.975 1.00 39.74 178 LEU B N 1
ATOM 3955 C CA . LEU B 1 178 ? -3.082 1.392 8.479 1.00 39.40 178 LEU B CA 1
ATOM 3956 C C . LEU B 1 178 ? -2.030 1.253 9.573 1.00 39.81 178 LEU B C 1
ATOM 3957 O O . LEU B 1 178 ? -1.268 2.183 9.831 1.00 39.91 178 LEU B O 1
ATOM 3962 N N . GLY B 1 179 ? -1.992 0.083 10.204 1.00 40.05 179 GLY B N 1
ATOM 3963 C CA . GLY B 1 179 ? -1.018 -0.202 11.250 1.00 40.62 179 GLY B CA 1
ATOM 3964 C C . GLY B 1 179 ? -1.385 0.436 12.573 1.00 40.39 179 GLY B C 1
ATOM 3965 O O . GLY B 1 179 ? -0.523 0.993 13.259 1.00 40.87 179 GLY B O 1
ATOM 3966 N N . LEU B 1 180 ? -2.670 0.363 12.925 1.00 39.55 180 LEU B N 1
ATOM 3967 C CA . LEU B 1 180 ? -3.159 0.853 14.212 1.00 39.06 180 LEU B CA 1
ATOM 3968 C C . LEU B 1 180 ? -2.644 -0.054 15.321 1.00 39.83 180 LEU B C 1
ATOM 3969 O O . LEU B 1 180 ? -2.506 -1.261 15.121 1.00 40.51 180 LEU B O 1
ATOM 3974 N N . THR B 1 181 ? -2.352 0.523 16.483 1.00 40.00 181 THR B N 1
ATOM 3975 C CA . THR B 1 181 ? -1.928 -0.264 17.642 1.00 40.72 181 THR B CA 1
ATOM 3976 C C . THR B 1 181 ? -2.929 -1.389 17.889 1.00 40.63 181 THR B C 1
ATOM 3977 O O . THR B 1 181 ? -4.139 -1.159 17.933 1.00 39.82 181 THR B O 1
ATOM 3981 N N . ARG B 1 182 ? -2.414 -2.606 18.033 1.00 41.61 182 ARG B N 1
ATOM 3982 C CA . ARG B 1 182 ? -3.255 -3.803 18.081 1.00 41.77 182 ARG B CA 1
ATOM 3983 C C . ARG B 1 182 ? -4.138 -3.909 19.330 1.00 41.67 182 ARG B C 1
ATOM 3984 O O . ARG B 1 182 ? -4.972 -4.814 19.430 1.00 41.80 182 ARG B O 1
ATOM 3992 N N . SER B 1 183 ? -3.966 -2.966 20.258 1.00 41.42 183 SER B N 1
ATOM 3993 C CA . SER B 1 183 ? -4.775 -2.898 21.475 1.00 40.83 183 SER B CA 1
ATOM 3994 C C . SER B 1 183 ? -6.023 -2.026 21.305 1.00 39.52 183 SER B C 1
ATOM 3995 O O . SER B 1 183 ? -6.769 -1.810 22.263 1.00 39.20 183 SER B O 1
ATOM 3998 N N . VAL B 1 184 ? -6.242 -1.546 20.081 1.00 38.91 184 VAL B N 1
ATOM 3999 C CA . VAL B 1 184 ? -7.358 -0.648 19.740 1.00 37.94 184 VAL B CA 1
ATOM 4000 C C . VAL B 1 184 ? -8.736 -1.250 20.043 1.00 37.14 184 VAL B C 1
ATOM 4001 O O . VAL B 1 184 ? -9.004 -2.411 19.730 1.00 37.35 184 VAL B O 1
ATOM 4005 N N . ASP B 1 185 ? -9.590 -0.442 20.667 1.00 36.42 185 ASP B N 1
ATOM 4006 C CA . ASP B 1 185 ? -10.964 -0.816 20.993 1.00 35.97 185 ASP B CA 1
ATOM 4007 C C . ASP B 1 185 ? -11.799 -0.948 19.719 1.00 35.06 185 ASP B C 1
ATOM 4008 O O . ASP B 1 185 ? -11.829 -0.039 18.891 1.00 34.52 185 ASP B O 1
ATOM 4013 N N . ARG B 1 186 ? -12.478 -2.082 19.571 1.00 34.74 186 ARG B N 1
ATOM 4014 C CA . ARG B 1 186 ? -13.236 -2.362 18.353 1.00 34.10 186 ARG B CA 1
ATOM 4015 C C . ARG B 1 186 ? -14.732 -2.458 18.613 1.00 33.28 186 ARG B C 1
ATOM 4016 O O . ARG B 1 186 ? -15.170 -3.128 19.545 1.00 33.26 186 ARG B O 1
ATOM 4024 N N . THR B 1 187 ? -15.507 -1.777 17.777 1.00 32.56 187 THR B N 1
ATOM 4025 C CA . THR B 1 187 ? -16.960 -1.899 17.784 1.00 32.26 187 THR B CA 1
ATOM 4026 C C . THR B 1 187 ? -17.460 -1.941 16.346 1.00 31.75 187 THR B C 1
ATOM 4027 O O . THR B 1 187 ? -17.093 -1.096 15.521 1.00 31.62 187 THR B O 1
ATOM 4031 N N . LEU B 1 188 ? -18.285 -2.937 16.047 1.00 31.48 188 LEU B N 1
ATOM 4032 C CA . LEU B 1 188 ? -18.914 -3.033 14.740 1.00 30.99 188 LEU B CA 1
ATOM 4033 C C . LEU B 1 188 ? -20.414 -2.823 14.891 1.00 30.31 188 LEU B C 1
ATOM 4034 O O . LEU B 1 188 ? -21.140 -3.727 15.307 1.00 30.55 188 LEU B O 1
ATOM 4039 N N . ILE B 1 189 ? -20.861 -1.607 14.586 1.00 29.52 189 ILE B N 1
ATOM 4040 C CA . ILE B 1 189 ? -22.276 -1.258 14.655 1.00 29.05 189 ILE B CA 1
ATOM 4041 C C . ILE B 1 189 ? -22.942 -1.704 13.357 1.00 28.91 189 ILE B C 1
ATOM 4042 O O . ILE B 1 189 ? -22.751 -1.097 12.296 1.00 28.64 189 ILE B O 1
ATOM 4047 N N . GLY B 1 190 ? -23.713 -2.782 13.452 1.00 28.98 190 GLY B N 1
ATOM 4048 C CA . GLY B 1 190 ? -24.276 -3.415 12.273 1.00 29.01 190 GLY B CA 1
ATOM 4049 C C . GLY B 1 190 ? -25.783 -3.343 12.184 1.00 28.85 190 GLY B C 1
ATOM 4050 O O . GLY B 1 190 ? -26.479 -3.551 13.179 1.00 28.95 190 GLY B O 1
ATOM 4051 N N . PHE B 1 191 ? -26.271 -3.038 10.981 1.00 28.76 191 PHE B N 1
ATOM 4052 C CA . PHE B 1 191 ? -27.689 -3.149 10.629 1.00 28.91 191 PHE B CA 1
ATOM 4053 C C . PHE B 1 191 ? -28.583 -2.161 11.382 1.00 28.87 191 PHE B C 1
ATOM 4054 O O . PHE B 1 191 ? -29.648 -2.531 11.890 1.00 29.00 191 PHE B O 1
ATOM 4062 N N . MET B 1 192 ? -28.149 -0.907 11.449 1.00 28.66 192 MET B N 1
ATOM 4063 C CA . MET B 1 192 ? -28.937 0.136 12.104 1.00 28.70 192 MET B CA 1
ATOM 4064 C C . MET B 1 192 ? -29.524 1.123 11.098 1.00 28.60 192 MET B C 1
ATOM 4065 O O . MET B 1 192 ? -30.013 2.195 11.467 1.00 28.59 192 MET B O 1
ATOM 4070 N N . GLY B 1 193 ? -29.474 0.740 9.826 1.00 28.62 193 GLY B N 1
ATOM 4071 C CA . GLY B 1 193 ? -30.051 1.528 8.751 1.00 28.71 193 GLY B CA 1
ATOM 4072 C C . GLY B 1 193 ? -29.302 2.811 8.470 1.00 28.90 193 GLY B C 1
ATOM 4073 O O . GLY B 1 193 ? -28.119 2.948 8.802 1.00 28.88 193 GLY B O 1
ATOM 4074 N N . CYS B 1 194 ? -30.018 3.758 7.871 1.00 29.19 194 CYS B N 1
ATOM 4075 C CA . CYS B 1 194 ? -29.443 5.009 7.391 1.00 29.11 194 CYS B CA 1
ATOM 4076 C C . CYS B 1 194 ? -29.061 5.984 8.504 1.00 29.06 194 CYS B C 1
ATOM 4077 O O . CYS B 1 194 ? -28.367 6.964 8.245 1.00 29.16 194 CYS B O 1
ATOM 4080 N N . ALA B 1 195 ? -29.510 5.717 9.731 1.00 28.99 195 ALA B N 1
ATOM 4081 C CA . ALA B 1 195 ? -29.233 6.593 10.881 1.00 28.88 195 ALA B CA 1
ATOM 4082 C C . ALA B 1 195 ? -27.966 6.220 11.653 1.00 28.54 195 ALA B C 1
ATOM 4083 O O . ALA B 1 195 ? -27.535 6.946 12.552 1.00 28.22 195 ALA B O 1
ATOM 4085 N N . ALA B 1 196 ? -27.374 5.092 11.279 1.00 28.43 196 ALA B N 1
ATOM 4086 C CA . ALA B 1 196 ? -26.298 4.460 12.039 1.00 28.56 196 ALA B CA 1
ATOM 4087 C C . ALA B 1 196 ? -25.051 5.325 12.304 1.00 28.50 196 ALA B C 1
ATOM 4088 O O . ALA B 1 196 ? -24.230 4.990 13.163 1.00 28.51 196 ALA B O 1
ATOM 4090 N N . ALA B 1 197 ? -24.916 6.430 11.573 1.00 28.40 197 ALA B N 1
ATOM 4091 C CA . ALA B 1 197 ? -23.832 7.382 11.805 1.00 28.51 197 ALA B CA 1
ATOM 4092 C C . ALA B 1 197 ? -24.000 8.095 13.144 1.00 28.60 197 ALA B C 1
ATOM 4093 O O . ALA B 1 197 ? -23.030 8.274 13.881 1.00 29.01 197 ALA B O 1
ATOM 4095 N N . MET B 1 198 ? -25.235 8.490 13.449 1.00 28.48 198 MET B N 1
ATOM 4096 C CA . MET B 1 198 ? -25.567 9.157 14.707 1.00 28.55 198 MET B CA 1
ATOM 4097 C C . MET B 1 198 ? -25.209 8.279 15.897 1.00 28.71 198 MET B C 1
ATOM 4098 O O . MET B 1 198 ? -24.640 8.748 16.884 1.00 29.02 198 MET B O 1
ATOM 4103 N N . ASN B 1 199 ? -25.538 6.997 15.783 1.00 28.67 199 ASN B N 1
ATOM 4104 C CA . ASN B 1 199 ? -25.220 6.013 16.806 1.00 28.82 199 ASN B CA 1
ATOM 4105 C C . ASN B 1 199 ? -23.716 5.835 16.955 1.00 28.93 199 ASN B C 1
ATOM 4106 O O . ASN B 1 199 ? -23.213 5.660 18.067 1.00 29.22 199 ASN B O 1
ATOM 4111 N N . GLY B 1 200 ? -23.012 5.896 15.826 1.00 28.78 200 GLY B N 1
ATOM 4112 C CA . GLY B 1 200 ? -21.554 5.866 15.803 1.00 29.15 200 GLY B CA 1
ATOM 4113 C C . GLY B 1 200 ? -20.953 7.075 16.494 1.00 29.47 200 GLY B C 1
ATOM 4114 O O . GLY B 1 200 ? -19.971 6.948 17.230 1.00 29.67 200 GLY B O 1
ATOM 4115 N N . PHE B 1 201 ? -21.552 8.244 16.262 1.00 29.60 201 PHE B N 1
ATOM 4116 C CA . PHE B 1 201 ? -21.128 9.485 16.912 1.00 29.94 201 PHE B CA 1
ATOM 4117 C C . PHE B 1 201 ? -21.290 9.427 18.433 1.00 30.50 201 PHE B C 1
ATOM 4118 O O . PHE B 1 201 ? -20.353 9.742 19.170 1.00 30.70 201 PHE B O 1
ATOM 4126 N N . ARG B 1 202 ? -22.474 9.014 18.891 1.00 30.94 202 ARG B N 1
ATOM 4127 C CA . ARG B 1 202 ? -22.755 8.860 20.322 1.00 31.44 202 ARG B CA 1
ATOM 4128 C C . ARG B 1 202 ? -21.690 8.013 21.005 1.00 31.86 202 ARG B C 1
ATOM 4129 O O . ARG B 1 202 ? -21.057 8.466 21.959 1.00 32.19 202 ARG B O 1
ATOM 4137 N N . ASN B 1 203 ? -21.494 6.793 20.499 1.00 31.92 203 ASN B N 1
ATOM 4138 C CA . ASN B 1 203 ? -20.471 5.871 20.999 1.00 32.18 203 ASN B CA 1
ATOM 4139 C C . ASN B 1 203 ? -19.091 6.506 21.103 1.00 32.11 203 ASN B C 1
ATOM 4140 O O . ASN B 1 203 ? -18.350 6.244 22.053 1.00 32.41 203 ASN B O 1
ATOM 4145 N N . ALA B 1 204 ? -18.756 7.340 20.124 1.00 31.73 204 ALA B N 1
ATOM 4146 C CA . ALA B 1 204 ? -17.470 8.024 20.099 1.00 31.93 204 ALA B CA 1
ATOM 4147 C C . ALA B 1 204 ? -17.408 9.143 21.139 1.00 32.09 204 ALA B C 1
ATOM 4148 O O . ALA B 1 204 ? -16.463 9.203 21.924 1.00 32.29 204 ALA B O 1
ATOM 4150 N N . ASN B 1 205 ? -18.424 10.009 21.148 1.00 32.05 205 ASN B N 1
ATOM 4151 C CA . ASN B 1 205 ? -18.529 11.106 22.119 1.00 32.24 205 ASN B CA 1
ATOM 4152 C C . ASN B 1 205 ? -18.495 10.625 23.570 1.00 32.73 205 ASN B C 1
ATOM 4153 O O . ASN B 1 205 ? -17.859 11.249 24.416 1.00 33.35 205 ASN B O 1
ATOM 4158 N N . ASP B 1 206 ? -19.183 9.521 23.847 1.00 32.69 206 ASP B N 1
ATOM 4159 C CA . ASP B 1 206 ? -19.186 8.914 25.175 1.00 33.20 206 ASP B CA 1
ATOM 4160 C C . ASP B 1 206 ? -17.785 8.500 25.616 1.00 33.68 206 ASP B C 1
ATOM 4161 O O . ASP B 1 206 ? -17.379 8.780 26.747 1.00 34.12 206 ASP B O 1
ATOM 4166 N N . TYR B 1 207 ? -17.057 7.834 24.721 1.00 33.69 207 TYR B N 1
ATOM 4167 C CA . TYR B 1 207 ? -15.682 7.417 24.987 1.00 34.24 207 TYR B CA 1
ATOM 4168 C C . TYR B 1 207 ? -14.760 8.624 25.132 1.00 34.51 207 TYR B C 1
ATOM 4169 O O . TYR B 1 207 ? -14.018 8.740 26.109 1.00 35.19 207 TYR B O 1
ATOM 4178 N N . VAL B 1 208 ? -14.823 9.516 24.149 1.00 34.37 208 VAL B N 1
ATOM 4179 C CA . VAL B 1 208 ? -13.979 10.705 24.094 1.00 34.74 208 VAL B CA 1
ATOM 4180 C C . VAL B 1 208 ? -14.195 11.667 25.277 1.00 35.30 208 VAL B C 1
ATOM 4181 O O . VAL B 1 208 ? -13.258 12.355 25.697 1.00 35.85 208 VAL B O 1
ATOM 4185 N N . THR B 1 209 ? -15.414 11.698 25.818 1.00 35.25 209 THR B N 1
ATOM 4186 C CA . THR B 1 209 ? -15.717 12.500 27.007 1.00 35.83 209 THR B CA 1
ATOM 4187 C C . THR B 1 209 ? -15.191 11.809 28.268 1.00 36.46 209 THR B C 1
ATOM 4188 O O . THR B 1 209 ? -14.798 12.468 29.234 1.00 37.14 209 THR B O 1
ATOM 4192 N N . ALA B 1 210 ? -15.177 10.480 28.244 1.00 36.57 210 ALA B N 1
ATOM 4193 C CA . ALA B 1 210 ? -14.615 9.689 29.332 1.00 37.27 210 ALA B CA 1
ATOM 4194 C C . ALA B 1 210 ? -13.089 9.740 29.308 1.00 37.90 210 ALA B C 1
ATOM 4195 O O . ALA B 1 210 ? -12.441 9.638 30.353 1.00 38.32 210 ALA B O 1
ATOM 4197 N N . ASN B 1 211 ? -12.524 9.895 28.111 1.00 37.94 211 ASN B N 1
ATOM 4198 C CA . ASN B 1 211 ? -11.071 9.928 27.922 1.00 38.57 211 ASN B CA 1
ATOM 4199 C C . ASN B 1 211 ? -10.605 11.153 27.120 1.00 38.44 211 ASN B C 1
ATOM 4200 O O . ASN B 1 211 ? -10.292 11.033 25.932 1.00 38.18 211 ASN B O 1
ATOM 4205 N N . PRO B 1 212 ? -10.546 12.331 27.776 1.00 38.85 212 PRO B N 1
ATOM 4206 C CA . PRO B 1 212 ? -10.259 13.625 27.135 1.00 38.87 212 PRO B CA 1
ATOM 4207 C C . PRO B 1 212 ? -9.055 13.634 26.185 1.00 39.03 212 PRO B C 1
ATOM 4208 O O . PRO B 1 212 ? -9.163 14.134 25.062 1.00 39.14 212 PRO B O 1
ATOM 4212 N N . GLY B 1 213 ? -7.929 13.083 26.624 1.00 39.24 213 GLY B N 1
ATOM 4213 C CA . GLY B 1 213 ? -6.706 13.121 25.826 1.00 39.42 213 GLY B CA 1
ATOM 4214 C C . GLY B 1 213 ? -6.655 12.141 24.669 1.00 39.15 213 GLY B C 1
ATOM 4215 O O . GLY B 1 213 ? -5.747 12.206 23.836 1.00 39.17 213 GLY B O 1
ATOM 4216 N N . LYS B 1 214 ? -7.634 11.240 24.611 1.00 38.95 214 LYS B N 1
ATOM 4217 C CA . LYS B 1 214 ? -7.628 10.143 23.641 1.00 38.80 214 LYS B CA 1
ATOM 4218 C C . LYS B 1 214 ? -8.503 10.408 22.412 1.00 37.87 214 LYS B C 1
ATOM 4219 O O . LYS B 1 214 ? -9.350 11.302 22.420 1.00 37.24 214 LYS B O 1
ATOM 4225 N N . TYR B 1 215 ? -8.272 9.624 21.359 1.00 37.77 215 TYR B N 1
ATOM 4226 C CA . TYR B 1 215 ? -8.861 9.862 20.042 1.00 37.15 215 TYR B CA 1
ATOM 4227 C C . TYR B 1 215 ? -9.581 8.630 19.502 1.00 36.69 215 TYR B C 1
ATOM 4228 O O . TYR B 1 215 ? -9.089 7.505 19.629 1.00 36.87 215 TYR B O 1
ATOM 4237 N N . ALA B 1 216 ? -10.738 8.855 18.884 1.00 36.16 216 ALA B N 1
ATOM 4238 C CA . ALA B 1 216 ? -11.557 7.772 18.344 1.00 35.96 216 ALA B CA 1
ATOM 4239 C C . ALA B 1 216 ? -11.892 7.981 16.866 1.00 35.68 216 ALA B C 1
ATOM 4240 O O . ALA B 1 216 ? -12.209 9.096 16.446 1.00 35.67 216 ALA B O 1
ATOM 4242 N N . LEU B 1 217 ? -11.816 6.898 16.093 1.00 35.61 217 LEU B N 1
ATOM 4243 C CA . LEU B 1 217 ? -12.119 6.917 14.665 1.00 35.32 217 LEU B CA 1
ATOM 4244 C C . LEU B 1 217 ? -13.460 6.231 14.399 1.00 35.22 217 LEU B C 1
ATOM 4245 O O . LEU B 1 217 ? -13.711 5.124 14.885 1.00 35.47 217 LEU B O 1
ATOM 4250 N N . MET B 1 218 ? -14.312 6.896 13.625 1.00 34.90 218 MET B N 1
ATOM 4251 C CA . MET B 1 218 ? -15.646 6.393 13.333 1.00 34.73 218 MET B CA 1
ATOM 4252 C C . MET B 1 218 ? -15.894 6.435 11.830 1.00 34.56 218 MET B C 1
ATOM 4253 O O . MET B 1 218 ? -15.929 7.510 11.228 1.00 34.58 218 MET B O 1
ATOM 4258 N N . ILE B 1 219 ? -16.058 5.258 11.229 1.00 34.14 219 ILE B N 1
ATOM 4259 C CA . ILE B 1 219 ? -16.286 5.153 9.788 1.00 33.62 219 ILE B CA 1
ATOM 4260 C C . ILE B 1 219 ? -17.632 4.512 9.466 1.00 33.16 219 ILE B C 1
ATOM 4261 O O . ILE B 1 219 ? -18.005 3.488 10.045 1.00 33.09 219 ILE B O 1
ATOM 4266 N N . CYS B 1 220 ? -18.354 5.129 8.539 1.00 32.59 220 CYS B N 1
ATOM 4267 C CA . CYS B 1 220 ? -19.552 4.535 7.974 1.00 32.19 220 CYS B CA 1
ATOM 4268 C C . CYS B 1 220 ? -19.271 4.206 6.522 1.00 32.16 220 CYS B C 1
ATOM 4269 O O . CYS B 1 220 ? -18.734 5.037 5.782 1.00 32.28 220 CYS B O 1
ATOM 4272 N N . VAL B 1 221 ? -19.622 2.990 6.119 1.00 31.81 221 VAL B N 1
ATOM 4273 C CA . VAL B 1 221 ? -19.397 2.549 4.748 1.00 31.76 221 VAL B CA 1
ATOM 4274 C C . VAL B 1 221 ? -20.547 1.662 4.266 1.00 31.72 221 VAL B C 1
ATOM 4275 O O . VAL B 1 221 ? -20.956 0.725 4.955 1.00 31.58 221 VAL B O 1
ATOM 4279 N N . GLU B 1 222 ? -21.085 1.985 3.094 1.00 31.78 222 GLU B N 1
ATOM 4280 C CA . GLU B 1 222 ? -22.118 1.162 2.480 1.00 32.01 222 GLU B CA 1
ATOM 4281 C C . GLU B 1 222 ? -21.886 0.907 0.989 1.00 32.45 222 GLU B C 1
ATOM 4282 O O . GLU B 1 222 ? -21.427 1.791 0.254 1.00 32.63 222 GLU B O 1
ATOM 4288 N N . LEU B 1 223 ? -22.195 -0.317 0.566 1.00 32.34 223 LEU B N 1
ATOM 4289 C CA . LEU B 1 223 ? -22.034 -0.744 -0.818 1.00 32.54 223 LEU B CA 1
ATOM 4290 C C . LEU B 1 223 ? -23.289 -1.473 -1.300 1.00 32.59 223 LEU B C 1
ATOM 4291 O O . LEU B 1 223 ? -23.300 -2.703 -1.420 1.00 32.92 223 LEU B O 1
ATOM 4296 N N . SER B 1 224 ? -24.342 -0.708 -1.580 1.00 32.16 224 SER B N 1
ATOM 4297 C CA . SER B 1 224 ? -25.616 -1.271 -2.033 1.00 32.04 224 SER B CA 1
ATOM 4298 C C . SER B 1 224 ? -25.569 -1.855 -3.452 1.00 32.35 224 SER B C 1
ATOM 4299 O O . SER B 1 224 ? -26.458 -2.618 -3.845 1.00 32.38 224 SER B O 1
ATOM 4302 N N . SER B 1 225 ? -24.525 -1.506 -4.205 1.00 32.58 225 SER B N 1
ATOM 4303 C CA . SER B 1 225 ? -24.311 -2.030 -5.559 1.00 33.09 225 SER B CA 1
ATOM 4304 C C . SER B 1 225 ? -23.998 -3.531 -5.560 1.00 33.54 225 SER B C 1
ATOM 4305 O O . SER B 1 225 ? -23.936 -4.167 -6.615 1.00 34.06 225 SER B O 1
ATOM 4308 N N . VAL B 1 226 ? -23.802 -4.081 -4.367 1.00 33.52 226 VAL B N 1
ATOM 4309 C CA . VAL B 1 226 ? -23.543 -5.504 -4.180 1.00 33.84 226 VAL B CA 1
ATOM 4310 C C . VAL B 1 226 ? -24.846 -6.298 -3.973 1.00 33.77 226 VAL B C 1
ATOM 4311 O O . VAL B 1 226 ? -24.894 -7.506 -4.221 1.00 33.78 226 VAL B O 1
ATOM 4315 N N . HIS B 1 227 ? -25.903 -5.605 -3.555 1.00 33.66 227 HIS B N 1
ATOM 4316 C CA . HIS B 1 227 ? -27.161 -6.255 -3.181 1.00 33.92 227 HIS B CA 1
ATOM 4317 C C . HIS B 1 227 ? -28.278 -6.031 -4.163 1.00 34.42 227 HIS B C 1
ATOM 4318 O O . HIS B 1 227 ? -29.461 -6.125 -3.808 1.00 34.48 227 HIS B O 1
ATOM 4325 N N . THR B 1 228 ? -27.911 -5.752 -5.412 1.00 34.91 228 THR B N 1
ATOM 4326 C CA . THR B 1 228 ? -28.889 -5.503 -6.464 1.00 35.24 228 THR B CA 1
ATOM 4327 C C . THR B 1 228 ? -29.501 -6.812 -6.950 1.00 35.79 228 THR B C 1
ATOM 4328 O O . THR B 1 228 ? -28.787 -7.783 -7.211 1.00 36.03 228 THR B O 1
ATOM 4332 N N . THR B 1 229 ? -30.826 -6.826 -7.063 1.00 36.23 229 THR B N 1
ATOM 4333 C CA . THR B 1 229 ? -31.566 -8.011 -7.493 1.00 37.00 229 THR B CA 1
ATOM 4334 C C . THR B 1 229 ? -32.426 -7.746 -8.733 1.00 37.82 229 THR B C 1
ATOM 4335 O O . THR B 1 229 ? -32.616 -8.641 -9.562 1.00 38.39 229 THR B O 1
ATOM 4339 N N . PHE B 1 230 ? -32.930 -6.514 -8.844 1.00 38.08 230 PHE B N 1
ATOM 4340 C CA . PHE B 1 230 ? -33.885 -6.097 -9.885 1.00 38.82 230 PHE B CA 1
ATOM 4341 C C . PHE B 1 230 ? -35.166 -6.933 -9.873 1.00 39.29 230 PHE B C 1
ATOM 4342 O O . PHE B 1 230 ? -35.549 -7.531 -10.883 1.00 39.58 230 PHE B O 1
ATOM 4350 N N . ASP B 1 231 ? -35.822 -6.961 -8.718 1.00 39.52 231 ASP B N 1
ATOM 4351 C CA . ASP B 1 231 ? -37.060 -7.712 -8.547 1.00 40.24 231 ASP B CA 1
ATOM 4352 C C . ASP B 1 231 ? -38.260 -7.056 -9.230 1.00 40.76 231 ASP B C 1
ATOM 4353 O O . ASP B 1 231 ? -38.263 -5.853 -9.497 1.00 40.84 231 ASP B O 1
ATOM 4358 N N . ASP B 1 232 ? -39.277 -7.876 -9.486 1.00 50.79 232 ASP B N 1
ATOM 4359 C CA . ASP B 1 232 ? -40.473 -7.495 -10.244 1.00 52.56 232 ASP B CA 1
ATOM 4360 C C . ASP B 1 232 ? -41.359 -6.412 -9.604 1.00 52.79 232 ASP B C 1
ATOM 4361 O O . ASP B 1 232 ? -42.126 -5.747 -10.306 1.00 54.19 232 ASP B O 1
ATOM 4366 N N . ASN B 1 233 ? -41.256 -6.248 -8.286 1.00 51.36 233 ASN B N 1
ATOM 4367 C CA . ASN B 1 233 ? -42.096 -5.298 -7.544 1.00 51.37 233 ASN B CA 1
ATOM 4368 C C . ASN B 1 233 ? -41.609 -3.849 -7.597 1.00 50.30 233 ASN B C 1
ATOM 4369 O O . ASN B 1 233 ? -40.421 -3.590 -7.803 1.00 48.73 233 ASN B O 1
ATOM 4374 N N . ILE B 1 234 ? -42.543 -2.915 -7.409 1.00 51.20 234 ILE B N 1
ATOM 4375 C CA . ILE B 1 234 ? -42.238 -1.478 -7.429 1.00 50.82 234 ILE B CA 1
ATOM 4376 C C . ILE B 1 234 ? -41.421 -1.025 -6.220 1.00 48.88 234 ILE B C 1
ATOM 4377 O O . ILE B 1 234 ? -40.637 -0.084 -6.324 1.00 47.96 234 ILE B O 1
ATOM 4382 N N . ASN B 1 235 ? -41.608 -1.694 -5.084 1.00 48.37 235 ASN B N 1
ATOM 4383 C CA . ASN B 1 235 ? -40.820 -1.423 -3.882 1.00 46.82 235 ASN B CA 1
ATOM 4384 C C . ASN B 1 235 ? -39.322 -1.500 -4.162 1.00 44.98 235 ASN B C 1
ATOM 4385 O O . ASN B 1 235 ? -38.586 -0.562 -3.859 1.00 44.26 235 ASN B O 1
ATOM 4390 N N . ASP B 1 236 ? -38.888 -2.617 -4.747 1.00 44.44 236 ASP B N 1
ATOM 4391 C CA . ASP B 1 236 ? -37.486 -2.826 -5.110 1.00 42.80 236 ASP B CA 1
ATOM 4392 C C . ASP B 1 236 ? -37.041 -1.856 -6.198 1.00 42.50 236 ASP B C 1
ATOM 4393 O O . ASP B 1 236 ? -35.939 -1.312 -6.133 1.00 41.42 236 ASP B O 1
ATOM 4398 N N . ALA B 1 237 ? -37.912 -1.634 -7.182 1.00 43.59 237 ALA B N 1
ATOM 4399 C CA . ALA B 1 237 ? -37.668 -0.665 -8.251 1.00 43.78 237 ALA B CA 1
ATOM 4400 C C . ALA B 1 237 ? -37.307 0.712 -7.689 1.00 43.06 237 ALA B C 1
ATOM 4401 O O . ALA B 1 237 ? -36.408 1.382 -8.203 1.00 42.63 237 ALA B O 1
ATOM 4403 N N . ILE B 1 238 ? -38.007 1.112 -6.628 1.00 43.03 238 ILE B N 1
ATOM 4404 C CA . ILE B 1 238 ? -37.733 2.361 -5.917 1.00 42.61 238 ILE B CA 1
ATOM 4405 C C . ILE B 1 238 ? -36.324 2.358 -5.309 1.00 40.75 238 ILE B C 1
ATOM 4406 O O . ILE B 1 238 ? -35.569 3.315 -5.492 1.00 40.24 238 ILE B O 1
ATOM 4411 N N . LEU B 1 239 ? -35.972 1.277 -4.611 1.00 39.74 239 LEU B N 1
ATOM 4412 C CA . LEU B 1 239 ? -34.657 1.150 -3.975 1.00 38.23 239 LEU B CA 1
ATOM 4413 C C . LEU B 1 239 ? -33.533 1.167 -5.004 1.00 37.77 239 LEU B C 1
ATOM 4414 O O . LEU B 1 239 ? -32.489 1.792 -4.790 1.00 37.27 239 LEU B O 1
ATOM 4419 N N . HIS B 1 240 ? -33.761 0.477 -6.121 1.00 38.16 240 HIS B N 1
ATOM 4420 C CA . HIS B 1 240 ? -32.776 0.343 -7.192 1.00 37.83 240 HIS B CA 1
ATOM 4421 C C . HIS B 1 240 ? -32.517 1.624 -7.934 1.00 38.07 240 HIS B C 1
ATOM 4422 O O . HIS B 1 240 ? -31.574 1.717 -8.724 1.00 37.99 240 HIS B O 1
ATOM 4429 N N . ALA B 1 241 ? -33.354 2.625 -7.681 1.00 38.42 241 ALA B N 1
ATOM 4430 C CA . ALA B 1 241 ? -33.186 3.942 -8.270 1.00 38.70 241 ALA B CA 1
ATOM 4431 C C . ALA B 1 241 ? -32.614 4.936 -7.262 1.00 37.57 241 ALA B C 1
ATOM 4432 O O . ALA B 1 241 ? -32.346 6.089 -7.605 1.00 38.03 241 ALA B O 1
ATOM 4434 N N . ILE B 1 242 ? -32.409 4.481 -6.027 1.00 36.21 242 ILE B N 1
ATOM 4435 C CA . ILE B 1 242 ? -32.077 5.385 -4.924 1.00 35.59 242 ILE B CA 1
ATOM 4436 C C . ILE B 1 242 ? -30.740 5.091 -4.237 1.00 33.96 242 ILE B C 1
ATOM 4437 O O . ILE B 1 242 ? -29.900 5.984 -4.106 1.00 33.27 242 ILE B O 1
ATOM 4442 N N . PHE B 1 243 ? -30.544 3.845 -3.809 1.00 30.83 243 PHE B N 1
ATOM 4443 C CA . PHE B 1 243 ? -29.361 3.484 -3.023 1.00 30.43 243 PHE B CA 1
ATOM 4444 C C . PHE B 1 243 ? -28.096 3.414 -3.863 1.00 30.53 243 PHE B C 1
ATOM 4445 O O . PHE B 1 243 ? -28.122 2.935 -4.997 1.00 30.92 243 PHE B O 1
ATOM 4453 N N . ALA B 1 244 ? -26.997 3.897 -3.291 1.00 30.24 244 ALA B N 1
ATOM 4454 C CA . ALA B 1 244 ? -25.703 3.930 -3.967 1.00 30.46 244 ALA B CA 1
ATOM 4455 C C . ALA B 1 244 ? -24.560 3.594 -3.008 1.00 30.37 244 ALA B C 1
ATOM 4456 O O . ALA B 1 244 ? -24.795 3.206 -1.862 1.00 30.22 244 ALA B O 1
ATOM 4458 N N . ASP B 1 245 ? -23.324 3.736 -3.484 1.00 30.54 245 ASP B N 1
ATOM 4459 C CA . ASP B 1 245 ? -22.147 3.451 -2.668 1.00 30.38 245 ASP B CA 1
ATOM 4460 C C . ASP B 1 245 ? -21.467 4.724 -2.184 1.00 30.08 245 ASP B C 1
ATOM 4461 O O . ASP B 1 245 ? -21.453 5.743 -2.880 1.00 30.08 245 ASP B O 1
ATOM 4466 N N . GLY B 1 246 ? -20.896 4.644 -0.988 1.00 29.67 246 GLY B N 1
ATOM 4467 C CA . GLY B 1 246 ? -20.182 5.758 -0.390 1.00 29.54 246 GLY B CA 1
ATOM 4468 C C . GLY B 1 246 ? -19.526 5.380 0.919 1.00 29.33 246 GLY B C 1
ATOM 4469 O O . GLY B 1 246 ? -19.826 4.335 1.503 1.00 29.07 246 GLY B O 1
ATOM 4470 N N . CYS B 1 247 ? -18.620 6.240 1.372 1.00 29.44 247 CYS B N 1
ATOM 4471 C CA . CYS B 1 247 ? -17.933 6.052 2.641 1.00 29.42 247 CYS B CA 1
ATOM 4472 C C . CYS B 1 247 ? -17.540 7.393 3.234 1.00 29.50 247 CYS B C 1
ATOM 4473 O O . CYS B 1 247 ? -17.139 8.309 2.513 1.00 29.83 247 CYS B O 1
ATOM 4476 N N . ALA B 1 248 ? -17.658 7.495 4.554 1.00 29.48 248 ALA B N 1
ATOM 4477 C CA . ALA B 1 248 ? -17.266 8.699 5.276 1.00 29.76 248 ALA B CA 1
ATOM 4478 C C . ALA B 1 248 ? -16.659 8.364 6.635 1.00 29.97 248 ALA B C 1
ATOM 4479 O O . ALA B 1 248 ? -17.195 7.543 7.382 1.00 29.81 248 ALA B O 1
ATOM 4481 N N . ALA B 1 249 ? -15.531 8.998 6.943 1.00 30.60 249 ALA B N 1
ATOM 4482 C CA . ALA B 1 249 ? -14.842 8.781 8.212 1.00 30.81 249 ALA B CA 1
ATOM 4483 C C . ALA B 1 249 ? -14.675 10.088 8.972 1.00 30.83 249 ALA B C 1
ATOM 4484 O O . ALA B 1 249 ? -14.470 11.142 8.367 1.00 30.97 249 ALA B O 1
ATOM 4486 N N . ALA B 1 250 ? -14.774 10.006 10.297 1.00 30.87 250 ALA B N 1
ATOM 4487 C CA . ALA B 1 250 ? -14.597 11.162 11.175 1.00 31.05 250 ALA B CA 1
ATOM 4488 C C . ALA B 1 250 ? -13.792 10.804 12.419 1.00 31.37 250 ALA B C 1
ATOM 4489 O O . ALA B 1 250 ? -14.035 9.774 13.055 1.00 31.21 250 ALA B O 1
ATOM 4491 N N . VAL B 1 251 ? -12.825 11.658 12.747 1.00 31.94 251 VAL B N 1
ATOM 4492 C CA . VAL B 1 251 ? -12.016 11.504 13.952 1.00 32.48 251 VAL B CA 1
ATOM 4493 C C . VAL B 1 251 ? -12.568 12.440 15.023 1.00 32.84 251 VAL B C 1
ATOM 4494 O O . VAL B 1 251 ? -12.900 13.593 14.738 1.00 32.83 251 VAL B O 1
ATOM 4498 N N . LEU B 1 252 ? -12.677 11.931 16.249 1.00 33.39 252 LEU B N 1
ATOM 4499 C CA . LEU B 1 252 ? -13.221 12.708 17.361 1.00 33.72 252 LEU B CA 1
ATOM 4500 C C . LEU B 1 252 ? -12.233 12.851 18.513 1.00 34.37 252 LEU B C 1
ATOM 4501 O O . LEU B 1 252 ? -11.455 11.937 18.793 1.00 34.41 252 LEU B O 1
ATOM 4506 N N . LYS B 1 253 ? -12.273 14.011 19.165 1.00 35.03 253 LYS B N 1
ATOM 4507 C CA . LYS B 1 253 ? -11.375 14.318 20.275 1.00 36.09 253 LYS B CA 1
ATOM 4508 C C . LYS B 1 253 ? -12.105 14.981 21.446 1.00 36.60 253 LYS B C 1
ATOM 4509 O O . LYS B 1 253 ? -13.163 15.594 21.265 1.00 36.30 253 LYS B O 1
ATOM 4515 N N . GLY B 1 254 ? -11.536 14.836 22.643 1.00 37.42 254 GLY B N 1
ATOM 4516 C CA . GLY B 1 254 ? -12.050 15.493 23.843 1.00 38.20 254 GLY B CA 1
ATOM 4517 C C . GLY B 1 254 ? -11.365 16.830 24.040 1.00 39.05 254 GLY B C 1
ATOM 4518 O O . GLY B 1 254 ? -10.155 16.883 24.293 1.00 39.48 254 GLY B O 1
ATOM 4519 N N . ALA B 1 255 ? -12.134 17.911 23.923 1.00 39.20 255 ALA B N 1
ATOM 4520 C CA . ALA B 1 255 ? -11.550 19.252 23.913 1.00 40.07 255 ALA B CA 1
ATOM 4521 C C . ALA B 1 255 ? -12.246 20.242 24.840 1.00 40.51 255 ALA B C 1
ATOM 4522 O O . ALA B 1 255 ? -13.474 20.312 24.878 1.00 40.72 255 ALA B O 1
ATOM 4524 N N . ARG B 1 256 ? -11.443 20.998 25.586 1.00 57.44 256 ARG B N 1
ATOM 4525 C CA . ARG B 1 256 ? -11.937 22.130 26.361 1.00 58.89 256 ARG B CA 1
ATOM 4526 C C . ARG B 1 256 ? -11.923 23.388 25.494 1.00 58.32 256 ARG B C 1
ATOM 4527 O O . ARG B 1 256 ? -11.247 23.430 24.460 1.00 57.38 256 ARG B O 1
ATOM 4535 N N . LYS B 1 257 ? -12.670 24.406 25.918 1.00 59.19 257 LYS B N 1
ATOM 4536 C CA . LYS B 1 257 ? -12.746 25.678 25.194 1.00 58.93 257 LYS B CA 1
ATOM 4537 C C . LYS B 1 257 ? -11.515 26.566 25.429 1.00 60.25 257 LYS B C 1
ATOM 4538 O O . LYS B 1 257 ? -11.604 27.647 26.022 1.00 61.71 257 LYS B O 1
ATOM 4544 N N . SER B 1 258 ? -10.369 26.081 24.952 1.00 59.90 258 SER B N 1
ATOM 4545 C CA . SER B 1 258 ? -9.090 26.799 24.980 1.00 60.88 258 SER B CA 1
ATOM 4546 C C . SER B 1 258 ? -8.031 25.971 24.250 1.00 60.09 258 SER B C 1
ATOM 4547 O O . SER B 1 258 ? -6.863 26.364 24.171 1.00 60.92 258 SER B O 1
ATOM 4550 N N . GLU B 1 259 ? -8.461 24.827 23.715 1.00 58.45 259 GLU B N 1
ATOM 4551 C CA . GLU B 1 259 ? -7.586 23.894 23.004 1.00 57.51 259 GLU B CA 1
ATOM 4552 C C . GLU B 1 259 ? -7.774 23.962 21.488 1.00 55.42 259 GLU B C 1
ATOM 4553 O O . GLU B 1 259 ? -6.960 23.422 20.734 1.00 55.04 259 GLU B O 1
ATOM 4559 N N . CYS B 1 260 ? -8.843 24.628 21.054 1.00 54.15 260 CYS B N 1
ATOM 4560 C CA . CYS B 1 260 ? -9.223 24.681 19.640 1.00 52.19 260 CYS B CA 1
ATOM 4561 C C . CYS B 1 260 ? -9.261 26.109 19.082 1.00 52.04 260 CYS B C 1
ATOM 4562 O O . CYS B 1 260 ? -9.360 27.069 19.851 1.00 53.08 260 CYS B O 1
ATOM 4565 N N . PRO B 1 261 ? -9.170 26.252 17.739 1.00 51.07 261 PRO B N 1
ATOM 4566 C CA . PRO B 1 261 ? -9.352 27.541 17.049 1.00 51.08 261 PRO B CA 1
ATOM 4567 C C . PRO B 1 261 ? -10.718 28.201 17.313 1.00 50.81 261 PRO B C 1
ATOM 4568 O O . PRO B 1 261 ? -11.663 27.528 17.724 1.00 50.04 261 PRO B O 1
ATOM 4572 N N . LYS B 1 262 ? -10.809 29.503 17.045 1.00 51.38 262 LYS B N 1
ATOM 4573 C CA . LYS B 1 262 ? -11.905 30.351 17.534 1.00 51.87 262 LYS B CA 1
ATOM 4574 C C . LYS B 1 262 ? -13.327 29.850 17.255 1.00 50.85 262 LYS B C 1
ATOM 4575 O O . LYS B 1 262 ? -14.119 29.672 18.185 1.00 51.38 262 LYS B O 1
ATOM 4581 N N . GLY B 1 263 ? -13.650 29.613 15.988 1.00 40.55 263 GLY B N 1
ATOM 4582 C CA . GLY B 1 263 ? -15.017 29.247 15.614 1.00 39.53 263 GLY B CA 1
ATOM 4583 C C . GLY B 1 263 ? -15.337 27.764 15.636 1.00 38.48 263 GLY B C 1
ATOM 4584 O O . GLY B 1 263 ? -16.217 27.313 14.905 1.00 38.19 263 GLY B O 1
ATOM 4585 N N . THR B 1 264 ? -14.637 27.008 16.482 1.00 38.16 264 THR B N 1
ATOM 4586 C CA . THR B 1 264 ? -14.781 25.546 16.532 1.00 37.46 264 THR B CA 1
ATOM 4587 C C . THR B 1 264 ? -16.176 25.090 16.978 1.00 36.74 264 THR B C 1
ATOM 4588 O O . THR B 1 264 ? -16.778 25.668 17.882 1.00 36.99 264 THR B O 1
ATOM 4592 N N . LEU B 1 265 ? -16.675 24.052 16.315 1.00 35.72 265 LEU B N 1
ATOM 4593 C CA . LEU B 1 265 ? -17.976 23.481 16.616 1.00 35.15 265 LEU B CA 1
ATOM 4594 C C . LEU B 1 265 ? -17.827 22.130 17.311 1.00 34.64 265 LEU B C 1
ATOM 4595 O O . LEU B 1 265 ? -17.121 21.241 16.826 1.00 34.55 265 LEU B O 1
ATOM 4600 N N . ALA B 1 266 ? -18.493 21.988 18.453 1.00 34.38 266 ALA B N 1
ATOM 4601 C CA . ALA B 1 266 ? -18.514 20.727 19.186 1.00 33.93 266 ALA B CA 1
ATOM 4602 C C . ALA B 1 266 ? -19.920 20.158 19.204 1.00 33.47 266 ALA B C 1
ATOM 4603 O O . ALA B 1 266 ? -20.894 20.907 19.294 1.00 33.52 266 ALA B O 1
ATOM 4605 N N . ILE B 1 267 ? -20.020 18.834 19.115 1.00 32.83 267 ILE B N 1
ATOM 4606 C CA . ILE B 1 267 ? -21.298 18.153 19.275 1.00 32.51 267 ILE B CA 1
ATOM 4607 C C . ILE B 1 267 ? -21.669 18.208 20.756 1.00 32.70 267 ILE B C 1
ATOM 4608 O O . ILE B 1 267 ? -21.206 17.394 21.562 1.00 32.77 267 ILE B O 1
ATOM 4613 N N . VAL B 1 268 ? -22.495 19.193 21.099 1.00 32.75 268 VAL B N 1
ATOM 4614 C CA . VAL B 1 268 ? -22.825 19.499 22.487 1.00 32.86 268 VAL B CA 1
ATOM 4615 C C . VAL B 1 268 ? -23.859 18.527 23.050 1.00 32.67 268 VAL B C 1
ATOM 4616 O O . VAL B 1 268 ? -23.839 18.213 24.241 1.00 32.89 268 VAL B O 1
ATOM 4620 N N . ASP B 1 269 ? -24.750 18.045 22.188 1.00 32.27 269 ASP B N 1
ATOM 4621 C CA . ASP B 1 269 ? -25.849 17.187 22.616 1.00 32.16 269 ASP B CA 1
ATOM 4622 C C . ASP B 1 269 ? -26.283 16.211 21.523 1.00 31.70 269 ASP B C 1
ATOM 4623 O O . ASP B 1 269 ? -25.960 16.393 20.346 1.00 31.45 269 ASP B O 1
ATOM 4628 N N . ASN B 1 270 ? -27.006 15.172 21.935 1.00 31.61 270 ASN B N 1
ATOM 4629 C CA . ASN B 1 270 ? -27.583 14.187 21.023 1.00 31.49 270 ASN B CA 1
ATOM 4630 C C . ASN B 1 270 ? -29.011 13.843 21.438 1.00 31.85 270 ASN B C 1
ATOM 4631 O O . ASN B 1 270 ? -29.382 14.041 22.596 1.00 32.46 270 ASN B O 1
ATOM 4636 N N . HIS B 1 271 ? -29.809 13.333 20.501 1.00 31.71 271 HIS B N 1
ATOM 4637 C CA . HIS B 1 271 ? -31.219 13.043 20.776 1.00 32.15 271 HIS B CA 1
ATOM 4638 C C . HIS B 1 271 ? -31.788 11.946 19.924 1.00 32.02 271 HIS B C 1
ATOM 4639 O O . HIS B 1 271 ? -31.384 11.754 18.772 1.00 31.75 271 HIS B O 1
ATOM 4646 N N . ALA B 1 272 ? -32.744 11.219 20.494 1.00 32.25 272 ALA B N 1
ATOM 4647 C CA . ALA B 1 272 ? -33.455 10.169 19.781 1.00 32.24 272 ALA B CA 1
ATOM 4648 C C . ALA B 1 272 ? -34.928 10.179 20.160 1.00 32.85 272 ALA B C 1
ATOM 4649 O O . ALA B 1 272 ? -35.293 10.619 21.251 1.00 33.15 272 ALA B O 1
ATOM 4651 N N . TRP B 1 273 ? -35.773 9.713 19.245 1.00 33.21 273 TRP B N 1
ATOM 4652 C CA . TRP B 1 273 ? -37.177 9.466 19.560 1.00 33.81 273 TRP B CA 1
ATOM 4653 C C . TRP B 1 273 ? -37.762 8.363 18.734 1.00 33.89 273 TRP B C 1
ATOM 4654 O O . TRP B 1 273 ? -37.867 8.478 17.514 1.00 33.67 273 TRP B O 1
ATOM 4665 N N . LEU B 1 274 ? -38.147 7.281 19.404 1.00 34.52 274 LEU B N 1
ATOM 4666 C CA . LEU B 1 274 ? -38.828 6.169 18.756 1.00 35.08 274 LEU B CA 1
ATOM 4667 C C . LEU B 1 274 ? -40.281 6.565 18.497 1.00 35.93 274 LEU B C 1
ATOM 4668 O O . LEU B 1 274 ? -41.097 6.601 19.420 1.00 36.34 274 LEU B O 1
ATOM 4673 N N . MET B 1 275 ? -40.589 6.874 17.240 1.00 36.48 275 MET B N 1
ATOM 4674 C CA . MET B 1 275 ? -41.918 7.354 16.852 1.00 37.52 275 MET B CA 1
ATOM 4675 C C . MET B 1 275 ? -42.961 6.247 16.993 1.00 38.15 275 MET B C 1
ATOM 4676 O O . MET B 1 275 ? -42.783 5.149 16.466 1.00 37.99 275 MET B O 1
ATOM 4681 N N . GLU B 1 276 ? -44.042 6.546 17.708 1.00 39.12 276 GLU B N 1
ATOM 4682 C CA . GLU B 1 276 ? -45.106 5.577 17.964 1.00 40.05 276 GLU B CA 1
ATOM 4683 C C . GLU B 1 276 ? -45.971 5.318 16.724 1.00 40.19 276 GLU B C 1
ATOM 4684 O O . GLU B 1 276 ? -46.346 6.252 16.009 1.00 40.16 276 GLU B O 1
ATOM 4690 N N . GLY B 1 277 ? -46.275 4.042 16.482 1.00 40.16 277 GLY B N 1
ATOM 4691 C CA . GLY B 1 277 ? -47.142 3.627 15.377 1.00 40.09 277 GLY B CA 1
ATOM 4692 C C . GLY B 1 277 ? -46.492 3.686 14.006 1.00 39.48 277 GLY B C 1
ATOM 4693 O O . GLY B 1 277 ? -47.182 3.796 12.991 1.00 39.54 277 GLY B O 1
ATOM 4694 N N . THR B 1 278 ? -45.163 3.597 13.978 1.00 38.82 278 THR B N 1
ATOM 4695 C CA . THR B 1 278 ? -44.391 3.714 12.739 1.00 38.24 278 THR B CA 1
ATOM 4696 C C . THR B 1 278 ? -43.627 2.429 12.404 1.00 38.15 278 THR B C 1
ATOM 4697 O O . THR B 1 278 ? -42.738 2.432 11.546 1.00 37.60 278 THR B O 1
ATOM 4701 N N . GLU B 1 279 ? -43.999 1.333 13.067 1.00 38.76 279 GLU B N 1
ATOM 4702 C CA . GLU B 1 279 ? -43.269 0.057 12.996 1.00 38.61 279 GLU B CA 1
ATOM 4703 C C . GLU B 1 279 ? -42.954 -0.440 11.582 1.00 38.01 279 GLU B C 1
ATOM 4704 O O . GLU B 1 279 ? -41.924 -1.076 11.367 1.00 37.67 279 GLU B O 1
ATOM 4710 N N . ASP B 1 280 ? -43.834 -0.148 10.627 1.00 38.04 280 ASP B N 1
ATOM 4711 C CA . ASP B 1 280 ? -43.676 -0.636 9.254 1.00 37.53 280 ASP B CA 1
ATOM 4712 C C . ASP B 1 280 ? -42.856 0.291 8.352 1.00 36.76 280 ASP B C 1
ATOM 4713 O O . ASP B 1 280 ? -42.604 -0.037 7.190 1.00 36.56 280 ASP B O 1
ATOM 4718 N N . GLY B 1 281 ? -42.443 1.437 8.893 1.00 36.09 281 GLY B N 1
ATOM 4719 C CA . GLY B 1 281 ? -41.703 2.453 8.136 1.00 35.17 281 GLY B CA 1
ATOM 4720 C C . GLY B 1 281 ? -40.506 1.933 7.357 1.00 34.23 281 GLY B C 1
ATOM 4721 O O . GLY B 1 281 ? -40.529 1.899 6.126 1.00 34.17 281 GLY B O 1
ATOM 4722 N N . ILE B 1 282 ? -39.458 1.537 8.074 1.00 33.52 282 ILE B N 1
ATOM 4723 C CA . ILE B 1 282 ? -38.278 0.936 7.451 1.00 33.03 282 ILE B CA 1
ATOM 4724 C C . ILE B 1 282 ? -38.119 -0.513 7.905 1.00 32.81 282 ILE B C 1
ATOM 4725 O O . ILE B 1 282 ? -37.862 -0.781 9.081 1.00 32.64 282 ILE B O 1
ATOM 4730 N N . THR B 1 283 ? -38.276 -1.441 6.966 1.00 32.63 283 THR B N 1
ATOM 4731 C CA . THR B 1 283 ? -38.094 -2.861 7.251 1.00 32.66 283 THR B CA 1
ATOM 4732 C C . THR B 1 283 ? -36.853 -3.384 6.541 1.00 32.57 283 THR B C 1
ATOM 4733 O O . THR B 1 283 ? -36.654 -3.142 5.345 1.00 32.83 283 THR B O 1
ATOM 4737 N N . LEU B 1 284 ? -36.015 -4.089 7.289 1.00 32.29 284 LEU B N 1
ATOM 4738 C CA . LEU B 1 284 ? -34.818 -4.693 6.728 1.00 32.11 284 LEU B CA 1
ATOM 4739 C C . LEU B 1 284 ? -34.931 -6.207 6.786 1.00 32.26 284 LEU B C 1
ATOM 4740 O O . LEU B 1 284 ? -35.736 -6.749 7.549 1.00 32.66 284 LEU B O 1
ATOM 4745 N N . ALA B 1 285 ? -34.127 -6.879 5.965 1.00 32.03 285 ALA B N 1
ATOM 4746 C CA . ALA B 1 285 ? -34.049 -8.336 5.944 1.00 31.93 285 ALA B CA 1
ATOM 4747 C C . ALA B 1 285 ? -32.788 -8.776 5.223 1.00 31.64 285 ALA B C 1
ATOM 4748 O O . ALA B 1 285 ? -32.314 -8.092 4.313 1.00 31.17 285 ALA B O 1
ATOM 4750 N N . ILE B 1 286 ? -32.241 -9.910 5.651 1.00 31.83 286 ILE B N 1
ATOM 4751 C CA . ILE B 1 286 ? -31.171 -10.571 4.920 1.00 31.74 286 ILE B CA 1
ATOM 4752 C C . ILE B 1 286 ? -31.760 -11.801 4.245 1.00 31.89 286 ILE B C 1
ATOM 4753 O O . ILE B 1 286 ? -32.298 -12.687 4.908 1.00 32.14 286 ILE B O 1
ATOM 4758 N N . LYS B 1 287 ? -31.670 -11.832 2.922 1.00 31.69 287 LYS B N 1
ATOM 4759 C CA . LYS B 1 287 ? -32.224 -12.920 2.127 1.00 31.89 287 LYS B CA 1
ATOM 4760 C C . LYS B 1 287 ? -31.116 -13.588 1.305 1.00 32.05 287 LYS B C 1
ATOM 4761 O O . LYS B 1 287 ? -30.052 -12.993 1.110 1.00 31.84 287 LYS B O 1
ATOM 4767 N N . PRO B 1 288 ? -31.351 -14.828 0.828 1.00 32.50 288 PRO B N 1
ATOM 4768 C CA . PRO B 1 288 ? -30.338 -15.546 0.041 1.00 32.93 288 PRO B CA 1
ATOM 4769 C C . PRO B 1 288 ? -29.756 -14.760 -1.144 1.00 32.73 288 PRO B C 1
ATOM 4770 O O . PRO B 1 288 ? -28.586 -14.944 -1.483 1.00 32.83 288 PRO B O 1
ATOM 4774 N N . ASN B 1 289 ? -30.563 -13.897 -1.757 1.00 32.60 289 ASN B N 1
ATOM 4775 C CA . ASN B 1 289 ? -30.124 -13.127 -2.918 1.00 32.77 289 ASN B CA 1
ATOM 4776 C C . ASN B 1 289 ? -29.664 -11.705 -2.576 1.00 32.40 289 ASN B C 1
ATOM 4777 O O . ASN B 1 289 ? -29.526 -10.861 -3.462 1.00 32.28 289 ASN B O 1
ATOM 4782 N N . GLY B 1 290 ? -29.424 -11.448 -1.292 1.00 32.26 290 GLY B N 1
ATOM 4783 C CA . GLY B 1 290 ? -28.859 -10.174 -0.855 1.00 31.97 290 GLY B CA 1
ATOM 4784 C C . GLY B 1 290 ? -29.584 -9.516 0.301 1.00 31.95 290 GLY B C 1
ATOM 4785 O O . GLY B 1 290 ? -30.715 -9.882 0.635 1.00 31.74 290 GLY B O 1
ATOM 4786 N N . ILE B 1 291 ? -28.914 -8.543 0.918 1.00 31.94 291 ILE B N 1
ATOM 4787 C CA . ILE B 1 291 ? -29.504 -7.737 1.984 1.00 31.77 291 ILE B CA 1
ATOM 4788 C C . ILE B 1 291 ? -30.486 -6.761 1.345 1.00 31.79 291 ILE B C 1
ATOM 4789 O O . ILE B 1 291 ? -30.107 -5.964 0.490 1.00 31.98 291 ILE B O 1
ATOM 4794 N N . THR B 1 292 ? -31.746 -6.836 1.757 1.00 32.16 292 THR B N 1
ATOM 4795 C CA . THR B 1 292 ? -32.806 -6.079 1.094 1.00 32.58 292 THR B CA 1
ATOM 4796 C C . THR B 1 292 ? -33.609 -5.188 2.043 1.00 32.75 292 THR B C 1
ATOM 4797 O O . THR B 1 292 ? -33.455 -5.256 3.264 1.00 32.63 292 THR B O 1
ATOM 4801 N N . CYS B 1 293 ? -34.479 -4.370 1.456 1.00 33.33 293 CYS B N 1
ATOM 4802 C CA . CYS B 1 293 ? -35.178 -3.309 2.168 1.00 33.70 293 CYS B CA 1
ATOM 4803 C C . CYS B 1 293 ? -36.623 -3.154 1.676 1.00 33.87 293 CYS B C 1
ATOM 4804 O O . CYS B 1 293 ? -36.908 -3.389 0.504 1.00 33.94 293 CYS B O 1
ATOM 4807 N N . THR B 1 294 ? -37.532 -2.778 2.575 1.00 33.99 294 THR B N 1
ATOM 4808 C CA . THR B 1 294 ? -38.895 -2.375 2.185 1.00 34.65 294 THR B CA 1
ATOM 4809 C C . THR B 1 294 ? -39.281 -1.066 2.877 1.00 34.60 294 THR B C 1
ATOM 4810 O O . THR B 1 294 ? -39.435 -1.024 4.100 1.00 34.63 294 THR B O 1
ATOM 4814 N N . LEU B 1 295 ? -39.418 -0.002 2.089 1.00 34.79 295 LEU B N 1
ATOM 4815 C CA . LEU B 1 295 ? -39.795 1.314 2.609 1.00 34.98 295 LEU B CA 1
ATOM 4816 C C . LEU B 1 295 ? -41.286 1.542 2.431 1.00 35.53 295 LEU B C 1
ATOM 4817 O O . LEU B 1 295 ? -41.798 1.504 1.311 1.00 35.73 295 LEU B O 1
ATOM 4822 N N . SER B 1 296 ? -41.974 1.779 3.544 1.00 35.89 296 SER B N 1
ATOM 4823 C CA . SER B 1 296 ? -43.417 1.994 3.544 1.00 36.55 296 SER B CA 1
ATOM 4824 C C . SER B 1 296 ? -43.824 3.194 2.701 1.00 36.95 296 SER B C 1
ATOM 4825 O O . SER B 1 296 ? -43.075 4.165 2.579 1.00 36.95 296 SER B O 1
ATOM 4828 N N . LYS B 1 297 ? -45.019 3.113 2.123 1.00 37.87 297 LYS B N 1
ATOM 4829 C CA . LYS B 1 297 ? -45.608 4.229 1.387 1.00 38.56 297 LYS B CA 1
ATOM 4830 C C . LYS B 1 297 ? -45.853 5.413 2.320 1.00 38.29 297 LYS B C 1
ATOM 4831 O O . LYS B 1 297 ? -45.672 6.567 1.928 1.00 37.94 297 LYS B O 1
ATOM 4837 N N . PHE B 1 298 ? -46.239 5.107 3.558 1.00 38.28 298 PHE B N 1
ATOM 4838 C CA . PHE B 1 298 ? -46.578 6.124 4.554 1.00 38.65 298 PHE B CA 1
ATOM 4839 C C . PHE B 1 298 ? -45.384 6.582 5.407 1.00 37.85 298 PHE B C 1
ATOM 4840 O O . PHE B 1 298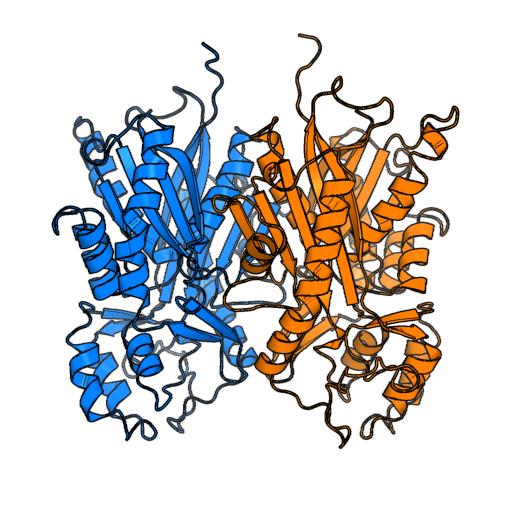 ? -45.554 7.352 6.360 1.00 37.94 298 PHE B O 1
ATOM 4848 N N . LEU B 1 299 ? -44.185 6.116 5.055 1.00 36.60 299 LEU B N 1
ATOM 4849 C CA . LEU B 1 299 ? -42.956 6.506 5.753 1.00 35.60 299 LEU B CA 1
ATOM 4850 C C . LEU B 1 299 ? -42.678 8.016 5.700 1.00 35.57 299 LEU B C 1
ATOM 4851 O O . LEU B 1 299 ? -42.335 8.601 6.728 1.00 35.31 299 LEU B O 1
ATOM 4856 N N . PRO B 1 300 ? -42.820 8.652 4.513 1.00 35.80 300 PRO B N 1
ATOM 4857 C CA . PRO B 1 300 ? -42.644 10.110 4.477 1.00 35.96 300 PRO B CA 1
ATOM 4858 C C . PRO B 1 300 ? -43.689 10.850 5.319 1.00 36.53 300 PRO B C 1
ATOM 4859 O O . PRO B 1 300 ? -43.389 11.909 5.878 1.00 36.60 300 PRO B O 1
ATOM 4863 N N . GLN B 1 301 ? -44.894 10.287 5.414 1.00 36.80 301 GLN B N 1
ATOM 4864 C CA . GLN B 1 301 ? -45.953 10.854 6.252 1.00 37.37 301 GLN B CA 1
ATOM 4865 C C . GLN B 1 301 ? -45.613 10.753 7.744 1.00 37.06 301 GLN B C 1
ATOM 4866 O O . GLN B 1 301 ? -45.863 11.695 8.502 1.00 37.43 301 GLN B O 1
ATOM 4872 N N . TYR B 1 302 ? -45.032 9.621 8.150 1.00 36.37 302 TYR B N 1
ATOM 4873 C CA . TYR B 1 302 ? -44.546 9.434 9.521 1.00 36.05 302 TYR B CA 1
ATOM 4874 C C . TYR B 1 302 ? -43.551 10.523 9.918 1.00 35.97 302 TYR B C 1
ATOM 4875 O O . TYR B 1 302 ? -43.618 11.053 11.029 1.00 36.31 302 TYR B O 1
ATOM 4884 N N . ILE B 1 303 ? -42.626 10.837 9.007 1.00 35.66 303 ILE B N 1
ATOM 4885 C CA . ILE B 1 303 ? -41.618 11.879 9.228 1.00 35.40 303 ILE B CA 1
ATOM 4886 C C . ILE B 1 303 ? -42.282 13.241 9.414 1.00 36.17 303 ILE B C 1
ATOM 4887 O O . ILE B 1 303 ? -41.995 13.945 10.382 1.00 36.11 303 ILE B O 1
ATOM 4892 N N . ALA B 1 304 ? -43.186 13.584 8.498 1.00 36.87 304 ALA B N 1
ATOM 4893 C CA . ALA B 1 304 ? -43.874 14.875 8.515 1.00 37.78 304 ALA B CA 1
ATOM 4894 C C . ALA B 1 304 ? -44.637 15.122 9.817 1.00 38.34 304 ALA B C 1
ATOM 4895 O O . ALA B 1 304 ? -44.624 16.234 10.352 1.00 38.61 304 ALA B O 1
ATOM 4897 N N . LYS B 1 305 ? -45.280 14.076 10.327 1.00 38.54 305 LYS B N 1
ATOM 4898 C CA . LYS B 1 305 ? -46.108 14.178 11.524 1.00 39.26 305 LYS B CA 1
ATOM 4899 C C . LYS B 1 305 ? -45.319 14.161 12.833 1.00 38.85 305 LYS B C 1
ATOM 4900 O O . LYS B 1 305 ? -45.811 14.642 13.855 1.00 39.52 305 LYS B O 1
ATOM 4906 N N . ASN B 1 306 ? -44.104 13.618 12.804 1.00 37.89 306 ASN B N 1
ATOM 4907 C CA . ASN B 1 306 ? -43.327 13.410 14.029 1.00 37.32 306 ASN B CA 1
ATOM 4908 C C . ASN B 1 306 ? -42.065 14.260 14.168 1.00 36.72 306 ASN B C 1
ATOM 4909 O O . ASN B 1 306 ? -41.588 14.480 15.285 1.00 36.61 306 ASN B O 1
ATOM 4914 N N . ILE B 1 307 ? -41.529 14.733 13.043 1.00 36.14 307 ILE B N 1
ATOM 4915 C CA . ILE B 1 307 ? -40.225 15.408 13.033 1.00 35.56 307 ILE B CA 1
ATOM 4916 C C . ILE B 1 307 ? -40.186 16.691 13.868 1.00 35.75 307 ILE B C 1
ATOM 4917 O O . ILE B 1 307 ? -39.167 16.996 14.496 1.00 35.50 307 ILE B O 1
ATOM 4922 N N . ALA B 1 308 ? -41.297 17.424 13.872 1.00 36.15 308 ALA B N 1
ATOM 4923 C CA . ALA B 1 308 ? -41.417 18.643 14.659 1.00 36.30 308 ALA B CA 1
ATOM 4924 C C . ALA B 1 308 ? -41.236 18.339 16.145 1.00 36.10 308 ALA B C 1
ATOM 4925 O O . ALA B 1 308 ? -40.477 19.025 16.830 1.00 35.90 308 ALA B O 1
ATOM 4927 N N . PHE B 1 309 ? -41.911 17.295 16.627 1.00 35.99 309 PHE B N 1
ATOM 4928 C CA . PHE B 1 309 ? -41.803 16.876 18.024 1.00 35.94 309 PHE B CA 1
ATOM 4929 C C . PHE B 1 309 ? -40.361 16.533 18.413 1.00 35.19 309 PHE B C 1
ATOM 4930 O O . PHE B 1 309 ? -39.930 16.823 19.532 1.00 35.30 309 PHE B O 1
ATOM 4938 N N . PHE B 1 310 ? -39.623 15.927 17.483 1.00 34.45 310 PHE B N 1
ATOM 4939 C CA . PHE B 1 310 ? -38.220 15.579 17.702 1.00 33.65 310 PHE B CA 1
ATOM 4940 C C . PHE B 1 310 ? -37.325 16.809 17.847 1.00 33.41 310 PHE B C 1
ATOM 4941 O O . PHE B 1 310 ? -36.575 16.924 18.818 1.00 33.31 310 PHE B O 1
ATOM 4949 N N . ALA B 1 311 ? -37.399 17.710 16.871 1.00 33.17 311 ALA B N 1
ATOM 4950 C CA . ALA B 1 311 ? -36.539 18.887 16.834 1.00 32.97 311 ALA B CA 1
ATOM 4951 C C . ALA B 1 311 ? -36.872 19.894 17.936 1.00 33.50 311 ALA B C 1
ATOM 4952 O O . ALA B 1 311 ? -35.968 20.406 18.598 1.00 33.46 311 ALA B O 1
ATOM 4954 N N . ASP B 1 312 ? -38.162 20.168 18.135 1.00 34.03 312 ASP B N 1
ATOM 4955 C CA . ASP B 1 312 ? -38.607 21.092 19.184 1.00 34.45 312 ASP B CA 1
ATOM 4956 C C . ASP B 1 312 ? -38.308 20.552 20.583 1.00 34.41 312 ASP B C 1
ATOM 4957 O O . ASP B 1 312 ? -37.952 21.315 21.479 1.00 34.79 312 ASP B O 1
ATOM 4962 N N . GLY B 1 313 ? -38.444 19.238 20.759 1.00 34.00 313 GLY B N 1
ATOM 4963 C CA . GLY B 1 313 ? -38.078 18.579 22.013 1.00 34.02 313 GLY B CA 1
ATOM 4964 C C . GLY B 1 313 ? -36.585 18.654 22.279 1.00 33.66 313 GLY B C 1
ATOM 4965 O O . GLY B 1 313 ? -36.156 18.923 23.403 1.00 33.86 313 GLY B O 1
ATOM 4966 N N . PHE B 1 314 ? -35.798 18.422 21.230 1.00 33.21 314 PHE B N 1
ATOM 4967 C CA . PHE B 1 314 ? -34.337 18.498 21.282 1.00 32.77 314 PHE B CA 1
ATOM 4968 C C . PHE B 1 314 ? -33.854 19.907 21.626 1.00 33.11 314 PHE B C 1
ATOM 4969 O O . PHE B 1 314 ? -32.929 20.074 22.416 1.00 33.04 314 PHE B O 1
ATOM 4977 N N . LEU B 1 315 ? -34.497 20.911 21.036 1.00 33.76 315 LEU B N 1
ATOM 4978 C CA . LEU B 1 315 ? -34.105 22.306 21.219 1.00 34.25 315 LEU B CA 1
ATOM 4979 C C . LEU B 1 315 ? -34.564 22.892 22.551 1.00 34.98 315 LEU B C 1
ATOM 4980 O O . LEU B 1 315 ? -33.926 23.810 23.075 1.00 35.13 315 LEU B O 1
ATOM 4985 N N . LYS B 1 316 ? -35.664 22.366 23.091 1.00 35.55 316 LYS B N 1
ATOM 4986 C CA . LYS B 1 316 ? -36.188 22.827 24.383 1.00 36.58 316 LYS B CA 1
ATOM 4987 C C . LYS B 1 316 ? -35.188 22.630 25.517 1.00 36.76 316 LYS B C 1
ATOM 4988 O O . LYS B 1 316 ? -35.114 23.450 26.439 1.00 37.28 316 LYS B O 1
ATOM 4994 N N . LYS B 1 317 ? -34.419 21.545 25.427 1.00 36.34 317 LYS B N 1
ATOM 4995 C CA . LYS B 1 317 ? -33.330 21.259 26.355 1.00 36.19 317 LYS B CA 1
ATOM 4996 C C . LYS B 1 317 ? -32.351 22.424 26.466 1.00 36.36 317 LYS B C 1
ATOM 4997 O O . LYS B 1 317 ? -31.760 22.637 27.525 1.00 36.73 317 LYS B O 1
ATOM 5003 N N . HIS B 1 318 ? -32.195 23.177 25.377 1.00 36.33 318 HIS B N 1
ATOM 5004 C CA . HIS B 1 318 ? -31.214 24.266 25.313 1.00 36.55 318 HIS B CA 1
ATOM 5005 C C . HIS B 1 318 ? -31.795 25.654 25.210 1.00 36.96 318 HIS B C 1
ATOM 5006 O O . HIS B 1 318 ? -31.077 26.596 24.858 1.00 36.99 318 HIS B O 1
ATOM 5013 N N . LYS B 1 319 ? -33.085 25.801 25.520 1.00 37.25 319 LYS B N 1
ATOM 5014 C CA . LYS B 1 319 ? -33.774 27.098 25.425 1.00 37.81 319 LYS B CA 1
ATOM 5015 C C . LYS B 1 319 ? -33.708 27.687 24.013 1.00 37.65 319 LYS B C 1
ATOM 5016 O O . LYS B 1 319 ? -33.610 28.906 23.842 1.00 38.26 319 LYS B O 1
ATOM 5022 N N . LEU B 1 320 ? -33.757 26.822 23.005 1.00 36.90 320 LEU B N 1
ATOM 5023 C CA . LEU B 1 320 ? -33.657 27.268 21.620 1.00 36.62 320 LEU B CA 1
ATOM 5024 C C . LEU B 1 320 ? -34.944 27.006 20.849 1.00 36.72 320 LEU B C 1
ATOM 5025 O O . LEU B 1 320 ? -35.828 26.284 21.317 1.00 36.73 320 LEU B O 1
ATOM 5030 N N . GLY B 1 321 ? -35.040 27.617 19.671 1.00 36.79 321 GLY B N 1
ATOM 5031 C CA . GLY B 1 321 ? -36.132 27.366 18.736 1.00 36.75 321 GLY B CA 1
ATOM 5032 C C . GLY B 1 321 ? -35.585 27.017 17.367 1.00 36.02 321 GLY B C 1
ATOM 5033 O O . GLY B 1 321 ? -34.370 27.069 17.145 1.00 35.58 321 GLY B O 1
ATOM 5034 N N . ARG B 1 322 ? -36.478 26.658 16.449 1.00 35.94 322 ARG B N 1
ATOM 5035 C CA . ARG B 1 322 ? -36.097 26.360 15.069 1.00 35.64 322 ARG B CA 1
ATOM 5036 C C . ARG B 1 322 ? -35.241 27.483 14.477 1.00 35.88 322 ARG B C 1
ATOM 5037 O O . ARG B 1 322 ? -34.263 27.226 13.768 1.00 35.39 322 ARG B O 1
ATOM 5045 N N . ASP B 1 323 ? -35.614 28.724 14.789 1.00 36.58 323 ASP B N 1
ATOM 5046 C CA . ASP B 1 323 ? -34.957 29.911 14.246 1.00 36.97 323 ASP B CA 1
ATOM 5047 C C . ASP B 1 323 ? -33.538 30.137 14.770 1.00 36.63 323 ASP B C 1
ATOM 5048 O O . ASP B 1 323 ? -32.746 30.839 14.136 1.00 36.88 323 ASP B O 1
ATOM 5053 N N . ASP B 1 324 ? -33.219 29.546 15.917 1.00 36.14 324 ASP B N 1
ATOM 5054 C CA . ASP B 1 324 ? -31.881 29.660 16.487 1.00 35.81 324 ASP B CA 1
ATOM 5055 C C . ASP B 1 324 ? -30.867 28.812 15.718 1.00 35.31 324 ASP B C 1
ATOM 5056 O O . ASP B 1 324 ? -29.655 29.032 15.824 1.00 35.36 324 ASP B O 1
ATOM 5061 N N . VAL B 1 325 ? -31.370 27.857 14.936 1.00 34.93 325 VAL B N 1
ATOM 5062 C CA . VAL B 1 325 ? -30.524 26.931 14.183 1.00 34.39 325 VAL B CA 1
ATOM 5063 C C . VAL B 1 325 ? -30.113 27.531 12.839 1.00 34.72 325 VAL B C 1
ATOM 5064 O O . VAL B 1 325 ? -30.963 27.951 12.054 1.00 35.11 325 VAL B O 1
ATOM 5068 N N . ASP B 1 326 ? -28.805 27.561 12.586 1.00 34.87 326 ASP B N 1
ATOM 5069 C CA . ASP B 1 326 ? -28.240 28.185 11.382 1.00 35.44 326 ASP B CA 1
ATOM 5070 C C . ASP B 1 326 ? -28.140 27.232 10.192 1.00 35.36 326 ASP B C 1
ATOM 5071 O O . ASP B 1 326 ? -28.109 27.675 9.042 1.00 35.92 326 ASP B O 1
ATOM 5076 N N . PHE B 1 327 ? -28.059 25.932 10.467 1.00 34.86 327 PHE B N 1
ATOM 5077 C CA . PHE B 1 327 ? -28.000 24.935 9.402 1.00 34.63 327 PHE B CA 1
ATOM 5078 C C . PHE B 1 327 ? -28.622 23.606 9.793 1.00 34.31 327 PHE B C 1
ATOM 5079 O O . PHE B 1 327 ? -28.594 23.205 10.958 1.00 33.79 327 PHE B O 1
ATOM 5087 N N . TRP B 1 328 ? -29.165 22.926 8.788 1.00 34.62 328 TRP B N 1
ATOM 5088 C CA . TRP B 1 328 ? -29.824 21.646 8.970 1.00 34.57 328 TRP B CA 1
ATOM 5089 C C . TRP B 1 328 ? -29.194 20.609 8.088 1.00 34.73 328 TRP B C 1
ATOM 5090 O O . TRP B 1 328 ? -29.153 20.767 6.863 1.00 35.07 328 TRP B O 1
ATOM 5101 N N . CYS B 1 329 ? -28.679 19.544 8.701 1.00 34.70 329 CYS B N 1
ATOM 5102 C CA . CYS B 1 329 ? -28.175 18.399 7.947 1.00 34.68 329 CYS B CA 1
ATOM 5103 C C . CYS B 1 329 ? -29.190 17.267 7.953 1.00 34.38 329 CYS B C 1
ATOM 5104 O O . CYS B 1 329 ? -29.069 16.306 8.718 1.00 33.98 329 CYS B O 1
ATOM 5107 N N . VAL B 1 330 ? -30.200 17.402 7.102 1.00 34.64 330 VAL B N 1
ATOM 5108 C CA . VAL B 1 330 ? -31.199 16.360 6.926 1.00 34.71 330 VAL B CA 1
ATOM 5109 C C . VAL B 1 330 ? -30.593 15.249 6.080 1.00 34.51 330 VAL B C 1
ATOM 5110 O O . VAL B 1 330 ? -29.854 15.509 5.127 1.00 34.45 330 VAL B O 1
ATOM 5114 N N . HIS B 1 331 ? -30.896 14.013 6.460 1.00 34.54 331 HIS B N 1
ATOM 5115 C CA . HIS B 1 331 ? -30.490 12.832 5.718 1.00 34.32 331 HIS B CA 1
ATOM 5116 C C . HIS B 1 331 ? -31.086 12.873 4.341 1.00 34.47 331 HIS B C 1
ATOM 5117 O O . HIS B 1 331 ? -32.299 13.033 4.200 1.00 35.00 331 HIS B O 1
ATOM 5124 N N . PRO B 1 332 ? -30.241 12.764 3.300 1.00 34.30 332 PRO B N 1
ATOM 5125 C CA . PRO B 1 332 ? -30.727 12.768 1.924 1.00 34.79 332 PRO B CA 1
ATOM 5126 C C . PRO B 1 332 ? -31.175 11.378 1.479 1.00 35.07 332 PRO B C 1
ATOM 5127 O O . PRO B 1 332 ? -30.636 10.827 0.515 1.00 35.32 332 PRO B O 1
ATOM 5131 N N . GLY B 1 333 ? -32.163 10.826 2.179 1.00 35.24 333 GLY B N 1
ATOM 5132 C CA . GLY B 1 333 ? -32.667 9.484 1.893 1.00 35.39 333 GLY B CA 1
ATOM 5133 C C . GLY B 1 333 ? -33.568 9.400 0.680 1.00 36.08 333 GLY B C 1
ATOM 5134 O O . GLY B 1 333 ? -34.125 8.343 0.385 1.00 36.09 333 GLY B O 1
ATOM 5135 N N . GLY B 1 334 ? -33.703 10.518 -0.025 1.00 36.97 334 GLY B N 1
ATOM 5136 C CA . GLY B 1 334 ? -34.584 10.612 -1.178 1.00 38.43 334 GLY B CA 1
ATOM 5137 C C . GLY B 1 334 ? -35.424 11.870 -1.121 1.00 39.67 334 GLY B C 1
ATOM 5138 O O . GLY B 1 334 ? -35.431 12.580 -0.110 1.00 39.42 334 GLY B O 1
ATOM 5139 N N . ARG B 1 335 ? -36.134 12.133 -2.215 1.00 41.17 335 ARG B N 1
ATOM 5140 C CA . ARG B 1 335 ? -36.986 13.310 -2.364 1.00 42.35 335 ARG B CA 1
ATOM 5141 C C . ARG B 1 335 ? -37.891 13.534 -1.163 1.00 41.37 335 ARG B C 1
ATOM 5142 O O . ARG B 1 335 ? -37.722 14.503 -0.420 1.00 41.01 335 ARG B O 1
ATOM 5150 N N . ARG B 1 336 ? -38.844 12.618 -0.993 1.00 40.58 336 ARG B N 1
ATOM 5151 C CA . ARG B 1 336 ? -39.909 12.739 -0.002 1.00 39.91 336 ARG B CA 1
ATOM 5152 C C . ARG B 1 336 ? -39.367 12.937 1.409 1.00 38.95 336 ARG B C 1
ATOM 5153 O O . ARG B 1 336 ? -39.894 13.751 2.165 1.00 38.98 336 ARG B O 1
ATOM 5161 N N . ILE B 1 337 ? -38.311 12.203 1.750 1.00 37.87 337 ILE B N 1
ATOM 5162 C CA . ILE B 1 337 ? -37.647 12.362 3.042 1.00 37.22 337 ILE B CA 1
ATOM 5163 C C . ILE B 1 337 ? -37.324 13.838 3.307 1.00 37.10 337 ILE B C 1
ATOM 5164 O O . ILE B 1 337 ? -37.791 14.402 4.303 1.00 37.11 337 ILE B O 1
ATOM 5169 N N . ILE B 1 338 ? -36.566 14.462 2.403 1.00 36.60 338 ILE B N 1
ATOM 5170 C CA . ILE B 1 338 ? -36.173 15.870 2.552 1.00 36.48 338 ILE B CA 1
ATOM 5171 C C . ILE B 1 338 ? -37.388 16.808 2.518 1.00 36.97 338 ILE B C 1
ATOM 5172 O O . ILE B 1 338 ? -37.516 17.697 3.360 1.00 37.08 338 ILE B O 1
ATOM 5177 N N . GLU B 1 339 ? -38.277 16.587 1.554 1.00 37.18 339 GLU B N 1
ATOM 5178 C CA . GLU B 1 339 ? -39.475 17.406 1.383 1.00 37.88 339 GLU B CA 1
ATOM 5179 C C . GLU B 1 339 ? -40.396 17.377 2.593 1.00 37.96 339 GLU B C 1
ATOM 5180 O O . GLU B 1 339 ? -40.967 18.403 2.963 1.00 38.59 339 GLU B O 1
ATOM 5186 N N . GLU B 1 340 ? -40.550 16.201 3.196 1.00 37.40 340 GLU B N 1
ATOM 5187 C CA . GLU B 1 340 ? -41.434 16.044 4.346 1.00 37.44 340 GLU B CA 1
ATOM 5188 C C . GLU B 1 340 ? -40.790 16.528 5.637 1.00 36.90 340 GLU B C 1
ATOM 5189 O O . GLU B 1 340 ? -41.488 16.891 6.585 1.00 37.23 340 GLU B O 1
ATOM 5195 N N . ALA B 1 341 ? -39.461 16.533 5.661 1.00 36.25 341 ALA B N 1
ATOM 5196 C CA . ALA B 1 341 ? -38.713 17.185 6.728 1.00 36.15 341 ALA B CA 1
ATOM 5197 C C . ALA B 1 341 ? -38.871 18.697 6.591 1.00 36.57 341 ALA B C 1
ATOM 5198 O O . ALA B 1 341 ? -39.081 19.395 7.584 1.00 36.85 341 ALA B O 1
ATOM 5200 N N . GLN B 1 342 ? -38.779 19.184 5.352 1.00 36.84 342 GLN B N 1
ATOM 5201 C CA . GLN B 1 342 ? -39.007 20.592 5.030 1.00 37.67 342 GLN B CA 1
ATOM 5202 C C . GLN B 1 342 ? -40.400 21.028 5.454 1.00 38.54 342 GLN B C 1
ATOM 5203 O O . GLN B 1 342 ? -40.555 22.045 6.125 1.00 39.06 342 GLN B O 1
ATOM 5209 N N . ASN B 1 343 ? -41.405 20.253 5.050 1.00 39.02 343 ASN B N 1
ATOM 5210 C CA . ASN B 1 343 ? -42.798 20.526 5.400 1.00 40.03 343 ASN B CA 1
ATOM 5211 C C . ASN B 1 343 ? -43.036 20.471 6.907 1.00 39.85 343 ASN B C 1
ATOM 5212 O O . ASN B 1 343 ? -43.735 21.323 7.456 1.00 40.44 343 ASN B O 1
ATOM 5217 N N . GLY B 1 344 ? -42.439 19.474 7.561 1.00 38.93 344 GLY B N 1
ATOM 5218 C CA . GLY B 1 344 ? -42.580 19.278 9.001 1.00 38.67 344 GLY B CA 1
ATOM 5219 C C . GLY B 1 344 ? -41.934 20.371 9.833 1.00 38.80 344 GLY B C 1
ATOM 5220 O O . GLY B 1 344 ? -42.505 20.823 10.827 1.00 39.03 344 GLY B O 1
ATOM 5221 N N . LEU B 1 345 ? -40.745 20.802 9.423 1.00 38.58 345 LEU B N 1
ATOM 5222 C CA . LEU B 1 345 ? -40.000 21.813 10.171 1.00 38.90 345 LEU B CA 1
ATOM 5223 C C . LEU B 1 345 ? -40.183 23.220 9.603 1.00 39.87 345 LEU B C 1
ATOM 5224 O O . LEU B 1 345 ? -39.739 24.199 10.204 1.00 40.21 345 LEU B O 1
ATOM 5229 N N . GLY B 1 346 ? -40.843 23.313 8.451 1.00 40.56 346 GLY B N 1
ATOM 5230 C CA . GLY B 1 346 ? -41.096 24.595 7.796 1.00 41.81 346 GLY B CA 1
ATOM 5231 C C . GLY B 1 346 ? -39.833 25.242 7.262 1.00 42.21 346 GLY B C 1
ATOM 5232 O O . GLY B 1 346 ? -39.664 26.458 7.361 1.00 42.77 346 GLY B O 1
ATOM 5233 N N . LEU B 1 347 ? -38.949 24.424 6.692 1.00 42.24 347 LEU B N 1
ATOM 5234 C CA . LEU B 1 347 ? -37.646 24.889 6.214 1.00 42.62 347 LEU B CA 1
ATOM 5235 C C . LEU B 1 347 ? -37.624 25.115 4.708 1.00 43.70 347 LEU B C 1
ATOM 5236 O O . LEU B 1 347 ? -38.243 24.366 3.949 1.00 43.71 347 LEU B O 1
ATOM 5241 N N . SER B 1 348 ? -36.889 26.141 4.287 1.00 45.29 348 SER B N 1
ATOM 5242 C CA . SER B 1 348 ? -36.743 26.480 2.869 1.00 46.93 348 SER B CA 1
ATOM 5243 C C . SER B 1 348 ? -35.862 25.480 2.118 1.00 46.83 348 SER B C 1
ATOM 5244 O O . SER B 1 348 ? -35.141 24.684 2.729 1.00 46.59 348 SER B O 1
ATOM 5247 N N . GLU B 1 349 ? -35.929 25.534 0.788 1.00 47.51 349 GLU B N 1
ATOM 5248 C CA . GLU B 1 349 ? -35.049 24.749 -0.078 1.00 47.12 349 GLU B CA 1
ATOM 5249 C C . GLU B 1 349 ? -33.592 25.173 0.105 1.00 46.97 349 GLU B C 1
ATOM 5250 O O . GLU B 1 349 ? -32.676 24.423 -0.227 1.00 46.48 349 GLU B O 1
ATOM 5256 N N . GLU B 1 350 ? -33.397 26.379 0.635 1.00 47.89 350 GLU B N 1
ATOM 5257 C CA . GLU B 1 350 ? -32.069 26.933 0.882 1.00 48.25 350 GLU B CA 1
ATOM 5258 C C . GLU B 1 350 ? -31.489 26.413 2.195 1.00 46.81 350 GLU B C 1
ATOM 5259 O O . GLU B 1 350 ? -30.272 26.268 2.328 1.00 46.33 350 GLU B O 1
ATOM 5265 N N . GLN B 1 351 ? -32.368 26.140 3.159 1.00 45.95 351 GLN B N 1
ATOM 5266 C CA . GLN B 1 351 ? -31.970 25.558 4.441 1.00 44.39 351 GLN B CA 1
ATOM 5267 C C . GLN B 1 351 ? -31.531 24.099 4.301 1.00 42.69 351 GLN B C 1
ATOM 5268 O O . GLN B 1 351 ? -30.789 23.586 5.139 1.00 42.42 351 GLN B O 1
ATOM 5274 N N . THR B 1 352 ? -31.988 23.446 3.235 1.00 41.25 352 THR B N 1
ATOM 5275 C CA . THR B 1 352 ? -31.691 22.037 2.985 1.00 39.59 352 THR B CA 1
ATOM 5276 C C . THR B 1 352 ? -30.874 21.828 1.704 1.00 39.05 352 THR B C 1
ATOM 5277 O O . THR B 1 352 ? -30.705 20.694 1.242 1.00 38.29 352 THR B O 1
ATOM 5281 N N . ALA B 1 353 ? -30.358 22.925 1.149 1.00 38.88 353 ALA B N 1
ATOM 5282 C CA . ALA B 1 353 ? -29.592 22.907 -0.103 1.00 38.46 353 ALA B CA 1
ATOM 5283 C C . ALA B 1 353 ? -28.445 21.893 -0.104 1.00 37.55 353 ALA B C 1
ATOM 5284 O O . ALA B 1 353 ? -28.175 21.261 -1.129 1.00 37.20 353 ALA B O 1
ATOM 5286 N N . ASP B 1 354 ? -27.784 21.745 1.045 1.00 36.83 354 ASP B N 1
ATOM 5287 C CA . ASP B 1 354 ? -26.689 20.787 1.213 1.00 36.00 354 ASP B CA 1
ATOM 5288 C C . ASP B 1 354 ? -27.162 19.337 1.135 1.00 35.33 354 ASP B C 1
ATOM 5289 O O . ASP B 1 354 ? -26.455 18.479 0.600 1.00 34.76 354 ASP B O 1
ATOM 5294 N N . SER B 1 355 ? -28.351 19.072 1.675 1.00 34.98 355 SER B N 1
ATOM 5295 C CA . SER B 1 355 ? -28.963 17.745 1.597 1.00 34.48 355 SER B CA 1
ATOM 5296 C C . SER B 1 355 ? -29.362 17.435 0.159 1.00 34.63 355 SER B C 1
ATOM 5297 O O . SER B 1 355 ? -29.106 16.337 -0.337 1.00 34.68 355 SER B O 1
ATOM 5300 N N . TRP B 1 356 ? -29.980 18.417 -0.499 1.00 34.82 356 TRP B N 1
ATOM 5301 C CA . TRP B 1 356 ? -30.361 18.319 -1.906 1.00 34.91 356 TRP B CA 1
ATOM 5302 C C . TRP B 1 356 ? -29.174 18.148 -2.816 1.00 34.76 356 TRP B C 1
ATOM 5303 O O . TRP B 1 356 ? -29.262 17.459 -3.835 1.00 34.69 356 TRP B O 1
ATOM 5314 N N . ALA B 1 357 ? -28.058 18.780 -2.455 1.00 34.42 357 ALA B N 1
ATOM 5315 C CA . ALA B 1 357 ? -26.811 18.662 -3.210 1.00 34.25 357 ALA B CA 1
ATOM 5316 C C . ALA B 1 357 ? -26.219 17.250 -3.147 1.00 33.56 357 ALA B C 1
ATOM 5317 O O . ALA B 1 357 ? -25.779 16.715 -4.165 1.00 33.86 357 ALA B O 1
ATOM 5319 N N . VAL B 1 358 ? -26.213 16.658 -1.954 1.00 32.70 358 VAL B N 1
ATOM 5320 C CA . VAL B 1 358 ? -25.701 15.298 -1.754 1.00 32.06 358 VAL B CA 1
ATOM 5321 C C . VAL B 1 358 ? -26.619 14.263 -2.412 1.00 31.74 358 VAL B C 1
ATOM 5322 O O . VAL B 1 358 ? -26.151 13.248 -2.926 1.00 31.68 358 VAL B O 1
ATOM 5326 N N . LEU B 1 359 ? -27.921 14.533 -2.405 1.00 31.55 359 LEU B N 1
ATOM 5327 C CA . LEU B 1 359 ? -28.888 13.656 -3.059 1.00 31.43 359 LEU B CA 1
ATOM 5328 C C . LEU B 1 359 ? -28.713 13.664 -4.581 1.00 31.85 359 LEU B C 1
ATOM 5329 O O . LEU B 1 359 ? -28.813 12.620 -5.222 1.00 32.03 359 LEU B O 1
ATOM 5334 N N . GLY B 1 360 ? -28.439 14.836 -5.150 1.00 32.13 360 GLY B N 1
ATOM 5335 C CA . GLY B 1 360 ? -28.270 14.975 -6.594 1.00 32.53 360 GLY B CA 1
ATOM 5336 C C . GLY B 1 360 ? -27.011 14.319 -7.135 1.00 32.57 360 GLY B C 1
ATOM 5337 O O . GLY B 1 360 ? -27.044 13.661 -8.175 1.00 33.20 360 GLY B O 1
ATOM 5338 N N . GLU B 1 361 ? -25.899 14.492 -6.426 1.00 32.00 361 GLU B N 1
ATOM 5339 C CA . GLU B 1 361 ? -24.601 14.014 -6.891 1.00 31.71 361 GLU B CA 1
ATOM 5340 C C . GLU B 1 361 ? -24.348 12.558 -6.508 1.00 31.13 361 GLU B C 1
ATOM 5341 O O . GLU B 1 361 ? -23.706 11.814 -7.258 1.00 31.25 361 GLU B O 1
ATOM 5347 N N . TYR B 1 362 ? -24.866 12.155 -5.351 1.00 30.35 362 TYR B N 1
ATOM 5348 C CA . TYR B 1 362 ? -24.539 10.853 -4.777 1.00 29.85 362 TYR B CA 1
ATOM 5349 C C . TYR B 1 362 ? -25.746 9.936 -4.570 1.00 29.49 362 TYR B C 1
ATOM 5350 O O . TYR B 1 362 ? -25.621 8.713 -4.663 1.00 29.36 362 TYR B O 1
ATOM 5359 N N . GLY B 1 363 ? -26.906 10.523 -4.288 1.00 29.29 363 GLY B N 1
ATOM 5360 C CA . GLY B 1 363 ? -28.088 9.743 -3.918 1.00 28.95 363 GLY B CA 1
ATOM 5361 C C . GLY B 1 363 ? -27.976 9.209 -2.499 1.00 28.44 363 GLY B C 1
ATOM 5362 O O . GLY B 1 363 ? -27.171 9.704 -1.705 1.00 28.36 363 GLY B O 1
ATOM 5363 N N . ASN B 1 364 ? -28.777 8.195 -2.178 1.00 28.12 364 ASN B N 1
ATOM 5364 C CA . ASN B 1 364 ? -28.761 7.599 -0.843 1.00 27.71 364 ASN B CA 1
ATOM 5365 C C . ASN B 1 364 ? -27.628 6.581 -0.662 1.00 27.50 364 ASN B C 1
ATOM 5366 O O . ASN B 1 364 ? -27.697 5.451 -1.144 1.00 27.39 364 ASN B O 1
ATOM 5371 N N . MET B 1 365 ? -26.581 7.001 0.037 1.00 27.58 365 MET B N 1
ATOM 5372 C CA . MET B 1 365 ? -25.454 6.130 0.351 1.00 27.84 365 MET B CA 1
ATOM 5373 C C . MET B 1 365 ? -25.698 5.396 1.662 1.00 27.96 365 MET B C 1
ATOM 5374 O O . MET B 1 365 ? -24.781 4.799 2.232 1.00 28.01 365 MET B O 1
ATOM 5379 N N . LEU B 1 366 ? -26.945 5.440 2.127 1.00 28.26 366 LEU B N 1
ATOM 5380 C CA . LEU B 1 366 ? -27.334 4.892 3.423 1.00 28.49 366 LEU B CA 1
ATOM 5381 C C . LEU B 1 366 ? -26.691 5.703 4.546 1.00 28.57 366 LEU B C 1
ATOM 5382 O O . LEU B 1 366 ? -26.786 6.927 4.532 1.00 28.84 366 LEU B O 1
ATOM 5387 N N . SER B 1 367 ? -26.024 5.041 5.490 1.00 28.55 367 SER B N 1
ATOM 5388 C CA . SER B 1 367 ? -25.603 5.694 6.736 1.00 28.64 367 SER B CA 1
ATOM 5389 C C . SER B 1 367 ? -24.561 6.825 6.643 1.00 28.87 367 SER B C 1
ATOM 5390 O O . SER B 1 367 ? -24.615 7.753 7.447 1.00 28.92 367 SER B O 1
ATOM 5393 N N . PRO B 1 368 ? -23.615 6.769 5.682 1.00 29.19 368 PRO B N 1
ATOM 5394 C CA . PRO B 1 368 ? -22.697 7.914 5.628 1.00 29.53 368 PRO B CA 1
ATOM 5395 C C . PRO B 1 368 ? -23.242 9.159 4.913 1.00 29.83 368 PRO B C 1
ATOM 5396 O O . PRO B 1 368 ? -22.508 10.136 4.750 1.00 30.13 368 PRO B O 1
ATOM 5400 N N . SER B 1 369 ? -24.510 9.131 4.511 1.00 30.00 369 SER B N 1
ATOM 5401 C CA . SER B 1 369 ? -25.100 10.221 3.724 1.00 30.41 369 SER B CA 1
ATOM 5402 C C . SER B 1 369 ? -25.175 11.561 4.457 1.00 30.38 369 SER B C 1
ATOM 5403 O O . SER B 1 369 ? -25.035 12.613 3.833 1.00 30.65 369 SER B O 1
ATOM 5406 N N . VAL B 1 370 ? -25.399 11.525 5.768 1.00 30.21 370 VAL B N 1
ATOM 5407 C CA . VAL B 1 370 ? -25.444 12.752 6.571 1.00 30.44 370 VAL B CA 1
ATOM 5408 C C . VAL B 1 370 ? -24.045 13.343 6.764 1.00 30.56 370 VAL B C 1
ATOM 5409 O O . VAL B 1 370 ? -23.885 14.566 6.778 1.00 30.61 370 VAL B O 1
ATOM 5413 N N . MET B 1 371 ? -23.046 12.468 6.919 1.00 30.54 371 MET B N 1
ATOM 5414 C CA . MET B 1 371 ? -21.641 12.875 7.049 1.00 30.61 371 MET B CA 1
ATOM 5415 C C . MET B 1 371 ? -21.239 13.759 5.869 1.00 30.86 371 MET B C 1
ATOM 5416 O O . MET B 1 371 ? -20.557 14.771 6.046 1.00 30.99 371 MET B O 1
ATOM 5421 N N . PHE B 1 372 ? -21.667 13.357 4.671 1.00 30.92 372 PHE B N 1
ATOM 5422 C CA . PHE B 1 372 ? -21.458 14.129 3.444 1.00 31.45 372 PHE B CA 1
ATOM 5423 C C . PHE B 1 372 ? -22.061 15.528 3.562 1.00 31.77 372 PHE B C 1
ATOM 5424 O O . PHE B 1 372 ? -21.409 16.521 3.228 1.00 31.97 372 PHE B O 1
ATOM 5432 N N . VAL B 1 373 ? -23.302 15.594 4.047 1.00 31.63 373 VAL B N 1
ATOM 5433 C CA . VAL B 1 373 ? -23.996 16.865 4.231 1.00 32.13 373 VAL B CA 1
ATOM 5434 C C . VAL B 1 373 ? -23.228 17.736 5.228 1.00 32.52 373 VAL B C 1
ATOM 5435 O O . VAL B 1 373 ? -23.037 18.929 4.988 1.00 33.11 373 VAL B O 1
ATOM 5439 N N . LEU B 1 374 ? -22.769 17.128 6.324 1.00 32.56 374 LEU B N 1
ATOM 5440 C CA . LEU B 1 374 ? -21.930 17.813 7.318 1.00 32.99 374 LEU B CA 1
ATOM 5441 C C . LEU B 1 374 ? -20.621 18.336 6.734 1.00 33.39 374 LEU B C 1
ATOM 5442 O O . LEU B 1 374 ? -20.079 19.334 7.212 1.00 33.67 374 LEU B O 1
ATOM 5447 N N . SER B 1 375 ? -20.122 17.659 5.703 1.00 33.54 375 SER B N 1
ATOM 5448 C CA . SER B 1 375 ? -18.855 18.023 5.081 1.00 34.08 375 SER B CA 1
ATOM 5449 C C . SER B 1 375 ? -18.940 19.338 4.313 1.00 34.73 375 SER B C 1
ATOM 5450 O O . SER B 1 375 ? -18.041 20.175 4.421 1.00 35.14 375 SER B O 1
ATOM 5453 N N . ARG B 1 376 ? -20.018 19.514 3.546 1.00 35.05 376 ARG B N 1
ATOM 5454 C CA . ARG B 1 376 ? -20.232 20.745 2.782 1.00 35.66 376 ARG B CA 1
ATOM 5455 C C . ARG B 1 376 ? -20.451 21.897 3.752 1.00 36.00 376 ARG B C 1
ATOM 5456 O O . ARG B 1 376 ? -19.944 23.003 3.542 1.00 36.56 376 ARG B O 1
ATOM 5464 N N . VAL B 1 377 ? -21.204 21.614 4.815 1.00 35.78 377 VAL B N 1
ATOM 5465 C CA . VAL B 1 377 ? -21.446 22.563 5.900 1.00 36.00 377 VAL B CA 1
ATOM 5466 C C . VAL B 1 377 ? -20.132 22.965 6.565 1.00 36.03 377 VAL B C 1
ATOM 5467 O O . VAL B 1 377 ? -19.870 24.153 6.753 1.00 36.28 377 VAL B O 1
ATOM 5471 N N . PHE B 1 378 ? -19.308 21.971 6.902 1.00 35.97 378 PHE B N 1
ATOM 5472 C CA . PHE B 1 378 ? -17.998 22.221 7.510 1.00 36.49 378 PHE B CA 1
ATOM 5473 C C . PHE B 1 378 ? -17.015 22.904 6.559 1.00 37.28 378 PHE B C 1
ATOM 5474 O O . PHE B 1 378 ? -16.023 23.474 7.009 1.00 37.37 378 PHE B O 1
ATOM 5482 N N . LYS B 1 379 ? -17.289 22.839 5.256 1.00 37.98 379 LYS B N 1
ATOM 5483 C CA . LYS B 1 379 ? -16.499 23.566 4.261 1.00 39.02 379 LYS B CA 1
ATOM 5484 C C . LYS B 1 379 ? -16.900 25.035 4.194 1.00 39.85 379 LYS B C 1
ATOM 5485 O O . LYS B 1 379 ? -16.035 25.907 4.098 1.00 40.31 379 LYS B O 1
ATOM 5491 N N . ARG B 1 380 ? -18.208 25.299 4.241 1.00 40.31 380 ARG B N 1
ATOM 5492 C CA . ARG B 1 380 ? -18.734 26.667 4.206 1.00 41.06 380 ARG B CA 1
ATOM 5493 C C . ARG B 1 380 ? -18.452 27.393 5.521 1.00 40.65 380 ARG B C 1
ATOM 5494 O O . ARG B 1 380 ? -18.044 28.556 5.518 1.00 41.25 380 ARG B O 1
ATOM 5502 N N . HIS B 1 381 ? -18.682 26.702 6.636 1.00 39.66 381 HIS B N 1
ATOM 5503 C CA . HIS B 1 381 ? -18.091 27.076 7.919 1.00 39.37 381 HIS B CA 1
ATOM 5504 C C . HIS B 1 381 ? -16.627 26.815 7.746 1.00 39.68 381 HIS B C 1
ATOM 5505 O O . HIS B 1 381 ? -16.256 25.791 7.171 1.00 39.84 381 HIS B O 1
ATOM 5512 N N . ASN B 1 382 ? -15.781 27.728 8.217 1.00 39.63 382 ASN B N 1
ATOM 5513 C CA . ASN B 1 382 ? -14.333 27.682 7.949 1.00 40.05 382 ASN B CA 1
ATOM 5514 C C . ASN B 1 382 ? -13.953 28.635 6.829 1.00 40.73 382 ASN B C 1
ATOM 5515 O O . ASN B 1 382 ? -13.028 29.434 6.976 1.00 41.22 382 ASN B O 1
ATOM 5520 N N . ALA B 1 383 ? -14.667 28.537 5.709 1.00 40.75 383 ALA B N 1
ATOM 5521 C CA . ALA B 1 383 ? -14.519 29.488 4.614 1.00 41.65 383 ALA B CA 1
ATOM 5522 C C . ALA B 1 383 ? -14.922 30.878 5.099 1.00 42.12 383 ALA B C 1
ATOM 5523 O O . ALA B 1 383 ? -14.288 31.877 4.756 1.00 42.97 383 ALA B O 1
ATOM 5525 N N . ALA B 1 384 ? -15.974 30.920 5.910 1.00 41.90 384 ALA B N 1
ATOM 5526 C CA . ALA B 1 384 ? -16.414 32.145 6.562 1.00 42.39 384 ALA B CA 1
ATOM 5527 C C . ALA B 1 384 ? -15.433 32.555 7.655 1.00 42.59 384 ALA B C 1
ATOM 5528 O O . ALA B 1 384 ? -15.183 33.746 7.850 1.00 43.07 384 ALA B O 1
ATOM 5530 N N . LEU B 1 385 ? -14.886 31.560 8.358 1.00 42.13 385 LEU B N 1
ATOM 5531 C CA . LEU B 1 385 ? -13.929 31.777 9.449 1.00 42.19 385 LEU B CA 1
ATOM 5532 C C . LEU B 1 385 ? -12.585 32.282 8.936 1.00 43.23 385 LEU B C 1
ATOM 5533 O O . LEU B 1 385 ? -11.883 33.014 9.641 1.00 43.64 385 LEU B O 1
ATOM 5538 N N . ALA B 1 386 ? -12.232 31.872 7.717 1.00 43.59 386 ALA B N 1
ATOM 5539 C CA . ALA B 1 386 ? -11.039 32.363 7.032 1.00 44.25 386 ALA B CA 1
ATOM 5540 C C . ALA B 1 386 ? -11.163 33.865 6.833 1.00 45.17 386 ALA B C 1
ATOM 5541 O O . ALA B 1 386 ? -10.222 34.615 7.093 1.00 45.38 386 ALA B O 1
ATOM 5543 N N . GLN B 1 387 ? -12.342 34.287 6.376 1.00 45.91 387 GLN B N 1
ATOM 5544 C CA . GLN B 1 387 ? -12.716 35.698 6.321 1.00 47.09 387 GLN B CA 1
ATOM 5545 C C . GLN B 1 387 ? -13.156 36.160 7.715 1.00 46.69 387 GLN B C 1
ATOM 5546 O O . GLN B 1 387 ? -13.082 35.395 8.680 1.00 46.00 387 GLN B O 1
ATOM 5552 N N . GLY B 1 388 ? -13.608 37.405 7.825 1.00 47.14 388 GLY B N 1
ATOM 5553 C CA . GLY B 1 388 ? -13.989 37.969 9.123 1.00 46.91 388 GLY B CA 1
ATOM 5554 C C . GLY B 1 388 ? -15.109 37.240 9.849 1.00 45.83 388 GLY B C 1
ATOM 5555 O O . GLY B 1 388 ? -15.127 37.192 11.083 1.00 45.76 388 GLY B O 1
ATOM 5556 N N . LYS B 1 389 ? -16.020 36.656 9.071 1.00 45.06 389 LYS B N 1
ATOM 5557 C CA . LYS B 1 389 ? -17.289 36.102 9.556 1.00 43.82 389 LYS B CA 1
ATOM 5558 C C . LYS B 1 389 ? -17.178 35.092 10.710 1.00 42.66 389 LYS B C 1
ATOM 5559 O O . LYS B 1 389 ? -16.219 34.319 10.768 1.00 42.19 389 LYS B O 1
ATOM 5565 N N . PRO B 1 390 ? -18.162 35.110 11.636 1.00 42.08 390 PRO B N 1
ATOM 5566 C CA . PRO B 1 390 ? -18.210 34.210 12.796 1.00 41.15 390 PRO B CA 1
ATOM 5567 C C . PRO B 1 390 ? -18.573 32.768 12.448 1.00 40.05 390 PRO B C 1
ATOM 5568 O O . PRO B 1 390 ? -18.351 31.866 13.259 1.00 39.51 390 PRO B O 1
ATOM 5572 N N . GLY B 1 391 ? -19.134 32.557 11.260 1.00 39.69 391 GLY B N 1
ATOM 5573 C CA . GLY B 1 391 ? -19.631 31.243 10.861 1.00 38.68 391 GLY B CA 1
ATOM 5574 C C . GLY B 1 391 ? -20.933 30.902 11.561 1.00 38.07 391 GLY B C 1
ATOM 5575 O O . GLY B 1 391 ? -21.626 31.786 12.074 1.00 38.39 391 GLY B O 1
ATOM 5576 N N . TYR B 1 392 ? -21.266 29.617 11.583 1.00 37.16 392 TYR B N 1
ATOM 5577 C CA . TYR B 1 392 ? -22.487 29.149 12.228 1.00 36.58 392 TYR B CA 1
ATOM 5578 C C . TYR B 1 392 ? -22.321 29.093 13.742 1.00 36.31 392 TYR B C 1
ATOM 5579 O O . TYR B 1 392 ? -21.236 28.792 14.244 1.00 36.03 392 TYR B O 1
ATOM 5588 N N . GLN B 1 393 ? -23.407 29.377 14.459 1.00 36.37 393 GLN B N 1
ATOM 5589 C CA . GLN B 1 393 ? -23.418 29.323 15.920 1.00 36.25 393 GLN B CA 1
ATOM 5590 C C . GLN B 1 393 ? -24.119 28.068 16.439 1.00 35.88 393 GLN B C 1
ATOM 5591 O O . GLN B 1 393 ? -23.721 27.511 17.465 1.00 36.00 393 GLN B O 1
ATOM 5597 N N . THR B 1 394 ? -25.156 27.630 15.727 1.00 35.54 394 THR B N 1
ATOM 5598 C CA . THR B 1 394 ? -25.965 26.481 16.132 1.00 34.91 394 THR B CA 1
ATOM 5599 C C . THR B 1 394 ? -26.379 25.672 14.906 1.00 34.56 394 THR B C 1
ATOM 5600 O O . THR B 1 394 ? -26.813 26.238 13.899 1.00 34.87 394 THR B O 1
ATOM 5604 N N . GLY B 1 395 ? -26.245 24.350 14.995 1.00 33.80 395 GLY B N 1
ATOM 5605 C CA . GLY B 1 395 ? -26.625 23.460 13.901 1.00 33.26 395 GLY B CA 1
ATOM 5606 C C . GLY B 1 395 ? -27.114 22.103 14.365 1.00 32.79 395 GLY B C 1
ATOM 5607 O O . GLY B 1 395 ? -26.700 21.612 15.417 1.00 32.65 395 GLY B O 1
ATOM 5608 N N . MET B 1 396 ? -27.995 21.497 13.572 1.00 32.59 396 MET B N 1
ATOM 5609 C CA . MET B 1 396 ? -28.544 20.185 13.893 1.00 32.30 396 MET B CA 1
ATOM 5610 C C . MET B 1 396 ? -28.487 19.244 12.694 1.00 32.01 396 MET B C 1
ATOM 5611 O O . MET B 1 396 ? -28.829 19.626 11.571 1.00 32.24 396 MET B O 1
ATOM 5616 N N . ALA B 1 397 ? -28.050 18.014 12.954 1.00 31.55 397 ALA B N 1
ATOM 5617 C CA . ALA B 1 397 ? -27.992 16.957 11.949 1.00 31.17 397 ALA B CA 1
ATOM 5618 C C . ALA B 1 397 ? -28.813 15.759 12.412 1.00 30.89 397 ALA B C 1
ATOM 5619 O O . ALA B 1 397 ? -28.632 15.272 13.527 1.00 30.74 397 ALA B O 1
ATOM 5621 N N . PHE B 1 398 ? -29.720 15.290 11.561 1.00 30.90 398 PHE B N 1
ATOM 5622 C CA . PHE B 1 398 ? -30.560 14.149 11.913 1.00 30.84 398 PHE B CA 1
ATOM 5623 C C . PHE B 1 398 ? -30.873 13.234 10.735 1.00 30.70 398 PHE B C 1
ATOM 5624 O O . PHE B 1 398 ? -30.830 13.650 9.575 1.00 30.76 398 PHE B O 1
ATOM 5632 N N . SER B 1 399 ? -31.185 11.982 11.055 1.00 30.45 399 SER B N 1
ATOM 5633 C CA . SER B 1 399 ? -31.680 11.025 10.075 1.00 30.34 399 SER B CA 1
ATOM 5634 C C . SER B 1 399 ? -32.631 10.048 10.753 1.00 30.21 399 SER B C 1
ATOM 5635 O O . SER B 1 399 ? -33.034 10.261 11.899 1.00 30.25 399 SER B O 1
ATOM 5638 N N . PHE B 1 400 ? -32.982 8.976 10.048 1.00 30.00 400 PHE B N 1
ATOM 5639 C CA . PHE B 1 400 ? -34.006 8.065 10.530 1.00 29.96 400 PHE B CA 1
ATOM 5640 C C . PHE B 1 400 ? -33.561 6.612 10.562 1.00 29.71 400 PHE B C 1
ATOM 5641 O O . PHE B 1 400 ? -32.931 6.116 9.626 1.00 29.63 400 PHE B O 1
ATOM 5649 N N . SER B 1 401 ? -33.889 5.950 11.668 1.00 29.72 401 SER B N 1
ATOM 5650 C CA . SER B 1 401 ? -33.534 4.558 11.912 1.00 29.59 401 SER B CA 1
ATOM 5651 C C . SER B 1 401 ? -34.758 3.665 11.799 1.00 29.73 401 SER B C 1
ATOM 5652 O O . SER B 1 401 ? -35.886 4.153 11.908 1.00 30.07 401 SER B O 1
ATOM 5655 N N . PRO B 1 402 ? -34.547 2.351 11.587 1.00 29.64 402 PRO B N 1
ATOM 5656 C CA . PRO B 1 402 ? -35.675 1.427 11.670 1.00 29.92 402 PRO B CA 1
ATOM 5657 C C . PRO B 1 402 ? -36.321 1.526 13.047 1.00 30.23 402 PRO B C 1
ATOM 5658 O O . PRO B 1 402 ? -35.618 1.488 14.061 1.00 30.32 402 PRO B O 1
ATOM 5662 N N . GLY B 1 403 ? -37.643 1.676 13.074 1.00 30.50 403 GLY B N 1
ATOM 5663 C CA . GLY B 1 403 ? -38.368 1.887 14.324 1.00 31.02 403 GLY B CA 1
ATOM 5664 C C . GLY B 1 403 ? -39.833 2.256 14.156 1.00 31.40 403 GLY B C 1
ATOM 5665 O O . GLY B 1 403 ? -40.707 1.491 14.555 1.00 31.89 403 GLY B O 1
ATOM 5666 N N . VAL B 1 404 ? -40.125 3.420 13.577 1.00 31.42 404 VAL B N 1
ATOM 5667 C CA . VAL B 1 404 ? -39.120 4.355 13.067 1.00 30.99 404 VAL B CA 1
ATOM 5668 C C . VAL B 1 404 ? -38.601 5.271 14.176 1.00 31.04 404 VAL B C 1
ATOM 5669 O O . VAL B 1 404 ? -39.377 5.827 14.959 1.00 31.60 404 VAL B O 1
ATOM 5673 N N . GLY B 1 405 ? -37.279 5.401 14.242 1.00 30.50 405 GLY B N 1
ATOM 5674 C CA . GLY B 1 405 ? -36.637 6.311 15.177 1.00 30.29 405 GLY B CA 1
ATOM 5675 C C . GLY B 1 405 ? -36.018 7.509 14.483 1.00 30.00 405 GLY B C 1
ATOM 5676 O O . GLY B 1 405 ? -35.626 7.436 13.316 1.00 29.64 405 GLY B O 1
ATOM 5677 N N . ALA B 1 406 ? -35.943 8.618 15.212 1.00 30.12 406 ALA B N 1
ATOM 5678 C CA . ALA B 1 406 ? -35.255 9.813 14.749 1.00 29.70 406 ALA B CA 1
ATOM 5679 C C . ALA B 1 406 ? -33.995 9.994 15.575 1.00 29.40 406 ALA B C 1
ATOM 5680 O O . ALA B 1 406 ? -34.063 10.302 16.765 1.00 29.59 406 ALA B O 1
ATOM 5682 N N . GLU B 1 407 ? -32.851 9.769 14.939 1.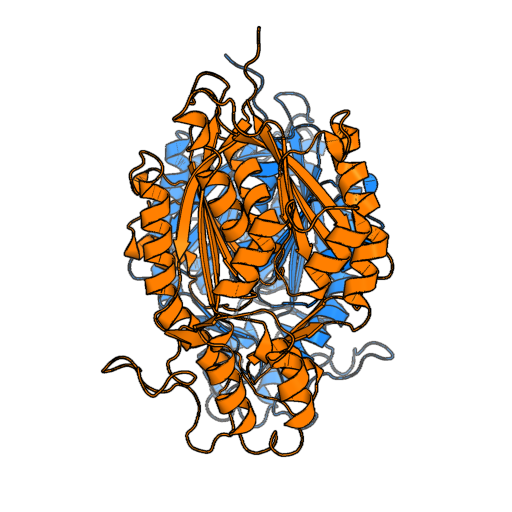00 28.97 407 GLU B N 1
ATOM 5683 C CA . GLU B 1 407 ? -31.553 9.988 15.566 1.00 28.82 407 GLU B CA 1
ATOM 5684 C C . GLU B 1 407 ? -30.981 11.322 15.114 1.00 28.66 407 GLU B C 1
ATOM 5685 O O . GLU B 1 407 ? -31.058 11.670 13.932 1.00 28.50 407 GLU B O 1
ATOM 5691 N N . GLY B 1 408 ? -30.407 12.065 16.057 1.00 28.62 408 GLY B N 1
ATOM 5692 C CA . GLY B 1 408 ? -29.876 13.389 15.755 1.00 28.63 408 GLY B CA 1
ATOM 5693 C C . GLY B 1 408 ? -28.860 13.917 16.743 1.00 28.49 408 GLY B C 1
ATOM 5694 O O . GLY B 1 408 ? -28.814 13.486 17.894 1.00 28.51 408 GLY B O 1
ATOM 5695 N N . ILE B 1 409 ? -28.044 14.859 16.277 1.00 28.59 409 ILE B N 1
ATOM 5696 C CA . ILE B 1 409 ? -27.016 15.502 17.097 1.00 28.80 409 ILE B CA 1
ATOM 5697 C C . ILE B 1 409 ? -27.052 17.020 16.933 1.00 29.27 409 ILE B C 1
ATOM 5698 O O . ILE B 1 409 ? -27.465 17.529 15.890 1.00 29.27 409 ILE B O 1
ATOM 5703 N N . LEU B 1 410 ? -26.634 17.734 17.975 1.00 29.93 410 LEU B N 1
ATOM 5704 C CA . LEU B 1 410 ? -26.569 19.191 17.936 1.00 30.71 410 LEU B CA 1
ATOM 5705 C C . LEU B 1 410 ? -25.143 19.658 18.163 1.00 31.13 410 LEU B C 1
ATOM 5706 O O . LEU B 1 410 ? -24.507 19.293 19.157 1.00 31.18 410 LEU B O 1
ATOM 5711 N N . LEU B 1 411 ? -24.639 20.458 17.234 1.00 31.73 411 LEU B N 1
ATOM 5712 C CA . LEU B 1 411 ? -23.356 21.110 17.436 1.00 32.62 411 LEU B CA 1
ATOM 5713 C C . LEU B 1 411 ? -23.500 22.625 17.540 1.00 33.44 411 LEU B C 1
ATOM 5714 O O . LEU B 1 411 ? -24.170 23.263 16.725 1.00 33.56 411 LEU B O 1
ATOM 5719 N N . ARG B 1 412 ? -22.892 23.176 18.586 1.00 34.19 412 ARG B N 1
ATOM 5720 C CA . ARG B 1 412 ? -22.813 24.616 18.785 1.00 35.23 412 ARG B CA 1
ATOM 5721 C C . ARG B 1 412 ? -21.347 25.020 18.843 1.00 35.93 412 ARG B C 1
ATOM 5722 O O . ARG B 1 412 ? -20.462 24.165 18.964 1.00 35.70 412 ARG B O 1
ATOM 5730 N N . GLN B 1 413 ? -21.095 26.322 18.762 1.00 37.16 413 GLN B N 1
ATOM 5731 C CA . GLN B 1 413 ? -19.746 26.854 18.886 1.00 38.28 413 GLN B CA 1
ATOM 5732 C C . GLN B 1 413 ? -19.310 26.872 20.353 1.00 39.22 413 GLN B C 1
ATOM 5733 O O . GLN B 1 413 ? -20.035 27.364 21.221 1.00 39.46 413 GLN B O 1
ATOM 5739 N N . ILE B 1 414 ? -18.130 26.317 20.622 1.00 25.78 414 ILE B N 1
ATOM 5740 C CA . ILE B 1 414 ? -17.565 26.297 21.974 1.00 26.98 414 ILE B CA 1
ATOM 5741 C C . ILE B 1 414 ? -16.960 27.646 22.369 1.00 28.05 414 ILE B C 1
ATOM 5742 O O . ILE B 1 414 ? -16.249 28.279 21.584 1.00 28.56 414 ILE B O 1
#

CATH classification: 3.40.47.10 (+1 more: 3.40.47.10)

Radius of gyration: 25.63 Å; Cα contacts (8 Å, |Δi|>4): 1773; chains: 2; bounding box: 50×81×78 Å

Sequence (758 aa):
KDEQTVYPVIAGMAIGNPQYRCTQNEALAVASKCPGLESIKPVLERIYGNSRIGSRYFAVPDFTPGRAAKGDPLFYPADGSYQVPVDVRLDKFKEKAVPLVSDVARRAIKEAGLNVEDISKLVVVSSTGFLGPGLDCELIKNLGLTRSVDRTLIGFMGCAAAMNGFRNANDYVTANPGKYALMICVELSSVHTTFDDNINDAILHAIFADGCAAAVLKGARKSECPKGTLAIVDNHAWLMEGTEDGITLAIKPNGITCTLSKFLPQYIAKNIAFFADGFLKKHKLGRDDVDFWCVHPGGRRIIEEAQNGLGLSEEQTADSWAVLGEYGNMLSPSVMFVLSRVFKRHNAALAQGKPGYQTGMAFSFSPGVGAEGILLRQIKDEQTVYPVIAGMAIGNPQYRCTQNEALAVASKCPGLESIKPVLERIYGNSRIGSRYFAVPDFTPGRAAKGDPLFYPADGSYQVPVDVRLDKFKEKAVPLVSDVARRAIKEAGLNVEDISKLVVVSSTGFLGPGLDCELIKNLGLTRSVDRTLIGFMGCAAAMNGFRNANDYVTANPGKYALMICVELSSVHTTFDDNINDAILHAIFADGCAAAVLKGARKSECPKGTLAIVDNHAWLMEGTEDGITLAIKPNGITCTLSKFLPQYIAKNIAFFADGFLKKHKLGRDDVDFWCVHPGGRRIIEEAQNGLGLSEEQTADSWAVLGEYGNMLSPSVMFVLSRVFKRHNAALAQGKPGYQTGMAFSFSPGVGAEGILLRQI

Solvent-accessible surface area: 28249 Å² total; per-residue (Å²): 224,112,81,139,61,32,64,11,4,23,27,5,20,5,61,6,42,15,119,8,104,0,50,12,125,57,7,26,58,36,0,49,180,11,79,53,1,139,84,4,51,120,62,2,127,168,26,7,66,63,5,109,9,47,5,7,34,10,3,0,0,16,17,6,83,80,130,35,32,218,80,21,91,104,34,13,48,118,105,23,39,20,116,10,63,0,31,63,0,5,95,12,1,82,97,36,0,25,80,16,0,3,53,0,0,91,92,0,4,139,128,20,70,30,92,40,118,52,0,29,0,0,0,6,0,7,5,7,10,10,17,8,20,4,8,0,8,33,2,4,112,69,13,48,7,52,56,47,3,12,6,0,25,3,6,6,2,4,22,0,0,0,2,0,0,2,2,3,0,7,12,17,0,26,24,49,44,67,101,60,0,0,0,0,0,0,0,0,17,2,0,15,12,9,17,69,78,69,102,36,21,3,68,13,31,0,27,31,0,0,0,0,0,0,0,0,0,46,8,4,80,123,99,100,20,105,203,8,24,16,0,4,45,33,45,24,3,67,4,2,129,51,3,82,64,0,15,44,18,28,0,92,43,35,0,16,23,24,58,41,28,169,103,5,11,80,33,0,32,170,36,0,31,127,1,0,38,25,0,0,156,111,44,192,30,33,87,143,74,8,60,7,2,0,0,5,0,3,5,77,110,22,0,57,22,0,22,104,17,5,67,17,46,89,137,71,0,48,11,0,27,36,1,0,19,50,37,0,3,0,16,0,0,0,1,1,4,0,2,20,84,0,41,136,110,7,103,58,22,57,89,127,74,109,97,21,49,87,9,0,0,0,0,0,6,0,3,2,0,2,0,2,0,0,0,1,84,48,76,244,151,90,128,67,28,40,14,5,26,22,8,31,9,42,2,44,21,115,6,98,0,41,14,124,61,5,35,58,32,0,16,166,10,84,59,5,95,96,29,72,74,40,2,93,154,36,7,58,97,12,167,6,45,1,5,36,7,5,0,0,21,14,5,83,84,123,31,34,206,84,22,85,110,29,14,48,117,108,19,47,25,117,13,61,0,34,62,0,3,81,14,2,86,92,42,0,25,83,18,1,12,69,0,0,89,94,0,5,141,121,10,91,32,100,38,116,45,2,38,0,0,0,5,0,8,4,6,13,8,28,7,37,9,17,0,5,47,1,4,69,70,15,49,4,65,48,46,3,12,8,0,26,1,7,4,2,4,19,0,0,1,1,0,0,2,2,3,0,8,11,19,0,37,32,40,43,64,100,59,0,0,0,0,0,0,0,0,16,3,0,15,12,18,20,66,110,56,85,31,12,5,62,12,30,0,26,32,0,0,0,0,0,0,0,0,0,41,6,0,74,98,107,104,26,109,185,5,22,14,0,4,51,29,46,24,4,72,10,5,140,46,1,77,81,0,15,52,22,28,1,89,46,32,2,18,31,17,67,45,26,162,125,7,14,75,40,0,28,178,36,0,26,126,1,0,45,28,0,1,166,121,49,202,31,31,86,144,70,10,67,10,3,0,0,6,0,3,4,117,100,21,0,45,16,0,26,108,18,7,66,12,48,113,141,76,0,46,18,0,29,44,0,0,18,53,23,0,4,0,20,0,0,0,2,1,0,0,0,18,71,0,37,153,120,6,81,56,18,53,93,117,86,128,92,25,37,86,4,0,0,0,0,0,5,0,5,5,0,1,0,1,0,0,0,1,77,43,47

InterPro domains:
  IPR001099 Chalcone/stilbene synthase, N-terminal [PF00195] (118-252)
  IPR011141 Polyketide synthase, type III [PIRSF000451] (34-412)
  IPR011141 Polyketide synthase, type III [PTHR11877] (47-413)
  IPR012328 Chalcone/stilbene synthase, C-terminal [PF02797] (275-414)
  IPR016039 Thiolase-like [G3DSA:3.40.47.10] (36-262)
  IPR016039 Thiolase-like [G3DSA:3.40.47.10] (263-414)
  IPR016039 Thiolase-like [SSF53901] (44-412)

B-factor: mean 39.64, std 11.08, range [4.66, 92.91]

Nearest PDB structures (foldseek):
  4b0n-assembly1_B  TM=9.959E-01  e=1.520E-80  Ectocarpus siliculosus
  6l78-assembly1_A  TM=8.816E-01  e=7.775E-34  Aegle marmelos
  1xes-assembly2_C  TM=8.721E-01  e=3.728E-34  Pinus sylvestris
  3wd8-assembly2_D  TM=8.675E-01  e=1.621E-33  Citrus x microcarpa
  3ov2-assembly2_D  TM=8.577E-01  e=2.124E-32  Curcuma longa

Secondary structure (DSSP, 8-state):
------EEEEEEEEEE--SEEEEHHHHHHHHHH-GGGTTSGGGHHHHHHTT---EEEESSGGGSSTT--TT----S-TTSS----HHHHHHHHHHHHHHHHHHHHHHHHHHTT--GGGEEEEEEEESS---SS-HHHHHHHHTT--TT-EEEEEES-GGGHHHHHHHHHHHHHHHSTT-EEEEEEEEEGGGS----S-HHHHHHHHHB-EEEEEEEEEEE-TTSS-TT-EEEEEEEEEEPTT-TTSEEEEEETTEEEEEE-TTHHHHHHHHHHHHHHHHHHTTT--GGG-SEEEE----HHHHHHHHHHHT--TTTSHHHHHHHHHH-B-STTHHHHHHHHHHHHHHHHHTTT-----EEEEEEEETTTEEEEEEEEE-/------EEEEEEEEEE--SEEEEHHHHHHHHHHSTTGGGSHHHHHHHHHTS---EEEESSGGG-GGGPPTT----S-TTS-----HHHHHHHHHHHHHHHHHHHHHHHHHHTT--GGGEEEEEEEESS---SS-HHHHHHHHHT--TT-EEEEEES-GGGHHHHHHHHHHHHHHHSTT-EEEEEEEEEGGGS----SSHHHHHHTTTB-EEEEEEEEEEE-TTSS-TT-EEEEEEEEEE-TT-TTSEEEEEETTEEEEEE-TTHHHHHHHHHHHHHHHHHHTTT--GGG--EEEE--S-HHHHHHHHHHHT--TTTSHHHHHHHHHT-B-STTHHHHHHHHHHHHHHHHHHSS----SEEEEEEEETTTEEEEEEEEE-

Foldseek 3Di:
DPQPAWFKAFLFKFKFAADDKAFLVLQLVLLLVQDQQVPCNVVLVVLSVVWLAGIAGANACLSPVVPDDDPGDHQADPNSQLFDFAVSLQVVVCVGVLVGQQVQQVRRCVSSVHALAQAQEEEEEEAAHDDDCDSVNSNCVRSVHDPNHHYDYHYNFWQFCLLVQVVVQRVVQSVPQSGKHKYKYWFHCVSLQRSHNDPQSSSVSSFEHTIMMMTMMHIDGDPPDDALGKTFPDKFKDFDPPCQQQWDWDQDRSGTDIGGDPCNLVSCLVCVLVRVVVVQVVVPHDPVLADAEQEQLQTDSNVVSNCNSSVNDCVRCVLSSVLCHRHGHHRHCSSVSSVVVQVVVQVVCVVVVHNGTAKYKGWYATNSRMIIITIIGGD/DPDDAWFKAFLFKFKFAADDKAFLVLLLVLLCVQPLCVVVSVLLCVLSVPFLAGIATANACSSPVVPDDPPGDHDADPNSQLFDFAVVLLVVCCVRVLVTVLVRQVRRLVSHPHAQAQAQEEEEEEAFHDDDPDSQNSNCVSRVYDPNHHYDYHYNFKQFVVLVQSVVQRVVQSVPQAGKHKHKYWYHCVSLQRSDNDVQSSNVSSFEHTIMMMTMMHIDDPPRDDALGKGQHDKFKDLQPPCQQAWDWDQDRSGTDIGGDPCNLVSCLVCVLVGVQVRCVVVVDDLVLAPAEQEQLQTDSSVVSNCNNSVHDCVRCVLSSVLCHRHGHNMHCRSVSSVVVLVVVVVVLVVPPHSRTAKHKYWYATNSGMIIITIMGGD

Organism: Ectocarpus siliculosus (NCBI:txid2880)